Protein AF-A0A954YHD1-F1 (afdb_monomer)

Radius of gyration: 38.59 Å; Cα contacts (8 Å, |Δi|>4): 2206; chains: 1; bounding box: 98×85×125 Å

pLDDT: mean 73.91, std 17.44, range [24.53, 97.94]

Sequence (1019 aa):
MNWLSFKSHDKHRRTLHRRLPQRAIRGGESLEARNLLVGETVAFHFEATDLADNEITQVQVGETFRLNVLVEDLRAPSTVDKRGVTQAHLDVTYNQALAMVDAQSLAHGDDFGAFASDTQVVRNDLSTPGVLNEMGSVKQHLLEPAHQLGLGQFLLFSIEFTATNAGQLIFRSNPLDLSGNSVLLESTNSIPQNPEDIIFPSLSLIVTGGGAADAQLNMRVVTTETTLNAQGEAGSLPGNAEWIDEWTSHWAEIWVSTDGLSDSAVNGATVSLDYNTNYFTATEVQAGPAFTVNNSIDDATGLVSLSATVRNGFTPGDDAQALVARVRFTSTANDPGLPVGLDDPSIISPAPDQWLAISPQEEISVVLAGSGSTSNILVGDDPETELWPVMYDLNDSGQIGRDDLSIFTDVFLRTVSTELPRTFANDFDLSGRINFADFSLFGANFGFQRDSAQPRVYLPNFPEPFRPAPLELGAALDGDLVAVDDTITMRKDRGFTVLFVLDNDQSLPDATLTITSIDNQNTIGFASLINGLITYSPMGAFDHLQAGQSATDTLTYTVEDDQGNVSTATVTIVIEGANDRAQYDLTVRREPTAVDANGQIAALPVSEDWLSEWEGFWAELWVTTTQETTAPIASASATIHYDTEYFTATEVTPGPAFRFGDGTDDELSPPSVEDSLGRVAVDAAATTGNLGANHQPVLLARVRLDIDPNDLGIRVDSFGGGPIRPVEAGWIEPTSGSIEVAGEDPTDLIGLQAPPDTMLWPVVFDLNDDQHIGFDDLAIFTGEFLKPVGESSMSYVADFNASGRVGFDDLSIFTANFLLGSHDVATLQYPDGFPENLLAVPLLGEAGESQNLAATELTQQQLDVIVGEATSRIIAALGASVADELANVVVLANDLPAGRLGQATGAIVQIDRNAAGQGWFIDSSPQSNEEFVFDAQMGQWRAISGSAADGRIDLLSTVMHEFGHVLGLEHTERAGDWMHEELSAGVRRDPANEMSIAADESLEYDSSIDEVFRSLGNS

Structur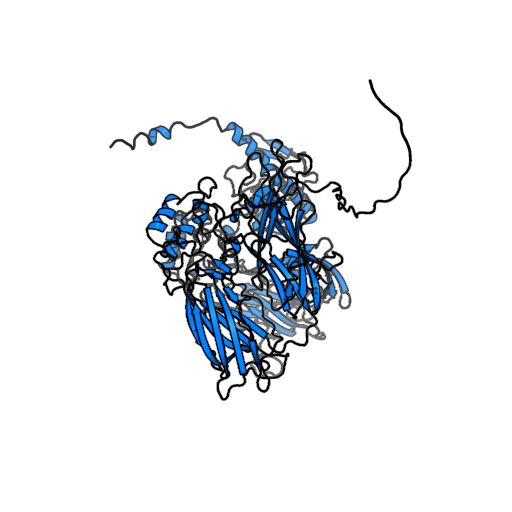e (mmCIF, N/CA/C/O backbone):
data_AF-A0A954YHD1-F1
#
_entry.id   AF-A0A954YHD1-F1
#
loop_
_atom_site.group_PDB
_atom_site.id
_atom_site.type_symbol
_atom_site.label_atom_id
_atom_site.label_alt_id
_atom_site.label_comp_id
_atom_site.label_asym_id
_atom_site.label_entity_id
_atom_site.label_seq_id
_atom_site.pdbx_PDB_ins_code
_atom_site.Cartn_x
_atom_site.Cartn_y
_atom_site.Cartn_z
_atom_site.occupancy
_atom_site.B_iso_or_equiv
_atom_site.auth_seq_id
_atom_site.auth_comp_id
_atom_site.auth_asym_id
_atom_site.auth_atom_id
_atom_site.pdbx_PDB_model_num
ATOM 1 N N . MET A 1 1 ? 30.116 -33.615 72.425 1.00 30.17 1 MET A N 1
ATOM 2 C CA . MET A 1 1 ? 30.206 -34.060 71.021 1.00 30.17 1 MET A CA 1
ATOM 3 C C . MET A 1 1 ? 29.054 -34.996 70.726 1.00 30.17 1 MET A C 1
ATOM 5 O O . MET A 1 1 ? 28.936 -36.027 71.364 1.00 30.17 1 MET A O 1
ATOM 9 N N . ASN A 1 2 ? 28.209 -34.526 69.818 1.00 27.81 2 ASN A N 1
ATOM 10 C CA . ASN A 1 2 ? 27.423 -35.208 68.799 1.00 27.81 2 ASN A CA 1
ATOM 11 C C . ASN A 1 2 ? 26.772 -36.597 68.997 1.00 27.81 2 ASN A C 1
ATOM 13 O O . ASN A 1 2 ? 27.443 -37.619 69.011 1.00 27.81 2 ASN A O 1
ATOM 17 N N . TRP A 1 3 ? 25.436 -36.528 68.881 1.00 27.97 3 TRP A N 1
ATOM 18 C CA . TRP A 1 3 ? 24.543 -37.215 67.927 1.00 27.97 3 TRP A CA 1
ATOM 19 C C . TRP A 1 3 ? 23.998 -38.633 68.195 1.00 27.97 3 TRP A C 1
ATOM 21 O O . TRP A 1 3 ? 24.711 -39.566 68.540 1.00 27.97 3 TRP A O 1
ATOM 31 N N . LEU A 1 4 ? 22.705 -38.723 67.826 1.00 31.25 4 LEU A N 1
ATOM 32 C CA . LEU A 1 4 ? 21.860 -39.855 67.413 1.00 31.25 4 LEU A CA 1
ATOM 33 C C . LEU A 1 4 ? 21.061 -40.644 68.462 1.00 31.25 4 LEU A C 1
ATOM 35 O O . LEU A 1 4 ? 21.579 -41.486 69.185 1.00 31.25 4 LEU A O 1
ATOM 39 N N . SER A 1 5 ? 19.732 -40.499 68.369 1.00 26.67 5 SER A N 1
ATOM 40 C CA . SER A 1 5 ? 18.809 -41.638 68.379 1.00 26.67 5 SER A CA 1
ATOM 41 C C . SER A 1 5 ? 17.554 -41.324 67.559 1.00 26.67 5 SER A C 1
ATOM 43 O O . SER A 1 5 ? 17.034 -40.212 67.590 1.00 26.67 5 SER A O 1
ATOM 45 N N . PHE A 1 6 ? 17.097 -42.333 66.822 1.00 31.22 6 PHE A N 1
ATOM 46 C CA . PHE A 1 6 ? 16.062 -42.314 65.792 1.00 31.22 6 PHE A CA 1
ATOM 47 C C . PHE A 1 6 ? 14.840 -43.149 66.229 1.00 31.22 6 PHE A C 1
ATOM 49 O O . PHE A 1 6 ? 15.007 -44.156 66.916 1.00 31.22 6 PHE A O 1
ATOM 56 N N . LYS A 1 7 ? 13.676 -42.798 65.651 1.00 31.33 7 LYS A N 1
ATOM 57 C CA . LYS A 1 7 ? 12.404 -43.554 65.475 1.00 31.33 7 LYS A CA 1
ATOM 58 C C . LYS A 1 7 ? 11.476 -43.643 66.712 1.00 31.33 7 LYS A C 1
ATOM 60 O O . LYS A 1 7 ? 11.938 -43.897 67.809 1.00 31.33 7 LYS A O 1
ATOM 65 N N . SER A 1 8 ? 10.144 -43.496 66.601 1.00 26.55 8 SER A N 1
ATOM 66 C CA . SER A 1 8 ? 9.266 -43.858 65.473 1.00 26.55 8 SER A CA 1
ATOM 67 C C . SER A 1 8 ? 7.823 -43.281 65.551 1.00 26.55 8 SER A C 1
ATOM 69 O O . SER A 1 8 ? 7.318 -43.120 66.656 1.00 26.55 8 SER A O 1
ATOM 71 N N . HIS A 1 9 ? 7.179 -43.163 64.375 1.00 27.00 9 HIS A N 1
ATOM 72 C CA . HIS A 1 9 ? 5.737 -43.288 64.024 1.00 27.00 9 HIS A CA 1
ATOM 73 C C . HIS A 1 9 ? 4.679 -42.236 64.449 1.00 27.00 9 HIS A C 1
ATOM 75 O O . HIS A 1 9 ? 4.031 -42.356 65.481 1.00 27.00 9 HIS A O 1
ATOM 81 N N . ASP A 1 10 ? 4.480 -41.251 63.564 1.00 33.38 10 ASP A N 1
ATOM 82 C CA . ASP A 1 10 ? 3.322 -41.017 62.663 1.00 33.38 10 ASP A CA 1
ATOM 83 C C . ASP A 1 10 ? 1.853 -41.138 63.158 1.00 33.38 10 ASP A C 1
ATOM 85 O O . ASP A 1 10 ? 1.395 -42.231 63.501 1.00 33.38 10 ASP A O 1
ATOM 89 N N . LYS A 1 11 ? 1.085 -40.029 63.043 1.00 26.23 11 LYS A N 1
ATOM 90 C CA . LYS A 1 11 ? -0.190 -39.965 62.285 1.00 26.23 11 LYS A CA 1
ATOM 91 C C . LYS A 1 11 ? -0.787 -38.542 62.138 1.00 26.23 11 LYS A C 1
ATOM 93 O O . LYS A 1 11 ? -1.137 -37.900 63.122 1.00 26.23 11 LYS A O 1
ATOM 98 N N . HIS A 1 12 ? -1.027 -38.184 60.869 1.00 25.84 12 HIS A N 1
ATOM 99 C CA . HIS A 1 12 ? -2.080 -37.315 60.297 1.00 25.84 12 HIS A CA 1
ATOM 100 C C . HIS A 1 12 ? -1.948 -35.772 60.323 1.00 25.84 12 HIS A C 1
ATOM 102 O O . HIS A 1 12 ? -2.565 -35.082 61.127 1.00 25.84 12 HIS A O 1
ATOM 108 N N . ARG A 1 13 ? -1.285 -35.243 59.280 1.00 28.22 13 ARG A N 1
ATOM 109 C CA . ARG A 1 13 ? -1.594 -33.965 58.602 1.00 28.22 13 ARG A CA 1
ATOM 110 C C . ARG A 1 13 ? -1.924 -34.262 57.132 1.00 28.22 13 ARG A C 1
ATOM 112 O O . ARG A 1 13 ? -1.203 -35.030 56.499 1.00 28.22 13 ARG A O 1
ATOM 119 N N . ARG A 1 14 ? -2.961 -33.630 56.584 1.00 26.58 14 ARG A N 1
ATOM 120 C CA . ARG A 1 14 ? -3.066 -33.314 55.149 1.00 26.58 14 ARG A CA 1
ATOM 121 C C . ARG A 1 14 ? -3.636 -31.904 55.032 1.00 26.58 14 ARG A C 1
ATOM 123 O O . ARG A 1 14 ? -4.837 -31.724 54.904 1.00 26.58 14 ARG A O 1
ATOM 130 N N . THR A 1 15 ? -2.745 -30.931 55.162 1.00 28.72 15 THR A N 1
ATOM 131 C CA . THR A 1 15 ? -2.897 -29.595 54.583 1.00 28.72 15 THR A CA 1
ATOM 132 C C . THR A 1 15 ? -2.280 -29.701 53.190 1.00 28.72 15 THR A C 1
ATOM 134 O O . THR A 1 15 ? -1.191 -30.270 53.062 1.00 28.72 15 THR A O 1
ATOM 137 N N . LEU A 1 16 ? -3.001 -29.283 52.151 1.00 24.53 16 LEU A N 1
ATOM 138 C CA . LEU A 1 16 ? -2.500 -29.262 50.778 1.00 24.53 16 LEU A CA 1
ATOM 139 C C . LEU A 1 16 ? -1.290 -28.322 50.719 1.00 24.53 16 LEU A C 1
ATOM 141 O O . LEU A 1 16 ? -1.426 -27.116 50.835 1.00 24.53 16 LEU A O 1
ATOM 145 N N . HIS A 1 17 ? -0.097 -28.897 50.590 1.00 26.14 17 HIS A N 1
ATOM 146 C CA . HIS A 1 17 ? 1.064 -28.195 50.064 1.00 26.14 17 HIS A CA 1
ATOM 147 C C . HIS A 1 17 ? 1.030 -28.382 48.552 1.00 26.14 17 HIS A C 1
ATOM 149 O O . HIS A 1 17 ? 1.164 -29.518 48.087 1.00 26.14 17 HIS A O 1
ATOM 155 N N . ARG A 1 18 ? 0.905 -27.302 47.785 1.00 25.25 18 ARG A N 1
ATOM 156 C CA . ARG A 1 18 ? 1.265 -27.321 46.368 1.00 25.25 18 ARG A CA 1
ATOM 157 C C . ARG A 1 18 ? 2.210 -26.157 46.092 1.00 25.25 18 ARG A C 1
ATOM 159 O O . ARG A 1 18 ? 1.796 -25.080 45.711 1.00 25.25 18 ARG A O 1
ATOM 166 N N . ARG A 1 19 ? 3.510 -26.416 46.269 1.00 28.59 19 ARG A N 1
ATOM 167 C CA . ARG A 1 19 ? 4.513 -25.787 45.405 1.00 28.59 19 ARG A CA 1
ATOM 168 C C . ARG A 1 19 ? 4.302 -26.386 44.019 1.00 28.59 19 ARG A C 1
ATOM 170 O O . ARG A 1 19 ? 4.387 -27.611 43.885 1.00 28.59 19 ARG A O 1
ATOM 177 N N . LEU A 1 20 ? 4.000 -25.563 43.021 1.00 26.92 20 LEU A N 1
ATOM 178 C CA . LEU A 1 20 ? 4.092 -25.986 41.627 1.00 26.92 20 LEU A CA 1
ATOM 179 C C . LEU A 1 20 ? 5.551 -26.407 41.340 1.00 26.92 20 LEU A C 1
ATOM 181 O O . LEU A 1 20 ? 6.486 -25.808 41.882 1.00 26.92 20 LEU A O 1
ATOM 185 N N . PRO A 1 21 ? 5.785 -27.500 40.594 1.00 24.69 21 PRO A N 1
ATOM 186 C CA . PRO A 1 21 ? 7.133 -27.963 40.301 1.00 24.69 21 PRO A CA 1
ATOM 187 C C . PRO A 1 21 ? 7.823 -27.005 39.324 1.00 24.69 21 PRO A C 1
ATOM 189 O O . PRO A 1 21 ? 7.291 -26.720 38.256 1.00 24.69 21 PRO A O 1
ATOM 192 N N . GLN A 1 22 ? 9.043 -26.580 39.664 1.00 30.70 22 GLN A N 1
ATOM 193 C CA . GLN A 1 22 ? 9.983 -25.982 38.715 1.00 30.70 22 GLN A CA 1
ATOM 194 C C . GLN A 1 22 ? 10.131 -26.912 37.501 1.00 30.70 22 GLN A C 1
ATOM 196 O O . GLN A 1 22 ? 10.687 -28.011 37.618 1.00 30.70 22 GLN A O 1
ATOM 201 N N . ARG A 1 23 ? 9.637 -26.487 36.334 1.00 25.25 23 ARG A N 1
ATOM 202 C CA . ARG A 1 23 ? 10.002 -27.094 35.054 1.00 25.25 23 ARG A CA 1
ATOM 203 C C . ARG A 1 23 ? 11.476 -26.768 34.817 1.00 25.25 23 ARG A C 1
ATOM 205 O O . ARG A 1 23 ? 11.853 -25.621 34.619 1.00 25.25 23 ARG A O 1
ATOM 212 N N . ALA A 1 24 ? 12.322 -27.789 34.906 1.00 25.09 24 ALA A N 1
ATOM 213 C CA . ALA A 1 24 ? 13.709 -27.697 34.484 1.00 25.09 24 ALA A CA 1
ATOM 214 C C . ALA A 1 24 ? 13.743 -27.490 32.963 1.00 25.09 24 ALA A C 1
ATOM 216 O O . ALA A 1 24 ? 13.379 -28.395 32.211 1.00 25.09 24 ALA A O 1
ATOM 217 N N . ILE A 1 25 ? 14.183 -26.306 32.540 1.00 27.47 25 ILE A N 1
ATOM 218 C CA . ILE A 1 25 ? 14.540 -25.988 31.157 1.00 27.47 25 ILE A CA 1
ATOM 219 C C . ILE A 1 25 ? 15.650 -26.956 30.734 1.00 27.47 25 ILE A C 1
ATOM 221 O O . ILE A 1 25 ? 16.704 -27.045 31.374 1.00 27.47 25 ILE A O 1
ATOM 225 N N . ARG A 1 26 ? 15.400 -27.737 29.682 1.00 26.16 26 ARG A N 1
ATOM 226 C CA . ARG A 1 26 ? 16.396 -28.614 29.069 1.00 26.16 26 ARG A CA 1
ATOM 227 C C . ARG A 1 26 ? 17.020 -27.842 27.906 1.00 26.16 26 ARG A C 1
ATOM 229 O O . ARG A 1 26 ? 16.436 -27.797 26.841 1.00 26.16 26 ARG A O 1
ATOM 236 N N . GLY A 1 27 ? 18.168 -27.235 28.209 1.00 27.16 27 GLY A N 1
ATOM 237 C CA . GLY A 1 27 ? 19.186 -26.612 27.352 1.00 27.16 27 GLY A CA 1
ATOM 238 C C . GLY A 1 27 ? 18.869 -26.319 25.885 1.00 27.16 27 GLY A C 1
ATOM 239 O O . GLY A 1 27 ? 18.688 -27.251 25.108 1.00 27.16 27 GLY A O 1
ATOM 240 N N . GLY A 1 28 ? 18.996 -25.044 25.507 1.00 28.09 28 GLY A N 1
ATOM 241 C CA . GLY A 1 28 ? 19.199 -24.676 24.109 1.00 28.09 28 GLY A CA 1
ATOM 242 C C . GLY A 1 28 ? 18.900 -23.235 23.716 1.00 28.09 28 GLY A C 1
ATOM 243 O O . GLY A 1 28 ? 19.404 -22.836 22.681 1.00 28.09 28 GLY A O 1
ATOM 244 N N . GLU A 1 29 ? 18.162 -22.457 24.506 1.00 27.16 29 GLU A N 1
ATOM 245 C CA . GLU A 1 29 ? 17.857 -21.065 24.144 1.00 27.16 29 GLU A CA 1
ATOM 246 C C . GLU A 1 29 ? 18.830 -20.110 24.839 1.00 27.16 29 GLU A C 1
ATOM 248 O O . GLU A 1 29 ? 19.023 -20.145 26.061 1.00 27.16 29 GLU A O 1
ATOM 253 N N . SER A 1 30 ? 19.532 -19.337 24.015 1.00 28.23 30 SER A N 1
ATOM 254 C CA . SER A 1 30 ? 20.395 -18.233 24.407 1.00 28.23 30 SER A CA 1
ATOM 255 C C . SER A 1 30 ? 19.604 -17.201 25.210 1.00 28.23 30 SER A C 1
ATOM 257 O O . SER A 1 30 ? 18.410 -17.011 25.034 1.00 28.23 30 SER A O 1
ATOM 259 N N . LEU A 1 31 ? 20.304 -16.521 26.114 1.00 31.44 31 LEU A N 1
ATOM 260 C CA . LEU A 1 31 ? 19.830 -15.388 26.914 1.00 31.44 31 LEU A CA 1
ATOM 261 C C . LEU A 1 31 ? 19.597 -14.114 26.066 1.00 31.44 31 LEU A C 1
ATOM 263 O O . LEU A 1 31 ? 19.862 -13.015 26.542 1.00 31.44 31 LEU A O 1
ATOM 267 N N . GLU A 1 32 ? 19.140 -14.251 24.824 1.00 32.28 32 GLU A N 1
ATOM 268 C CA . GLU A 1 32 ? 18.819 -13.139 23.928 1.00 32.28 32 GLU A CA 1
ATOM 269 C C . GLU A 1 32 ? 17.312 -13.147 23.647 1.00 32.28 32 GLU A C 1
ATOM 271 O O . GLU 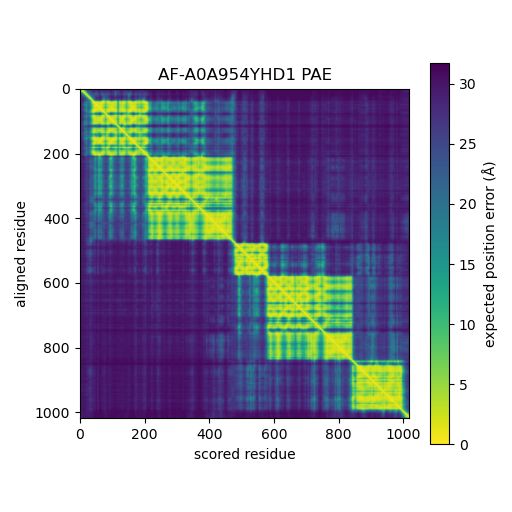A 1 32 ? 16.729 -14.207 23.450 1.00 32.28 32 GLU A O 1
ATOM 276 N N . ALA A 1 33 ? 16.710 -11.955 23.698 1.00 27.56 33 ALA A N 1
ATOM 277 C CA . ALA A 1 33 ? 15.274 -11.648 23.666 1.00 27.56 33 ALA A CA 1
ATOM 278 C C . ALA A 1 33 ? 14.486 -11.889 24.975 1.00 27.56 33 ALA A C 1
ATOM 280 O O . ALA A 1 33 ? 13.529 -12.653 25.055 1.00 27.56 33 ALA A O 1
ATOM 281 N N . ARG A 1 34 ? 14.840 -11.134 26.022 1.00 31.22 34 ARG A N 1
ATOM 282 C CA . ARG A 1 34 ? 13.829 -10.555 26.925 1.00 31.22 34 ARG A CA 1
ATOM 283 C C . ARG A 1 34 ? 13.871 -9.043 26.708 1.00 31.22 34 ARG A C 1
ATOM 285 O O . ARG A 1 34 ? 14.692 -8.379 27.338 1.00 31.22 34 ARG A O 1
ATOM 292 N N . ASN A 1 35 ? 13.067 -8.530 25.777 1.00 31.91 35 ASN A N 1
ATOM 293 C CA . ASN A 1 35 ? 12.920 -7.090 25.548 1.00 31.91 35 ASN A CA 1
ATOM 294 C C . ASN A 1 35 ? 12.146 -6.476 26.723 1.00 31.91 35 ASN A C 1
ATOM 296 O O . ASN A 1 35 ? 10.926 -6.410 26.709 1.00 31.91 35 ASN A O 1
ATOM 300 N N . LEU A 1 36 ? 12.878 -6.099 27.769 1.00 30.02 36 LEU A N 1
ATOM 301 C CA . LEU A 1 36 ? 12.432 -5.142 28.779 1.00 30.02 36 LEU A CA 1
ATOM 302 C C . LEU A 1 36 ? 12.739 -3.738 28.253 1.00 30.02 36 LEU A C 1
ATOM 304 O O . LEU A 1 36 ? 13.871 -3.500 27.817 1.00 30.02 36 LEU A O 1
ATOM 308 N N . LEU A 1 37 ? 11.779 -2.814 28.334 1.00 35.28 37 LEU A N 1
ATOM 309 C CA . LEU A 1 37 ? 12.062 -1.387 28.176 1.00 35.28 37 LEU A CA 1
ATOM 310 C C . LEU A 1 37 ? 13.093 -0.979 29.244 1.00 35.28 37 LEU A C 1
ATOM 312 O O . LEU A 1 37 ? 13.095 -1.484 30.372 1.00 35.28 37 LEU A O 1
ATOM 316 N N . VAL A 1 38 ? 14.038 -0.107 28.891 1.00 34.94 38 VAL A N 1
ATOM 317 C CA . VAL A 1 38 ? 15.093 0.338 29.814 1.00 34.94 38 VAL A CA 1
ATOM 318 C C . VAL A 1 38 ? 14.462 1.196 30.916 1.00 34.94 38 VAL A C 1
ATOM 320 O O . VAL A 1 38 ? 14.345 2.401 30.763 1.00 34.94 38 VAL A O 1
ATOM 323 N N . GLY A 1 39 ? 14.072 0.582 32.035 1.00 45.78 39 GLY A N 1
ATOM 324 C CA . GLY A 1 39 ? 13.487 1.292 33.181 1.00 45.78 39 GLY A CA 1
ATOM 325 C C . GLY A 1 39 ? 12.534 0.446 34.025 1.00 45.78 39 GLY A C 1
ATOM 326 O O . GLY A 1 39 ? 12.548 0.562 35.247 1.00 45.78 39 GLY A O 1
ATOM 327 N N . GLU A 1 40 ? 11.797 -0.480 33.407 1.00 56.22 40 GLU A N 1
ATOM 328 C CA . GLU A 1 40 ? 10.766 -1.271 34.088 1.00 56.22 40 GLU A CA 1
ATOM 329 C C . GLU A 1 40 ? 11.341 -2.191 35.171 1.00 56.22 40 GLU A C 1
ATOM 331 O O . GLU A 1 40 ? 12.342 -2.899 34.993 1.00 56.22 40 GLU A O 1
ATOM 336 N N . THR A 1 41 ? 10.681 -2.209 36.327 1.00 67.06 41 THR A N 1
ATOM 337 C CA . THR A 1 41 ? 11.171 -2.940 37.500 1.00 67.06 41 THR A CA 1
ATOM 338 C C . THR A 1 41 ? 10.191 -3.974 38.038 1.00 67.06 41 THR A C 1
ATOM 340 O O . THR A 1 41 ? 10.631 -4.893 38.738 1.00 67.06 41 THR A O 1
ATOM 343 N N . VAL A 1 42 ? 8.894 -3.862 37.725 1.00 72.94 42 VAL A N 1
ATOM 344 C CA . VAL A 1 42 ? 7.818 -4.724 38.248 1.00 72.94 42 VAL A CA 1
ATOM 345 C C . VAL A 1 42 ? 6.728 -4.940 37.200 1.00 72.94 42 VAL A C 1
ATOM 347 O O . VAL A 1 42 ? 6.398 -4.011 36.479 1.00 72.94 42 VAL A O 1
ATOM 350 N N . ALA A 1 43 ? 6.117 -6.128 37.171 1.00 76.69 43 ALA A N 1
ATOM 351 C CA . ALA A 1 43 ? 4.897 -6.395 36.405 1.00 76.69 43 ALA A CA 1
ATOM 352 C C . ALA A 1 43 ? 3.775 -6.972 37.270 1.00 76.69 43 ALA A C 1
ATOM 354 O O . ALA A 1 43 ? 4.017 -7.854 38.101 1.00 76.69 43 ALA A O 1
ATOM 355 N N . PHE A 1 44 ? 2.546 -6.517 37.033 1.00 81.44 44 PHE A N 1
ATOM 356 C CA . PHE A 1 44 ? 1.333 -7.227 37.425 1.00 81.44 44 PHE A CA 1
ATOM 357 C C . PHE A 1 44 ? 0.895 -8.190 36.316 1.00 81.44 44 PHE A C 1
ATOM 359 O O . PHE A 1 44 ? 1.125 -7.942 35.138 1.00 81.44 44 PHE A O 1
ATOM 366 N N . HIS A 1 45 ? 0.230 -9.280 36.700 1.00 81.88 45 HIS A N 1
ATOM 367 C CA . HIS A 1 45 ? -0.341 -10.263 35.774 1.00 81.88 45 HIS A CA 1
ATOM 368 C C . HIS A 1 45 ? -1.762 -10.611 36.208 1.00 81.88 45 HIS A C 1
ATOM 370 O O . HIS A 1 45 ? -2.000 -10.816 37.402 1.00 81.88 45 HIS A O 1
ATOM 376 N N . PHE A 1 46 ? -2.699 -10.664 35.264 1.00 88.31 46 PHE A N 1
ATOM 377 C CA . PHE A 1 46 ? -4.102 -10.997 35.511 1.00 88.31 46 PHE A CA 1
ATOM 378 C C . PHE A 1 46 ? -4.436 -12.358 34.909 1.00 88.31 46 PHE A C 1
ATOM 380 O O . PHE A 1 46 ? -4.091 -12.630 33.767 1.00 88.31 46 PHE A O 1
ATOM 387 N N . GLU A 1 47 ? -5.156 -13.188 35.659 1.00 89.88 47 GLU A N 1
ATOM 388 C CA . GLU A 1 47 ? -5.636 -14.488 35.188 1.00 89.88 47 GLU A CA 1
ATOM 389 C C . GLU A 1 47 ? -7.090 -14.696 35.628 1.00 89.88 47 GLU A C 1
ATOM 391 O O . GLU A 1 47 ? -7.428 -14.527 36.805 1.00 89.88 47 GLU A O 1
ATOM 396 N N . ALA A 1 48 ? -7.956 -15.110 34.703 1.00 91.00 48 ALA A N 1
ATOM 397 C CA . ALA A 1 48 ? -9.326 -15.510 35.006 1.00 91.00 48 ALA A CA 1
ATOM 398 C C . ALA A 1 48 ? -9.378 -17.032 35.101 1.00 91.00 48 ALA A C 1
ATOM 400 O O . ALA A 1 48 ? -8.906 -17.732 34.210 1.00 91.00 48 ALA A O 1
ATOM 401 N N . THR A 1 49 ? -9.956 -17.563 36.177 1.00 92.88 49 THR A N 1
ATOM 402 C CA . THR A 1 49 ? -10.041 -19.014 36.395 1.00 92.88 49 THR A CA 1
ATOM 403 C C . THR A 1 49 ? -11.437 -19.459 36.801 1.00 92.88 49 THR A C 1
ATOM 405 O O . THR A 1 49 ? -12.188 -18.719 37.439 1.00 92.88 49 THR A O 1
ATOM 408 N N . ASP A 1 50 ? -11.792 -20.698 36.470 1.00 91.44 50 ASP A N 1
ATOM 409 C CA . ASP A 1 50 ? -12.934 -21.364 37.088 1.00 91.44 50 ASP A CA 1
ATOM 410 C C . ASP A 1 50 ? -12.665 -21.655 38.584 1.00 91.44 50 ASP A C 1
ATOM 412 O O . ASP A 1 50 ? -11.554 -21.518 39.098 1.00 91.44 50 ASP A O 1
ATOM 416 N N . LEU A 1 51 ? -13.682 -22.107 39.326 1.00 91.19 51 LEU A N 1
ATOM 417 C CA . LEU A 1 51 ? -13.513 -22.447 40.751 1.00 91.19 51 LEU A CA 1
ATOM 418 C C . LEU A 1 51 ? -12.599 -23.665 41.010 1.00 91.19 51 LEU A C 1
ATOM 420 O O . LEU A 1 51 ? -12.320 -23.983 42.172 1.00 91.19 51 LEU A O 1
ATOM 424 N N . ALA A 1 52 ? -12.181 -24.377 39.959 1.00 88.56 52 ALA A N 1
ATOM 425 C CA . ALA A 1 52 ? -11.221 -25.475 40.006 1.00 88.56 52 ALA A CA 1
ATOM 426 C C . ALA A 1 52 ? -9.786 -25.027 39.652 1.00 88.56 52 ALA A C 1
ATOM 428 O O . ALA A 1 52 ? -8.903 -25.888 39.566 1.00 88.56 52 ALA A O 1
ATOM 429 N N . ASP A 1 53 ? -9.559 -23.714 39.531 1.00 84.38 53 ASP A N 1
ATOM 430 C CA . ASP A 1 53 ? -8.293 -23.061 39.192 1.00 84.38 53 ASP A CA 1
ATOM 431 C C . ASP A 1 53 ? -7.783 -23.406 37.776 1.00 84.38 53 ASP A C 1
ATOM 433 O O . ASP A 1 53 ? -6.574 -23.428 37.538 1.00 84.38 53 ASP A O 1
ATOM 437 N N . ASN A 1 54 ? -8.684 -23.714 36.834 1.00 85.62 54 ASN A N 1
ATOM 438 C CA . ASN A 1 54 ? -8.343 -23.769 35.410 1.00 85.62 54 ASN A CA 1
ATOM 439 C C . ASN A 1 54 ? -8.547 -22.388 34.795 1.00 85.62 54 ASN A C 1
ATOM 441 O O . ASN A 1 54 ? -9.576 -21.766 35.046 1.00 85.62 54 ASN A O 1
ATOM 445 N N . GLU A 1 55 ? -7.598 -21.936 33.982 1.00 89.25 55 GLU A N 1
ATOM 446 C CA . GLU A 1 55 ? -7.715 -20.677 33.250 1.00 89.25 55 GLU A CA 1
ATOM 447 C C . GLU A 1 55 ? -8.882 -20.721 32.259 1.00 89.25 55 GLU A C 1
ATOM 449 O O . GLU A 1 55 ? -9.132 -21.747 31.616 1.00 89.25 55 GLU A O 1
ATOM 454 N N . ILE A 1 56 ? -9.620 -19.617 32.179 1.00 80.06 56 ILE A N 1
ATOM 455 C CA . ILE A 1 56 ? -10.795 -19.476 31.329 1.00 80.06 56 ILE A CA 1
ATOM 456 C C . ILE A 1 56 ? -10.728 -18.172 30.540 1.00 80.06 56 ILE A C 1
ATOM 458 O O . ILE A 1 56 ? -10.387 -17.121 31.070 1.00 80.06 56 ILE A O 1
ATOM 462 N N . THR A 1 57 ? -11.139 -18.246 29.280 1.00 79.75 57 THR A N 1
ATOM 463 C CA . THR A 1 57 ? -11.366 -17.090 28.396 1.00 79.75 57 THR A CA 1
ATOM 464 C C . THR A 1 57 ? -12.860 -16.828 28.174 1.00 79.75 57 THR A C 1
ATOM 466 O O . THR A 1 57 ? -13.247 -15.817 27.591 1.00 79.75 57 THR A O 1
ATOM 469 N N . GLN A 1 58 ? -13.723 -17.710 28.693 1.00 78.31 58 GLN A N 1
ATOM 470 C CA . GLN A 1 58 ? -15.174 -17.619 28.586 1.00 78.31 58 GLN A CA 1
ATOM 471 C C . GLN A 1 58 ? -15.869 -18.152 29.851 1.00 78.31 58 GLN A C 1
ATOM 473 O O . GLN A 1 58 ? -15.414 -19.119 30.461 1.00 78.31 58 GLN A O 1
ATOM 478 N N . VAL A 1 59 ? -17.008 -17.561 30.219 1.00 87.81 59 VAL A N 1
ATOM 479 C CA . VAL A 1 59 ? -17.867 -17.978 31.342 1.00 87.81 59 VAL A CA 1
ATOM 480 C C . VAL A 1 59 ? -19.349 -17.882 30.961 1.00 87.81 59 VAL A C 1
ATOM 482 O O . VAL A 1 59 ? -19.718 -17.072 30.110 1.00 87.81 59 VAL A O 1
ATOM 485 N N . GLN A 1 60 ? -20.227 -18.709 31.538 1.00 84.75 60 GLN A N 1
ATOM 486 C CA . GLN A 1 60 ? -21.673 -18.580 31.306 1.00 84.75 60 GLN A CA 1
ATOM 487 C C . GLN A 1 60 ? -22.331 -17.620 32.314 1.00 84.75 60 GLN A C 1
ATOM 489 O O . GLN A 1 60 ? -21.932 -17.537 33.474 1.00 84.75 60 GLN A O 1
ATOM 494 N N . VAL A 1 61 ? -23.399 -16.932 31.908 1.00 83.06 61 VAL A N 1
ATOM 495 C CA . VAL A 1 61 ? -24.234 -16.111 32.790 1.00 83.06 61 VAL A CA 1
ATOM 496 C C . VAL A 1 61 ? -24.768 -16.970 33.938 1.00 83.06 61 VAL A C 1
ATOM 498 O O . VAL A 1 61 ? -25.353 -18.035 33.737 1.00 83.06 61 VAL A O 1
ATOM 501 N N . GLY A 1 62 ? -24.583 -16.479 35.161 1.00 82.06 62 GLY A N 1
ATOM 502 C CA . GLY A 1 62 ? -24.929 -17.158 36.404 1.00 82.06 62 GLY A CA 1
ATOM 503 C C . GLY A 1 62 ? -23.826 -18.055 36.972 1.00 82.06 62 GLY A C 1
ATOM 504 O O . GLY A 1 62 ? -23.977 -18.517 38.104 1.00 82.06 62 GLY A O 1
ATOM 505 N N . GLU A 1 63 ? -22.733 -18.299 36.242 1.00 91.75 63 GLU A N 1
ATOM 506 C CA . GLU A 1 63 ? -21.563 -19.004 36.772 1.00 91.75 63 GLU A CA 1
ATOM 507 C C . GLU A 1 63 ? -20.640 -18.066 37.557 1.00 91.75 63 GLU A C 1
ATOM 509 O O . GLU A 1 63 ? -20.600 -16.850 37.348 1.00 91.75 63 GLU A O 1
ATOM 514 N N . THR A 1 64 ? -19.901 -18.655 38.497 1.00 95.75 64 THR A N 1
ATOM 515 C CA . THR A 1 64 ? -18.913 -17.960 39.322 1.00 95.75 64 THR A CA 1
ATOM 516 C C . THR A 1 64 ? -17.508 -18.303 38.837 1.00 95.75 64 THR A C 1
ATOM 518 O O . THR A 1 64 ? -17.210 -19.474 38.599 1.00 95.75 64 THR A O 1
ATOM 521 N N . PHE A 1 65 ? -16.644 -17.298 38.742 1.00 96.25 65 PHE A N 1
ATOM 522 C CA . PHE A 1 65 ? -15.233 -17.418 38.371 1.00 96.25 65 PHE A CA 1
ATOM 523 C C . PHE A 1 65 ? -14.354 -16.579 39.312 1.00 96.25 65 PHE A C 1
ATOM 525 O O . PHE A 1 65 ? -14.871 -15.843 40.153 1.00 96.25 65 PHE A O 1
ATOM 532 N N . ARG A 1 66 ? -13.029 -16.702 39.202 1.00 96.44 66 ARG A N 1
ATOM 533 C CA . ARG A 1 66 ? -12.040 -15.941 39.981 1.00 96.44 66 ARG A CA 1
ATOM 534 C C . ARG A 1 66 ? -11.187 -15.064 39.086 1.00 96.44 66 ARG A C 1
ATOM 536 O O . ARG A 1 66 ? -10.696 -15.544 38.070 1.00 96.44 66 ARG A O 1
ATOM 543 N N . LEU A 1 67 ? -10.941 -13.837 39.532 1.00 95.69 67 LEU A N 1
ATOM 544 C CA . LEU A 1 67 ? -9.826 -13.020 39.065 1.00 95.69 67 LEU A CA 1
ATOM 545 C C . LEU A 1 67 ? -8.643 -13.232 40.013 1.00 95.69 67 LEU A C 1
ATOM 547 O O . LEU A 1 67 ? -8.757 -12.966 41.213 1.00 95.69 67 LEU A O 1
ATOM 551 N N . ASN A 1 68 ? -7.520 -13.697 39.477 1.00 93.06 68 ASN A N 1
ATOM 552 C CA . ASN A 1 68 ? -6.247 -13.813 40.174 1.00 93.06 68 ASN A CA 1
ATOM 553 C C . ASN A 1 68 ? -5.317 -12.700 39.695 1.00 93.06 68 ASN A C 1
ATOM 555 O O . ASN A 1 68 ? -5.120 -12.530 38.495 1.00 93.06 68 ASN A O 1
ATOM 559 N N . VAL A 1 69 ? -4.723 -11.971 40.637 1.00 90.75 69 VAL A N 1
ATOM 560 C CA . VAL A 1 69 ? -3.726 -10.940 40.344 1.00 90.75 69 VAL A CA 1
ATOM 561 C C . VAL A 1 69 ? -2.391 -11.371 40.924 1.00 90.75 69 VAL A C 1
ATOM 563 O O . VAL A 1 69 ? -2.278 -11.599 42.132 1.00 90.75 69 VAL A O 1
ATOM 566 N N . LEU A 1 70 ? -1.380 -11.495 40.069 1.00 88.69 70 LEU A N 1
ATOM 567 C CA . LEU A 1 70 ? -0.012 -11.848 40.428 1.00 88.69 70 LEU A CA 1
ATOM 568 C C . LEU A 1 70 ? 0.921 -10.649 40.241 1.00 88.69 70 LEU A C 1
ATOM 570 O O . LEU A 1 70 ? 0.600 -9.698 39.535 1.00 88.69 70 LEU A O 1
ATOM 574 N N . VAL A 1 71 ? 2.086 -10.697 40.886 1.00 85.88 71 VAL A N 1
ATOM 575 C CA . VAL A 1 71 ? 3.123 -9.665 40.785 1.00 85.88 71 VAL A CA 1
ATOM 576 C C . VAL A 1 71 ? 4.512 -10.288 40.622 1.00 85.88 71 VAL A C 1
ATOM 578 O O . VAL A 1 71 ? 4.809 -11.328 41.221 1.00 85.88 71 VAL A O 1
ATOM 581 N N . GLU A 1 72 ? 5.368 -9.651 39.825 1.00 84.44 72 GLU A N 1
ATOM 582 C CA . GLU A 1 72 ? 6.727 -10.087 39.492 1.00 84.44 72 GLU A CA 1
ATOM 583 C C . GLU A 1 72 ? 7.735 -8.927 39.587 1.00 84.44 72 GLU A C 1
ATOM 585 O O . GLU A 1 72 ? 7.454 -7.819 39.149 1.00 84.44 72 GLU A O 1
ATOM 590 N N . ASP A 1 73 ? 8.927 -9.180 40.144 1.00 82.00 73 ASP A N 1
ATOM 591 C CA . ASP A 1 73 ? 10.074 -8.252 40.107 1.00 82.00 73 ASP A CA 1
ATOM 592 C C . ASP A 1 73 ? 10.939 -8.570 38.877 1.00 82.00 73 ASP A C 1
ATOM 594 O O . ASP A 1 73 ? 11.512 -9.661 38.782 1.00 82.00 73 ASP A O 1
ATOM 598 N N . LEU A 1 74 ? 11.041 -7.619 37.949 1.00 73.94 74 LEU A N 1
ATOM 599 C CA . LEU A 1 74 ? 11.686 -7.790 36.643 1.00 73.94 74 LEU A CA 1
ATOM 600 C C . LEU A 1 74 ? 13.199 -7.518 36.671 1.00 73.94 74 LEU A C 1
ATOM 602 O O . LEU A 1 74 ? 13.918 -7.788 35.706 1.00 73.94 74 LEU A O 1
ATOM 606 N N . ARG A 1 75 ? 13.738 -6.997 37.779 1.00 69.56 75 ARG A N 1
ATOM 607 C CA . ARG A 1 75 ? 15.116 -6.494 37.802 1.00 69.56 75 ARG A CA 1
ATOM 608 C C . ARG A 1 75 ? 16.145 -7.644 37.817 1.00 69.56 75 ARG A C 1
ATOM 610 O O . ARG A 1 75 ? 16.177 -8.457 38.742 1.00 69.56 75 ARG A O 1
ATOM 617 N N . ALA A 1 76 ? 17.148 -7.598 36.932 1.00 58.66 76 ALA A N 1
ATOM 618 C CA . ALA A 1 76 ? 18.204 -8.624 36.783 1.00 58.66 76 ALA A CA 1
ATOM 619 C C . ALA A 1 76 ? 19.008 -8.971 38.069 1.00 58.66 76 ALA A C 1
ATOM 621 O O . ALA A 1 76 ? 19.708 -8.116 38.599 1.00 58.66 76 ALA A O 1
ATOM 622 N N . PRO A 1 77 ? 19.036 -10.222 38.560 1.00 57.12 77 PRO A N 1
ATOM 623 C CA . PRO A 1 77 ? 19.515 -10.583 39.907 1.00 57.12 77 PRO A CA 1
ATOM 624 C C . PRO A 1 77 ? 20.902 -10.005 40.286 1.00 57.12 77 PRO A C 1
ATOM 626 O O . PRO A 1 77 ? 21.879 -10.217 39.573 1.00 57.12 77 PRO A O 1
ATOM 629 N N . SER A 1 78 ? 21.031 -9.329 41.445 1.00 53.75 78 SER A N 1
ATOM 630 C CA . SER A 1 78 ? 22.334 -8.863 41.971 1.00 53.75 78 SER A CA 1
ATOM 631 C C . SER A 1 78 ? 22.896 -9.769 43.066 1.00 53.75 78 SER A C 1
ATOM 633 O O . SER A 1 78 ? 22.181 -10.435 43.809 1.00 53.75 78 SER A O 1
ATOM 635 N N . THR A 1 79 ? 24.225 -9.772 43.206 1.00 47.22 79 THR A N 1
ATOM 636 C CA . THR A 1 79 ? 24.941 -10.560 44.225 1.00 47.22 79 THR A CA 1
ATOM 637 C C . THR A 1 79 ? 24.901 -9.948 45.632 1.00 47.22 79 THR A C 1
ATOM 639 O O . THR A 1 79 ? 25.405 -10.565 46.570 1.00 47.22 79 THR A O 1
ATOM 642 N N . VAL A 1 80 ? 24.365 -8.728 45.779 1.00 48.38 80 VAL A N 1
ATOM 643 C CA . VAL A 1 80 ? 24.394 -7.929 47.022 1.00 48.38 80 VAL A CA 1
ATOM 644 C C . VAL A 1 80 ? 22.994 -7.708 47.600 1.00 48.38 80 VAL A C 1
ATOM 646 O O . VAL A 1 80 ? 22.841 -7.792 48.816 1.00 48.38 80 VAL A O 1
ATOM 649 N N . ASP A 1 81 ? 21.983 -7.513 46.748 1.00 53.44 81 ASP A N 1
ATOM 650 C CA . ASP A 1 81 ? 20.584 -7.357 47.148 1.00 53.44 81 ASP A CA 1
ATOM 651 C C . ASP A 1 81 ? 19.769 -8.539 46.643 1.00 53.44 81 ASP A C 1
ATOM 653 O O . ASP A 1 81 ? 19.811 -8.914 45.471 1.00 53.44 81 ASP A O 1
ATOM 657 N N . LYS A 1 82 ? 19.016 -9.142 47.554 1.00 53.81 82 LYS A N 1
ATOM 658 C CA . LYS A 1 82 ? 18.076 -10.196 47.204 1.00 53.81 82 LYS A CA 1
ATOM 659 C C . LYS A 1 82 ? 16.748 -9.515 46.867 1.00 53.81 82 LYS A C 1
ATOM 661 O O . LYS A 1 82 ? 16.114 -8.954 47.753 1.00 53.81 82 LYS A O 1
ATOM 666 N N . ARG A 1 83 ? 16.442 -9.495 45.569 1.00 65.25 83 ARG A N 1
ATOM 667 C CA . ARG A 1 83 ? 15.338 -8.773 44.911 1.00 65.25 83 ARG A CA 1
ATOM 668 C C . ARG A 1 83 ? 14.000 -9.488 45.138 1.00 65.25 83 ARG A C 1
ATOM 670 O O . ARG A 1 83 ? 14.044 -10.684 45.418 1.00 65.25 83 ARG A O 1
ATOM 677 N N . GLY A 1 84 ? 12.885 -8.755 45.070 1.00 71.81 84 GLY A N 1
ATOM 678 C CA . GLY A 1 84 ? 11.518 -9.194 45.375 1.00 71.81 84 GLY A CA 1
ATOM 679 C C . GLY A 1 84 ? 10.549 -8.034 45.639 1.00 71.81 84 GLY A C 1
ATOM 680 O O . GLY A 1 84 ? 10.975 -6.931 45.977 1.00 71.81 84 GLY A O 1
ATOM 681 N N . VAL A 1 85 ? 9.240 -8.281 45.551 1.00 79.19 85 VAL A N 1
ATOM 682 C CA . VAL A 1 85 ? 8.188 -7.291 45.857 1.00 79.19 85 VAL A CA 1
ATOM 683 C C . VAL A 1 85 ? 7.807 -7.364 47.340 1.00 79.19 85 VAL A C 1
ATOM 685 O O . VAL A 1 85 ? 7.546 -8.434 47.879 1.00 79.19 85 VAL A O 1
ATOM 688 N N . THR A 1 86 ? 7.792 -6.234 48.047 1.00 75.44 86 THR A N 1
ATOM 689 C CA . THR A 1 86 ? 7.441 -6.174 49.487 1.00 75.44 86 THR A CA 1
ATOM 690 C C . THR A 1 86 ? 6.017 -5.693 49.740 1.00 75.44 86 THR A C 1
ATOM 692 O O . THR A 1 86 ? 5.397 -6.100 50.727 1.00 75.44 86 THR A O 1
ATOM 695 N N . GLN A 1 87 ? 5.502 -4.861 48.840 1.00 80.81 87 GLN A N 1
ATOM 696 C CA . GLN A 1 87 ? 4.146 -4.329 48.840 1.00 80.81 87 GLN A CA 1
ATOM 697 C C . GLN A 1 87 ? 3.724 -4.095 47.394 1.00 80.81 87 GLN A C 1
ATOM 699 O O . GLN A 1 87 ? 4.538 -3.601 46.620 1.00 80.81 87 GLN A O 1
ATOM 704 N N . ALA A 1 88 ? 2.475 -4.411 47.065 1.00 82.56 88 ALA A N 1
ATOM 705 C CA . ALA A 1 88 ? 1.878 -4.090 45.776 1.00 82.56 88 ALA A CA 1
ATOM 706 C C . ALA A 1 88 ? 0.377 -3.842 45.950 1.00 82.56 88 ALA A C 1
ATOM 708 O O . ALA A 1 88 ? -0.280 -4.588 46.682 1.00 82.56 88 ALA A O 1
ATOM 709 N N . HIS A 1 89 ? -0.121 -2.782 45.324 1.00 81.88 89 HIS A N 1
ATOM 710 C CA . HIS A 1 89 ? -1.522 -2.381 45.283 1.00 81.88 89 HIS A CA 1
ATOM 711 C C . HIS A 1 89 ? -1.827 -1.734 43.927 1.00 81.88 89 HIS A C 1
ATOM 713 O O . HIS A 1 89 ? -0.938 -1.120 43.331 1.00 81.88 89 HIS A O 1
ATOM 719 N N . LEU A 1 90 ? -3.066 -1.888 43.473 1.00 78.31 90 LEU A N 1
ATOM 720 C CA . LEU A 1 90 ? -3.590 -1.358 42.220 1.00 78.31 90 LEU A CA 1
ATOM 721 C C . LEU A 1 90 ? -5.105 -1.158 42.325 1.00 78.31 90 LEU A C 1
ATOM 723 O O . LEU A 1 90 ? -5.761 -1.816 43.138 1.00 78.31 90 LEU A O 1
ATOM 727 N N . ASP A 1 91 ? -5.647 -0.342 41.436 1.00 79.12 91 ASP A N 1
ATOM 728 C CA . ASP A 1 91 ? -7.077 -0.301 41.160 1.00 79.12 91 ASP A CA 1
ATOM 729 C C . ASP A 1 91 ? -7.409 -1.287 40.044 1.00 79.12 91 ASP A C 1
ATOM 731 O O . ASP A 1 91 ? -6.602 -1.509 39.143 1.00 79.12 91 ASP A O 1
ATOM 735 N N . VAL A 1 92 ? -8.596 -1.893 40.093 1.00 80.94 92 VAL A N 1
ATOM 736 C CA . VAL A 1 92 ? -9.119 -2.723 39.003 1.00 80.94 92 VAL A CA 1
ATOM 737 C C . VAL A 1 92 ? -10.524 -2.277 38.641 1.00 80.94 92 VAL A C 1
ATOM 739 O O . VAL A 1 92 ? -11.429 -2.363 39.468 1.00 80.94 92 VAL A O 1
ATOM 742 N N . THR A 1 93 ? -10.740 -1.858 37.401 1.00 77.38 93 THR A N 1
ATOM 743 C CA . THR A 1 93 ? -12.069 -1.485 36.898 1.00 77.38 93 THR A CA 1
ATOM 744 C C . THR A 1 93 ? -12.649 -2.582 36.009 1.00 77.38 93 THR A C 1
ATOM 746 O O . THR A 1 93 ? -11.913 -3.330 35.362 1.00 77.38 93 THR A O 1
ATOM 749 N N . TYR A 1 94 ? -13.975 -2.729 36.031 1.00 75.12 94 TYR A N 1
ATOM 750 C CA . TYR A 1 94 ? -14.717 -3.688 35.213 1.00 75.12 94 TYR A CA 1
ATOM 751 C C . TYR A 1 94 ? -16.182 -3.264 35.050 1.00 75.12 94 TYR A C 1
ATOM 753 O O . TYR A 1 94 ? -16.746 -2.549 35.882 1.00 75.12 94 TYR A O 1
ATOM 761 N N . ASN A 1 95 ? -16.845 -3.763 34.005 1.00 67.50 95 ASN A N 1
ATOM 762 C CA . ASN A 1 95 ? -18.270 -3.511 33.801 1.00 67.50 95 ASN A CA 1
ATOM 763 C C . ASN A 1 95 ? -19.124 -4.314 34.803 1.00 67.50 95 ASN A C 1
ATOM 765 O O . ASN A 1 95 ? -19.315 -5.528 34.663 1.00 67.50 95 ASN A O 1
ATOM 769 N N . GLN A 1 96 ? -19.687 -3.627 35.801 1.00 73.31 96 GLN A N 1
ATOM 770 C CA . GLN A 1 96 ? -20.503 -4.261 36.840 1.00 73.31 96 GLN A CA 1
ATOM 771 C C . GLN A 1 96 ? -21.816 -4.864 36.310 1.00 73.31 96 GLN A C 1
ATOM 773 O O . GLN A 1 96 ? -22.396 -5.749 36.942 1.00 73.31 96 GLN A O 1
ATOM 778 N N . ALA A 1 97 ? -22.300 -4.414 35.150 1.00 64.12 97 ALA A N 1
ATOM 779 C CA . ALA A 1 97 ? -23.480 -4.999 34.527 1.00 64.12 97 ALA A CA 1
ATOM 780 C C . ALA A 1 97 ? -23.202 -6.397 33.955 1.00 64.12 97 ALA A C 1
ATOM 782 O O . ALA A 1 97 ? -24.147 -7.152 33.752 1.00 64.12 97 ALA A O 1
ATOM 783 N N . LEU A 1 98 ? -21.939 -6.754 33.695 1.00 69.31 98 LEU A N 1
ATOM 784 C CA . LEU A 1 98 ? -21.555 -8.062 33.154 1.00 69.31 98 LEU A CA 1
ATOM 785 C C . LEU A 1 98 ? -21.117 -9.038 34.250 1.00 69.31 98 LEU A C 1
ATOM 787 O O . LEU A 1 98 ? -21.378 -10.238 34.144 1.00 69.31 98 LEU A O 1
ATOM 791 N N . ALA A 1 99 ? -20.549 -8.549 35.355 1.00 83.62 99 ALA A N 1
ATOM 792 C CA . ALA A 1 99 ? -20.182 -9.376 36.503 1.00 83.62 99 ALA A CA 1
ATOM 793 C C . ALA A 1 99 ? -20.367 -8.651 37.839 1.00 83.62 99 ALA A C 1
ATOM 795 O O . ALA A 1 99 ? -20.132 -7.458 37.959 1.00 83.62 99 ALA A O 1
ATOM 796 N N . MET A 1 100 ? -20.744 -9.397 38.877 1.00 85.56 100 MET A N 1
ATOM 797 C CA . MET A 1 100 ? -20.878 -8.890 40.242 1.00 85.56 100 MET A CA 1
ATOM 798 C C . MET A 1 100 ? -19.820 -9.528 41.144 1.00 85.56 100 MET A C 1
ATOM 800 O O . MET A 1 100 ? -19.754 -10.754 41.243 1.00 85.56 100 MET A O 1
ATOM 804 N N . VAL A 1 101 ? -19.020 -8.704 41.820 1.00 91.31 101 VAL A N 1
ATOM 805 C CA . VAL A 1 101 ? -17.989 -9.160 42.764 1.00 91.31 101 VAL A CA 1
ATOM 806 C C . VAL A 1 101 ? -18.600 -9.696 44.068 1.00 91.31 101 VAL A C 1
ATOM 808 O O . VAL A 1 101 ? -19.490 -9.072 44.652 1.00 91.31 101 VAL A O 1
ATOM 811 N N . ASP A 1 102 ? -18.102 -10.829 44.572 1.00 90.56 102 ASP A N 1
ATOM 812 C CA . ASP A 1 102 ? -18.350 -11.262 45.951 1.00 90.56 102 ASP A CA 1
ATOM 813 C C . ASP A 1 102 ? -17.258 -10.706 46.869 1.00 90.56 102 ASP A C 1
ATOM 815 O O . ASP A 1 102 ? -16.198 -11.303 47.054 1.00 90.56 102 ASP A O 1
ATOM 819 N N . ALA A 1 103 ? -17.529 -9.567 47.505 1.00 81.31 103 ALA A N 1
ATOM 820 C CA . ALA A 1 103 ? -16.572 -8.912 48.394 1.00 81.31 103 ALA A CA 1
ATOM 821 C C . ALA A 1 103 ? -16.122 -9.771 49.598 1.00 81.31 103 ALA A C 1
ATOM 823 O O . ALA A 1 103 ? -15.111 -9.457 50.224 1.00 81.31 103 ALA A O 1
ATOM 824 N N . GLN A 1 104 ? -16.852 -10.834 49.965 1.00 84.94 104 GLN A N 1
ATOM 825 C CA . GLN A 1 104 ? -16.447 -11.737 51.054 1.00 84.94 104 GLN A CA 1
ATOM 826 C C . GLN A 1 104 ? -15.448 -12.813 50.608 1.00 84.94 104 GLN A C 1
ATOM 828 O O . GLN A 1 104 ? -14.883 -13.499 51.462 1.00 84.94 104 GLN A O 1
ATOM 833 N N . SER A 1 105 ? -15.233 -12.963 49.301 1.00 89.06 105 SER A N 1
ATOM 834 C CA . SER A 1 105 ? -14.365 -13.992 48.722 1.00 89.06 105 SER A CA 1
ATOM 835 C C . SER A 1 105 ? -12.884 -13.603 48.661 1.00 89.06 105 SER A C 1
ATOM 837 O O . SER A 1 105 ? -12.051 -14.472 48.414 1.00 89.06 105 SER A O 1
ATOM 839 N N . LEU A 1 106 ? -12.547 -12.328 48.910 1.00 89.56 106 LEU A N 1
ATOM 840 C CA . LEU A 1 106 ? -11.181 -11.818 48.792 1.00 89.56 106 LEU A CA 1
ATOM 841 C C . LEU A 1 106 ? -10.188 -12.653 49.616 1.00 89.56 106 LEU A C 1
ATOM 843 O O . LEU A 1 106 ? -10.265 -12.724 50.847 1.00 89.56 106 LEU A O 1
ATOM 847 N N . ALA A 1 107 ? -9.214 -13.230 48.921 1.00 87.56 107 ALA A N 1
ATOM 848 C CA . ALA A 1 107 ? -8.120 -14.003 49.484 1.00 87.56 107 ALA A CA 1
ATOM 849 C C . ALA A 1 107 ? -6.769 -13.455 49.005 1.00 87.56 107 ALA A C 1
ATOM 851 O O . ALA A 1 107 ? -6.657 -12.923 47.907 1.00 87.56 107 ALA A O 1
ATOM 852 N N . HIS A 1 108 ? -5.724 -13.612 49.820 1.00 85.69 108 HIS A N 1
ATOM 853 C CA . HIS A 1 108 ? -4.345 -13.259 49.460 1.00 85.69 108 HIS A CA 1
ATOM 854 C C . HIS A 1 108 ? -3.505 -14.522 49.272 1.00 85.69 108 HIS A C 1
ATOM 856 O O . HIS A 1 108 ? -3.776 -15.539 49.920 1.00 85.69 108 HIS A O 1
ATOM 862 N N . GLY A 1 109 ? -2.491 -14.462 48.404 1.00 81.00 109 GLY A N 1
ATOM 863 C CA . GLY A 1 109 ? -1.547 -15.569 48.233 1.00 81.00 109 GLY A CA 1
ATOM 864 C C . GLY A 1 109 ? -0.725 -15.829 49.497 1.00 81.00 109 GLY A C 1
ATOM 865 O O . GLY A 1 109 ? -0.571 -14.947 50.330 1.00 81.00 109 GLY A O 1
ATOM 866 N N . ASP A 1 110 ? -0.165 -17.033 49.650 1.00 79.81 110 ASP A N 1
ATOM 867 C CA . ASP A 1 110 ? 0.526 -17.465 50.883 1.00 79.81 110 ASP A CA 1
ATOM 868 C C . ASP A 1 110 ? 1.668 -16.524 51.336 1.00 79.81 110 ASP A C 1
ATOM 870 O O . ASP A 1 110 ? 1.983 -16.451 52.527 1.00 79.81 110 ASP A O 1
ATOM 874 N N . ASP A 1 111 ? 2.287 -15.803 50.398 1.00 78.44 111 ASP A N 1
ATOM 875 C CA . ASP A 1 111 ? 3.394 -14.871 50.642 1.00 78.44 111 ASP A CA 1
ATOM 876 C C . ASP A 1 111 ? 2.938 -13.451 51.054 1.00 78.44 111 ASP A C 1
ATOM 878 O O . ASP A 1 111 ? 3.709 -12.690 51.657 1.00 78.44 111 ASP A O 1
ATOM 882 N N . PHE A 1 112 ? 1.672 -13.113 50.799 1.00 80.44 112 PHE A N 1
ATOM 883 C CA . PHE A 1 112 ? 1.044 -11.804 51.011 1.00 80.44 112 PHE A CA 1
ATOM 884 C C . PHE A 1 112 ? -0.102 -11.909 52.028 1.00 80.44 112 PHE A C 1
ATOM 886 O O . PHE A 1 112 ? -0.737 -12.950 52.151 1.00 80.44 112 PHE A O 1
ATOM 893 N N . GLY A 1 113 ? -0.345 -10.899 52.870 1.00 65.19 113 GLY A N 1
ATOM 894 C CA . GLY A 1 113 ? -1.208 -11.092 54.045 1.00 65.19 113 GLY A CA 1
ATOM 895 C C . GLY A 1 113 ? -2.181 -10.018 54.442 1.00 65.19 113 GLY A C 1
ATOM 896 O O . GLY A 1 113 ? -1.932 -8.825 54.326 1.00 65.19 113 GLY A O 1
ATOM 897 N N . ALA A 1 114 ? -3.256 -10.490 55.076 1.00 57.00 114 ALA A N 1
ATOM 898 C CA . ALA A 1 114 ? -4.205 -9.652 55.786 1.00 57.00 114 ALA A CA 1
ATOM 899 C C . ALA A 1 114 ? -3.515 -8.950 56.972 1.00 57.00 114 ALA A C 1
ATOM 901 O O . ALA A 1 114 ? -2.948 -9.588 57.864 1.00 57.00 114 ALA A O 1
ATOM 902 N N . PHE A 1 115 ? -3.570 -7.620 56.962 1.00 56.38 115 PHE A N 1
ATOM 903 C CA . PHE A 1 115 ? -2.842 -6.717 57.850 1.00 56.38 115 PHE A CA 1
ATOM 904 C C . PHE A 1 115 ? -2.923 -7.081 59.347 1.00 56.38 115 PHE A C 1
ATOM 906 O O . PHE A 1 115 ? -3.999 -7.117 59.951 1.00 56.38 115 PHE A O 1
ATOM 913 N N . ALA A 1 116 ? -1.762 -7.230 59.994 1.00 42.28 116 ALA A N 1
ATOM 914 C CA . ALA A 1 116 ? -1.645 -7.255 61.450 1.00 42.28 116 ALA A CA 1
ATOM 915 C C . ALA A 1 116 ? -1.443 -5.824 61.998 1.00 42.28 116 ALA A C 1
ATOM 917 O O . ALA A 1 116 ? -0.323 -5.346 62.130 1.00 42.28 116 ALA A O 1
ATOM 918 N N . SER A 1 117 ? -2.550 -5.164 62.351 1.00 40.06 117 SER A N 1
ATOM 919 C CA . SER A 1 117 ? -2.658 -3.930 63.164 1.00 40.06 117 SER A CA 1
ATOM 920 C C . SER A 1 117 ? -1.987 -2.622 62.671 1.00 40.06 117 SER A C 1
ATOM 922 O O . SER A 1 117 ? -0.803 -2.392 62.871 1.00 40.06 117 SER A O 1
ATOM 924 N N . ASP A 1 118 ? -2.840 -1.712 62.185 1.00 40.91 118 ASP A N 1
ATOM 925 C CA . ASP A 1 118 ? -3.054 -0.327 62.672 1.00 40.91 118 ASP A CA 1
ATOM 926 C C . ASP A 1 118 ? -2.017 0.805 62.484 1.00 40.91 118 ASP A C 1
ATOM 928 O O . ASP A 1 118 ? -2.114 1.782 63.222 1.00 40.91 118 ASP A O 1
ATOM 932 N N . THR A 1 119 ? -1.088 0.805 61.513 1.00 43.44 119 THR A N 1
ATOM 933 C CA . THR A 1 119 ? -0.287 2.050 61.314 1.00 43.44 119 THR A CA 1
ATOM 934 C C . THR A 1 119 ? 0.108 2.540 59.917 1.00 43.44 119 THR A C 1
ATOM 936 O O . THR A 1 119 ? 0.525 3.691 59.860 1.00 43.44 119 THR A O 1
ATOM 939 N N . GLN A 1 120 ? -0.079 1.833 58.798 1.00 48.88 120 GLN A N 1
ATOM 940 C CA . GLN A 1 120 ? 0.073 2.424 57.445 1.00 48.88 120 GLN A CA 1
ATOM 941 C C . GLN A 1 120 ? -0.713 1.597 56.419 1.00 48.88 120 GLN A C 1
ATOM 943 O O . GLN A 1 120 ? -0.177 0.629 55.895 1.00 48.88 120 GLN A O 1
ATOM 948 N N . VAL A 1 121 ? -1.999 1.891 56.198 1.00 52.03 121 VAL A N 1
ATOM 949 C CA . VAL A 1 121 ? -2.889 0.984 55.448 1.00 52.03 121 VAL A CA 1
ATOM 950 C C . VAL A 1 121 ? -3.545 1.719 54.281 1.00 52.03 121 VAL A C 1
ATOM 952 O O . VAL A 1 121 ? -4.488 2.476 54.501 1.00 52.03 121 VAL A O 1
ATOM 955 N N . VAL A 1 122 ? -3.056 1.453 53.068 1.00 56.78 122 VAL A N 1
ATOM 956 C CA . VAL A 1 122 ? -3.883 1.467 51.852 1.00 56.78 122 VAL A CA 1
ATOM 957 C C . VAL A 1 122 ? -4.914 0.353 52.062 1.00 56.78 122 VAL A C 1
ATOM 959 O O . VAL A 1 122 ? -4.538 -0.789 52.334 1.00 56.78 122 VAL A O 1
ATOM 962 N N . ARG A 1 123 ? -6.201 0.703 52.159 1.00 64.81 123 ARG A N 1
ATOM 963 C CA . ARG A 1 123 ? -7.270 -0.257 52.473 1.00 64.81 123 ARG A CA 1
ATOM 964 C C . ARG A 1 123 ? -7.971 -0.639 51.180 1.00 64.81 123 ARG A C 1
ATOM 966 O O . ARG A 1 123 ? -8.621 0.228 50.620 1.00 64.81 123 ARG A O 1
ATOM 973 N N . ASN A 1 124 ? -7.935 -1.928 50.843 1.00 72.88 124 ASN A N 1
ATOM 974 C CA . ASN A 1 124 ? -8.792 -2.527 49.821 1.00 72.88 124 ASN A CA 1
ATOM 975 C C . ASN A 1 124 ? -10.242 -2.046 50.017 1.00 72.88 124 ASN A C 1
ATOM 977 O O . ASN A 1 124 ? -10.839 -2.299 51.075 1.00 72.88 124 ASN A O 1
ATOM 981 N N . ASP A 1 125 ? -10.786 -1.349 49.026 1.00 73.25 125 ASP A N 1
ATOM 982 C CA . ASP A 1 125 ? -12.129 -0.785 49.038 1.00 73.25 125 ASP A CA 1
ATOM 983 C C . ASP A 1 125 ? -12.940 -1.343 47.864 1.00 73.25 125 ASP A C 1
ATOM 985 O O . ASP A 1 125 ? -12.625 -1.174 46.693 1.00 73.25 125 ASP A O 1
ATOM 989 N N . LEU A 1 126 ? -14.010 -2.049 48.218 1.00 78.88 126 LEU A N 1
ATOM 990 C CA . LEU A 1 126 ? -14.953 -2.679 47.296 1.00 78.88 126 LEU A CA 1
ATOM 991 C C . LEU A 1 126 ? -16.337 -2.016 47.391 1.00 78.88 126 LEU A C 1
ATOM 993 O O . LEU A 1 126 ? -17.351 -2.629 47.057 1.00 78.88 126 LEU A O 1
ATOM 997 N N . SER A 1 127 ? -16.415 -0.815 47.975 1.00 72.38 127 SER A N 1
ATOM 998 C CA . SER A 1 127 ? -17.679 -0.112 48.206 1.00 72.38 127 SER A CA 1
ATOM 999 C C . SER A 1 127 ? -18.253 0.519 46.942 1.00 72.38 127 SER A C 1
ATOM 1001 O O . SER A 1 127 ? -19.466 0.741 46.892 1.00 72.38 127 SER A O 1
ATOM 1003 N N . THR A 1 128 ? -17.412 0.741 45.931 1.00 68.75 128 THR A N 1
ATOM 1004 C CA . THR A 1 128 ? -17.797 1.293 44.634 1.00 68.75 128 THR A CA 1
ATOM 1005 C C . THR A 1 128 ? -18.078 0.163 43.634 1.00 68.75 128 THR A C 1
ATOM 1007 O O . THR A 1 128 ? -17.178 -0.596 43.280 1.00 68.75 128 THR A O 1
ATOM 1010 N N . PRO A 1 129 ? -19.328 0.018 43.168 1.00 67.06 129 PRO A N 1
ATOM 1011 C CA . PRO A 1 129 ? -19.681 -0.770 41.988 1.00 67.06 129 PRO A CA 1
ATOM 1012 C C . PRO A 1 129 ? -18.701 -0.657 40.810 1.00 67.06 129 PRO A C 1
ATOM 1014 O O . PRO A 1 129 ? -18.346 0.449 40.426 1.00 67.06 129 PRO A O 1
ATOM 1017 N N . GLY A 1 130 ? -18.289 -1.786 40.218 1.00 64.94 130 GLY A N 1
ATOM 1018 C CA . GLY A 1 130 ? -17.423 -1.792 39.024 1.00 64.94 130 GLY A CA 1
ATOM 1019 C C . GLY A 1 130 ? -15.956 -1.434 39.283 1.00 64.94 130 GLY A C 1
ATOM 1020 O O . GLY A 1 130 ? -15.153 -1.445 38.356 1.00 64.94 130 GLY A O 1
ATOM 1021 N N . VAL A 1 131 ? -15.589 -1.159 40.537 1.00 75.94 131 VAL A N 1
ATOM 1022 C CA . VAL A 1 131 ? -14.228 -0.794 40.929 1.00 75.94 131 VAL A CA 1
ATOM 1023 C C . VAL A 1 131 ? -13.780 -1.682 42.085 1.00 75.94 131 VAL A C 1
ATOM 1025 O O . VAL A 1 131 ? -14.468 -1.829 43.097 1.00 75.94 131 VAL A O 1
ATOM 1028 N N . LEU A 1 132 ? -12.614 -2.298 41.935 1.00 83.19 132 LEU A N 1
ATOM 1029 C CA . LEU A 1 132 ? -11.847 -2.840 43.040 1.00 83.19 132 LEU A CA 1
ATOM 1030 C C . LEU A 1 132 ? -10.753 -1.820 43.358 1.00 83.19 132 LEU A C 1
ATOM 1032 O O . LEU A 1 132 ? -9.722 -1.800 42.693 1.00 83.19 132 LEU A O 1
ATOM 1036 N N . ASN A 1 133 ? -11.000 -0.955 44.336 1.00 78.19 133 ASN A N 1
ATOM 1037 C CA . ASN A 1 133 ? -10.116 0.166 44.629 1.00 78.19 133 ASN A CA 1
ATOM 1038 C C . ASN A 1 133 ? -9.038 -0.252 45.628 1.00 78.19 133 ASN A C 1
ATOM 1040 O O . ASN A 1 133 ? -9.325 -0.931 46.624 1.00 78.19 133 ASN A O 1
ATOM 1044 N N . GLU A 1 134 ? -7.815 0.207 45.405 1.00 76.75 134 GLU A N 1
ATOM 1045 C CA . GLU A 1 134 ? -6.693 0.099 46.325 1.00 76.75 134 GLU A CA 1
ATOM 1046 C C . GLU A 1 134 ? -6.406 -1.349 46.734 1.00 76.75 134 GLU A C 1
ATOM 1048 O O . GLU A 1 134 ? -6.067 -1.649 47.885 1.00 76.75 134 GLU A O 1
ATOM 1053 N N . MET A 1 135 ? -6.592 -2.269 45.787 1.00 83.69 135 MET A N 1
ATOM 1054 C CA . MET A 1 135 ? -6.525 -3.702 46.005 1.00 83.69 135 MET A CA 1
ATOM 1055 C C . MET A 1 135 ? -5.089 -4.170 46.050 1.00 83.69 135 MET A C 1
ATOM 1057 O O . MET A 1 135 ? -4.332 -4.043 45.093 1.00 83.69 135 MET A O 1
ATOM 1061 N N . GLY A 1 136 ? -4.708 -4.793 47.154 1.00 81.94 136 GLY A N 1
ATOM 1062 C CA . GLY A 1 136 ? -3.371 -5.332 47.265 1.00 81.94 136 GLY A CA 1
ATOM 1063 C C . GLY A 1 136 ? -3.058 -5.861 48.640 1.00 81.94 136 GLY A C 1
ATOM 1064 O O . GLY A 1 136 ? -3.940 -6.218 49.430 1.00 81.94 136 GLY A O 1
ATOM 1065 N N . SER A 1 137 ? -1.762 -5.985 48.902 1.00 81.38 137 SER A N 1
ATOM 1066 C CA . SER A 1 137 ? -1.275 -6.489 50.173 1.00 81.38 137 SER A CA 1
ATOM 1067 C C . SER A 1 137 ? 0.207 -6.190 50.400 1.00 81.38 137 SER A C 1
ATOM 1069 O O . SER A 1 137 ? 0.934 -5.677 49.546 1.00 81.38 137 SER A O 1
ATOM 1071 N N . VAL A 1 138 ? 0.665 -6.557 51.593 1.00 77.00 138 VAL A N 1
ATOM 1072 C CA . VAL A 1 138 ? 2.061 -6.518 52.021 1.00 77.00 138 VAL A CA 1
ATOM 1073 C C . VAL A 1 138 ? 2.544 -7.929 52.345 1.00 77.00 138 VAL A C 1
ATOM 1075 O O . VAL A 1 138 ? 1.791 -8.786 52.816 1.00 77.00 138 VAL A O 1
ATOM 1078 N N . LYS A 1 139 ? 3.830 -8.176 52.118 1.00 76.69 139 LYS A N 1
ATOM 1079 C CA . LYS A 1 139 ? 4.478 -9.468 52.367 1.00 76.69 139 LYS A CA 1
ATOM 1080 C C . LYS A 1 139 ? 4.413 -9.872 53.855 1.00 76.69 139 LYS A C 1
ATOM 1082 O O . LYS A 1 139 ? 4.812 -9.102 54.729 1.00 76.69 139 LYS A O 1
ATOM 1087 N N . GLN A 1 140 ? 3.995 -11.106 54.175 1.00 67.31 140 GLN A N 1
ATOM 1088 C CA . GLN A 1 140 ? 3.774 -11.567 55.570 1.00 67.31 140 GLN A CA 1
ATOM 1089 C C . GLN A 1 140 ? 5.051 -11.810 56.394 1.00 67.31 140 GLN A C 1
ATOM 1091 O O . GLN A 1 140 ? 5.005 -11.886 57.624 1.00 67.31 140 GLN A O 1
ATOM 1096 N N . HIS A 1 141 ? 6.209 -11.914 55.739 1.00 67.44 141 HIS A N 1
ATOM 1097 C CA . HIS A 1 141 ? 7.478 -12.313 56.356 1.00 67.44 141 HIS A CA 1
ATOM 1098 C C . HIS A 1 141 ? 8.611 -11.306 56.106 1.00 67.44 141 HIS A C 1
ATOM 1100 O O . HIS A 1 141 ? 9.748 -11.695 55.845 1.00 67.44 141 HIS A O 1
ATOM 1106 N N . LEU A 1 142 ? 8.318 -10.005 56.228 1.00 56.94 142 LEU A N 1
ATOM 1107 C CA . LEU A 1 142 ? 9.248 -8.880 55.995 1.00 56.94 142 LEU A CA 1
ATOM 1108 C C . LEU A 1 142 ? 10.620 -8.993 56.698 1.00 56.94 142 LEU A C 1
ATOM 1110 O O . LEU A 1 142 ? 11.575 -8.353 56.273 1.00 56.94 142 LEU A O 1
ATOM 1114 N N . LEU A 1 143 ? 10.739 -9.790 57.769 1.00 54.69 143 LEU A N 1
ATOM 1115 C CA . LEU A 1 143 ? 11.964 -9.933 58.570 1.00 54.69 143 LEU A CA 1
ATOM 1116 C C . LEU A 1 143 ? 12.612 -11.329 58.503 1.00 54.69 143 LEU A C 1
ATOM 1118 O O . LEU A 1 143 ? 13.609 -11.553 59.192 1.00 54.69 143 LEU A O 1
ATOM 1122 N N . GLU A 1 144 ? 12.077 -12.276 57.722 1.00 59.25 144 GLU A N 1
ATOM 1123 C CA . GLU A 1 144 ? 12.642 -13.629 57.610 1.00 59.25 144 GLU A CA 1
ATOM 1124 C C . GLU A 1 144 ? 13.521 -13.777 56.352 1.00 59.25 144 GLU A C 1
ATOM 1126 O O . GLU A 1 144 ? 12.998 -13.879 55.244 1.00 59.25 144 GLU A O 1
ATOM 1131 N N . PRO A 1 145 ? 14.860 -13.909 56.481 1.00 52.78 145 PRO A N 1
ATOM 1132 C CA . PRO A 1 145 ? 15.774 -13.989 55.331 1.00 52.78 145 PRO A CA 1
ATOM 1133 C C . PRO A 1 145 ? 15.603 -15.233 54.441 1.00 52.78 145 PRO A C 1
ATOM 1135 O O . PRO A 1 145 ? 16.311 -15.373 53.445 1.00 52.78 145 PRO A O 1
ATOM 1138 N N . ALA A 1 146 ? 14.755 -16.182 54.849 1.00 50.97 146 ALA A N 1
ATOM 1139 C CA . ALA A 1 146 ? 14.465 -17.422 54.132 1.00 50.97 146 ALA A CA 1
ATOM 1140 C C . ALA A 1 146 ? 13.203 -17.333 53.252 1.00 50.97 146 ALA A C 1
ATOM 1142 O O . ALA A 1 146 ? 13.001 -18.217 52.422 1.00 50.97 146 ALA A O 1
ATOM 1143 N N . HIS A 1 147 ? 12.383 -16.290 53.417 1.00 55.75 147 HIS A N 1
ATOM 1144 C CA . HIS A 1 147 ? 11.159 -16.047 52.650 1.00 55.75 147 HIS A CA 1
ATOM 1145 C C . HIS A 1 147 ? 11.336 -14.794 51.798 1.00 55.75 147 HIS A C 1
ATOM 1147 O O . HIS A 1 147 ? 10.735 -13.753 52.042 1.00 55.75 147 HIS A O 1
ATOM 1153 N N . GLN A 1 148 ? 12.244 -14.874 50.832 1.00 59.69 148 GLN A N 1
ATOM 1154 C CA . GLN A 1 148 ? 12.490 -13.809 49.864 1.00 59.69 148 GLN A CA 1
ATOM 1155 C C . GLN A 1 148 ? 11.831 -14.204 48.554 1.00 59.69 148 GLN A C 1
ATOM 1157 O O . GLN A 1 148 ? 12.047 -15.322 48.082 1.00 59.69 148 GLN A O 1
ATOM 1162 N N . LEU A 1 149 ? 10.993 -13.310 48.032 1.00 62.75 149 LEU A N 1
ATOM 1163 C CA . LEU A 1 149 ? 10.294 -13.509 46.769 1.00 62.75 149 LEU A CA 1
ATOM 1164 C C . LEU A 1 149 ? 11.335 -13.258 45.687 1.00 62.75 149 LEU A C 1
ATOM 1166 O O . LEU A 1 149 ? 11.681 -12.118 45.445 1.00 62.75 149 LEU A O 1
ATOM 1170 N N . GLY A 1 150 ? 11.965 -14.322 45.186 1.00 59.16 150 GLY A N 1
ATOM 1171 C CA . GLY A 1 150 ? 13.005 -14.220 44.161 1.00 59.16 150 GLY A CA 1
ATOM 1172 C C . GLY A 1 150 ? 12.423 -13.902 42.781 1.00 59.16 150 GLY A C 1
ATOM 1173 O O . GLY A 1 150 ? 11.378 -13.278 42.668 1.00 59.16 150 GLY A O 1
ATOM 1174 N N . LEU A 1 151 ? 13.084 -14.383 41.726 1.00 58.44 151 LEU A N 1
ATOM 1175 C CA . LEU A 1 151 ? 12.558 -14.303 40.359 1.00 58.44 151 LEU A CA 1
ATOM 1176 C C . LEU A 1 151 ? 11.320 -15.206 40.203 1.00 58.44 151 LEU A C 1
ATOM 1178 O O . LEU A 1 151 ? 11.378 -16.380 40.593 1.00 58.44 151 LEU A O 1
ATOM 1182 N N . GLY A 1 152 ? 10.246 -14.671 39.617 1.00 68.12 152 GLY A N 1
ATOM 1183 C CA . GLY A 1 152 ? 8.992 -15.371 39.315 1.00 68.12 152 GLY A CA 1
ATOM 1184 C C . GLY A 1 152 ? 7.736 -14.587 39.716 1.00 68.12 152 GLY A C 1
ATOM 1185 O O . GLY A 1 152 ? 7.817 -13.590 40.430 1.00 68.12 152 GLY A O 1
ATOM 1186 N N . GLN A 1 153 ? 6.578 -15.074 39.271 1.00 83.50 153 GLN A N 1
ATOM 1187 C CA . GLN A 1 153 ? 5.264 -14.505 39.576 1.00 83.50 153 GLN A CA 1
ATOM 1188 C C . GLN A 1 153 ? 4.718 -15.037 40.908 1.00 83.50 153 GLN A C 1
ATOM 1190 O O . GLN A 1 153 ? 4.779 -16.240 41.189 1.00 83.50 153 GLN A O 1
ATOM 1195 N N . PHE A 1 154 ? 4.157 -14.144 41.722 1.00 83.50 154 PHE A N 1
ATOM 1196 C CA . PHE A 1 154 ? 3.560 -14.477 43.015 1.00 83.50 154 PHE A CA 1
ATOM 1197 C C . PHE A 1 154 ? 2.132 -13.946 43.105 1.00 83.50 154 PHE A C 1
ATOM 1199 O O . PHE A 1 154 ? 1.895 -12.773 42.838 1.00 83.50 154 PHE A O 1
ATOM 1206 N N . LEU A 1 155 ? 1.189 -14.791 43.532 1.00 86.94 155 LEU A N 1
ATOM 1207 C CA . LEU A 1 155 ? -0.212 -14.406 43.719 1.00 86.94 155 LEU A CA 1
ATOM 1208 C C . LEU A 1 155 ? -0.340 -13.325 44.804 1.00 86.94 155 LEU A C 1
ATOM 1210 O O . LEU A 1 155 ? -0.061 -13.585 45.976 1.00 86.94 155 LEU A O 1
ATOM 1214 N N . LEU A 1 156 ? -0.805 -12.140 44.420 1.00 87.38 156 LEU A N 1
ATOM 1215 C CA . LEU A 1 156 ? -1.053 -11.012 45.312 1.00 87.38 156 LEU A CA 1
ATOM 1216 C C . LEU A 1 156 ? -2.436 -11.126 45.969 1.00 87.38 156 LEU A C 1
ATOM 1218 O O . LEU A 1 156 ? -2.549 -11.112 47.201 1.00 87.38 156 LEU A O 1
ATOM 1222 N N . PHE A 1 157 ? -3.486 -11.286 45.160 1.00 89.06 157 PHE A N 1
ATOM 1223 C CA . PHE A 1 157 ? -4.840 -11.568 45.636 1.00 89.06 157 PHE A CA 1
ATOM 1224 C C . PHE A 1 157 ? -5.673 -12.347 44.613 1.00 89.06 157 PHE A C 1
ATOM 1226 O O . PHE A 1 157 ? -5.342 -12.413 43.433 1.00 89.06 157 PHE A O 1
ATOM 1233 N N . SER A 1 158 ? -6.759 -12.944 45.096 1.00 92.00 158 SER A N 1
ATOM 1234 C CA . SER A 1 158 ? -7.786 -13.621 44.308 1.00 92.00 158 SER A CA 1
ATOM 1235 C C . SER A 1 158 ? -9.165 -13.218 44.826 1.00 92.00 158 SER A C 1
ATOM 1237 O O . SER A 1 158 ? -9.358 -13.111 46.043 1.00 92.00 158 SER A O 1
ATOM 1239 N N . ILE A 1 159 ? -10.111 -12.962 43.926 1.00 94.19 159 ILE A N 1
ATOM 1240 C CA . ILE A 1 159 ? -11.480 -12.563 44.273 1.00 94.19 159 ILE A CA 1
ATOM 1241 C C . ILE A 1 159 ? -12.490 -13.176 43.294 1.00 94.19 159 ILE A C 1
ATOM 1243 O O . ILE A 1 159 ? -12.223 -13.296 42.099 1.00 94.19 159 ILE A O 1
ATOM 1247 N N . GLU A 1 160 ? -13.638 -13.609 43.813 1.00 96.69 160 GLU A N 1
ATOM 1248 C CA . GLU A 1 160 ? -14.695 -14.277 43.052 1.00 96.69 160 GLU A CA 1
ATOM 1249 C C . GLU A 1 160 ? -15.707 -13.277 42.477 1.00 96.69 160 GLU A C 1
ATOM 1251 O O . GLU A 1 160 ? -16.122 -12.314 43.129 1.00 96.69 160 GLU A O 1
ATOM 1256 N N . PHE A 1 161 ? -16.147 -13.561 41.255 1.00 95.75 161 PHE A N 1
ATOM 1257 C CA . PHE A 1 161 ? -17.158 -12.831 40.502 1.00 95.75 161 PHE A CA 1
ATOM 1258 C C . PHE A 1 161 ? -18.261 -13.781 40.055 1.00 95.75 161 PHE A C 1
ATOM 1260 O O . PHE A 1 161 ? -17.997 -14.929 39.713 1.00 95.75 161 PHE A O 1
ATOM 1267 N N . THR A 1 162 ? -19.501 -13.300 40.009 1.00 92.94 162 THR A N 1
ATOM 1268 C CA . THR A 1 162 ? -20.612 -14.000 39.350 1.00 92.94 162 THR A CA 1
ATOM 1269 C C . THR A 1 162 ? -20.968 -13.275 38.062 1.00 92.94 162 THR A C 1
ATOM 1271 O O . THR A 1 162 ? -21.302 -12.092 38.103 1.00 92.94 162 THR A O 1
ATOM 1274 N N . ALA A 1 163 ? -20.923 -13.978 36.934 1.00 87.69 163 ALA A N 1
ATOM 1275 C CA . ALA A 1 163 ? -21.367 -13.464 35.645 1.00 87.69 163 ALA A CA 1
ATOM 1276 C C . ALA A 1 163 ? -22.876 -13.171 35.679 1.00 87.69 163 ALA A C 1
ATOM 1278 O O . ALA A 1 163 ? -23.666 -14.016 36.106 1.00 87.69 163 ALA A O 1
ATOM 1279 N N . THR A 1 164 ? -23.293 -11.984 35.246 1.00 78.56 164 THR A N 1
ATOM 1280 C CA . THR A 1 164 ? -24.689 -11.523 35.367 1.00 78.56 164 THR A CA 1
ATOM 1281 C C . THR A 1 164 ? -25.376 -11.287 34.028 1.00 78.56 164 THR A C 1
ATOM 1283 O O . THR A 1 164 ? -26.550 -11.633 33.919 1.00 78.56 164 THR A O 1
ATOM 1286 N N . ASN A 1 165 ? -24.661 -10.803 33.009 1.00 64.00 165 ASN A N 1
ATOM 1287 C CA . ASN A 1 165 ? -25.173 -10.616 31.648 1.00 64.00 165 ASN A CA 1
ATOM 1288 C C . ASN A 1 165 ? -24.127 -11.041 30.611 1.00 64.00 165 ASN A C 1
ATOM 1290 O O . ASN A 1 165 ? -22.937 -11.068 30.912 1.00 64.00 165 ASN A O 1
ATOM 1294 N N . ALA A 1 166 ? -24.581 -11.404 29.409 1.00 64.69 166 ALA A N 1
ATOM 1295 C CA . ALA A 1 166 ? -23.689 -11.776 28.314 1.00 64.69 166 ALA A CA 1
ATOM 1296 C C . ALA A 1 166 ? -23.018 -10.532 27.712 1.00 64.69 166 ALA A C 1
ATOM 1298 O O . ALA A 1 166 ? -23.631 -9.469 27.658 1.00 64.69 166 ALA A O 1
ATOM 1299 N N . GLY A 1 167 ? -21.781 -10.680 27.255 1.00 58.62 167 GLY A N 1
ATOM 1300 C CA . GLY A 1 167 ? -20.953 -9.592 26.740 1.00 58.62 167 GLY A CA 1
ATOM 1301 C C . GLY A 1 167 ? -19.476 -9.835 27.034 1.00 58.62 167 GLY A C 1
ATOM 1302 O O . GLY A 1 167 ? -19.123 -10.802 27.711 1.00 58.62 167 GLY A O 1
ATOM 1303 N N . GLN A 1 168 ? -18.607 -8.968 26.530 1.00 62.22 168 GLN A N 1
ATOM 1304 C CA . GLN A 1 168 ? -17.179 -9.028 26.818 1.00 62.22 168 GLN A CA 1
ATOM 1305 C C . GLN A 1 168 ? -16.888 -8.285 28.123 1.00 62.22 168 GLN A C 1
ATOM 1307 O O . GLN A 1 168 ? -17.104 -7.082 28.245 1.00 62.22 168 GLN A O 1
ATOM 1312 N N . LEU A 1 169 ? -16.444 -9.020 29.137 1.00 69.75 169 LEU A N 1
ATOM 1313 C CA . LEU A 1 169 ? -16.045 -8.471 30.423 1.00 69.75 169 LEU A CA 1
ATOM 1314 C C . LEU A 1 169 ? -14.544 -8.203 30.402 1.00 69.75 169 LEU A C 1
ATOM 1316 O O . LEU A 1 169 ? -13.754 -9.132 30.263 1.00 69.75 169 LEU A O 1
ATOM 1320 N N . ILE A 1 170 ? -14.159 -6.947 30.595 1.00 66.44 170 ILE A N 1
ATOM 1321 C CA . ILE A 1 170 ? -12.756 -6.539 30.639 1.00 66.44 170 ILE A CA 1
ATOM 1322 C C . ILE A 1 170 ? -12.421 -6.070 32.056 1.00 66.44 170 ILE A C 1
ATOM 1324 O O . ILE A 1 170 ? -13.155 -5.271 32.637 1.00 66.44 170 ILE A O 1
ATOM 1328 N N . PHE A 1 171 ? -11.318 -6.579 32.602 1.00 76.62 171 PHE A N 1
ATOM 1329 C CA . PHE A 1 171 ? -10.677 -6.090 33.818 1.00 76.62 171 PHE A CA 1
ATOM 1330 C C . PHE A 1 171 ? -9.471 -5.242 33.430 1.00 76.62 171 PHE A C 1
ATOM 1332 O O . PHE A 1 171 ? -8.598 -5.720 32.707 1.00 76.62 171 PHE A O 1
ATOM 1339 N N . ARG A 1 172 ? -9.400 -4.007 33.925 1.00 64.81 172 ARG A N 1
ATOM 1340 C CA . ARG A 1 172 ? -8.293 -3.080 33.643 1.00 64.81 172 ARG A CA 1
ATOM 1341 C C . ARG A 1 172 ? -7.626 -2.659 34.942 1.00 64.81 172 ARG A C 1
ATOM 1343 O O . ARG A 1 172 ? -8.346 -2.340 35.887 1.00 64.81 172 ARG A O 1
ATOM 1350 N N . SER A 1 173 ? -6.294 -2.686 35.009 1.00 77.06 173 SER A N 1
ATOM 1351 C CA . SER A 1 173 ? -5.556 -2.228 36.190 1.00 77.06 173 SER A CA 1
ATOM 1352 C C . SER A 1 173 ? -5.068 -0.789 36.069 1.00 77.06 173 SER A C 1
ATOM 1354 O O . SER A 1 173 ? -4.444 -0.477 35.063 1.00 77.06 173 SER A O 1
ATOM 1356 N N . ASN A 1 174 ? -5.217 0.012 37.127 1.00 63.28 174 ASN A N 1
ATOM 1357 C CA . ASN A 1 174 ? -4.668 1.370 37.208 1.00 63.28 174 ASN A CA 1
ATOM 1358 C C . ASN A 1 174 ? -3.759 1.537 38.453 1.00 63.28 174 ASN A C 1
ATOM 1360 O O . ASN A 1 174 ? -3.892 0.783 39.428 1.00 63.28 174 ASN A O 1
ATOM 1364 N N . PRO A 1 175 ? -2.840 2.524 38.468 1.00 65.62 175 PRO A N 1
ATOM 1365 C CA . PRO A 1 175 ? -2.110 2.925 39.675 1.00 65.62 175 PRO A CA 1
ATOM 1366 C C . PRO A 1 175 ? -3.033 3.506 40.762 1.00 65.62 175 PRO A C 1
ATOM 1368 O O . PRO A 1 175 ? -4.072 4.062 40.430 1.00 65.62 175 PRO A O 1
ATOM 1371 N N . LEU A 1 176 ? -2.601 3.449 42.035 1.00 58.56 176 LEU A N 1
ATOM 1372 C CA . LEU A 1 176 ? -3.316 4.045 43.180 1.00 58.56 176 LEU A CA 1
ATOM 1373 C C . LEU A 1 176 ? -3.694 5.520 42.923 1.00 58.56 176 LEU A C 1
ATOM 1375 O O . LEU A 1 176 ? -2.833 6.318 42.533 1.00 58.56 176 LEU A O 1
ATOM 1379 N N . ASP A 1 177 ? -4.919 5.913 43.272 1.00 57.91 177 ASP A N 1
ATOM 1380 C CA . ASP A 1 177 ? -5.382 7.310 43.248 1.00 57.91 177 ASP A CA 1
ATOM 1381 C C . ASP A 1 177 ? -5.075 8.090 44.552 1.00 57.91 177 ASP A C 1
ATOM 1383 O O . ASP A 1 177 ? -5.027 9.329 44.564 1.00 57.91 177 ASP A O 1
ATOM 1387 N N . LEU A 1 178 ? -4.815 7.394 45.670 1.00 55.31 178 LEU A N 1
ATOM 1388 C CA . LEU A 1 178 ? -4.443 8.000 46.953 1.00 55.31 178 LEU A CA 1
ATOM 1389 C C . LEU A 1 178 ? -2.929 8.216 47.094 1.00 55.31 178 LEU A C 1
ATOM 1391 O O . LEU A 1 178 ? -2.093 7.520 46.527 1.00 55.31 178 LEU A O 1
ATOM 1395 N N . SER A 1 179 ? -2.540 9.164 47.958 1.00 44.59 179 SER A N 1
ATOM 1396 C CA . SER A 1 179 ? -1.129 9.431 48.262 1.00 44.59 179 SER A CA 1
ATOM 1397 C C . SER A 1 179 ? -0.453 8.213 48.920 1.00 44.59 179 SER A C 1
ATOM 1399 O O . SER A 1 179 ? -0.538 8.025 50.140 1.00 44.59 179 SER A O 1
ATOM 1401 N N . GLY A 1 180 ? 0.239 7.407 48.122 1.00 52.62 180 GLY A N 1
ATOM 1402 C CA . GLY A 1 180 ? 0.938 6.187 48.516 1.00 52.62 180 GLY A CA 1
ATOM 1403 C C . GLY A 1 180 ? 1.769 5.639 47.353 1.00 52.62 180 GLY A C 1
ATOM 1404 O O . GLY A 1 180 ? 1.637 6.099 46.228 1.00 52.62 180 GLY A O 1
ATOM 1405 N N . ASN A 1 181 ? 2.661 4.684 47.627 1.00 58.06 181 ASN A N 1
ATOM 1406 C CA . ASN A 1 181 ? 3.427 4.018 46.569 1.00 58.06 181 ASN A CA 1
ATOM 1407 C C . ASN A 1 181 ? 2.697 2.734 46.164 1.00 58.06 181 ASN A C 1
ATOM 1409 O O . ASN A 1 181 ? 2.490 1.877 47.031 1.00 58.06 181 ASN A O 1
ATOM 1413 N N . SER A 1 182 ? 2.365 2.590 44.876 1.00 63.06 182 SER A N 1
ATOM 1414 C CA . SER A 1 182 ? 1.672 1.412 44.325 1.00 63.06 182 SER A CA 1
ATOM 1415 C C . SER A 1 182 ? 2.470 0.139 44.577 1.00 63.06 182 SER A C 1
ATOM 1417 O O . SER A 1 182 ? 1.933 -0.851 45.075 1.00 63.06 182 SER A O 1
ATOM 1419 N N . VAL A 1 183 ? 3.787 0.188 44.351 1.00 68.56 183 VAL A N 1
ATOM 1420 C CA . VAL A 1 183 ? 4.690 -0.940 44.591 1.00 68.56 183 VAL A CA 1
ATOM 1421 C C . VAL A 1 183 ? 5.937 -0.52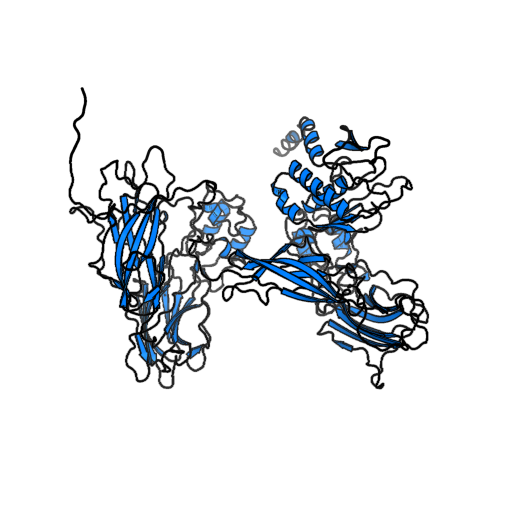2 45.377 1.00 68.56 183 VAL A C 1
ATOM 1423 O O . VAL A 1 183 ? 6.534 0.530 45.142 1.00 68.56 183 VAL A O 1
ATOM 1426 N N . LEU A 1 184 ? 6.356 -1.375 46.321 1.00 71.81 184 LEU A N 1
ATOM 1427 C CA . LEU A 1 184 ? 7.639 -1.273 47.023 1.00 71.81 184 LEU A CA 1
ATOM 1428 C C . LEU A 1 184 ? 8.505 -2.505 46.773 1.00 71.81 184 LEU A C 1
ATOM 1430 O O . LEU A 1 184 ? 8.089 -3.639 47.036 1.00 71.81 184 LEU A O 1
ATOM 1434 N N . LEU A 1 185 ? 9.761 -2.276 46.405 1.00 71.31 185 LEU A N 1
ATOM 1435 C CA . LEU A 1 185 ? 10.736 -3.334 46.158 1.00 71.31 185 LEU A CA 1
ATOM 1436 C C . LEU A 1 185 ? 11.631 -3.637 47.369 1.00 71.31 185 LEU A C 1
ATOM 1438 O O . LEU A 1 185 ? 11.997 -2.747 48.142 1.00 71.31 185 LEU A O 1
ATOM 1442 N N . GLU A 1 186 ? 12.012 -4.910 47.516 1.00 69.31 186 GLU A N 1
ATOM 1443 C CA . GLU A 1 186 ? 12.904 -5.417 48.564 1.00 69.31 186 GLU A CA 1
ATOM 1444 C C . GLU A 1 186 ? 14.324 -4.877 48.329 1.00 69.31 186 GLU A C 1
ATOM 1446 O O . GLU A 1 186 ? 14.921 -5.072 47.267 1.00 69.31 186 GLU A O 1
ATOM 1451 N N . SER A 1 187 ? 14.847 -4.156 49.325 1.00 60.53 187 SER A N 1
ATOM 1452 C CA . SER A 1 187 ? 16.225 -3.656 49.395 1.00 60.53 187 SER A CA 1
ATOM 1453 C C . SER A 1 187 ? 16.575 -3.313 50.857 1.00 60.53 187 SER A C 1
ATOM 1455 O O . SER A 1 187 ? 15.705 -3.347 51.732 1.00 60.53 187 SER A O 1
ATOM 1457 N N . THR A 1 188 ? 17.834 -2.958 51.152 1.00 53.97 188 THR A N 1
ATOM 1458 C CA . THR A 1 188 ? 18.237 -2.454 52.487 1.00 53.97 188 THR A CA 1
ATOM 1459 C C . THR A 1 188 ? 17.430 -1.240 52.975 1.00 53.97 188 THR A C 1
ATOM 1461 O O . THR A 1 188 ? 17.275 -1.081 54.185 1.00 53.97 188 THR A O 1
ATOM 1464 N N . ASN A 1 189 ? 16.873 -0.443 52.057 1.00 52.81 189 ASN A N 1
ATOM 1465 C CA . ASN A 1 189 ? 15.831 0.559 52.295 1.00 52.81 189 ASN A CA 1
ATOM 1466 C C . ASN A 1 189 ? 14.764 0.376 51.199 1.00 52.81 189 ASN A C 1
ATOM 1468 O O . ASN A 1 189 ? 15.079 0.620 50.036 1.00 52.81 189 ASN A O 1
ATOM 1472 N N . SER A 1 190 ? 13.551 -0.091 51.518 1.00 57.53 190 SER A N 1
ATOM 1473 C CA . SER A 1 190 ? 12.488 -0.333 50.521 1.00 57.53 190 SER A CA 1
ATOM 1474 C C . SER A 1 190 ? 12.383 0.809 49.503 1.00 57.53 190 SER A C 1
ATOM 1476 O O . SER A 1 190 ? 12.333 1.972 49.903 1.00 57.53 190 SER A O 1
ATOM 1478 N N . ILE A 1 191 ? 12.390 0.478 48.209 1.00 58.66 191 ILE A N 1
ATOM 1479 C CA . ILE A 1 191 ? 12.432 1.473 47.126 1.00 58.66 191 ILE A CA 1
ATOM 1480 C C . ILE A 1 191 ? 11.005 1.663 46.586 1.00 58.66 191 ILE A C 1
ATOM 1482 O O . ILE A 1 191 ? 10.437 0.684 46.091 1.00 58.66 191 ILE A O 1
ATOM 1486 N N . PRO A 1 192 ? 10.415 2.870 46.691 1.00 60.38 192 PRO A N 1
ATOM 1487 C CA . PRO A 1 192 ? 9.206 3.241 45.954 1.00 60.38 192 PRO A CA 1
ATOM 1488 C C . PRO A 1 192 ? 9.426 3.068 44.461 1.00 60.38 192 PRO A C 1
ATOM 1490 O O . PRO A 1 192 ? 10.471 3.494 43.978 1.00 60.38 192 PRO A O 1
ATOM 1493 N N . GLN A 1 193 ? 8.486 2.449 43.759 1.00 63.06 193 GLN A N 1
ATOM 1494 C CA . GLN A 1 193 ? 8.471 2.513 42.299 1.00 63.06 193 GLN A CA 1
ATOM 1495 C C . GLN A 1 193 ? 7.534 3.632 41.864 1.00 63.06 193 GLN A C 1
ATOM 1497 O O . GLN A 1 193 ? 6.471 3.807 42.476 1.00 63.06 193 GLN A O 1
ATOM 1502 N N . ASN A 1 194 ? 7.945 4.389 40.849 1.00 57.91 194 ASN A N 1
ATOM 1503 C CA . ASN A 1 194 ? 7.026 5.291 40.181 1.00 57.91 194 ASN A CA 1
ATOM 1504 C C . ASN A 1 194 ? 6.023 4.442 39.382 1.00 57.91 194 ASN A C 1
ATOM 1506 O O . ASN A 1 194 ? 6.375 3.343 38.949 1.00 57.91 194 ASN A O 1
ATOM 1510 N N . PRO A 1 195 ? 4.774 4.903 39.198 1.00 56.03 195 PRO A N 1
ATOM 1511 C CA . PRO A 1 195 ? 3.795 4.193 38.375 1.00 56.03 195 PRO A CA 1
ATOM 1512 C C . PRO A 1 195 ? 4.307 3.857 36.967 1.00 56.03 195 PRO A C 1
ATOM 1514 O O . PRO A 1 195 ? 3.987 2.793 36.459 1.00 56.03 195 PRO A O 1
ATOM 1517 N N . GLU A 1 196 ? 5.153 4.721 36.399 1.00 51.75 196 GLU A N 1
ATOM 1518 C CA . GLU A 1 196 ? 5.810 4.557 35.093 1.00 51.75 196 GLU A CA 1
ATOM 1519 C C . GLU A 1 196 ? 6.838 3.406 35.027 1.00 51.75 196 GLU A C 1
ATOM 1521 O O . GLU A 1 196 ? 7.159 2.939 33.943 1.00 51.75 196 GLU A O 1
ATOM 1526 N N . ASP A 1 197 ? 7.313 2.893 36.171 1.00 57.53 197 ASP A N 1
ATOM 1527 C CA . ASP A 1 197 ? 8.272 1.774 36.240 1.00 57.53 197 ASP A CA 1
ATOM 1528 C C . ASP A 1 197 ? 7.580 0.398 36.409 1.00 57.53 197 ASP A C 1
ATOM 1530 O O . ASP A 1 197 ? 8.252 -0.608 36.701 1.00 57.53 197 ASP A O 1
ATOM 1534 N N . ILE A 1 198 ? 6.241 0.356 36.335 1.00 61.91 198 ILE A N 1
ATOM 1535 C CA . ILE A 1 198 ? 5.397 -0.803 36.657 1.00 61.91 198 ILE A CA 1
ATOM 1536 C C . ILE A 1 198 ? 4.487 -1.149 35.473 1.00 61.91 198 ILE A C 1
ATOM 1538 O O . ILE A 1 198 ? 3.719 -0.314 35.012 1.00 61.91 198 ILE A O 1
ATOM 1542 N N . ILE A 1 199 ? 4.491 -2.415 35.053 1.00 65.88 199 ILE A N 1
ATOM 1543 C CA . ILE A 1 199 ? 3.581 -2.921 34.017 1.00 65.88 199 ILE A CA 1
ATOM 1544 C C . ILE A 1 199 ? 2.208 -3.232 34.632 1.00 65.88 199 ILE A C 1
ATOM 1546 O O . ILE A 1 199 ? 2.104 -4.055 35.551 1.00 65.88 199 ILE A O 1
ATOM 1550 N N . PHE A 1 200 ? 1.164 -2.601 34.094 1.00 69.25 200 PHE A N 1
ATOM 1551 C CA . PHE A 1 200 ? -0.244 -2.754 34.472 1.00 69.25 200 PHE A CA 1
ATOM 1552 C C . PHE A 1 200 ? -1.014 -3.492 33.354 1.00 69.25 200 PHE A C 1
ATOM 1554 O O . PHE A 1 200 ? -1.134 -2.956 32.255 1.00 69.25 200 PHE A O 1
ATOM 1561 N N . PRO A 1 201 ? -1.497 -4.732 33.572 1.00 72.06 201 PRO A N 1
ATOM 1562 C CA . PRO A 1 201 ? -2.157 -5.524 32.537 1.00 72.06 201 PRO A CA 1
ATOM 1563 C C . PRO A 1 201 ? -3.661 -5.225 32.411 1.00 72.06 201 PRO A C 1
ATOM 1565 O O . PRO A 1 201 ? -4.317 -4.696 33.309 1.00 72.06 201 PRO A O 1
ATOM 1568 N N . SER A 1 202 ? -4.251 -5.700 31.318 1.00 62.84 202 SER A N 1
ATOM 1569 C CA . SER A 1 202 ? -5.698 -5.902 31.211 1.00 62.84 202 SER A CA 1
ATOM 1570 C C . SER A 1 202 ? -6.017 -7.377 30.955 1.00 62.84 202 SER A C 1
ATOM 1572 O O . SER A 1 202 ? -5.146 -8.159 30.577 1.00 62.84 202 SER A O 1
ATOM 1574 N N . LEU A 1 203 ? -7.262 -7.779 31.213 1.00 74.31 203 LEU A N 1
ATOM 1575 C CA . LEU A 1 203 ? -7.749 -9.140 30.987 1.00 74.31 203 LEU A CA 1
ATOM 1576 C C . LEU A 1 203 ? -9.157 -9.103 30.405 1.00 74.31 203 LEU A C 1
ATOM 1578 O O . LEU A 1 203 ? -10.043 -8.479 30.985 1.00 74.31 203 LEU A O 1
ATOM 1582 N N . SER A 1 204 ? -9.378 -9.833 29.315 1.00 69.19 204 SER A N 1
ATOM 1583 C CA . SER A 1 204 ? -10.691 -9.979 28.688 1.00 69.19 204 SER A CA 1
ATOM 1584 C C . SER A 1 204 ? -11.283 -11.369 28.927 1.00 69.19 204 SER A C 1
ATOM 1586 O O . SER A 1 204 ? -10.577 -12.375 28.881 1.00 69.19 204 SER A O 1
ATOM 1588 N N . LEU A 1 205 ? -12.589 -11.428 29.180 1.00 76.00 205 LEU A N 1
ATOM 1589 C CA . LEU A 1 205 ? -13.350 -12.652 29.407 1.00 76.00 205 LEU A CA 1
ATOM 1590 C C . LEU A 1 205 ? -14.707 -12.564 28.701 1.00 76.00 205 LEU A C 1
ATOM 1592 O O . LEU A 1 205 ? -15.484 -11.642 28.939 1.00 76.00 205 LEU A O 1
ATOM 1596 N N . ILE A 1 206 ? -15.054 -13.557 27.885 1.00 71.12 206 ILE A N 1
ATOM 1597 C CA . ILE A 1 206 ? -16.352 -13.584 27.199 1.00 71.12 206 ILE A CA 1
ATOM 1598 C C . ILE A 1 206 ? -17.422 -14.168 28.131 1.00 71.12 206 ILE A C 1
ATOM 1600 O O . ILE A 1 206 ? -17.379 -15.342 28.499 1.00 71.12 206 ILE A O 1
ATOM 1604 N N . VAL A 1 207 ? -18.443 -13.389 28.479 1.00 75.19 207 VAL A N 1
ATOM 1605 C CA . VAL A 1 207 ? -19.620 -13.876 29.207 1.00 75.19 207 VAL A CA 1
ATOM 1606 C C . VAL A 1 207 ? -20.706 -14.295 28.213 1.00 75.19 207 VAL A C 1
ATOM 1608 O O . VAL A 1 207 ? -21.133 -13.517 27.366 1.00 75.19 207 VAL A O 1
ATOM 1611 N N . THR A 1 208 ? -21.196 -15.529 28.313 1.00 73.31 208 THR A N 1
ATOM 1612 C CA . THR A 1 208 ? -22.127 -16.138 27.342 1.00 73.31 208 THR A CA 1
ATOM 1613 C C . THR A 1 208 ? -23.376 -16.715 28.003 1.00 73.31 208 THR A C 1
ATOM 1615 O O . THR A 1 208 ? -23.399 -16.926 29.203 1.00 73.31 208 THR A O 1
ATOM 1618 N N . GLY A 1 209 ? -24.457 -16.964 27.258 1.00 60.38 209 GLY A N 1
ATOM 1619 C CA . GLY A 1 209 ? -25.612 -17.709 27.794 1.00 60.38 209 GLY A CA 1
ATOM 1620 C C . GLY A 1 209 ? -26.637 -16.917 28.623 1.00 60.38 209 GLY A C 1
ATOM 1621 O O . GLY A 1 209 ? -27.436 -17.523 29.338 1.00 60.38 209 GLY A O 1
ATOM 1622 N N . GLY A 1 210 ? -26.675 -15.585 28.508 1.00 55.50 210 GLY A N 1
ATOM 1623 C CA . GLY A 1 210 ? -27.841 -14.787 28.913 1.00 55.50 210 GLY A CA 1
ATOM 1624 C C . GLY A 1 210 ? -29.037 -15.036 27.981 1.00 55.50 210 GLY A C 1
ATOM 1625 O O . GLY A 1 210 ? -28.889 -15.662 26.931 1.00 55.50 210 GLY A O 1
ATOM 1626 N N . GLY A 1 211 ? -30.235 -14.542 28.317 1.00 56.59 211 GLY A N 1
ATOM 1627 C CA . GLY A 1 211 ? -31.281 -14.392 27.290 1.00 56.59 211 GLY A CA 1
ATOM 1628 C C . GLY A 1 211 ? -30.727 -13.621 26.082 1.00 56.59 211 GLY A C 1
ATOM 1629 O O . GLY A 1 211 ? -29.712 -12.937 26.222 1.00 56.59 211 GLY A O 1
ATOM 1630 N N . ALA A 1 212 ? -31.348 -13.726 24.902 1.00 56.34 212 ALA A N 1
ATOM 1631 C CA . ALA A 1 212 ? -30.956 -12.861 23.787 1.00 56.34 212 ALA A CA 1
ATOM 1632 C C . ALA A 1 212 ? -30.981 -11.404 24.277 1.00 56.34 212 ALA A C 1
ATOM 1634 O O . ALA A 1 212 ? -31.910 -11.014 24.992 1.00 56.34 212 ALA A O 1
ATOM 1635 N N . ALA A 1 213 ? -29.911 -10.653 24.014 1.00 62.31 213 ALA A N 1
ATOM 1636 C CA . ALA A 1 213 ? -29.916 -9.225 24.283 1.00 62.31 213 ALA A CA 1
ATOM 1637 C C . ALA A 1 213 ? -31.078 -8.600 23.521 1.00 62.31 213 ALA A C 1
ATOM 1639 O O . ALA A 1 213 ? -31.410 -9.064 22.436 1.00 62.31 213 ALA A O 1
ATOM 1640 N N . ASP A 1 214 ? -31.713 -7.590 24.098 1.00 76.81 214 ASP A N 1
ATOM 1641 C CA . ASP A 1 214 ? -32.862 -6.947 23.461 1.00 76.81 214 ASP A CA 1
ATOM 1642 C C . ASP A 1 214 ? -32.428 -5.720 22.636 1.00 76.81 214 ASP A C 1
ATOM 1644 O O . ASP A 1 214 ? -33.167 -5.269 21.759 1.00 76.81 214 ASP A O 1
ATOM 1648 N N . ALA A 1 215 ? -31.235 -5.183 22.920 1.00 83.94 215 ALA A N 1
ATOM 1649 C CA . ALA A 1 215 ? -30.622 -4.044 22.244 1.00 83.94 215 ALA A CA 1
ATOM 1650 C C . ALA A 1 215 ? -29.090 -4.050 22.408 1.00 83.94 215 ALA A C 1
ATOM 1652 O O . ALA A 1 215 ? -28.564 -4.631 23.363 1.00 83.94 215 ALA A O 1
ATOM 1653 N N . GLN A 1 216 ? -28.397 -3.342 21.519 1.00 85.69 216 GLN A N 1
ATOM 1654 C CA . GLN A 1 216 ? -26.963 -3.081 21.563 1.00 85.69 216 GLN A CA 1
ATOM 1655 C C . GLN A 1 216 ? -26.685 -1.571 21.541 1.00 85.69 216 GLN A C 1
ATOM 1657 O O . GLN A 1 216 ? -27.327 -0.835 20.791 1.00 85.69 216 GLN A O 1
ATOM 1662 N N . LEU A 1 217 ? -25.728 -1.114 22.349 1.00 88.38 217 LEU A N 1
ATOM 1663 C CA . LEU A 1 217 ? -25.170 0.239 22.343 1.00 88.38 217 LEU A CA 1
ATOM 1664 C C . LEU A 1 217 ? -23.715 0.195 21.881 1.00 88.38 217 LEU A C 1
ATOM 1666 O O . LEU A 1 217 ? -22.971 -0.665 22.330 1.00 88.38 217 LEU A O 1
ATOM 1670 N N . ASN A 1 218 ? -23.295 1.129 21.034 1.00 89.44 218 ASN A N 1
ATOM 1671 C CA . ASN A 1 218 ? -21.903 1.259 20.597 1.00 89.44 218 ASN A CA 1
ATOM 1672 C C . ASN A 1 218 ? -21.466 2.725 20.662 1.00 89.44 218 ASN A C 1
ATOM 1674 O O . ASN A 1 218 ? -22.283 3.621 20.437 1.00 89.44 218 ASN A O 1
ATOM 1678 N N . MET A 1 219 ? -20.180 2.968 20.911 1.00 91.44 219 MET A N 1
ATOM 1679 C CA . MET A 1 219 ? -19.566 4.288 20.774 1.00 91.44 219 MET A CA 1
ATOM 1680 C C . MET A 1 219 ? -18.554 4.280 19.631 1.00 91.44 219 MET A C 1
ATOM 1682 O O . MET A 1 219 ? -17.840 3.297 19.438 1.00 91.44 219 MET A O 1
ATOM 1686 N N . ARG A 1 220 ? -18.508 5.364 18.855 1.00 93.44 220 ARG A N 1
ATOM 1687 C CA . ARG A 1 220 ? -17.514 5.563 17.796 1.00 93.44 220 ARG A CA 1
ATOM 1688 C C . ARG A 1 220 ? -16.896 6.946 17.881 1.00 93.44 220 ARG A C 1
ATOM 1690 O O . ARG A 1 220 ? -17.624 7.923 18.045 1.00 93.44 220 ARG A O 1
ATOM 1697 N N . VAL A 1 221 ? -15.576 7.030 17.756 1.00 95.19 221 VAL A N 1
ATOM 1698 C CA . VAL A 1 221 ? -14.858 8.308 17.688 1.00 95.19 221 VAL A CA 1
ATOM 1699 C C . VAL A 1 221 ? -14.626 8.660 16.229 1.00 95.19 221 VAL A C 1
ATOM 1701 O O . VAL A 1 221 ? -13.972 7.921 15.502 1.00 95.19 221 VAL A O 1
ATOM 1704 N N . VAL A 1 222 ? -15.165 9.795 15.792 1.00 95.62 222 VAL A N 1
ATOM 1705 C CA . VAL A 1 222 ? -15.051 10.267 14.407 1.00 95.62 222 VAL A CA 1
ATOM 1706 C C . VAL A 1 222 ? -14.624 11.731 14.373 1.00 95.62 222 VAL A C 1
ATOM 1708 O O . VAL A 1 222 ? -15.093 12.562 15.152 1.00 95.62 222 VAL A O 1
ATOM 1711 N N . THR A 1 223 ? -13.745 12.094 13.444 1.00 92.81 223 THR A N 1
ATOM 1712 C CA . THR A 1 223 ? -13.337 13.498 13.240 1.00 92.81 223 THR A CA 1
ATOM 1713 C C . THR A 1 223 ? -14.344 14.258 12.375 1.00 92.81 223 THR A C 1
ATOM 1715 O O . THR A 1 223 ? -14.554 15.461 12.563 1.00 92.81 223 THR A O 1
ATOM 1718 N N . THR A 1 224 ? -15.036 13.534 11.490 1.00 91.62 224 THR A N 1
ATOM 1719 C CA . THR A 1 224 ? -16.114 14.029 10.628 1.00 91.62 224 THR A CA 1
ATOM 1720 C C . THR A 1 224 ? -17.430 13.355 10.996 1.00 91.62 224 THR A C 1
ATOM 1722 O O . THR A 1 224 ? -17.483 12.151 11.205 1.00 91.62 224 THR A O 1
ATOM 1725 N N . GLU A 1 225 ? -18.504 14.135 11.062 1.00 94.56 225 GLU A N 1
ATOM 1726 C CA . GLU A 1 225 ? -19.841 13.638 11.384 1.00 94.56 225 GLU A CA 1
ATOM 1727 C C . GLU A 1 225 ? -20.336 12.555 10.409 1.00 94.56 225 GLU A C 1
ATOM 1729 O O . GLU A 1 225 ? -20.356 12.761 9.193 1.00 94.56 225 GLU A O 1
ATOM 1734 N N . THR A 1 226 ? -20.842 11.438 10.943 1.00 95.81 226 THR A N 1
ATOM 1735 C CA . THR A 1 226 ? -21.418 10.356 10.130 1.00 95.81 226 THR A CA 1
ATOM 1736 C C . THR A 1 226 ? -22.654 10.821 9.350 1.00 95.81 226 THR A C 1
ATOM 1738 O O . THR A 1 226 ? -23.511 11.559 9.851 1.00 95.81 226 THR A O 1
ATOM 1741 N N . THR A 1 227 ? -22.794 10.375 8.103 1.00 93.06 227 THR A N 1
ATOM 1742 C CA . THR A 1 227 ? -23.975 10.691 7.286 1.00 93.06 227 THR A CA 1
ATOM 1743 C C . THR A 1 227 ? -25.140 9.766 7.645 1.00 93.06 227 THR A C 1
ATOM 1745 O O . THR A 1 227 ? -24.968 8.554 7.722 1.00 93.06 227 THR A O 1
ATOM 1748 N N . LEU A 1 228 ? -26.336 10.330 7.842 1.00 94.88 228 LEU A N 1
ATOM 1749 C CA . LEU A 1 228 ? -27.527 9.602 8.299 1.00 94.88 228 LEU A CA 1
ATOM 1750 C C . LEU A 1 228 ? -28.651 9.637 7.263 1.00 94.88 228 LEU A C 1
ATOM 1752 O O . LEU A 1 228 ? -28.800 10.607 6.513 1.00 94.88 228 LEU A O 1
ATOM 1756 N N . ASN A 1 229 ? -29.499 8.610 7.274 1.00 91.06 229 ASN A N 1
ATOM 1757 C CA . ASN A 1 229 ? -30.736 8.594 6.500 1.00 91.06 229 ASN A CA 1
ATOM 1758 C C . ASN A 1 229 ? -31.830 9.491 7.136 1.00 91.06 229 ASN A C 1
ATOM 1760 O O . ASN A 1 229 ? -31.648 10.119 8.184 1.00 91.06 229 ASN A O 1
ATOM 1764 N N . ALA A 1 230 ? -33.013 9.544 6.513 1.00 87.44 230 ALA A N 1
ATOM 1765 C CA . ALA A 1 230 ? -34.139 10.350 7.001 1.00 87.44 230 ALA A CA 1
ATOM 1766 C C . ALA A 1 230 ? -34.705 9.882 8.359 1.00 87.44 230 ALA A C 1
ATOM 1768 O O . ALA A 1 230 ? -35.437 10.637 9.001 1.00 87.44 230 ALA A O 1
ATOM 1769 N N . GLN A 1 231 ? -34.376 8.662 8.784 1.00 86.44 231 GLN A N 1
ATOM 1770 C CA . GLN A 1 231 ? -34.732 8.051 10.061 1.00 86.44 231 GLN A CA 1
ATOM 1771 C C . GLN A 1 231 ? -33.659 8.290 11.136 1.00 86.44 231 GLN A C 1
ATOM 1773 O O . GLN A 1 231 ? -33.903 7.982 12.297 1.00 86.44 231 GLN A O 1
ATOM 1778 N N . GLY A 1 232 ? -32.522 8.908 10.796 1.00 91.81 232 GLY A N 1
ATOM 1779 C CA . GLY A 1 232 ? -31.403 9.102 11.722 1.00 91.81 232 GLY A CA 1
ATOM 1780 C C . GLY A 1 232 ? -30.541 7.853 11.911 1.00 91.81 232 GLY A C 1
ATOM 1781 O O . GLY A 1 232 ? -29.905 7.716 12.953 1.00 91.81 232 GLY A O 1
ATOM 1782 N N . GLU A 1 233 ? -30.539 6.958 10.925 1.00 94.19 233 GLU A N 1
ATOM 1783 C CA . GLU A 1 233 ? -29.842 5.672 10.959 1.00 94.19 233 GLU A CA 1
ATOM 1784 C C . GLU A 1 233 ? -28.746 5.587 9.892 1.00 94.19 233 GLU A C 1
ATOM 1786 O O . GLU A 1 233 ? -28.786 6.295 8.876 1.00 94.19 233 GLU A O 1
ATOM 1791 N N . ALA A 1 234 ? -27.798 4.680 10.119 1.00 92.25 234 ALA A N 1
ATOM 1792 C CA . ALA A 1 234 ? -26.770 4.259 9.177 1.00 92.25 234 ALA A CA 1
ATOM 1793 C C . ALA A 1 234 ? -26.909 2.756 8.872 1.00 92.25 234 ALA A C 1
ATOM 1795 O O . ALA A 1 234 ? -27.410 1.988 9.693 1.00 92.25 234 ALA A O 1
ATOM 1796 N N . GLY A 1 235 ? -26.482 2.342 7.672 1.00 84.44 235 GLY A N 1
ATOM 1797 C CA . GLY A 1 235 ? -26.539 0.934 7.244 1.00 84.44 235 GLY A CA 1
ATOM 1798 C C . GLY A 1 235 ? -25.532 0.026 7.958 1.00 84.44 235 GLY A C 1
ATOM 1799 O O . GLY A 1 235 ? -25.724 -1.181 8.001 1.00 84.44 235 GLY A O 1
ATOM 1800 N N . SER A 1 236 ? -24.485 0.611 8.534 1.00 89.12 236 SER A N 1
ATOM 1801 C CA . SER A 1 236 ? -23.481 -0.035 9.378 1.00 89.12 236 SER A CA 1
ATOM 1802 C C . SER A 1 236 ? -22.934 0.999 10.364 1.00 89.12 236 SER A C 1
ATOM 1804 O O . SER A 1 236 ? -23.144 2.204 10.183 1.00 89.12 236 SER A O 1
ATOM 1806 N N . LEU A 1 237 ? -22.238 0.548 11.411 1.00 89.56 237 LEU A N 1
ATOM 1807 C CA . LEU A 1 237 ? -21.502 1.462 12.285 1.00 89.56 237 LEU A CA 1
ATOM 1808 C C . LEU A 1 237 ? -20.378 2.151 11.489 1.00 89.56 237 LEU A C 1
ATOM 1810 O O . LEU A 1 237 ? -19.761 1.498 10.643 1.00 89.56 237 LEU A O 1
ATOM 1814 N N . PRO A 1 238 ? -20.098 3.441 11.739 1.00 90.62 238 PRO A N 1
ATOM 1815 C CA . PRO A 1 238 ? -18.896 4.075 11.214 1.00 90.62 238 PRO A CA 1
ATOM 1816 C C . PRO A 1 238 ? -17.648 3.458 11.865 1.00 90.62 238 PRO A C 1
ATOM 1818 O O . PRO A 1 238 ? -17.706 2.981 13.004 1.00 90.62 238 PRO A O 1
ATOM 1821 N N . GLY A 1 239 ? -16.526 3.476 11.144 1.00 88.19 239 GLY A N 1
ATOM 1822 C CA . GLY A 1 239 ? -15.221 3.146 11.716 1.00 88.19 239 GLY A CA 1
ATOM 1823 C C . GLY A 1 239 ? -14.796 4.182 12.760 1.00 88.19 239 GLY A C 1
ATOM 1824 O O . GLY A 1 239 ? -15.214 5.342 12.692 1.00 88.19 239 GLY A O 1
ATOM 1825 N N . ASN A 1 240 ? -13.984 3.762 13.730 1.00 88.44 240 ASN A N 1
ATOM 1826 C CA . ASN A 1 240 ? -13.278 4.701 14.599 1.00 88.44 240 ASN A CA 1
ATOM 1827 C C . ASN A 1 240 ? -12.181 5.416 13.796 1.00 88.44 240 ASN A C 1
ATOM 1829 O O . ASN A 1 240 ? -11.657 4.863 12.832 1.00 88.44 240 ASN A O 1
ATOM 1833 N N . ALA A 1 241 ? -11.810 6.628 14.202 1.00 90.00 241 ALA A N 1
ATOM 1834 C CA . ALA A 1 241 ? -10.501 7.157 13.842 1.00 90.00 241 ALA A CA 1
ATOM 1835 C C . ALA A 1 241 ? -9.430 6.220 14.423 1.00 90.00 241 ALA A C 1
ATOM 1837 O O . ALA A 1 241 ? -9.536 5.848 15.588 1.00 90.00 241 ALA A O 1
ATOM 1838 N N . GLU A 1 242 ? -8.428 5.837 13.640 1.00 86.81 242 GLU A N 1
ATOM 1839 C CA . GLU A 1 242 ? -7.336 4.978 14.126 1.00 86.81 242 GLU A CA 1
ATOM 1840 C C . GLU A 1 242 ? -6.522 5.701 15.201 1.00 86.81 242 GLU A C 1
ATOM 1842 O O . GLU A 1 242 ? -6.256 5.171 16.276 1.00 86.81 242 GLU A O 1
ATOM 1847 N N . TRP A 1 243 ? -6.222 6.972 14.951 1.00 89.88 243 TRP A N 1
ATOM 1848 C CA . TRP A 1 243 ? -5.555 7.846 15.897 1.00 89.88 243 TRP A CA 1
ATOM 1849 C C . TRP A 1 243 ? -6.023 9.292 15.727 1.00 89.88 243 TRP A C 1
ATOM 1851 O O . TRP A 1 243 ? -6.522 9.703 14.674 1.00 89.88 243 TRP A O 1
ATOM 1861 N N . ILE A 1 244 ? -5.859 10.077 16.784 1.00 92.25 244 ILE A N 1
ATOM 1862 C CA . ILE A 1 244 ? -6.004 11.531 16.786 1.00 92.25 244 ILE A CA 1
ATOM 1863 C C . ILE A 1 244 ? -4.864 12.152 17.590 1.00 92.25 244 ILE A C 1
ATOM 1865 O O . ILE A 1 244 ? -4.353 11.548 18.530 1.00 92.25 244 ILE A O 1
ATOM 1869 N N . ASP A 1 245 ? -4.490 13.382 17.255 1.00 92.38 245 ASP A N 1
ATOM 1870 C CA . ASP A 1 245 ? -3.653 14.193 18.138 1.00 92.38 245 ASP A CA 1
ATOM 1871 C C . ASP A 1 245 ? -4.497 14.901 19.217 1.00 92.38 245 ASP A C 1
ATOM 1873 O O . ASP A 1 245 ? -5.695 15.143 19.043 1.00 92.38 245 ASP A O 1
ATOM 1877 N N . GLU A 1 246 ? -3.864 15.267 20.329 1.00 89.25 246 GLU A N 1
ATOM 1878 C CA . GLU A 1 246 ? -4.480 15.933 21.488 1.00 89.25 246 GLU A CA 1
ATOM 1879 C C . GLU A 1 246 ? -5.148 17.290 21.204 1.00 89.25 246 GLU A C 1
ATOM 1881 O O . GLU A 1 246 ? -5.854 17.815 22.068 1.00 89.25 246 GLU A O 1
ATOM 1886 N N . TRP A 1 247 ? -4.958 17.891 20.025 1.00 91.31 247 TRP A N 1
ATOM 1887 C CA . TRP A 1 247 ? -5.631 19.133 19.619 1.00 91.31 247 TRP A CA 1
ATOM 1888 C C . TRP A 1 247 ? -6.759 18.878 18.614 1.00 91.31 247 TRP A C 1
ATOM 1890 O O . TRP A 1 247 ? -7.622 19.740 18.399 1.00 91.31 247 TRP A O 1
ATOM 1900 N N . THR A 1 248 ? -6.813 17.685 18.021 1.00 92.00 248 THR A N 1
ATOM 1901 C CA . THR A 1 248 ? -7.825 17.314 17.040 1.00 92.00 248 THR A CA 1
ATOM 1902 C C . THR A 1 248 ? -9.195 17.157 17.701 1.00 92.00 248 THR A C 1
ATOM 1904 O O . THR A 1 248 ? -9.509 16.214 18.429 1.00 92.00 248 THR A O 1
ATOM 1907 N N . SER A 1 249 ? -10.063 18.125 17.408 1.00 92.19 249 SER A N 1
ATOM 1908 C CA . SER A 1 249 ? -11.450 18.110 17.863 1.00 92.19 249 SER A CA 1
ATOM 1909 C C . SER A 1 249 ? -12.255 17.030 17.138 1.00 92.19 249 SER A C 1
ATOM 1911 O O . SER A 1 249 ? -12.303 17.004 15.904 1.00 92.19 249 SER A O 1
ATOM 1913 N N . HIS A 1 250 ? -12.975 16.212 17.895 1.00 94.56 250 HIS A N 1
ATOM 1914 C CA . HIS A 1 250 ? -13.653 15.017 17.392 1.00 94.56 250 HIS A CA 1
ATOM 1915 C C . HIS A 1 250 ? -15.043 14.847 18.025 1.00 94.56 250 HIS A C 1
ATOM 1917 O O . HIS A 1 250 ? -15.446 15.588 18.927 1.00 94.56 250 HIS A O 1
ATOM 1923 N N . TRP A 1 251 ? -15.814 13.904 17.493 1.00 97.00 251 TRP A N 1
ATOM 1924 C CA . TRP A 1 251 ? -17.129 13.517 17.986 1.00 97.00 251 TRP A CA 1
ATOM 1925 C C . TRP A 1 251 ? -17.086 12.103 18.551 1.00 97.00 251 TRP A C 1
ATOM 1927 O O . TRP A 1 251 ? -16.628 11.190 17.871 1.00 97.00 251 TRP A O 1
ATOM 1937 N N . ALA A 1 252 ? -17.646 11.918 19.742 1.00 96.25 252 ALA A N 1
ATOM 1938 C CA . ALA A 1 252 ? -18.068 10.611 20.222 1.00 96.25 252 ALA A CA 1
ATOM 1939 C C . ALA A 1 252 ? -19.529 10.392 19.822 1.00 96.25 252 ALA A C 1
ATOM 1941 O O . ALA A 1 252 ? -20.433 11.068 20.322 1.00 96.25 252 ALA A O 1
ATOM 1942 N N . GLU A 1 253 ? -19.766 9.491 18.880 1.00 96.94 253 GLU A N 1
ATOM 1943 C CA . GLU A 1 253 ? -21.094 9.130 18.403 1.00 96.94 253 GLU A CA 1
ATOM 1944 C C . GLU A 1 253 ? -21.613 7.906 19.146 1.00 96.94 253 GLU A C 1
ATOM 1946 O O . GLU A 1 253 ? -20.963 6.862 19.164 1.00 96.94 253 GLU A O 1
ATOM 1951 N N . ILE A 1 254 ? -22.805 8.028 19.728 1.00 96.00 254 ILE A N 1
ATOM 1952 C CA . ILE A 1 254 ? -23.449 6.945 20.468 1.00 96.00 254 ILE A CA 1
ATOM 1953 C C . ILE A 1 254 ? -24.571 6.354 19.633 1.00 96.00 254 ILE A C 1
ATOM 1955 O O . ILE A 1 254 ? -25.512 7.052 19.245 1.00 96.00 254 ILE A O 1
ATOM 1959 N N . TRP A 1 255 ? -24.476 5.056 19.388 1.00 95.00 255 TRP A N 1
ATOM 1960 C CA . TRP A 1 255 ? -25.341 4.297 18.501 1.00 95.00 255 TRP A CA 1
ATOM 1961 C C . TRP A 1 255 ? -26.132 3.261 19.277 1.00 95.00 255 TRP A C 1
ATOM 1963 O O . TRP A 1 255 ? -25.613 2.661 20.213 1.00 95.00 255 TRP A O 1
ATOM 1973 N N . VAL A 1 256 ? -27.378 3.038 18.869 1.00 93.31 256 VAL A N 1
ATOM 1974 C CA . VAL A 1 256 ? -28.244 1.991 19.411 1.00 93.31 256 VAL A CA 1
ATOM 1975 C C . VAL A 1 256 ? -28.853 1.170 18.279 1.00 93.31 256 VAL A C 1
ATOM 1977 O O . VAL A 1 256 ? -29.281 1.728 17.269 1.00 93.31 256 VAL A O 1
ATOM 1980 N N . SER A 1 257 ? -28.921 -0.146 18.448 1.00 90.50 257 SER A N 1
ATOM 1981 C CA . SER A 1 257 ? -29.580 -1.055 17.506 1.00 90.50 257 SER A CA 1
ATOM 1982 C C . SER A 1 257 ? -30.270 -2.211 18.221 1.00 90.50 257 SER A C 1
ATOM 1984 O O . SER A 1 257 ? -29.974 -2.535 19.370 1.00 90.50 257 SER A O 1
ATOM 1986 N N . THR A 1 258 ? -31.225 -2.824 17.534 1.00 87.12 258 THR A N 1
ATOM 1987 C CA . THR A 1 258 ? -31.911 -4.062 17.935 1.00 87.12 258 THR A CA 1
ATOM 1988 C C . THR A 1 258 ? -31.808 -5.138 16.853 1.00 87.12 258 THR A C 1
ATOM 1990 O O . THR A 1 258 ? -32.556 -6.116 16.881 1.00 87.12 258 THR A O 1
ATOM 1993 N N . ASP A 1 259 ? -30.871 -4.951 15.920 1.00 74.88 259 ASP A N 1
ATOM 1994 C CA . ASP A 1 259 ? -30.663 -5.785 14.737 1.00 74.88 259 ASP A CA 1
ATOM 1995 C C . ASP A 1 259 ? -30.427 -7.248 15.110 1.00 74.88 259 ASP A C 1
ATOM 1997 O O . ASP A 1 259 ? -29.506 -7.580 15.857 1.00 74.88 259 ASP A O 1
ATOM 2001 N N . GLY A 1 260 ? -31.328 -8.118 14.650 1.00 66.69 260 GLY A N 1
ATOM 2002 C CA . GLY A 1 260 ? -31.298 -9.547 14.965 1.00 66.69 260 GLY A CA 1
ATOM 2003 C C . GLY A 1 260 ? -31.567 -9.897 16.438 1.00 66.69 260 GLY A C 1
ATOM 2004 O O . GLY A 1 260 ? -31.425 -11.062 16.817 1.00 66.69 260 GLY A O 1
ATOM 2005 N N . LEU A 1 261 ? -31.966 -8.920 17.263 1.00 69.44 261 LEU A N 1
ATOM 2006 C CA . LEU A 1 261 ? -32.151 -9.053 18.709 1.00 69.44 261 LEU A CA 1
ATOM 2007 C C . LEU A 1 261 ? -33.633 -9.101 19.114 1.00 69.44 261 LEU A C 1
ATOM 2009 O O . LEU A 1 261 ? -34.079 -10.104 19.678 1.00 69.44 261 LEU A O 1
ATOM 2013 N N . SER A 1 262 ? -34.414 -8.048 18.826 1.00 69.44 262 SER A N 1
ATOM 2014 C CA . SER A 1 262 ? -35.797 -7.924 19.333 1.00 69.44 262 SER A CA 1
ATOM 2015 C C . SER A 1 262 ? -36.873 -7.497 18.319 1.00 69.44 262 SER A C 1
ATOM 2017 O O . SER A 1 262 ? -38.047 -7.457 18.708 1.00 69.44 262 SER A O 1
ATOM 2019 N N . ASP A 1 263 ? -36.524 -7.250 17.042 1.00 67.75 263 ASP A N 1
ATOM 2020 C CA . ASP A 1 263 ? -37.453 -6.847 15.946 1.00 67.75 263 ASP A CA 1
ATOM 2021 C C . ASP A 1 263 ? -38.418 -5.726 16.406 1.00 67.75 263 ASP A C 1
ATOM 2023 O O . ASP A 1 263 ? -39.631 -5.737 16.168 1.00 67.75 263 ASP A O 1
ATOM 2027 N N . SER A 1 264 ? -37.900 -4.838 17.265 1.00 83.19 264 SER A N 1
ATOM 2028 C CA . SER A 1 264 ? -38.650 -3.833 18.012 1.00 83.19 264 SER A CA 1
ATOM 2029 C C . SER A 1 264 ? -37.880 -2.523 18.012 1.00 83.19 264 SER A C 1
ATOM 2031 O O . SER A 1 264 ? -36.822 -2.413 18.621 1.00 83.19 264 SER A O 1
ATOM 2033 N N . ALA A 1 265 ? -38.474 -1.478 17.438 1.00 87.75 265 ALA A N 1
ATOM 2034 C CA . ALA A 1 265 ? -37.873 -0.148 17.438 1.00 87.75 265 ALA A CA 1
ATOM 2035 C C . ALA A 1 265 ? -37.547 0.377 18.850 1.00 87.75 265 ALA A C 1
ATOM 2037 O O . ALA A 1 265 ? -38.284 0.157 19.819 1.00 87.75 265 ALA A O 1
ATOM 2038 N N . VAL A 1 266 ? -36.488 1.176 18.949 1.00 91.56 266 VAL A N 1
ATOM 2039 C CA . VAL A 1 266 ? -36.100 1.892 20.165 1.00 91.56 266 VAL A CA 1
ATOM 2040 C C . VAL A 1 266 ? -37.068 3.056 20.413 1.00 91.56 266 VAL A C 1
ATOM 2042 O O . VAL A 1 266 ? -37.553 3.708 19.493 1.00 91.56 266 VAL A O 1
ATOM 2045 N N . ASN A 1 267 ? -37.366 3.329 21.682 1.00 91.75 267 ASN A N 1
ATOM 2046 C CA . ASN A 1 267 ? -38.211 4.426 22.164 1.00 91.75 267 ASN A CA 1
ATOM 2047 C C . ASN A 1 267 ? -37.445 5.404 23.084 1.00 91.75 267 ASN A C 1
ATOM 2049 O O . ASN A 1 267 ? -37.847 6.560 23.242 1.00 91.75 267 ASN A O 1
ATOM 2053 N N . GLY A 1 268 ? -36.319 4.981 23.661 1.00 91.50 268 GLY A N 1
ATOM 2054 C CA . GLY A 1 268 ? -35.404 5.842 24.412 1.00 91.50 268 GLY A CA 1
ATOM 2055 C C . GLY A 1 268 ? -34.125 5.116 24.821 1.00 91.50 268 GLY A C 1
ATOM 2056 O O . GLY A 1 268 ? -34.080 3.890 24.788 1.00 91.50 268 GLY A O 1
ATOM 2057 N N . ALA A 1 269 ? -33.104 5.875 25.208 1.00 92.44 269 ALA A N 1
ATOM 2058 C CA . ALA A 1 269 ? -31.826 5.347 25.682 1.00 92.44 269 ALA A CA 1
ATOM 2059 C C . ALA A 1 269 ? -31.217 6.290 26.731 1.00 92.44 269 ALA A C 1
ATOM 2061 O O . ALA A 1 269 ? -31.291 7.508 26.573 1.00 92.44 269 ALA A O 1
ATOM 2062 N N . THR A 1 270 ? -30.637 5.744 27.796 1.00 91.81 270 THR A N 1
ATOM 2063 C CA . THR A 1 270 ? -29.854 6.478 28.800 1.00 91.81 270 THR A CA 1
ATOM 2064 C C . THR A 1 270 ? -28.458 5.879 28.850 1.00 91.81 270 THR A C 1
ATOM 2066 O O . THR A 1 270 ? -28.322 4.659 28.923 1.00 91.81 270 THR A O 1
ATOM 2069 N N . VAL A 1 271 ? -27.449 6.737 28.753 1.00 90.62 271 VAL A N 1
ATOM 2070 C CA . VAL A 1 271 ? -26.034 6.371 28.663 1.00 90.62 271 VAL A CA 1
ATOM 2071 C C . VAL A 1 271 ? -25.198 7.537 29.178 1.00 90.62 271 VAL A C 1
ATOM 2073 O O . VAL A 1 271 ? -25.540 8.693 28.927 1.00 90.62 271 VAL A O 1
ATOM 2076 N N . SER A 1 272 ? -24.113 7.244 29.884 1.00 90.25 272 SER A N 1
ATOM 2077 C CA . SER A 1 272 ? -23.133 8.251 30.288 1.00 90.25 272 SER A CA 1
ATOM 2078 C C . SER A 1 272 ? -21.757 7.888 29.744 1.00 90.25 272 SER A C 1
ATOM 2080 O O . SER A 1 272 ? -21.497 6.713 29.500 1.00 90.25 272 SER A O 1
ATOM 2082 N N . LEU A 1 273 ? -20.901 8.885 29.537 1.00 91.50 273 LEU A N 1
ATOM 2083 C CA . LEU A 1 273 ? -19.537 8.733 29.032 1.00 91.50 273 LEU A CA 1
ATOM 2084 C C . LEU A 1 273 ? -18.550 9.280 30.057 1.00 91.50 273 LEU A C 1
ATOM 2086 O O . LEU A 1 273 ? -18.770 10.389 30.550 1.00 91.50 273 LEU A O 1
ATOM 2090 N N . ASP A 1 274 ? -17.481 8.532 30.311 1.00 87.25 274 ASP A N 1
ATOM 2091 C CA . ASP A 1 274 ? -16.324 8.984 31.082 1.00 87.25 274 ASP A CA 1
ATOM 2092 C C . ASP A 1 274 ? -15.226 9.435 30.110 1.00 87.25 274 ASP A C 1
ATOM 2094 O O . ASP A 1 274 ? -14.963 8.760 29.114 1.00 87.25 274 ASP A O 1
ATOM 2098 N N . TYR A 1 275 ? -14.590 10.576 30.371 1.00 89.25 275 TYR A N 1
ATOM 2099 C CA . TYR A 1 275 ? -13.470 11.089 29.583 1.00 89.25 275 TYR A CA 1
ATOM 2100 C C . TYR A 1 275 ? -12.401 11.732 30.464 1.00 89.25 275 TYR A C 1
ATOM 2102 O O . TYR A 1 275 ? -12.680 12.270 31.536 1.00 89.25 275 TYR A O 1
ATOM 2110 N N . ASN A 1 276 ? -11.157 11.709 29.992 1.00 86.38 276 ASN A N 1
ATOM 2111 C CA . ASN A 1 276 ? -10.044 12.302 30.716 1.00 86.38 276 ASN A CA 1
ATOM 2112 C C . ASN A 1 276 ? -9.961 13.814 30.454 1.00 86.38 276 ASN A C 1
ATOM 2114 O O . ASN A 1 276 ? -9.589 14.269 29.369 1.00 86.38 276 ASN A O 1
ATOM 2118 N N . THR A 1 277 ? -10.263 14.594 31.491 1.00 88.00 277 THR A N 1
ATOM 2119 C CA . THR A 1 277 ? -10.287 16.064 31.458 1.00 88.00 277 THR A CA 1
ATOM 2120 C C . THR A 1 277 ? -8.904 16.685 31.276 1.00 88.00 277 THR A C 1
ATOM 2122 O O . THR A 1 277 ? -8.796 17.888 31.073 1.00 88.00 277 THR A O 1
ATOM 2125 N N . ASN A 1 278 ? -7.823 15.904 31.376 1.00 85.56 278 ASN A N 1
ATOM 2126 C CA . ASN A 1 278 ? -6.491 16.424 31.089 1.00 85.56 278 ASN A CA 1
ATOM 2127 C C . ASN A 1 278 ? -6.260 16.629 29.586 1.00 85.56 278 ASN A C 1
ATOM 2129 O O . ASN A 1 278 ? -5.381 17.404 29.213 1.00 85.56 278 ASN A O 1
ATOM 2133 N N . TYR A 1 279 ? -7.023 15.943 28.731 1.00 87.38 279 TYR A N 1
ATOM 2134 C CA . TYR A 1 279 ? -6.793 15.937 27.286 1.00 87.38 279 TYR A CA 1
ATOM 2135 C C . TYR A 1 279 ? -7.867 16.703 26.518 1.00 87.38 279 TYR A C 1
ATOM 2137 O O . TYR A 1 279 ? -7.551 17.441 25.585 1.00 87.38 279 TYR A O 1
ATOM 2145 N N . PHE A 1 280 ? -9.132 16.562 26.923 1.00 90.38 280 PHE A N 1
ATOM 2146 C CA . PHE A 1 280 ? -10.254 17.196 26.242 1.00 90.38 280 PHE A CA 1
ATOM 2147 C C . PHE A 1 280 ? -11.318 17.689 27.212 1.00 90.38 280 PHE A C 1
ATOM 2149 O O . PHE A 1 280 ? -11.546 17.096 28.260 1.00 90.38 280 PHE A O 1
ATOM 2156 N N . THR A 1 281 ? -12.055 18.704 26.769 1.00 92.69 281 THR A N 1
ATOM 2157 C CA . THR A 1 281 ? -13.311 19.167 27.360 1.00 92.69 281 THR A CA 1
ATOM 2158 C C . THR A 1 281 ? -14.484 18.785 26.449 1.00 92.69 281 THR A C 1
ATOM 2160 O O . THR A 1 281 ? -14.459 19.062 25.241 1.00 92.69 281 THR A O 1
ATOM 2163 N N . ALA A 1 282 ? -15.561 18.223 27.005 1.00 95.50 282 ALA A N 1
ATOM 2164 C CA . ALA A 1 282 ? -16.823 18.063 26.279 1.00 95.50 282 ALA A CA 1
ATOM 2165 C C . ALA A 1 282 ? -17.525 19.426 26.126 1.00 95.50 282 ALA A C 1
ATOM 2167 O O . ALA A 1 282 ? -17.865 20.080 27.113 1.00 95.50 282 ALA A O 1
ATOM 2168 N N . THR A 1 283 ? -17.772 19.878 24.896 1.00 93.81 283 THR A N 1
ATOM 2169 C CA . THR A 1 283 ? -18.275 21.244 24.639 1.00 93.81 283 THR A CA 1
ATOM 2170 C C . THR A 1 283 ? -19.663 21.310 24.027 1.00 93.81 283 THR A C 1
ATOM 2172 O O . THR A 1 283 ? -20.367 22.309 24.203 1.00 93.81 283 THR A O 1
ATOM 2175 N N . GLU A 1 284 ? -20.098 20.256 23.343 1.00 94.88 284 GLU A N 1
ATOM 2176 C CA . GLU A 1 284 ? -21.388 20.234 22.662 1.00 94.88 284 GLU A CA 1
ATOM 2177 C C . GLU A 1 284 ? -22.007 18.838 22.701 1.00 94.88 284 GLU A C 1
ATOM 2179 O O . GLU A 1 284 ? -21.312 17.838 22.567 1.00 94.88 284 GLU A O 1
ATOM 2184 N N . VAL A 1 285 ? -23.332 18.769 22.843 1.00 97.00 285 VAL A N 1
ATOM 2185 C CA . VAL A 1 285 ? -24.099 17.542 22.610 1.00 97.00 285 VAL A CA 1
ATOM 2186 C C . VAL A 1 285 ? -25.120 17.811 21.518 1.00 97.00 285 VAL A C 1
ATOM 2188 O O . VAL A 1 285 ? -25.968 18.696 21.651 1.00 97.00 285 VAL A O 1
ATOM 2191 N N . GLN A 1 286 ? -25.070 17.013 20.458 1.00 97.00 286 GLN A N 1
ATOM 2192 C CA . GLN A 1 286 ? -26.044 17.033 19.379 1.00 97.00 286 GLN A CA 1
ATOM 2193 C C . GLN A 1 286 ? -26.911 15.781 19.433 1.00 97.00 286 GLN A C 1
ATOM 2195 O O . GLN A 1 286 ? -26.422 14.656 19.412 1.00 97.00 286 GLN A O 1
ATOM 2200 N N . ALA A 1 287 ? -28.227 15.971 19.497 1.00 96.44 287 ALA A N 1
ATOM 2201 C CA . ALA A 1 287 ? -29.170 14.863 19.449 1.00 96.44 287 ALA A CA 1
ATOM 2202 C C . ALA A 1 287 ? -29.238 14.264 18.039 1.00 96.44 287 ALA A C 1
ATOM 2204 O O . ALA A 1 287 ? -29.354 15.009 17.061 1.00 96.44 287 ALA A O 1
ATOM 2205 N N . GLY A 1 288 ? -29.281 12.934 17.944 1.00 95.19 288 GLY A N 1
ATOM 2206 C CA . GLY A 1 288 ? -29.573 12.262 16.684 1.00 95.19 288 GLY A CA 1
ATOM 2207 C C . GLY A 1 288 ? -30.955 12.656 16.133 1.00 95.19 288 GLY A C 1
ATOM 2208 O O . GLY A 1 288 ? -31.847 13.035 16.905 1.00 95.19 288 GLY A O 1
ATOM 2209 N N . PRO A 1 289 ? -31.187 12.583 14.808 1.00 94.62 289 PRO A N 1
ATOM 2210 C CA . PRO A 1 289 ? -32.409 13.106 14.187 1.00 94.62 289 PRO A CA 1
ATOM 2211 C C . PRO A 1 289 ? -33.713 12.536 14.765 1.00 94.62 289 PRO A C 1
ATOM 2213 O O . PRO A 1 289 ? -34.698 13.273 14.904 1.00 94.62 289 PRO A O 1
ATOM 2216 N N . ALA A 1 290 ? -33.699 11.254 15.146 1.00 95.50 290 ALA A N 1
ATOM 2217 C CA . ALA A 1 290 ? -34.839 10.551 15.726 1.00 95.50 290 ALA A CA 1
ATOM 2218 C C . ALA A 1 290 ? -35.081 10.859 17.211 1.00 95.50 290 ALA A C 1
ATOM 2220 O O . ALA A 1 290 ? -36.154 10.536 17.721 1.00 95.50 290 ALA A O 1
ATOM 2221 N N . PHE A 1 291 ? -34.140 11.500 17.909 1.00 96.19 291 PHE A N 1
ATOM 2222 C CA . PHE A 1 291 ? -34.162 11.628 19.365 1.00 96.19 291 PHE A CA 1
ATOM 2223 C C . PHE A 1 291 ? -34.255 13.083 19.842 1.00 96.19 291 PHE A C 1
ATOM 2225 O O . PHE A 1 291 ? -33.806 14.047 19.216 1.00 96.19 291 PHE A O 1
ATOM 2232 N N . THR A 1 292 ? -34.875 13.270 20.997 1.00 96.50 292 THR A N 1
ATOM 2233 C CA . THR A 1 292 ? -34.695 14.441 21.853 1.00 96.50 292 THR A CA 1
ATOM 2234 C C . THR A 1 292 ? -33.825 14.008 23.020 1.00 96.50 292 THR A C 1
ATOM 2236 O O . THR A 1 292 ? -34.181 13.062 23.715 1.00 96.50 292 THR A O 1
ATOM 2239 N N . VAL A 1 293 ? -32.703 14.693 23.227 1.00 97.19 293 VAL A N 1
ATOM 2240 C CA . VAL A 1 293 ? -31.715 14.344 24.252 1.00 97.19 293 VAL A CA 1
ATOM 2241 C C . VAL A 1 293 ? -31.720 15.418 25.331 1.00 97.19 293 VAL A C 1
ATOM 2243 O O . VAL A 1 293 ? -31.618 16.605 25.028 1.00 97.19 293 VAL A O 1
ATOM 2246 N N . ASN A 1 294 ? -31.861 14.994 26.584 1.00 96.38 294 ASN A N 1
ATOM 2247 C CA . ASN A 1 294 ? -31.483 15.784 27.747 1.00 96.38 294 ASN A CA 1
ATOM 2248 C C . ASN A 1 294 ? -30.069 15.365 28.142 1.00 96.38 294 ASN A C 1
ATOM 2250 O O . ASN A 1 294 ? -29.811 14.170 28.268 1.00 96.38 294 ASN A O 1
ATOM 2254 N N . ASN A 1 295 ? -29.175 16.327 28.348 1.00 95.69 295 ASN A N 1
ATOM 2255 C CA . ASN A 1 295 ? -27.787 16.051 28.691 1.00 95.69 295 ASN A CA 1
ATOM 2256 C C . ASN A 1 295 ? -27.279 16.926 29.843 1.00 95.69 295 ASN A C 1
ATOM 2258 O O . ASN A 1 295 ? -27.792 18.024 30.077 1.00 95.69 295 ASN A O 1
ATOM 2262 N N . SER A 1 296 ? -26.234 16.452 30.517 1.00 95.62 296 SER A N 1
ATOM 2263 C CA . SER A 1 296 ? -25.387 17.233 31.422 1.00 95.62 296 SER A CA 1
ATOM 2264 C C . SER A 1 296 ? -23.921 16.914 31.160 1.00 95.62 296 SER A C 1
ATOM 2266 O O . SER A 1 296 ? -23.583 15.759 30.935 1.00 95.62 296 SER A O 1
ATOM 2268 N N . ILE A 1 297 ? -23.074 17.941 31.191 1.00 95.19 297 ILE A N 1
ATOM 2269 C CA . ILE A 1 297 ? -21.617 17.816 31.097 1.00 95.19 297 ILE A CA 1
ATOM 2270 C C . ILE A 1 297 ? -21.046 18.263 32.444 1.00 95.19 297 ILE A C 1
ATOM 2272 O O . ILE A 1 297 ? -21.293 19.402 32.857 1.00 95.19 297 ILE A O 1
ATOM 2276 N N . ASP A 1 298 ? -20.329 17.373 33.124 1.00 91.19 298 ASP A N 1
ATOM 2277 C CA . ASP A 1 298 ? -19.557 17.650 34.333 1.00 91.19 298 ASP A CA 1
ATOM 2278 C C . ASP A 1 298 ? -18.063 17.495 34.032 1.00 91.19 298 ASP A C 1
ATOM 2280 O O . ASP A 1 298 ? -17.445 16.454 34.243 1.00 91.19 298 ASP A O 1
ATOM 2284 N N . ASP A 1 299 ? -17.484 18.586 33.546 1.00 87.88 299 ASP A N 1
ATOM 2285 C CA . ASP A 1 299 ? -16.077 18.665 33.161 1.00 87.88 299 ASP A CA 1
ATOM 2286 C C . ASP A 1 299 ? -15.108 18.638 34.354 1.00 87.88 299 ASP A C 1
ATOM 2288 O O . ASP A 1 299 ? -13.908 18.502 34.174 1.00 87.88 299 ASP A O 1
ATOM 2292 N N . ALA A 1 300 ? -15.599 18.747 35.594 1.00 84.62 300 ALA A N 1
ATOM 2293 C CA . ALA A 1 300 ? -14.743 18.589 36.770 1.00 84.62 300 ALA A CA 1
ATOM 2294 C C . ALA A 1 300 ? -14.499 17.114 37.114 1.00 84.62 300 ALA A C 1
ATOM 2296 O O . ALA A 1 300 ? -13.536 16.799 37.812 1.00 84.62 300 ALA A O 1
ATOM 2297 N N . THR A 1 301 ? -15.402 16.237 36.677 1.00 82.12 301 THR A N 1
ATOM 2298 C CA . THR A 1 301 ? -15.348 14.791 36.927 1.00 82.12 301 THR A CA 1
ATOM 2299 C C . THR A 1 301 ? -15.127 13.978 35.657 1.00 82.12 301 THR A C 1
ATOM 2301 O O . THR A 1 301 ? -14.878 12.785 35.762 1.00 82.12 301 THR A O 1
ATOM 2304 N N . GLY A 1 302 ? -15.184 14.614 34.481 1.00 88.19 302 GLY A N 1
ATOM 2305 C CA . GLY A 1 302 ? -15.032 13.935 33.198 1.00 88.19 302 GLY A CA 1
ATOM 2306 C C . GLY A 1 302 ? -16.270 13.144 32.790 1.00 88.19 302 GLY A C 1
ATOM 2307 O O . GLY A 1 302 ? -16.138 12.131 32.119 1.00 88.19 302 GLY A O 1
ATOM 2308 N N . LEU A 1 303 ? -17.472 13.572 33.194 1.00 90.31 303 LEU A N 1
ATOM 2309 C CA . LEU A 1 303 ? -18.707 12.815 32.973 1.00 90.31 303 LEU A CA 1
ATOM 2310 C C . LEU A 1 303 ? -19.671 13.549 32.032 1.00 90.31 303 LEU A C 1
ATOM 2312 O O . LEU A 1 303 ? -20.056 14.698 32.272 1.00 90.31 303 LEU A O 1
ATOM 2316 N N . VAL A 1 304 ? -20.152 12.862 30.994 1.00 95.12 304 VAL A N 1
ATOM 2317 C CA . VAL A 1 304 ? -21.265 13.325 30.149 1.00 95.12 304 VAL A CA 1
ATOM 2318 C C . VAL A 1 304 ? -22.449 12.388 30.307 1.00 95.12 304 VAL A C 1
ATOM 2320 O O . VAL A 1 304 ? -22.389 11.249 29.868 1.00 95.12 304 VAL A O 1
ATOM 2323 N N . SER A 1 305 ? -23.558 12.862 30.871 1.00 94.25 305 SER A N 1
ATOM 2324 C CA . SER A 1 305 ? -24.781 12.059 31.021 1.00 94.25 305 SER A CA 1
ATOM 2325 C C . SER A 1 305 ? -25.788 12.394 29.929 1.00 94.25 305 SER A C 1
ATOM 2327 O O . SER A 1 305 ? -26.104 13.569 29.715 1.00 94.25 305 SER A O 1
ATOM 2329 N N . LEU A 1 306 ? -26.336 11.375 29.266 1.00 96.12 306 LEU A N 1
ATOM 2330 C CA . LEU A 1 306 ? -27.280 11.500 28.156 1.00 96.12 306 LEU A CA 1
ATOM 2331 C C . LEU A 1 306 ? -28.561 10.709 28.444 1.00 96.12 306 LEU A C 1
ATOM 2333 O O . LEU A 1 306 ? -28.527 9.527 28.771 1.00 96.12 306 LEU A O 1
ATOM 2337 N N . SER A 1 307 ? -29.717 11.346 28.260 1.00 95.25 307 SER A N 1
ATOM 2338 C CA . SER A 1 307 ? -31.026 10.690 28.306 1.00 95.25 307 SER A CA 1
ATOM 2339 C C . SER A 1 307 ? -31.856 11.085 27.088 1.00 95.25 307 SER A C 1
ATOM 2341 O O . SER A 1 307 ? -32.306 12.226 26.949 1.00 95.25 307 SER A O 1
ATOM 2343 N N . ALA A 1 308 ? -32.036 10.132 26.181 1.00 96.31 308 ALA A N 1
ATOM 2344 C CA . ALA A 1 308 ? -32.669 10.287 24.884 1.00 96.31 308 ALA A CA 1
ATOM 2345 C C . ALA A 1 308 ? -34.084 9.693 24.863 1.00 96.31 308 ALA A C 1
ATOM 2347 O O . ALA A 1 308 ? -34.344 8.609 25.383 1.00 96.31 308 ALA A O 1
ATOM 2348 N N . THR A 1 309 ? -35.019 10.384 24.213 1.00 95.12 309 THR A N 1
ATOM 2349 C CA . THR A 1 309 ? -36.388 9.910 23.953 1.00 95.12 309 THR A CA 1
ATOM 2350 C C . THR A 1 309 ? -36.733 10.101 22.483 1.00 95.12 309 THR A C 1
ATOM 2352 O O . THR A 1 309 ? -36.429 11.148 21.910 1.00 95.12 309 THR A O 1
ATOM 2355 N N . VAL A 1 310 ? -37.382 9.118 21.863 1.00 95.00 310 VAL A N 1
ATOM 2356 C CA . VAL A 1 310 ? -37.714 9.160 20.434 1.00 95.00 310 VAL A CA 1
ATOM 2357 C C . VAL A 1 310 ? -38.788 10.203 20.117 1.00 95.00 310 VAL A C 1
ATOM 2359 O O . VAL A 1 310 ? -39.750 10.414 20.859 1.00 95.00 310 VAL A O 1
ATOM 2362 N N . ARG A 1 311 ? -38.617 10.885 18.982 1.00 93.81 311 ARG A N 1
ATOM 2363 C CA . ARG A 1 311 ? -39.558 11.868 18.438 1.00 93.81 311 ARG A CA 1
ATOM 2364 C C . ARG A 1 311 ? -40.704 11.173 17.704 1.00 93.81 311 ARG A C 1
ATOM 2366 O O . ARG A 1 311 ? -40.544 10.130 17.081 1.00 93.81 311 ARG A O 1
ATOM 2373 N N . ASN A 1 312 ? -41.874 11.810 17.696 1.00 89.94 312 ASN A N 1
ATOM 2374 C CA . ASN A 1 312 ? -43.036 11.293 16.969 1.00 89.94 312 ASN A CA 1
ATOM 2375 C C . ASN A 1 312 ? -42.743 11.104 15.471 1.00 89.94 312 ASN A C 1
ATOM 2377 O O . ASN A 1 312 ? -42.340 12.053 14.799 1.00 89.94 312 ASN A O 1
ATOM 2381 N N . GLY A 1 313 ? -43.064 9.917 14.948 1.00 84.12 313 GLY A N 1
ATOM 2382 C CA . GLY A 1 313 ? -42.942 9.585 13.524 1.00 84.12 313 GLY A CA 1
ATOM 2383 C C . GLY A 1 313 ? -41.648 8.867 13.134 1.00 84.12 313 GLY A C 1
ATOM 2384 O O . GLY A 1 313 ? -41.478 8.588 11.952 1.00 84.12 313 GLY A O 1
ATOM 2385 N N . PHE A 1 314 ? -40.783 8.557 14.102 1.00 90.75 314 PHE A N 1
ATOM 2386 C CA . PHE A 1 314 ? -39.575 7.755 13.915 1.00 90.75 314 PHE A CA 1
ATOM 2387 C C . PHE A 1 314 ? -39.747 6.362 14.531 1.00 90.75 314 PHE A C 1
ATOM 2389 O O . PHE A 1 314 ? -40.496 6.194 15.495 1.00 90.75 314 PHE A O 1
ATOM 2396 N N . THR A 1 315 ? -39.038 5.385 13.973 1.00 88.75 315 THR A N 1
ATOM 2397 C CA . THR A 1 315 ? -38.936 4.003 14.468 1.00 88.75 315 THR A CA 1
ATOM 2398 C C . THR A 1 315 ? -37.467 3.573 14.432 1.00 88.75 315 THR A C 1
ATOM 2400 O O . THR A 1 315 ? -37.120 2.723 13.622 1.00 88.75 315 THR A O 1
ATOM 2403 N N . PRO A 1 316 ? -36.592 4.238 15.209 1.00 90.12 316 PRO A N 1
ATOM 2404 C CA . PRO A 1 316 ? -35.154 4.069 15.073 1.00 90.12 316 PRO A CA 1
ATOM 2405 C C . PRO A 1 316 ? -34.674 2.745 15.672 1.00 90.12 316 PRO A C 1
ATOM 2407 O O . PRO A 1 316 ? -35.183 2.314 16.710 1.00 90.12 316 PRO A O 1
ATOM 2410 N N . GLY A 1 317 ? -33.635 2.168 15.080 1.00 83.25 317 GLY A N 1
ATOM 2411 C CA . GLY A 1 317 ? -32.865 1.076 15.675 1.00 83.25 317 GLY A CA 1
ATOM 2412 C C . GLY A 1 317 ? -33.475 -0.308 15.463 1.00 83.25 317 GLY A C 1
ATOM 2413 O O . GLY A 1 317 ? -32.994 -1.265 16.059 1.00 83.25 317 GLY A O 1
ATOM 2414 N N . ASP A 1 318 ? -34.530 -0.407 14.655 1.00 86.06 318 ASP A N 1
ATOM 2415 C CA . ASP A 1 318 ? -35.150 -1.661 14.217 1.00 86.06 318 ASP A CA 1
ATOM 2416 C C . ASP A 1 318 ? -34.372 -2.193 13.006 1.00 86.06 318 ASP A C 1
ATOM 2418 O O . ASP A 1 318 ? -34.387 -1.553 11.954 1.00 86.06 318 ASP A O 1
ATOM 2422 N N . ASP A 1 319 ? -33.617 -3.284 13.180 1.00 81.38 319 ASP A N 1
ATOM 2423 C CA . ASP A 1 319 ? -32.715 -3.852 12.158 1.00 81.38 319 ASP A CA 1
ATOM 2424 C C . ASP A 1 319 ? -31.758 -2.831 11.494 1.00 81.38 319 ASP A C 1
ATOM 2426 O O . ASP A 1 319 ? -31.367 -2.958 10.332 1.00 81.38 319 ASP A O 1
ATOM 2430 N N . ALA A 1 320 ? -31.383 -1.779 12.232 1.00 87.38 320 ALA A N 1
ATOM 2431 C CA . ALA A 1 320 ? -30.494 -0.715 11.769 1.00 87.38 320 ALA A CA 1
ATOM 2432 C C . ALA A 1 320 ? -29.738 -0.045 12.930 1.00 87.38 320 ALA A C 1
ATOM 2434 O O . ALA A 1 320 ? -30.159 -0.102 14.087 1.00 87.38 320 ALA A O 1
ATOM 2435 N N . GLN A 1 321 ? -28.632 0.642 12.618 1.00 92.62 321 GLN A N 1
ATOM 2436 C CA . GLN A 1 321 ? -27.863 1.425 13.591 1.00 92.62 321 GLN A CA 1
ATOM 2437 C C . GLN A 1 321 ? -28.444 2.837 13.691 1.00 92.62 321 GLN A C 1
ATOM 2439 O O . GLN A 1 321 ? -28.323 3.624 12.753 1.00 92.62 321 GLN A O 1
ATOM 2444 N N . ALA A 1 322 ? -29.063 3.184 14.818 1.00 95.12 322 ALA A N 1
ATOM 2445 C CA . ALA A 1 322 ? -29.629 4.510 15.047 1.00 95.12 322 ALA A CA 1
ATOM 2446 C C . ALA A 1 322 ? -28.711 5.387 15.897 1.00 95.12 322 ALA A C 1
ATOM 2448 O O . ALA A 1 322 ? -28.288 4.993 16.984 1.00 95.12 322 ALA A O 1
ATOM 2449 N N . LEU A 1 323 ? -28.458 6.614 15.442 1.00 97.44 323 LEU A N 1
ATOM 2450 C CA . LEU A 1 323 ? -27.660 7.567 16.204 1.00 97.44 323 LEU A CA 1
ATOM 2451 C C . LEU A 1 323 ? -28.496 8.154 17.346 1.00 97.44 323 LEU A C 1
ATOM 2453 O O . LEU A 1 323 ? -29.487 8.847 17.103 1.00 97.44 323 LEU A O 1
ATOM 2457 N N . VAL A 1 324 ? -28.071 7.933 18.589 1.00 96.75 324 VAL A N 1
ATOM 2458 C CA . VAL A 1 324 ? -28.684 8.505 19.796 1.00 96.75 324 VAL A CA 1
ATOM 2459 C C . VAL A 1 324 ? -28.276 9.969 19.944 1.00 96.75 324 VAL A C 1
ATOM 2461 O O . VAL A 1 324 ? -29.126 10.864 20.016 1.00 96.75 324 VAL A O 1
ATOM 2464 N N . ALA A 1 325 ? -26.968 10.218 19.982 1.00 97.75 325 ALA A N 1
ATOM 2465 C CA . ALA A 1 325 ? -26.376 11.538 20.151 1.00 97.75 325 ALA A CA 1
ATOM 2466 C C . ALA A 1 325 ? -24.913 11.548 19.691 1.00 97.75 325 ALA A C 1
ATOM 2468 O O . ALA A 1 325 ? -24.288 10.498 19.560 1.00 97.75 325 ALA A O 1
ATOM 2469 N N . ARG A 1 326 ? -24.366 12.749 19.514 1.00 97.19 326 ARG A N 1
ATOM 2470 C CA . ARG A 1 326 ? -22.933 13.005 19.362 1.00 97.19 326 ARG A CA 1
ATOM 2471 C C . ARG A 1 326 ? -22.473 13.957 20.448 1.00 97.19 326 ARG A C 1
ATOM 2473 O O . ARG A 1 326 ? -23.168 14.937 20.719 1.00 97.19 326 ARG A O 1
ATOM 2480 N N . VAL A 1 327 ? -21.309 13.705 21.026 1.00 97.94 327 VAL A N 1
ATOM 2481 C CA . VAL A 1 327 ? -20.661 14.596 21.993 1.00 97.94 327 VAL A CA 1
ATOM 2482 C C . VAL A 1 327 ? -19.384 15.147 21.369 1.00 97.94 327 VAL A C 1
ATOM 2484 O O . VAL A 1 327 ? -18.545 14.369 20.920 1.00 97.94 327 VAL A O 1
ATOM 2487 N N . ARG A 1 328 ? -19.254 16.474 21.275 1.00 96.56 328 ARG A N 1
ATOM 2488 C CA . ARG A 1 328 ? -18.051 17.130 20.755 1.00 96.56 328 ARG A CA 1
ATOM 2489 C C . ARG A 1 328 ? -17.037 17.244 21.875 1.00 96.56 328 ARG A C 1
ATOM 2491 O O . ARG A 1 328 ? -17.331 17.853 22.905 1.00 96.56 328 ARG A O 1
ATOM 2498 N N . PHE A 1 329 ? -15.842 16.749 21.611 1.00 95.00 329 PHE A N 1
ATOM 2499 C CA . PHE A 1 329 ? -14.676 16.935 22.453 1.00 95.00 329 PHE A CA 1
ATOM 2500 C C . PHE A 1 329 ? -13.712 17.891 21.763 1.00 95.00 329 PHE A C 1
ATOM 2502 O O . PHE A 1 329 ? -13.450 17.793 20.559 1.00 95.00 329 PHE A O 1
ATOM 2509 N N . THR A 1 330 ? -13.234 18.868 22.524 1.00 91.75 330 THR A N 1
ATOM 2510 C CA . THR A 1 330 ? -12.306 19.891 22.043 1.00 91.75 330 THR A CA 1
ATOM 2511 C C . THR A 1 330 ? -11.244 20.131 23.093 1.00 91.75 330 THR A C 1
ATOM 2513 O O . THR A 1 330 ? -11.576 20.255 24.269 1.00 91.75 330 THR A O 1
ATOM 2516 N N . SER A 1 331 ? -10.000 20.261 22.654 1.00 89.62 331 SER A N 1
ATOM 2517 C CA . SER A 1 331 ? -8.887 20.623 23.521 1.00 89.62 331 SER A CA 1
ATOM 2518 C C . SER A 1 331 ? -8.952 22.116 23.843 1.00 89.62 331 SER A C 1
ATOM 2520 O O . SER A 1 331 ? -8.981 22.962 22.943 1.00 89.62 331 SER A O 1
ATOM 2522 N N . THR A 1 332 ? -9.033 22.463 25.121 1.00 86.25 332 THR A N 1
ATOM 2523 C CA . THR A 1 332 ? -9.149 23.835 25.620 1.00 86.25 332 THR A CA 1
ATOM 2524 C C . THR A 1 332 ? -7.870 24.283 26.316 1.00 86.25 332 THR A C 1
ATOM 2526 O O . THR A 1 332 ? -6.970 23.503 26.593 1.00 86.25 332 THR A O 1
ATOM 2529 N N . ALA A 1 333 ? -7.779 25.575 26.639 1.00 80.88 333 ALA A N 1
ATOM 2530 C CA . ALA A 1 333 ? -6.630 26.119 27.365 1.00 80.88 333 ALA A CA 1
ATOM 2531 C C . ALA A 1 333 ? -6.510 25.621 28.822 1.00 80.88 333 ALA A C 1
ATOM 2533 O O . ALA A 1 333 ? -5.515 25.930 29.475 1.00 80.88 333 ALA A O 1
ATOM 2534 N N . ASN A 1 334 ? -7.529 24.939 29.353 1.00 82.38 334 ASN A N 1
ATOM 2535 C CA . ASN A 1 334 ? -7.474 24.345 30.689 1.00 82.38 334 ASN A CA 1
ATOM 2536 C C . ASN A 1 334 ? -7.000 22.889 30.662 1.00 82.38 334 ASN A C 1
ATOM 2538 O O . ASN A 1 334 ? -6.701 22.365 31.732 1.00 82.38 334 ASN A O 1
ATOM 2542 N N . ASP A 1 335 ? -6.923 22.284 29.476 1.00 86.56 335 ASP A N 1
ATOM 2543 C CA . ASP A 1 335 ? -6.550 20.889 29.287 1.00 86.56 335 ASP A CA 1
ATOM 2544 C C . ASP A 1 335 ? -5.019 20.841 29.153 1.00 86.56 335 ASP A C 1
ATOM 2546 O O . ASP A 1 335 ? -4.477 21.394 28.189 1.00 86.56 335 ASP A O 1
ATOM 2550 N N . PRO A 1 336 ? -4.283 20.264 30.121 1.00 79.19 336 PRO A N 1
ATOM 2551 C CA . PRO A 1 336 ? -2.823 20.262 30.097 1.00 79.19 336 PRO A CA 1
ATOM 2552 C C . PRO A 1 336 ? -2.216 19.551 28.884 1.00 79.19 336 PRO A C 1
ATOM 2554 O O . PRO A 1 336 ? -1.130 19.937 28.473 1.00 79.19 336 PRO A O 1
ATOM 2557 N N . GLY A 1 337 ? -2.922 18.592 28.277 1.00 82.25 337 GLY A N 1
ATOM 2558 C CA . GLY A 1 337 ? -2.437 17.848 27.118 1.00 82.25 337 GLY A CA 1
ATOM 2559 C C . GLY A 1 337 ? -1.576 16.631 27.461 1.00 82.25 337 GLY A C 1
ATOM 2560 O O . GLY A 1 337 ? -1.420 16.265 28.631 1.00 82.25 337 GLY A O 1
ATOM 2561 N N . LEU A 1 338 ? -1.057 15.981 26.420 1.00 84.19 338 LEU A N 1
ATOM 2562 C CA . LEU A 1 338 ? -0.086 14.894 26.524 1.00 84.19 338 LEU A CA 1
ATOM 2563 C C . LEU A 1 338 ? 1.338 15.452 26.412 1.00 84.19 338 LEU A C 1
ATOM 2565 O O . LEU A 1 338 ? 1.616 16.184 25.469 1.00 84.19 338 LEU A O 1
ATOM 2569 N N . PRO A 1 339 ? 2.254 15.088 27.322 1.00 79.00 339 PRO A N 1
ATOM 2570 C CA . PRO A 1 339 ? 3.617 15.592 27.264 1.00 79.00 339 PRO A CA 1
ATOM 2571 C C . PRO A 1 339 ? 4.435 14.935 26.145 1.00 79.00 339 PRO A C 1
ATOM 2573 O O . PRO A 1 339 ? 4.395 13.718 25.979 1.00 79.00 339 PRO A O 1
ATOM 2576 N N . VAL A 1 340 ? 5.269 15.717 25.449 1.00 74.19 340 VAL A N 1
ATOM 2577 C CA . VAL A 1 340 ? 6.199 15.205 24.409 1.00 74.19 340 VAL A CA 1
ATOM 2578 C C . VAL A 1 340 ? 7.475 14.567 25.001 1.00 74.19 340 VAL A C 1
ATOM 2580 O O . VAL A 1 340 ? 8.183 13.817 24.332 1.00 74.19 340 VAL A O 1
ATOM 2583 N N . GLY A 1 341 ? 7.781 14.822 26.281 1.00 67.44 341 GLY A N 1
ATOM 2584 C CA . GLY A 1 341 ? 8.804 14.061 27.011 1.00 67.44 341 GLY A CA 1
ATOM 2585 C C . GLY A 1 341 ? 10.264 14.436 26.757 1.00 67.44 341 GLY A C 1
ATOM 2586 O O . GLY A 1 341 ? 11.119 13.571 26.606 1.00 67.44 341 GLY A O 1
ATOM 2587 N N . LEU A 1 342 ? 10.601 15.728 26.777 1.00 70.06 342 LEU A N 1
ATOM 2588 C CA . LEU A 1 342 ? 11.959 16.223 26.486 1.00 70.06 342 LEU A CA 1
ATOM 2589 C C . LEU A 1 342 ? 13.097 15.681 27.372 1.00 70.06 342 LEU A C 1
ATOM 2591 O O . LEU A 1 342 ? 14.268 15.905 27.059 1.00 70.06 342 LEU A O 1
ATOM 2595 N N . ASP A 1 343 ? 12.794 15.069 28.511 1.00 68.50 343 ASP A N 1
ATOM 2596 C CA . ASP A 1 343 ? 13.791 14.558 29.457 1.00 68.50 343 ASP A CA 1
ATOM 2597 C C . ASP A 1 343 ? 13.940 13.031 29.410 1.00 68.50 343 ASP A C 1
ATOM 2599 O O . ASP A 1 343 ? 14.778 12.489 30.132 1.00 68.50 343 ASP A O 1
ATOM 2603 N N . ASP A 1 344 ? 13.210 12.355 28.521 1.00 62.38 344 ASP A N 1
ATOM 2604 C CA . ASP A 1 344 ? 13.174 10.900 28.432 1.00 62.38 344 ASP A CA 1
ATOM 2605 C C . ASP A 1 344 ? 13.296 10.433 26.972 1.00 62.38 344 ASP A C 1
ATOM 2607 O O . ASP A 1 344 ? 12.572 10.917 26.103 1.00 62.38 344 ASP A O 1
ATOM 2611 N N . PRO A 1 345 ? 14.217 9.505 26.670 1.00 51.19 345 PRO A N 1
ATOM 2612 C CA . PRO A 1 345 ? 14.433 9.023 25.312 1.00 51.19 345 PRO A CA 1
ATOM 2613 C C . PRO A 1 345 ? 13.279 8.173 24.736 1.00 51.19 345 PRO A C 1
ATOM 2615 O O . PRO A 1 345 ? 13.402 7.735 23.597 1.00 51.19 345 PRO A O 1
ATOM 2618 N N . SER A 1 346 ? 12.198 7.917 25.488 1.00 52.59 346 SER A N 1
ATOM 2619 C CA . SER A 1 346 ? 11.119 6.982 25.116 1.00 52.59 346 SER A CA 1
ATOM 2620 C C . SER A 1 346 ? 9.685 7.543 25.140 1.00 52.59 346 SER A C 1
ATOM 2622 O O . SER A 1 346 ? 8.752 6.809 24.836 1.00 52.59 346 SER A O 1
ATOM 2624 N N . ILE A 1 347 ? 9.475 8.824 25.475 1.00 54.69 347 ILE A N 1
ATOM 2625 C CA . ILE A 1 347 ? 8.143 9.325 25.887 1.00 54.69 347 ILE A CA 1
ATOM 2626 C C . ILE A 1 347 ? 7.194 9.751 24.749 1.00 54.69 347 ILE A C 1
ATOM 2628 O O . ILE A 1 347 ? 6.014 9.961 25.022 1.00 54.69 347 ILE A O 1
ATOM 2632 N N . ILE A 1 348 ? 7.609 9.828 23.475 1.00 66.06 348 ILE A N 1
ATOM 2633 C CA . ILE A 1 348 ? 6.610 10.027 22.403 1.00 66.06 348 ILE A CA 1
ATOM 2634 C C . ILE A 1 348 ? 5.817 8.726 22.254 1.00 66.06 348 ILE A C 1
ATOM 2636 O O . ILE A 1 348 ? 6.244 7.786 21.596 1.00 66.06 348 ILE A O 1
ATOM 2640 N N . SER A 1 349 ? 4.681 8.668 22.933 1.00 69.31 349 SER A N 1
ATOM 2641 C CA . SER A 1 349 ? 3.797 7.514 23.042 1.00 69.31 349 SER A CA 1
ATOM 2642 C C . SER A 1 349 ? 2.352 8.006 23.105 1.00 69.31 349 SER A C 1
ATOM 2644 O O . SER A 1 349 ? 2.112 9.148 23.519 1.00 69.31 349 SER A O 1
ATOM 2646 N N . PRO A 1 350 ? 1.375 7.175 22.710 1.00 75.94 350 PRO A N 1
ATOM 2647 C CA . PRO A 1 350 ? -0.020 7.537 22.867 1.00 75.94 350 PRO A CA 1
ATOM 2648 C C . PRO A 1 350 ? -0.389 7.596 24.356 1.00 75.94 350 PRO A C 1
ATOM 2650 O O . PRO A 1 350 ? 0.340 7.105 25.223 1.00 75.94 350 PRO A O 1
ATOM 2653 N N . ALA A 1 351 ? -1.540 8.191 24.666 1.00 73.69 351 ALA A N 1
ATOM 2654 C CA . ALA A 1 351 ? -2.102 8.178 26.008 1.00 73.69 351 ALA A CA 1
ATOM 2655 C C . ALA A 1 351 ? -2.131 6.732 26.546 1.00 73.69 351 ALA A C 1
ATOM 2657 O O . ALA A 1 351 ? -2.651 5.852 25.858 1.00 73.69 351 ALA A O 1
ATOM 2658 N N . PRO A 1 352 ? -1.611 6.483 27.763 1.00 54.12 352 PRO A N 1
ATOM 2659 C CA . PRO A 1 352 ? -1.387 5.130 28.269 1.00 54.12 352 PRO A CA 1
ATOM 2660 C C . PRO A 1 352 ? -2.668 4.319 28.540 1.00 54.12 352 PRO A C 1
ATOM 2662 O O . PRO A 1 352 ? -2.549 3.141 28.842 1.00 54.12 352 PRO A O 1
ATOM 2665 N N . ASP A 1 353 ? -3.869 4.910 28.419 1.00 55.50 353 ASP A N 1
ATOM 2666 C CA . ASP A 1 353 ? -5.167 4.259 28.652 1.00 55.50 353 ASP A CA 1
ATOM 2667 C C . ASP A 1 353 ? -6.342 4.997 27.973 1.00 55.50 353 ASP A C 1
ATOM 2669 O O . ASP A 1 353 ? -6.203 6.119 27.476 1.00 55.50 353 ASP A O 1
ATOM 2673 N N . GLN A 1 354 ? -7.527 4.362 28.006 1.00 63.34 354 GLN A N 1
ATOM 2674 C CA . GLN A 1 354 ? -8.825 4.877 27.543 1.00 63.34 354 GLN A CA 1
ATOM 2675 C C . GLN A 1 354 ? -9.128 6.283 28.061 1.00 63.34 354 GLN A C 1
ATOM 2677 O O . GLN A 1 354 ? -9.657 6.504 29.150 1.00 63.34 354 GLN A O 1
ATOM 2682 N N . TRP A 1 355 ? -8.833 7.252 27.209 1.00 78.56 355 TRP A N 1
ATOM 2683 C CA . TRP A 1 355 ? -9.120 8.662 27.412 1.00 78.56 355 TRP A CA 1
ATOM 2684 C C . TRP A 1 355 ? -10.615 8.995 27.226 1.00 78.56 355 TRP A C 1
ATOM 2686 O O . TRP A 1 355 ? -11.028 10.109 27.557 1.00 78.56 355 TRP A O 1
ATOM 2696 N N . LEU A 1 356 ? -11.419 8.038 26.734 1.00 86.25 356 LEU A N 1
ATOM 2697 C CA . LEU A 1 356 ? -12.867 8.125 26.534 1.00 86.25 356 LEU A CA 1
ATOM 2698 C C . LEU A 1 356 ? -13.519 6.725 26.552 1.00 86.25 356 LEU A C 1
ATOM 2700 O O . LEU A 1 356 ? -13.089 5.838 25.816 1.00 86.25 356 LEU A O 1
ATOM 2704 N N . ALA A 1 357 ? -14.587 6.542 27.333 1.00 83.25 357 ALA A N 1
ATOM 2705 C CA . ALA A 1 357 ? -15.316 5.273 27.461 1.00 83.25 357 ALA A CA 1
ATOM 2706 C C . ALA A 1 357 ? -16.817 5.484 27.738 1.00 83.25 357 ALA A C 1
ATOM 2708 O O . ALA A 1 357 ? -17.242 6.551 28.192 1.00 83.25 357 ALA A O 1
ATOM 2709 N N . ILE A 1 358 ? -17.641 4.453 27.505 1.00 82.56 358 ILE A N 1
ATOM 2710 C CA . ILE A 1 358 ? -19.004 4.431 28.065 1.00 82.56 358 ILE A CA 1
ATOM 2711 C C . ILE A 1 358 ? -18.882 4.159 29.567 1.00 82.56 358 ILE A C 1
ATOM 2713 O O . ILE A 1 358 ? -18.312 3.150 29.971 1.00 82.56 358 ILE A O 1
ATOM 2717 N N . SER A 1 359 ? -19.441 5.044 30.395 1.00 80.50 359 SER A N 1
ATOM 2718 C CA . SER A 1 359 ? -19.254 4.992 31.844 1.00 80.50 359 SER A CA 1
ATOM 2719 C C . SER A 1 359 ? -19.833 3.704 32.440 1.00 80.50 359 SER A C 1
ATOM 2721 O O . SER A 1 359 ? -21.052 3.499 32.382 1.00 80.50 359 SER A O 1
ATOM 2723 N N . PRO A 1 360 ? -19.005 2.845 33.070 1.00 62.47 360 PRO A N 1
ATOM 2724 C CA . PRO A 1 360 ? -19.479 1.636 33.735 1.00 62.47 360 PRO A CA 1
ATOM 2725 C C . PRO A 1 360 ? -20.100 1.931 35.111 1.00 62.47 360 PRO A C 1
ATOM 2727 O O . PRO A 1 360 ? -20.658 1.026 35.735 1.00 62.47 360 PRO A O 1
ATOM 2730 N N . GLN A 1 361 ? -19.977 3.170 35.606 1.00 57.53 361 GLN A N 1
ATOM 2731 C CA . GLN A 1 361 ? -20.434 3.590 36.935 1.00 57.53 361 GLN A CA 1
ATOM 2732 C C . GLN A 1 361 ? -21.872 4.133 36.935 1.00 57.53 361 GLN A C 1
ATOM 2734 O O . GLN A 1 361 ? -22.502 4.214 37.992 1.00 57.53 361 GLN A O 1
ATOM 2739 N N . GLU A 1 362 ? -22.404 4.482 35.764 1.00 73.94 362 GLU A N 1
ATOM 2740 C CA . GLU A 1 362 ? -23.720 5.098 35.596 1.00 73.94 362 GLU A CA 1
ATOM 2741 C C . GLU A 1 362 ? -24.771 4.122 35.042 1.00 73.94 362 GLU A C 1
ATOM 2743 O O . GLU A 1 362 ? -24.469 3.084 34.453 1.00 73.94 362 GLU A O 1
ATOM 2748 N N . GLU A 1 363 ? -26.053 4.446 35.236 1.00 73.12 363 GLU A N 1
ATOM 2749 C CA . GLU A 1 363 ? -27.150 3.595 34.763 1.00 73.12 363 GLU A CA 1
ATOM 2750 C C . GLU A 1 363 ? -27.268 3.632 33.229 1.00 73.12 363 GLU A C 1
ATOM 2752 O O . GLU A 1 363 ? -27.648 4.647 32.640 1.00 73.12 363 GLU A O 1
ATOM 2757 N N . ILE A 1 364 ? -27.027 2.487 32.585 1.00 81.44 364 ILE A N 1
ATOM 2758 C CA . ILE A 1 364 ? -27.268 2.282 31.152 1.00 81.44 364 ILE A CA 1
ATOM 2759 C C . ILE A 1 364 ? -28.640 1.627 30.963 1.00 81.44 364 ILE A C 1
ATOM 2761 O O . ILE A 1 364 ? -28.930 0.579 31.542 1.00 81.44 364 ILE A O 1
ATOM 2765 N N . SER A 1 365 ? -29.502 2.222 30.135 1.00 84.81 365 SER A N 1
ATOM 2766 C CA . SER A 1 365 ? -30.807 1.630 29.812 1.00 84.81 365 SER A CA 1
ATOM 2767 C C . SER A 1 365 ? -31.263 1.920 28.385 1.00 84.81 365 SER A C 1
ATOM 2769 O O . SER A 1 365 ? -31.041 3.003 27.853 1.00 84.81 365 SER A O 1
ATOM 2771 N N . VAL A 1 366 ? -31.973 0.967 27.779 1.00 87.50 366 VAL A N 1
ATOM 2772 C CA . VAL A 1 366 ? -32.674 1.127 26.498 1.00 87.50 366 VAL A CA 1
ATOM 2773 C C . VAL A 1 366 ? -34.152 0.815 26.722 1.00 87.50 366 VAL A C 1
ATOM 2775 O O . VAL A 1 366 ? -34.515 -0.099 27.461 1.00 87.50 366 VAL A O 1
ATOM 2778 N N . VAL A 1 367 ? -35.034 1.614 26.130 1.00 88.69 367 VAL A N 1
ATOM 2779 C CA . VAL A 1 367 ? -36.490 1.452 26.206 1.00 88.69 367 VAL A CA 1
ATOM 2780 C C . VAL A 1 367 ? -36.984 1.099 24.816 1.00 88.69 367 VAL A C 1
ATOM 2782 O O . VAL A 1 367 ? -36.806 1.903 23.908 1.00 88.69 367 VAL A O 1
ATOM 2785 N N . LEU A 1 368 ? -37.632 -0.052 24.644 1.00 88.50 368 LEU A N 1
ATOM 2786 C CA . LEU A 1 368 ? -38.185 -0.475 23.350 1.00 88.50 368 LEU A CA 1
ATOM 2787 C C . LEU A 1 368 ? -39.642 -0.024 23.171 1.00 88.50 368 LEU A C 1
ATOM 2789 O O . LEU A 1 368 ? -40.378 0.200 24.136 1.00 88.50 368 LEU A O 1
ATOM 2793 N N . ALA A 1 369 ? -40.089 0.111 21.927 1.00 83.44 369 ALA A N 1
ATOM 2794 C CA . ALA A 1 369 ? -41.445 0.518 21.589 1.00 83.44 369 ALA A CA 1
ATOM 2795 C C . ALA A 1 369 ? -42.473 -0.546 22.016 1.00 83.44 369 ALA A C 1
ATOM 2797 O O . ALA A 1 369 ? -42.482 -1.671 21.532 1.00 83.44 369 ALA A O 1
ATOM 2798 N N . GLY A 1 370 ? -43.386 -0.184 22.923 1.00 74.19 370 GLY A N 1
ATOM 2799 C CA . GLY A 1 370 ? -44.409 -1.106 23.444 1.00 74.19 370 GLY A CA 1
ATOM 2800 C C . GLY A 1 370 ? -43.940 -2.000 24.601 1.00 74.19 370 GLY A C 1
ATOM 2801 O O . GLY A 1 370 ? -44.782 -2.634 25.244 1.00 74.19 370 GLY A O 1
ATOM 2802 N N . SER A 1 371 ? -42.644 -1.968 24.916 1.00 64.38 371 SER A N 1
ATOM 2803 C CA . SER A 1 371 ? -41.989 -2.618 26.058 1.00 64.38 371 SER A CA 1
ATOM 2804 C C . SER A 1 371 ? -41.612 -1.573 27.122 1.00 64.38 371 SER A C 1
ATOM 2806 O O . SER A 1 371 ? -41.631 -0.370 26.869 1.00 64.38 371 SER A O 1
ATOM 2808 N N . GLY A 1 372 ? -41.297 -2.003 28.347 1.00 70.56 372 GLY A N 1
ATOM 2809 C CA . GLY A 1 372 ? -40.607 -1.139 29.321 1.00 70.56 372 GLY A CA 1
ATOM 2810 C C . GLY A 1 372 ? -39.111 -1.003 28.999 1.00 70.56 372 GLY A C 1
ATOM 2811 O O . GLY A 1 372 ? -38.685 -1.365 27.904 1.00 70.56 372 GLY A O 1
ATOM 2812 N N . SER A 1 373 ? -38.305 -0.523 29.955 1.00 75.88 373 SER A N 1
ATOM 2813 C CA . SER A 1 373 ? -36.838 -0.634 29.855 1.00 75.88 373 SER A CA 1
ATOM 2814 C C . SER A 1 373 ? -36.399 -2.095 29.783 1.00 75.88 373 SER A C 1
ATOM 2816 O O . SER A 1 373 ? -36.974 -2.950 30.465 1.00 75.88 373 SER A O 1
ATOM 2818 N N . THR A 1 374 ? -35.358 -2.360 29.001 1.00 67.50 374 THR A N 1
ATOM 2819 C CA . THR A 1 374 ? -34.687 -3.658 28.906 1.00 67.50 374 THR A CA 1
ATOM 2820 C C . THR A 1 374 ? -33.595 -3.758 29.967 1.00 67.50 374 THR A C 1
ATOM 2822 O O . THR A 1 374 ? -32.919 -2.777 30.265 1.00 67.50 374 THR A O 1
ATOM 2825 N N . SER A 1 375 ? -33.410 -4.948 30.541 1.00 59.88 375 SER A N 1
ATOM 2826 C CA . SER A 1 375 ? -32.316 -5.230 31.485 1.00 59.88 375 SER A CA 1
ATOM 2827 C C . SER A 1 375 ? -31.131 -5.960 30.845 1.00 59.88 375 SER A C 1
ATOM 2829 O O . SER A 1 375 ? -30.145 -6.198 31.529 1.00 59.88 375 SER A O 1
ATOM 2831 N N . ASN A 1 376 ? -31.242 -6.353 29.570 1.00 66.94 376 ASN A N 1
ATOM 2832 C CA . ASN A 1 376 ? -30.263 -7.171 28.856 1.00 66.94 376 ASN A CA 1
ATOM 2833 C C . ASN A 1 376 ? -29.787 -6.417 27.603 1.00 66.94 376 ASN A C 1
ATOM 2835 O O . ASN A 1 376 ? -30.403 -6.512 26.540 1.00 66.94 376 ASN A O 1
ATOM 2839 N N . ILE A 1 377 ? -28.757 -5.586 27.776 1.00 73.19 377 ILE A N 1
ATOM 2840 C CA . ILE A 1 377 ? -28.203 -4.687 26.755 1.00 73.19 377 ILE A CA 1
ATOM 2841 C C . ILE A 1 377 ? -26.761 -5.113 26.500 1.00 73.19 377 ILE A C 1
ATOM 2843 O O . ILE A 1 377 ? -25.996 -5.259 27.451 1.00 73.19 377 ILE A O 1
ATOM 2847 N N . LEU A 1 378 ? -26.394 -5.281 25.234 1.00 74.75 378 LEU A N 1
ATOM 2848 C CA . LEU A 1 378 ? -24.994 -5.430 24.845 1.00 74.75 378 LEU A CA 1
ATOM 2849 C C . LEU A 1 378 ? -24.375 -4.039 24.737 1.00 74.75 378 LEU A C 1
ATOM 2851 O O . LEU A 1 378 ? -24.874 -3.201 23.994 1.00 74.75 378 LEU A O 1
ATOM 2855 N N . VAL A 1 379 ? -23.307 -3.781 25.479 1.00 76.00 379 VAL A N 1
ATOM 2856 C CA . VAL A 1 379 ? -22.485 -2.580 25.293 1.00 76.00 379 VAL A CA 1
ATOM 2857 C C . VAL A 1 379 ? -21.275 -3.025 24.488 1.00 76.00 379 VAL A C 1
ATOM 2859 O O . VAL A 1 379 ? -20.592 -3.959 24.900 1.00 76.00 379 VAL A O 1
ATOM 2862 N N . GLY A 1 380 ? -21.100 -2.445 23.306 1.00 68.12 380 GLY A N 1
ATOM 2863 C CA . GLY A 1 380 ? -19.960 -2.708 22.442 1.00 68.12 380 GLY A CA 1
ATOM 2864 C C . GLY A 1 380 ? -18.681 -2.113 23.004 1.00 68.12 380 GLY A C 1
ATOM 2865 O O . GLY A 1 380 ? -18.720 -1.327 23.954 1.00 68.12 380 GLY A O 1
ATOM 2866 N N . ASP A 1 381 ? -17.569 -2.489 22.386 1.00 66.31 381 ASP A N 1
ATOM 2867 C CA . ASP A 1 381 ? -16.253 -2.057 22.821 1.00 66.31 381 ASP A CA 1
ATOM 2868 C C . ASP A 1 381 ? -16.116 -0.537 22.762 1.00 66.31 381 ASP A C 1
ATOM 2870 O O . ASP A 1 381 ? -16.722 0.164 21.937 1.00 66.31 381 ASP A O 1
ATOM 2874 N N . ASP A 1 382 ? -15.304 -0.043 23.682 1.00 67.81 382 ASP A N 1
ATOM 2875 C CA . ASP A 1 382 ? -14.814 1.322 23.679 1.00 67.81 382 ASP A CA 1
ATOM 2876 C C . ASP A 1 382 ? -14.039 1.619 22.375 1.00 67.81 382 ASP A C 1
ATOM 2878 O O . ASP A 1 382 ? -13.657 0.705 21.642 1.00 67.81 382 ASP A O 1
ATOM 2882 N N . PRO A 1 383 ? -13.802 2.895 22.040 1.00 71.00 383 PRO A N 1
ATOM 2883 C CA . PRO A 1 383 ? -13.209 3.245 20.767 1.00 71.00 383 PRO A CA 1
ATOM 2884 C C . PRO A 1 383 ? -11.721 2.881 20.775 1.00 71.00 383 PRO A C 1
ATOM 2886 O O . PRO A 1 383 ? -10.986 3.286 21.672 1.00 71.00 383 PRO A O 1
ATOM 2889 N N . GLU A 1 384 ? -11.269 2.177 19.739 1.00 73.69 384 GLU A N 1
ATOM 2890 C CA . GLU A 1 384 ? -9.859 1.806 19.519 1.00 73.69 384 GLU A CA 1
ATOM 2891 C C . GLU A 1 384 ? -8.989 2.991 19.052 1.00 73.69 384 GLU A C 1
ATOM 2893 O O . GLU A 1 384 ? -7.914 2.807 18.497 1.00 73.69 384 GLU A O 1
ATOM 2898 N N . THR A 1 385 ? -9.454 4.228 19.246 1.00 85.62 385 THR A N 1
ATOM 2899 C CA . THR A 1 385 ? -8.754 5.429 18.785 1.00 85.62 385 THR A CA 1
ATOM 2900 C C . THR A 1 385 ? -7.594 5.772 19.709 1.00 85.62 385 THR A C 1
ATOM 2902 O O . THR A 1 385 ? -7.800 6.154 20.866 1.00 85.62 385 THR A O 1
ATOM 2905 N N . GLU A 1 386 ? -6.378 5.736 19.174 1.00 85.38 386 GLU A N 1
ATOM 2906 C CA . GLU A 1 386 ? -5.191 6.206 19.882 1.00 85.38 386 GLU A CA 1
ATOM 2907 C C . GLU A 1 386 ? -5.176 7.734 19.998 1.00 85.38 386 GLU A C 1
ATOM 2909 O O . GLU A 1 386 ? -5.579 8.458 19.086 1.00 85.38 386 GLU A O 1
ATOM 2914 N N . LEU A 1 387 ? -4.675 8.238 21.123 1.00 88.00 387 LEU A N 1
ATOM 2915 C CA . LEU A 1 387 ? -4.529 9.667 21.375 1.00 88.00 387 LEU A CA 1
ATOM 2916 C C . LEU A 1 387 ? -3.049 10.010 21.503 1.00 88.00 387 LEU A C 1
ATOM 2918 O O . LEU A 1 387 ? -2.416 9.582 22.459 1.00 88.00 387 LEU A O 1
ATOM 2922 N N . TRP A 1 388 ? -2.514 10.792 20.574 1.00 89.00 388 TRP A N 1
ATOM 2923 C CA . TRP A 1 388 ? -1.092 11.134 20.510 1.00 89.00 388 TRP A CA 1
ATOM 2924 C C . TRP A 1 388 ? -0.816 12.589 20.918 1.00 89.00 388 TRP A C 1
ATOM 2926 O O . TRP A 1 388 ? -1.651 13.465 20.668 1.00 89.00 388 TRP A O 1
ATOM 2936 N N . PRO A 1 389 ? 0.353 12.887 21.520 1.00 87.75 389 PRO A N 1
ATOM 2937 C CA . PRO A 1 389 ? 0.783 14.264 21.739 1.00 87.75 389 PRO A CA 1
ATOM 2938 C C . PRO A 1 389 ? 1.038 14.984 20.409 1.00 87.75 389 PRO A C 1
ATOM 2940 O O . PRO A 1 389 ? 1.395 14.370 19.396 1.00 87.75 389 PRO A O 1
ATOM 2943 N N . VAL A 1 390 ? 0.930 16.313 20.400 1.00 90.75 390 VAL A N 1
ATOM 2944 C CA . VAL A 1 390 ? 1.420 17.111 19.271 1.00 90.75 390 VAL A CA 1
ATOM 2945 C C . VAL A 1 390 ? 2.939 17.218 19.393 1.00 90.75 390 VAL A C 1
ATOM 2947 O O . VAL A 1 390 ? 3.461 18.143 20.001 1.00 90.75 390 VAL A O 1
ATOM 2950 N N . MET A 1 391 ? 3.662 16.281 18.769 1.00 88.31 391 MET A N 1
ATOM 2951 C CA . MET A 1 391 ? 5.130 16.130 18.869 1.00 88.31 391 MET A CA 1
ATOM 2952 C C . MET A 1 391 ? 5.951 17.399 18.569 1.00 88.31 391 MET A C 1
ATOM 2954 O O . MET A 1 391 ? 7.103 17.512 18.975 1.00 88.31 391 MET A O 1
ATOM 2958 N N . TYR A 1 392 ? 5.366 18.366 17.864 1.00 90.69 392 TYR A N 1
ATOM 2959 C CA . TYR A 1 392 ? 6.008 19.629 17.509 1.00 90.69 392 TYR A CA 1
ATOM 2960 C C . TYR A 1 392 ? 5.853 20.729 18.583 1.00 90.69 392 TYR A C 1
ATOM 2962 O O . TYR A 1 392 ? 6.598 21.710 18.543 1.00 90.69 392 TYR A O 1
ATOM 2970 N N . ASP A 1 393 ? 4.908 20.597 19.525 1.00 90.38 393 ASP A N 1
ATOM 2971 C CA . ASP A 1 393 ? 4.751 21.482 20.696 1.00 90.38 393 ASP A CA 1
ATOM 2972 C C . ASP A 1 393 ? 5.664 20.994 21.824 1.00 90.38 393 ASP A C 1
ATOM 2974 O O . ASP A 1 393 ? 5.232 20.493 22.854 1.00 90.38 393 ASP A O 1
ATOM 2978 N N . LEU A 1 394 ? 6.970 21.097 21.587 1.00 88.12 394 LEU A N 1
ATOM 2979 C CA . LEU A 1 394 ? 8.018 20.497 22.413 1.00 88.12 394 LEU A CA 1
ATOM 2980 C C . LEU A 1 394 ? 7.958 20.912 23.891 1.00 88.12 394 LEU A C 1
ATOM 2982 O O . LEU A 1 394 ? 8.491 20.204 24.743 1.00 88.12 394 LEU A O 1
ATOM 2986 N N . ASN A 1 395 ? 7.384 22.072 24.205 1.00 85.69 395 ASN A N 1
ATOM 2987 C CA . ASN A 1 395 ? 7.258 22.582 25.572 1.00 85.69 395 ASN A CA 1
ATOM 2988 C C . ASN A 1 395 ? 5.834 22.505 26.155 1.00 85.69 395 ASN A C 1
ATOM 2990 O O . ASN A 1 395 ? 5.601 23.124 27.201 1.00 85.69 395 ASN A O 1
ATOM 2994 N N . ASP A 1 396 ? 4.916 21.796 25.492 1.00 84.88 396 ASP A N 1
ATOM 2995 C CA . ASP A 1 396 ? 3.506 21.629 25.863 1.00 84.88 396 ASP A CA 1
ATOM 2996 C C . ASP A 1 396 ? 2.782 22.972 26.137 1.00 84.88 396 ASP A C 1
ATOM 2998 O O . ASP A 1 396 ? 1.926 23.094 27.022 1.00 84.88 396 ASP A O 1
ATOM 3002 N N . SER A 1 397 ? 3.150 24.048 25.427 1.00 86.19 397 SER A N 1
ATOM 3003 C CA . SER A 1 397 ? 2.578 25.387 25.643 1.00 86.19 397 SER A CA 1
ATOM 3004 C C . SER A 1 397 ? 1.211 25.592 24.988 1.00 86.19 397 SER A C 1
ATOM 3006 O O . SER A 1 397 ? 0.551 26.615 25.224 1.00 86.19 397 SER A O 1
ATOM 3008 N N . GLY A 1 398 ? 0.774 24.648 24.153 1.00 86.25 398 GLY A N 1
ATOM 3009 C CA . GLY A 1 398 ? -0.399 24.767 23.297 1.00 86.25 398 GLY A CA 1
ATOM 3010 C C . GLY A 1 398 ? -0.145 25.551 22.005 1.00 86.25 398 GLY A C 1
ATOM 3011 O O . GLY A 1 398 ? -1.118 25.967 21.360 1.00 86.25 398 GLY A O 1
ATOM 3012 N N . GLN A 1 399 ? 1.119 25.829 21.651 1.00 89.94 399 GLN A N 1
ATOM 3013 C CA . GLN A 1 399 ? 1.504 26.576 20.448 1.00 89.94 399 GLN A CA 1
ATOM 3014 C C . GLN A 1 399 ? 2.854 26.110 19.907 1.00 89.94 399 GLN A C 1
ATOM 3016 O O . GLN A 1 399 ? 3.858 26.250 20.585 1.00 89.94 399 GLN A O 1
ATOM 3021 N N . ILE A 1 400 ? 2.908 25.743 18.626 1.00 91.94 400 ILE A N 1
ATOM 3022 C CA . ILE A 1 400 ? 4.168 25.426 17.943 1.00 91.94 400 ILE A CA 1
ATOM 3023 C C . ILE A 1 400 ? 4.828 26.744 17.538 1.00 91.94 400 ILE A C 1
ATOM 3025 O O . ILE A 1 400 ? 4.493 27.357 16.517 1.00 91.94 400 ILE A O 1
ATOM 3029 N N . GLY A 1 401 ? 5.719 27.240 18.390 1.00 84.38 401 GLY A N 1
ATOM 3030 C CA . GLY A 1 401 ? 6.182 28.615 18.359 1.00 84.38 401 GLY A CA 1
ATOM 3031 C C . GLY A 1 401 ? 7.694 28.785 18.412 1.00 84.38 401 GLY A C 1
ATOM 3032 O O . GLY A 1 401 ? 8.504 27.897 18.160 1.00 84.38 401 GLY A O 1
ATOM 3033 N N . ARG A 1 402 ? 8.104 30.022 18.710 1.00 80.50 402 ARG A N 1
ATOM 3034 C CA . ARG A 1 402 ? 9.527 30.393 18.775 1.00 80.50 402 ARG A CA 1
ATOM 3035 C C . ARG A 1 402 ? 10.273 29.696 19.907 1.00 80.50 402 ARG A C 1
ATOM 3037 O O . ARG A 1 402 ? 11.486 29.543 19.798 1.00 80.50 402 ARG A O 1
ATOM 3044 N N . ASP A 1 403 ? 9.565 29.346 20.971 1.00 85.56 403 ASP A N 1
ATOM 3045 C CA . ASP A 1 403 ? 10.151 28.674 22.122 1.00 85.56 403 ASP A CA 1
ATOM 3046 C C . ASP A 1 403 ? 10.447 27.204 21.769 1.00 85.56 403 ASP A C 1
ATOM 3048 O O . ASP A 1 403 ? 11.542 26.729 22.058 1.00 85.56 403 ASP A O 1
ATOM 3052 N N . ASP A 1 404 ? 9.574 26.548 21.001 1.00 90.25 404 ASP A N 1
ATOM 3053 C CA . ASP A 1 404 ? 9.796 25.206 20.435 1.00 90.25 404 ASP A CA 1
ATOM 3054 C C . ASP A 1 404 ? 10.912 25.216 19.398 1.00 90.25 404 ASP A C 1
ATOM 3056 O O . ASP A 1 404 ? 11.812 24.382 19.437 1.00 90.25 404 ASP A O 1
ATOM 3060 N N . LEU A 1 405 ? 10.949 26.240 18.537 1.00 87.06 405 LEU A N 1
ATOM 3061 C CA . LEU A 1 405 ? 12.054 26.418 17.595 1.00 87.06 405 LEU A CA 1
ATOM 3062 C C . LEU A 1 405 ? 13.389 26.577 18.328 1.00 87.06 405 LEU A C 1
ATOM 3064 O O . LEU A 1 405 ? 14.409 26.080 17.859 1.00 87.06 405 LEU A O 1
ATOM 3068 N N . SER A 1 406 ? 13.402 27.257 19.478 1.00 82.00 406 SER A N 1
ATOM 3069 C CA . SER A 1 406 ? 14.609 27.359 20.297 1.00 82.00 406 SER A CA 1
ATOM 3070 C C . SER A 1 406 ? 15.057 25.980 20.784 1.00 82.00 406 SER A C 1
ATOM 3072 O O . SER A 1 406 ? 16.240 25.672 20.665 1.00 82.00 406 SER A O 1
ATOM 3074 N N . ILE A 1 407 ? 14.127 25.150 21.269 1.00 81.31 407 ILE A N 1
ATOM 3075 C CA . ILE A 1 407 ? 14.403 23.780 21.733 1.00 81.31 407 ILE A CA 1
ATOM 3076 C C . ILE A 1 407 ? 14.936 22.918 20.580 1.00 81.31 407 ILE A C 1
ATOM 3078 O O . ILE A 1 407 ? 15.964 22.261 20.739 1.00 81.31 407 ILE A O 1
ATOM 3082 N N . PHE A 1 408 ? 14.314 23.001 19.403 1.00 85.50 408 PHE A N 1
ATOM 3083 C CA . PHE A 1 408 ? 14.750 22.295 18.199 1.00 85.50 408 PHE A CA 1
ATOM 3084 C C . PHE A 1 408 ? 16.152 22.727 17.746 1.00 85.50 408 PHE A C 1
ATOM 3086 O O . PHE A 1 408 ? 17.043 21.905 17.529 1.00 85.50 408 PHE A O 1
ATOM 3093 N N . THR A 1 409 ? 16.405 24.038 17.656 1.00 77.81 409 THR A N 1
ATOM 3094 C CA . THR A 1 409 ? 17.708 24.556 17.201 1.00 77.81 409 THR A CA 1
ATOM 3095 C C . THR A 1 409 ? 18.869 24.225 18.141 1.00 77.81 409 THR A C 1
ATOM 3097 O O . THR A 1 409 ? 20.007 24.144 17.679 1.00 77.81 409 THR A O 1
ATOM 3100 N N . ASP A 1 410 ? 18.611 23.978 19.429 1.00 84.25 410 ASP A N 1
ATOM 3101 C CA . ASP A 1 410 ? 19.642 23.571 20.394 1.00 84.25 410 ASP A CA 1
ATOM 3102 C C . ASP A 1 410 ? 20.219 22.170 20.092 1.00 84.25 410 ASP A C 1
ATOM 3104 O O . ASP A 1 410 ? 21.382 21.875 20.430 1.00 84.25 410 ASP A O 1
ATOM 3108 N N . VAL A 1 411 ? 19.427 21.317 19.431 1.00 82.50 411 VAL A N 1
ATOM 3109 C CA . VAL A 1 411 ? 19.776 19.939 19.049 1.00 82.50 411 VAL A CA 1
ATOM 3110 C C . VAL A 1 411 ? 19.888 19.718 17.536 1.00 82.50 411 VAL A C 1
ATOM 3112 O O . VAL A 1 411 ? 20.259 18.627 17.117 1.00 82.50 411 VAL A O 1
ATOM 3115 N N . PHE A 1 412 ? 19.673 20.751 16.721 1.00 73.69 412 PHE A N 1
ATOM 3116 C CA . PHE A 1 412 ? 19.819 20.690 15.267 1.00 73.69 412 PHE A CA 1
ATOM 3117 C C . PHE A 1 412 ? 21.237 20.268 14.834 1.00 73.69 412 PHE A C 1
ATOM 3119 O O . PHE A 1 412 ? 22.240 20.724 15.394 1.00 73.69 412 PHE A O 1
ATOM 3126 N N . LEU A 1 413 ? 21.315 19.400 13.821 1.00 71.88 413 LEU A N 1
ATOM 3127 C CA . LEU A 1 413 ? 22.514 18.707 13.325 1.00 71.88 413 LEU A CA 1
ATOM 3128 C C . LEU A 1 413 ? 23.175 17.746 14.328 1.00 71.88 413 LEU A C 1
ATOM 3130 O O . LEU A 1 413 ? 24.341 17.375 14.151 1.00 71.88 413 LEU A O 1
ATOM 3134 N N . ARG A 1 414 ? 22.466 17.328 15.384 1.00 69.25 414 ARG A N 1
ATOM 3135 C CA . ARG A 1 414 ? 22.944 16.285 16.303 1.00 69.25 414 ARG A CA 1
ATOM 3136 C C . ARG A 1 414 ? 22.386 14.917 15.930 1.00 69.25 414 ARG A C 1
ATOM 3138 O O . ARG A 1 414 ? 21.330 14.795 15.328 1.00 69.25 414 ARG A O 1
ATOM 3145 N N . THR A 1 415 ? 23.114 13.880 16.324 1.00 75.00 415 THR A N 1
ATOM 3146 C CA . THR A 1 415 ? 22.630 12.495 16.322 1.00 75.00 415 THR A CA 1
ATOM 3147 C C . THR A 1 415 ? 21.834 12.238 17.596 1.00 75.00 415 THR A C 1
ATOM 3149 O O . THR A 1 415 ? 22.182 12.771 18.658 1.00 75.00 415 THR A O 1
ATOM 3152 N N . VAL A 1 416 ? 20.806 11.404 17.487 1.00 76.19 416 VAL A N 1
ATOM 3153 C CA . VAL A 1 416 ? 20.021 10.921 18.622 1.00 76.19 416 VAL A CA 1
ATOM 3154 C C . VAL A 1 416 ? 20.924 10.235 19.650 1.00 76.19 416 VAL A C 1
ATOM 3156 O O . VAL A 1 416 ? 21.840 9.481 19.312 1.00 76.19 416 VAL A O 1
ATOM 3159 N N . SER A 1 417 ? 20.731 10.562 20.930 1.00 73.75 417 SER A N 1
ATOM 3160 C CA . SER A 1 417 ? 21.609 10.112 22.008 1.00 73.75 417 SER A CA 1
ATOM 3161 C C . SER A 1 417 ? 20.906 10.074 23.358 1.00 73.75 417 SER A C 1
ATOM 3163 O O . SER A 1 417 ? 20.301 11.052 23.791 1.00 73.75 417 SER A O 1
ATOM 3165 N N . THR A 1 418 ? 21.092 8.976 24.094 1.00 68.88 418 THR A N 1
ATOM 3166 C CA . THR A 1 418 ? 20.566 8.796 25.460 1.00 68.88 418 THR A CA 1
ATOM 3167 C C . THR A 1 418 ? 21.160 9.778 26.475 1.00 68.88 418 THR A C 1
ATOM 3169 O O . THR A 1 418 ? 20.571 10.011 27.523 1.00 68.88 418 THR A O 1
ATOM 3172 N N . GLU A 1 419 ? 22.317 10.378 26.179 1.00 75.25 419 GLU A N 1
ATOM 3173 C CA . GLU A 1 419 ? 22.959 11.403 27.021 1.00 75.25 419 GLU A CA 1
ATOM 3174 C C . GLU A 1 419 ? 22.287 12.783 26.888 1.00 75.25 419 GLU A C 1
ATOM 3176 O O . GLU A 1 419 ? 22.459 13.660 27.738 1.00 75.25 419 GLU A O 1
ATOM 3181 N N . LEU A 1 420 ? 21.521 12.989 25.813 1.00 75.00 420 LEU A N 1
ATOM 3182 C CA . LEU A 1 420 ? 20.711 14.178 25.559 1.00 75.00 420 LEU A CA 1
ATOM 3183 C C . LEU A 1 420 ? 19.299 13.731 25.140 1.00 75.00 420 LEU A C 1
ATOM 3185 O O . LEU A 1 420 ? 18.973 13.837 23.959 1.00 75.00 420 LEU A O 1
ATOM 3189 N N . PRO A 1 421 ? 18.455 13.264 26.080 1.00 68.81 421 PRO A N 1
ATOM 3190 C CA . PRO A 1 421 ? 17.153 12.645 25.790 1.00 68.81 421 PRO A CA 1
ATOM 3191 C C . PRO A 1 421 ? 16.247 13.435 24.837 1.00 68.81 421 PRO A C 1
ATOM 3193 O O . PRO A 1 421 ? 15.658 12.870 23.928 1.00 68.81 421 PRO A O 1
ATOM 3196 N N . ARG A 1 422 ? 16.249 14.768 24.937 1.00 77.12 422 ARG A N 1
ATOM 3197 C CA . ARG A 1 422 ? 15.519 15.675 24.029 1.00 77.12 422 ARG A CA 1
ATOM 3198 C C . ARG A 1 422 ? 15.884 15.534 22.546 1.00 77.12 422 ARG A C 1
ATOM 3200 O O . ARG A 1 422 ? 15.139 16.020 21.709 1.00 77.12 422 ARG A O 1
ATOM 3207 N N . THR A 1 423 ? 17.002 14.891 22.204 1.00 82.00 423 THR A N 1
ATOM 3208 C CA . THR A 1 423 ? 17.329 14.549 20.809 1.00 82.00 423 THR A CA 1
ATOM 3209 C C . THR A 1 423 ? 16.334 13.554 20.209 1.00 82.00 423 THR A C 1
ATOM 3211 O O . THR A 1 423 ? 15.987 13.728 19.052 1.00 82.00 423 THR A O 1
ATOM 3214 N N . PHE A 1 424 ? 15.807 12.602 20.988 1.00 74.44 424 PHE A N 1
ATOM 3215 C CA . PHE A 1 424 ? 14.762 11.673 20.532 1.00 74.44 424 PHE A CA 1
ATOM 3216 C C . PHE A 1 424 ? 13.465 12.413 20.200 1.00 74.44 424 PHE A C 1
ATOM 3218 O O . PHE A 1 424 ? 12.893 12.219 19.138 1.00 74.44 424 PHE A O 1
ATOM 3225 N N . ALA A 1 425 ? 13.057 13.349 21.060 1.00 76.69 425 ALA A N 1
ATOM 3226 C CA . ALA A 1 425 ? 11.845 14.139 20.854 1.00 76.69 425 ALA A CA 1
ATOM 3227 C C . ALA A 1 425 ? 11.908 15.107 19.652 1.00 76.69 425 ALA A C 1
ATOM 3229 O O . ALA A 1 425 ? 10.899 15.704 19.301 1.00 76.69 425 ALA A O 1
ATOM 3230 N N . ASN A 1 426 ? 13.090 15.312 19.060 1.00 83.38 426 ASN A N 1
ATOM 3231 C CA . ASN A 1 426 ? 13.309 16.222 17.928 1.00 83.38 426 ASN A CA 1
ATOM 3232 C C . ASN A 1 426 ? 13.701 15.488 16.633 1.00 83.38 426 ASN A C 1
ATOM 3234 O O . ASN A 1 426 ? 13.959 16.150 15.630 1.00 83.38 426 ASN A O 1
ATOM 3238 N N . ASP A 1 427 ? 13.775 14.156 16.672 1.00 79.94 427 ASP A N 1
ATOM 3239 C CA . ASP A 1 427 ? 13.994 13.273 15.522 1.00 79.94 427 ASP A CA 1
ATOM 3240 C C . ASP A 1 427 ? 12.621 12.836 14.998 1.00 79.94 427 ASP A C 1
ATOM 3242 O O . ASP A 1 427 ? 12.136 11.738 15.265 1.00 79.94 427 ASP A O 1
ATOM 3246 N N . PHE A 1 428 ? 11.927 13.770 14.352 1.00 84.00 428 PHE A N 1
ATOM 3247 C CA . PHE A 1 428 ? 10.537 13.607 13.937 1.00 84.00 428 PHE A CA 1
ATOM 3248 C C . PHE A 1 428 ? 10.373 12.569 12.828 1.00 84.00 428 PHE A C 1
ATOM 3250 O O . PHE A 1 428 ? 9.270 12.050 12.675 1.00 84.00 428 PHE A O 1
ATOM 3257 N N . ASP A 1 429 ? 11.435 12.293 12.065 1.00 77.38 429 ASP A N 1
ATOM 3258 C CA . ASP A 1 429 ? 11.475 11.273 11.014 1.00 77.38 429 ASP A CA 1
ATOM 3259 C C . ASP A 1 429 ? 12.109 9.936 11.443 1.00 77.38 429 ASP A C 1
ATOM 3261 O O . ASP A 1 429 ? 12.172 9.005 10.639 1.00 77.38 429 ASP A O 1
ATOM 3265 N N . LEU A 1 430 ? 12.545 9.828 12.705 1.00 77.38 430 LEU A N 1
ATOM 3266 C CA . LEU A 1 430 ? 13.237 8.665 13.273 1.00 77.38 430 LEU A CA 1
ATOM 3267 C C . LEU A 1 430 ? 14.494 8.228 12.495 1.00 77.38 430 LEU A C 1
ATOM 3269 O O . LEU A 1 430 ? 14.904 7.065 12.555 1.00 77.38 430 LEU A O 1
ATOM 3273 N N . SER A 1 431 ? 15.145 9.146 11.775 1.00 70.56 431 SER A N 1
ATOM 3274 C CA . SER A 1 431 ? 16.385 8.866 11.037 1.00 70.56 431 SER A CA 1
ATOM 3275 C C . SER A 1 431 ? 17.611 8.685 11.944 1.00 70.56 431 SER A C 1
ATOM 3277 O O . SER A 1 431 ? 18.705 8.336 11.482 1.00 70.56 431 SER A O 1
ATOM 3279 N N . GLY A 1 432 ? 17.469 8.945 13.246 1.00 74.00 432 GLY A N 1
ATOM 3280 C CA . GLY A 1 432 ? 18.558 8.977 14.213 1.00 74.00 432 GLY A CA 1
ATOM 3281 C C . GLY A 1 432 ? 19.381 10.267 14.142 1.00 74.00 432 GLY A C 1
ATOM 3282 O O . GLY A 1 432 ? 20.443 10.356 14.781 1.00 74.00 432 GLY A O 1
ATOM 3283 N N . ARG A 1 433 ? 18.947 11.280 13.377 1.00 70.94 433 ARG A N 1
ATOM 3284 C CA . ARG A 1 433 ? 19.661 12.550 13.183 1.00 70.94 433 ARG A CA 1
ATOM 3285 C C . ARG A 1 433 ? 18.693 13.711 13.002 1.00 70.94 433 ARG A C 1
ATOM 3287 O O . ARG A 1 433 ? 18.092 13.842 11.951 1.00 70.94 433 ARG A O 1
ATOM 3294 N N . ILE A 1 434 ? 18.787 14.695 13.892 1.00 79.12 434 ILE A N 1
ATOM 3295 C CA . ILE A 1 434 ? 18.023 15.938 13.800 1.00 79.12 434 ILE A CA 1
ATOM 3296 C C . ILE A 1 434 ? 18.609 16.803 12.683 1.00 79.12 434 ILE A C 1
ATOM 3298 O O . ILE A 1 434 ? 19.674 17.410 12.848 1.00 79.12 434 ILE A O 1
ATOM 3302 N N . ASN A 1 435 ? 17.942 16.863 11.537 1.00 65.94 435 ASN A N 1
ATOM 3303 C CA . ASN A 1 435 ? 18.454 17.483 10.322 1.00 65.94 435 ASN A CA 1
ATOM 3304 C C . ASN A 1 435 ? 17.380 18.311 9.582 1.00 65.94 435 ASN A C 1
ATOM 3306 O O . ASN A 1 435 ? 16.378 18.739 10.157 1.00 65.94 435 ASN A O 1
ATOM 3310 N N . PHE A 1 436 ? 17.638 18.668 8.321 1.00 63.75 436 PHE A N 1
ATOM 3311 C CA . PHE A 1 436 ? 16.725 19.498 7.532 1.00 63.75 436 PHE A CA 1
ATOM 3312 C C . PHE A 1 436 ? 15.375 18.821 7.235 1.00 63.75 436 PHE A C 1
ATOM 3314 O O . PHE A 1 436 ? 14.398 19.542 7.031 1.00 63.75 436 PHE A O 1
ATOM 3321 N N . ALA A 1 437 ? 15.298 17.488 7.246 1.00 66.56 437 ALA A N 1
ATOM 3322 C CA . ALA A 1 437 ? 14.049 16.736 7.158 1.00 66.56 437 ALA A CA 1
ATOM 3323 C C . ALA A 1 437 ? 13.153 17.024 8.375 1.00 66.56 437 ALA A C 1
ATOM 3325 O O . ALA A 1 437 ? 12.036 17.521 8.209 1.00 66.56 437 ALA A O 1
ATOM 3326 N N . ASP A 1 438 ? 13.690 16.897 9.592 1.00 78.44 438 ASP A N 1
ATOM 3327 C CA . ASP A 1 438 ? 12.980 17.263 10.825 1.00 78.44 438 ASP A CA 1
ATOM 3328 C C . ASP A 1 438 ? 12.611 18.745 10.855 1.00 78.44 438 ASP A C 1
ATOM 3330 O O . ASP A 1 438 ? 11.508 19.122 11.250 1.00 78.44 438 ASP A O 1
ATOM 3334 N N . PHE A 1 439 ? 13.510 19.614 10.383 1.00 79.00 439 PHE A N 1
ATOM 3335 C CA . PHE A 1 439 ? 13.230 21.047 10.315 1.00 79.00 439 PHE A CA 1
ATOM 3336 C C . PHE A 1 439 ? 12.107 21.372 9.325 1.00 79.00 439 PHE A C 1
ATOM 3338 O O . PHE A 1 439 ? 11.361 22.328 9.538 1.00 79.00 439 PHE A O 1
ATOM 3345 N N . SER A 1 440 ? 11.971 20.589 8.255 1.00 79.69 440 SER A N 1
ATOM 3346 C CA . SER A 1 440 ? 10.892 20.744 7.280 1.00 79.69 440 SER A CA 1
ATOM 3347 C C . SER A 1 440 ? 9.550 20.323 7.880 1.00 79.69 440 SER A C 1
ATOM 3349 O O . SER A 1 440 ? 8.582 21.074 7.753 1.00 79.69 440 SER A O 1
ATOM 3351 N N . LEU A 1 441 ? 9.504 19.201 8.609 1.00 77.81 441 LEU A N 1
ATOM 3352 C CA . LEU A 1 441 ? 8.321 18.757 9.362 1.00 77.81 441 LEU A CA 1
ATOM 3353 C C . LEU A 1 441 ? 7.924 19.771 10.446 1.00 77.81 441 LEU A C 1
ATOM 3355 O O . LEU A 1 441 ? 6.765 20.180 10.535 1.00 77.81 441 LEU A O 1
ATOM 3359 N N . PHE A 1 442 ? 8.896 20.264 11.214 1.00 85.06 442 PHE A N 1
ATOM 3360 C CA . PHE A 1 442 ? 8.680 21.323 12.198 1.00 85.06 442 PHE A CA 1
ATOM 3361 C C . PHE A 1 442 ? 8.175 22.615 11.541 1.00 85.06 442 PHE A C 1
ATOM 3363 O O . PHE A 1 442 ? 7.212 23.232 11.995 1.00 85.06 442 PHE A O 1
ATOM 3370 N N . GLY A 1 443 ? 8.808 23.025 10.439 1.00 77.12 443 GLY A N 1
ATOM 3371 C CA . GLY A 1 443 ? 8.476 24.234 9.691 1.00 77.12 443 GLY A CA 1
ATOM 3372 C C . GLY A 1 443 ? 7.080 24.196 9.072 1.00 77.12 443 GLY A C 1
ATOM 3373 O O . GLY A 1 443 ? 6.387 25.213 9.098 1.00 77.12 443 GLY A O 1
ATOM 3374 N N . ALA A 1 444 ? 6.644 23.034 8.576 1.00 85.19 444 ALA A N 1
ATOM 3375 C CA . ALA A 1 444 ? 5.295 22.820 8.055 1.00 85.19 444 ALA A CA 1
ATOM 3376 C C . ALA A 1 444 ? 4.213 23.026 9.127 1.00 85.19 444 ALA A C 1
ATOM 3378 O O . ALA A 1 444 ? 3.105 23.457 8.807 1.00 85.19 444 ALA A O 1
ATOM 3379 N N . ASN A 1 445 ? 4.551 22.774 10.396 1.00 88.75 445 ASN A N 1
ATOM 3380 C CA . ASN A 1 445 ? 3.644 22.924 11.529 1.00 88.75 445 ASN A CA 1
ATOM 3381 C C . ASN A 1 445 ? 3.837 24.224 12.330 1.00 88.75 445 ASN A C 1
ATOM 3383 O O . ASN A 1 445 ? 3.083 24.512 13.264 1.00 88.75 445 ASN A O 1
ATOM 3387 N N . PHE A 1 446 ? 4.825 25.043 11.968 1.00 88.56 446 PHE A N 1
ATOM 3388 C CA . PHE A 1 446 ? 5.162 26.248 12.711 1.00 88.56 446 PHE A CA 1
ATOM 3389 C C . PHE A 1 446 ? 4.031 27.284 12.682 1.00 88.56 446 PHE A C 1
ATOM 3391 O O . PHE A 1 446 ? 3.571 27.722 11.626 1.00 88.56 446 PHE A O 1
ATOM 3398 N N . GLY A 1 447 ? 3.637 27.760 13.862 1.00 86.50 447 GLY A N 1
ATOM 3399 C CA . GLY A 1 447 ? 2.566 28.735 14.042 1.00 86.50 447 GLY A CA 1
ATOM 3400 C C . GLY A 1 447 ? 1.183 28.124 14.257 1.00 86.50 447 GLY A C 1
ATOM 3401 O O . GLY A 1 447 ? 0.243 28.887 14.494 1.00 86.50 447 GLY A O 1
ATOM 3402 N N . PHE A 1 448 ? 1.043 26.794 14.218 1.00 89.56 448 PHE A N 1
ATOM 3403 C CA . PHE A 1 448 ? -0.172 26.147 14.703 1.00 89.56 448 PHE A CA 1
ATOM 3404 C C . PHE A 1 448 ? -0.330 26.330 16.214 1.00 89.56 448 PHE A C 1
ATOM 3406 O O . PHE A 1 448 ? 0.628 26.414 16.982 1.00 89.56 448 PHE A O 1
ATOM 3413 N N . GLN A 1 449 ? -1.587 26.407 16.623 1.00 88.75 449 GLN A N 1
ATOM 3414 C CA . GLN A 1 449 ? -2.038 26.531 18.005 1.00 88.75 449 GLN A CA 1
ATOM 3415 C C . GLN A 1 449 ? -3.161 25.523 18.244 1.00 88.75 449 GLN A C 1
ATOM 3417 O O . GLN A 1 449 ? -3.794 25.077 17.284 1.00 88.75 449 GLN A O 1
ATOM 3422 N N . ARG A 1 450 ? -3.451 25.225 19.509 1.00 84.00 450 ARG A N 1
ATOM 3423 C CA . ARG A 1 450 ? -4.480 24.260 19.933 1.00 84.00 450 ARG A CA 1
ATOM 3424 C C . ARG A 1 450 ? -5.852 24.408 19.255 1.00 84.00 450 ARG A C 1
ATOM 3426 O O . ARG A 1 450 ? -6.530 23.418 19.027 1.00 84.00 450 ARG A O 1
ATOM 3433 N N . ASP A 1 451 ? -6.263 25.621 18.887 1.00 77.25 451 ASP A N 1
ATOM 3434 C CA . ASP A 1 451 ? -7.546 25.911 18.223 1.00 77.25 451 ASP A CA 1
ATOM 3435 C C . ASP A 1 451 ? -7.461 25.992 16.683 1.00 77.25 451 ASP A C 1
ATOM 3437 O O . ASP A 1 451 ? -8.403 26.427 16.010 1.00 77.25 451 ASP A O 1
ATOM 3441 N N . SER A 1 452 ? -6.337 25.577 16.096 1.00 81.00 452 SER A N 1
ATOM 3442 C CA . SER A 1 452 ? -6.121 25.632 14.651 1.00 81.00 452 SER A CA 1
ATOM 3443 C C . SER A 1 452 ? -6.988 24.617 13.911 1.00 81.00 452 SER A C 1
ATOM 3445 O O . SER A 1 452 ? -6.859 23.410 14.080 1.00 81.00 452 SER A O 1
ATOM 3447 N N . ALA A 1 453 ? -7.839 25.118 13.013 1.00 71.56 453 ALA A N 1
ATOM 3448 C CA . ALA A 1 453 ? -8.782 24.293 12.256 1.00 71.56 453 ALA A CA 1
ATOM 3449 C C . ALA A 1 453 ? -8.142 23.430 11.151 1.00 71.56 453 ALA A C 1
ATOM 3451 O O . ALA A 1 453 ? -8.796 22.527 10.638 1.00 71.56 453 ALA A O 1
ATOM 3452 N N . GLN A 1 454 ? -6.910 23.734 10.733 1.00 77.81 454 GLN A N 1
ATOM 3453 C CA . GLN A 1 454 ? -6.196 22.934 9.732 1.00 77.81 454 GLN A CA 1
ATOM 3454 C C . GLN A 1 454 ? -5.566 21.701 10.392 1.00 77.81 454 GLN A C 1
ATOM 3456 O O . GLN A 1 454 ? -5.146 21.816 11.546 1.00 77.81 454 GLN A O 1
ATOM 3461 N N . PRO A 1 455 ? -5.488 20.554 9.696 1.00 81.50 455 PRO A N 1
ATOM 3462 C CA . PRO A 1 455 ? -4.756 19.392 10.184 1.00 81.50 455 PRO A CA 1
ATOM 3463 C C . PRO A 1 455 ? -3.257 19.695 10.260 1.00 81.50 455 PRO A C 1
ATOM 3465 O O . PRO A 1 455 ? -2.729 20.469 9.457 1.00 81.50 455 PRO A O 1
ATOM 3468 N N . ARG A 1 456 ? -2.587 19.088 11.239 1.00 90.69 456 ARG A N 1
ATOM 3469 C CA . ARG A 1 456 ? -1.127 19.098 11.338 1.00 90.69 456 ARG A CA 1
ATOM 3470 C C . ARG A 1 456 ? -0.538 18.146 10.296 1.00 90.69 456 ARG A C 1
ATOM 3472 O O . ARG A 1 456 ? -1.204 17.211 9.854 1.00 90.69 456 ARG A O 1
ATOM 3479 N N . VAL A 1 457 ? 0.691 18.420 9.882 1.00 88.00 457 VAL A N 1
ATOM 3480 C CA . VAL A 1 457 ? 1.429 17.620 8.901 1.00 88.00 457 VAL A CA 1
ATOM 3481 C C . VAL A 1 457 ? 2.332 16.657 9.659 1.00 88.00 457 VAL A C 1
ATOM 3483 O O . VAL A 1 457 ? 3.287 17.102 10.286 1.00 88.00 457 VAL A O 1
ATOM 3486 N N . TYR A 1 458 ? 2.031 15.365 9.600 1.00 86.81 458 TYR A N 1
ATOM 3487 C CA . TYR A 1 458 ? 2.853 14.293 10.169 1.00 86.81 458 TYR A CA 1
ATOM 3488 C C . TYR A 1 458 ? 3.563 13.508 9.056 1.00 86.81 458 TYR A C 1
ATOM 3490 O O . TYR A 1 458 ? 3.336 13.764 7.870 1.00 86.81 458 TYR A O 1
ATOM 3498 N N . LEU A 1 459 ? 4.420 12.550 9.425 1.00 80.25 459 LEU A N 1
ATOM 3499 C CA . LEU A 1 459 ? 4.947 11.577 8.465 1.00 80.25 459 LEU A CA 1
ATOM 3500 C C . LEU A 1 459 ? 3.802 10.778 7.815 1.00 80.25 459 LEU A C 1
ATOM 3502 O O . LEU A 1 459 ? 2.802 10.510 8.484 1.00 80.25 459 LEU A O 1
ATOM 3506 N N . PRO A 1 460 ? 3.961 10.316 6.561 1.00 73.69 460 PRO A N 1
ATOM 3507 C CA . PRO A 1 460 ? 2.949 9.502 5.885 1.00 73.69 460 PRO A CA 1
ATOM 3508 C C . PRO A 1 460 ? 2.549 8.216 6.626 1.00 73.69 460 PRO A C 1
ATOM 3510 O O . PRO A 1 460 ? 1.423 7.764 6.473 1.00 73.69 460 PRO A O 1
ATOM 3513 N N . ASN A 1 461 ? 3.453 7.639 7.422 1.00 72.19 461 ASN A N 1
ATOM 3514 C CA . ASN A 1 461 ? 3.240 6.414 8.197 1.00 72.19 461 ASN A CA 1
ATOM 3515 C C . ASN A 1 461 ? 3.019 6.668 9.698 1.00 72.19 461 ASN A C 1
ATOM 3517 O O . ASN A 1 461 ? 3.033 5.726 10.480 1.00 72.19 461 ASN A O 1
ATOM 3521 N N . PHE A 1 462 ? 2.840 7.916 10.132 1.00 77.88 462 PHE A N 1
ATOM 3522 C CA . PHE A 1 462 ? 2.559 8.205 11.537 1.00 77.88 462 PHE A CA 1
ATOM 3523 C C . PHE A 1 462 ? 1.190 7.623 11.958 1.00 77.88 462 PHE A C 1
ATOM 3525 O O . PHE A 1 462 ? 0.223 7.800 11.211 1.00 77.88 462 PHE A O 1
ATOM 3532 N N . PRO A 1 463 ? 1.064 7.001 13.149 1.00 74.12 463 PRO A N 1
ATOM 3533 C CA . PRO A 1 463 ? 2.060 6.876 14.217 1.00 74.12 463 PRO A CA 1
ATOM 3534 C C . PRO A 1 463 ? 2.848 5.553 14.235 1.00 74.12 463 PRO A C 1
ATOM 3536 O O . PRO A 1 463 ? 3.577 5.315 15.195 1.00 74.12 463 PRO A O 1
ATOM 3539 N N . GLU A 1 464 ? 2.746 4.698 13.211 1.00 73.81 464 GLU A N 1
ATOM 3540 C CA . GLU A 1 464 ? 3.302 3.330 13.226 1.00 73.81 464 GLU A CA 1
ATOM 3541 C C . GLU A 1 464 ? 4.770 3.238 13.683 1.00 73.81 464 GLU A C 1
ATOM 3543 O O . GLU A 1 464 ? 5.061 2.429 14.562 1.00 73.81 464 GLU A O 1
ATOM 3548 N N . PRO A 1 465 ? 5.708 4.082 13.205 1.00 64.69 465 PRO A N 1
ATOM 3549 C CA . PRO A 1 465 ? 7.106 4.013 13.635 1.00 64.69 465 PRO A CA 1
ATOM 3550 C C . PRO A 1 465 ? 7.335 4.338 15.115 1.00 64.69 465 PRO A C 1
ATOM 3552 O O . PRO A 1 465 ? 8.373 3.986 15.670 1.00 64.69 465 PRO A O 1
ATOM 3555 N N . PHE A 1 466 ? 6.388 5.040 15.740 1.00 67.75 466 PHE A N 1
ATOM 3556 C CA . PHE A 1 466 ? 6.432 5.421 17.149 1.00 67.75 466 PHE A CA 1
ATOM 3557 C C . PHE A 1 466 ? 5.725 4.402 18.045 1.00 67.75 466 PHE A C 1
ATOM 3559 O O . PHE A 1 466 ? 5.835 4.492 19.269 1.00 67.75 466 PHE A O 1
ATOM 3566 N N . ARG A 1 467 ? 5.003 3.426 17.475 1.00 60.41 467 ARG A N 1
ATOM 3567 C CA . ARG A 1 467 ? 4.389 2.365 18.267 1.00 60.41 467 ARG A CA 1
ATOM 3568 C C . ARG A 1 467 ? 5.481 1.475 18.865 1.00 60.41 467 ARG A C 1
ATOM 3570 O O . ARG A 1 467 ? 6.346 0.986 18.133 1.00 60.41 467 ARG A O 1
ATOM 3577 N N . PRO A 1 468 ? 5.456 1.205 20.181 1.00 43.16 468 PRO A N 1
ATOM 3578 C CA . PRO A 1 468 ? 6.236 0.101 20.711 1.00 43.16 468 PRO A CA 1
ATOM 3579 C C . PRO A 1 468 ? 5.749 -1.184 20.031 1.00 43.16 468 PRO A C 1
ATOM 3581 O O . PRO A 1 468 ? 4.544 -1.423 19.950 1.00 43.16 468 PRO A O 1
ATOM 3584 N N . ALA A 1 469 ? 6.677 -1.998 19.522 1.00 35.41 469 ALA A N 1
ATOM 3585 C CA . ALA A 1 469 ? 6.339 -3.289 18.927 1.00 35.41 469 ALA A CA 1
ATOM 3586 C C . ALA A 1 469 ? 5.426 -4.079 19.892 1.00 35.41 469 ALA A C 1
ATOM 3588 O O . ALA A 1 469 ? 5.765 -4.156 21.082 1.00 35.41 469 ALA A O 1
ATOM 3589 N N . PRO A 1 470 ? 4.291 -4.643 19.432 1.00 30.48 470 PRO A N 1
ATOM 3590 C CA . PRO A 1 470 ? 3.371 -5.356 20.304 1.00 30.48 470 PRO A CA 1
ATOM 3591 C C . PRO A 1 470 ? 4.099 -6.430 21.114 1.00 30.48 470 PRO A C 1
ATOM 3593 O O . PRO A 1 470 ? 4.814 -7.279 20.576 1.00 30.48 470 PRO A O 1
ATOM 3596 N N . LEU A 1 471 ? 3.918 -6.397 22.435 1.00 27.55 471 LEU A N 1
ATOM 3597 C CA . LEU A 1 471 ? 4.278 -7.509 23.303 1.00 27.55 471 LEU A CA 1
ATOM 3598 C C . LEU A 1 471 ? 3.284 -8.645 23.030 1.00 27.55 471 LEU A C 1
ATOM 3600 O O . LEU A 1 471 ? 2.245 -8.735 23.677 1.00 27.55 471 LEU A O 1
ATOM 3604 N N . GLU A 1 472 ? 3.605 -9.511 22.074 1.00 27.91 472 GLU A N 1
ATOM 3605 C CA . GLU A 1 472 ? 2.915 -10.784 21.842 1.00 27.91 472 GLU A CA 1
ATOM 3606 C C . GLU A 1 472 ? 3.077 -11.690 23.082 1.00 27.91 472 GLU A C 1
ATOM 3608 O O . GLU A 1 472 ? 4.010 -12.491 23.221 1.00 27.91 472 GLU A O 1
ATOM 3613 N N . LEU A 1 473 ? 2.174 -11.518 24.052 1.00 26.56 473 LEU A N 1
ATOM 3614 C CA . LEU A 1 473 ? 1.991 -12.418 25.180 1.00 26.56 473 LEU A CA 1
ATOM 3615 C C . LEU A 1 473 ? 1.288 -13.669 24.647 1.00 26.56 473 LEU A C 1
ATOM 3617 O O . LEU A 1 473 ? 0.087 -13.653 24.408 1.00 26.56 473 LEU A O 1
ATOM 3621 N N . GLY A 1 474 ? 2.053 -14.744 24.455 1.00 30.42 474 GLY A N 1
ATOM 3622 C CA . GLY A 1 474 ? 1.569 -15.999 23.886 1.00 30.42 474 GLY A CA 1
ATOM 3623 C C . GLY A 1 474 ? 0.250 -16.498 24.488 1.00 30.42 474 GLY A C 1
ATOM 3624 O O . GLY A 1 474 ? 0.237 -17.151 25.533 1.00 30.42 474 GLY A O 1
ATOM 3625 N N . ALA A 1 475 ? -0.839 -16.266 23.761 1.00 27.16 475 ALA A N 1
ATOM 3626 C CA . ALA A 1 475 ? -2.105 -16.964 23.877 1.00 27.16 475 ALA A CA 1
ATOM 3627 C C . ALA A 1 475 ? -2.390 -17.580 22.505 1.00 27.16 475 ALA A C 1
ATOM 3629 O O . ALA A 1 475 ? -2.521 -16.879 21.511 1.00 27.16 475 ALA A O 1
ATOM 3630 N N . ALA A 1 476 ? -2.430 -18.910 22.446 1.00 35.78 476 ALA A N 1
ATOM 3631 C CA . ALA A 1 476 ? -2.750 -19.641 21.229 1.00 35.78 476 ALA A CA 1
ATOM 3632 C C . ALA A 1 476 ? -4.145 -19.233 20.719 1.00 35.78 476 ALA A C 1
ATOM 3634 O O . ALA A 1 476 ? -5.146 -19.555 21.367 1.00 35.78 476 ALA A O 1
ATOM 3635 N N . LEU A 1 477 ? -4.204 -18.548 19.575 1.00 33.62 477 LEU A N 1
ATOM 3636 C CA . LEU A 1 477 ? -5.432 -18.329 18.821 1.00 33.62 477 LEU A CA 1
ATOM 3637 C C . LEU A 1 477 ? -5.551 -19.428 17.765 1.00 33.62 477 LEU A C 1
ATOM 3639 O O . LEU A 1 477 ? -4.709 -19.596 16.894 1.00 33.62 477 LEU A O 1
ATOM 3643 N N . ASP A 1 478 ? -6.606 -20.218 17.908 1.00 38.19 478 ASP A N 1
ATOM 3644 C CA . ASP A 1 478 ? -7.063 -21.221 16.952 1.00 38.19 478 ASP A CA 1
ATOM 3645 C C . ASP A 1 478 ? -7.545 -20.496 15.681 1.00 38.19 478 ASP A C 1
ATOM 3647 O O . ASP A 1 478 ? -8.710 -20.104 15.588 1.00 38.19 478 ASP A O 1
ATOM 3651 N N . GLY A 1 479 ? -6.616 -20.243 14.753 1.00 45.38 479 GLY A N 1
ATOM 3652 C CA . GLY A 1 479 ? -6.858 -19.566 13.475 1.00 45.38 479 GLY A CA 1
ATOM 3653 C C . GLY A 1 479 ? -5.620 -19.432 12.578 1.00 45.38 479 GLY A C 1
ATOM 3654 O O . GLY A 1 479 ? -5.558 -18.481 11.809 1.00 45.38 479 GLY A O 1
ATOM 3655 N N . ASP A 1 480 ? -4.645 -20.342 12.698 1.00 55.97 480 ASP A N 1
ATOM 3656 C CA . ASP A 1 480 ? -3.377 -20.290 11.952 1.00 55.97 480 ASP A CA 1
ATOM 3657 C C . ASP A 1 480 ? -3.591 -20.191 10.430 1.00 55.97 480 ASP A C 1
ATOM 3659 O O . ASP A 1 480 ? -4.478 -20.842 9.869 1.00 55.97 480 ASP A O 1
ATOM 3663 N N . LEU A 1 481 ? -2.707 -19.447 9.762 1.00 73.62 481 LEU A N 1
ATOM 3664 C CA . LEU A 1 481 ? -2.551 -19.424 8.310 1.00 73.62 481 LEU A CA 1
ATOM 3665 C C . LEU A 1 481 ? -2.332 -20.845 7.752 1.00 73.62 481 LEU A C 1
ATOM 3667 O O . LEU A 1 481 ? -1.346 -21.522 8.068 1.00 73.62 481 LEU A O 1
ATOM 3671 N N . VAL A 1 482 ? -3.236 -21.307 6.885 1.00 79.00 482 VAL A N 1
ATOM 3672 C CA . VAL A 1 482 ? -3.137 -22.610 6.210 1.00 79.00 482 VAL A CA 1
ATOM 3673 C C . VAL A 1 482 ? -3.048 -22.410 4.703 1.00 79.00 482 VAL A C 1
ATOM 3675 O O . VAL A 1 482 ? -4.054 -22.118 4.057 1.00 79.00 482 VAL A O 1
ATOM 3678 N N . ALA A 1 483 ? -1.860 -22.659 4.154 1.00 78.62 483 ALA A N 1
ATOM 3679 C CA . ALA A 1 483 ? -1.655 -22.771 2.716 1.00 78.62 483 ALA A CA 1
ATOM 3680 C C . ALA A 1 483 ? -2.174 -24.124 2.186 1.00 78.62 483 ALA A C 1
ATOM 3682 O O . ALA A 1 483 ? -1.990 -25.165 2.832 1.00 78.62 483 ALA A O 1
ATOM 3683 N N . VAL A 1 484 ? -2.814 -24.138 1.019 1.00 79.25 484 VAL A N 1
ATOM 3684 C CA . VAL A 1 484 ? -3.459 -25.302 0.401 1.00 79.25 484 VAL A CA 1
ATOM 3685 C C . VAL A 1 484 ? -2.877 -25.553 -0.990 1.00 79.25 484 VAL A C 1
ATOM 3687 O O . VAL A 1 484 ? -2.804 -24.661 -1.813 1.00 79.25 484 VAL A O 1
ATOM 3690 N N . ASP A 1 485 ? -2.512 -26.806 -1.291 1.00 82.62 485 ASP A N 1
ATOM 3691 C CA . ASP A 1 485 ? -1.912 -27.162 -2.588 1.00 82.62 485 ASP A CA 1
ATOM 3692 C C . ASP A 1 485 ? -2.780 -26.771 -3.804 1.00 82.62 485 ASP A C 1
ATOM 3694 O O . ASP A 1 485 ? -3.991 -27.031 -3.850 1.00 82.62 485 ASP A O 1
ATOM 3698 N N . ASP A 1 486 ? -2.117 -26.282 -4.852 1.00 88.88 486 ASP A N 1
ATOM 3699 C CA . ASP A 1 486 ? -2.730 -25.796 -6.086 1.00 88.88 486 ASP A CA 1
ATOM 3700 C C . ASP A 1 486 ? -2.527 -26.721 -7.279 1.00 88.88 486 ASP A C 1
ATOM 3702 O O . ASP A 1 486 ? -1.607 -27.544 -7.363 1.00 88.88 486 ASP A O 1
ATOM 3706 N N . THR A 1 487 ? -3.377 -26.547 -8.291 1.00 86.94 487 THR A N 1
ATOM 3707 C CA . THR A 1 487 ? -3.166 -27.161 -9.603 1.00 86.94 487 THR A CA 1
ATOM 3708 C C . THR A 1 487 ? -3.537 -26.209 -10.729 1.00 86.94 487 THR A C 1
ATOM 3710 O O . THR A 1 487 ? -4.685 -25.785 -10.848 1.00 86.94 487 THR A O 1
ATOM 3713 N N . ILE A 1 488 ? -2.574 -25.949 -11.611 1.00 76.62 488 ILE A N 1
ATOM 3714 C CA . ILE A 1 488 ? -2.713 -25.064 -12.772 1.00 76.62 488 ILE A CA 1
ATOM 3715 C C . ILE A 1 488 ? -2.416 -25.868 -14.039 1.00 76.62 488 ILE A C 1
ATOM 3717 O O . ILE A 1 488 ? -1.579 -26.764 -14.032 1.00 76.62 488 ILE A O 1
ATOM 3721 N N . THR A 1 489 ? -3.118 -25.592 -15.141 1.00 81.12 489 THR A N 1
ATOM 3722 C CA . THR A 1 489 ? -2.869 -26.235 -16.445 1.00 81.12 489 THR A CA 1
ATOM 3723 C C . THR A 1 489 ? -2.511 -25.188 -17.492 1.00 81.12 489 THR A C 1
ATOM 3725 O O . THR A 1 489 ? -3.196 -24.176 -17.616 1.00 81.12 489 THR A O 1
ATOM 3728 N N . MET A 1 490 ? -1.458 -25.443 -18.266 1.00 78.69 490 MET A N 1
ATOM 3729 C CA . MET A 1 490 ? -0.984 -24.576 -19.346 1.00 78.69 490 MET A CA 1
ATOM 3730 C C . MET A 1 490 ? -0.414 -25.391 -20.513 1.00 78.69 490 MET A C 1
ATOM 3732 O O . MET A 1 490 ? -0.274 -26.606 -20.427 1.00 78.69 490 MET A O 1
ATOM 3736 N N . ARG A 1 491 ? -0.093 -24.734 -21.632 1.00 73.88 491 ARG A N 1
ATOM 3737 C CA . ARG A 1 491 ? 0.537 -25.386 -22.792 1.00 73.88 491 ARG A CA 1
ATOM 3738 C C . ARG A 1 491 ? 2.054 -25.203 -22.782 1.00 73.88 491 ARG A C 1
ATOM 3740 O O . ARG A 1 491 ? 2.552 -24.242 -22.203 1.00 73.88 491 ARG A O 1
ATOM 3747 N N . LYS A 1 492 ? 2.770 -26.093 -23.477 1.00 61.31 492 LYS A N 1
ATOM 3748 C CA . LYS A 1 492 ? 4.242 -26.089 -23.594 1.00 61.31 492 LYS A CA 1
ATOM 3749 C C . LYS A 1 492 ? 4.832 -24.792 -24.165 1.00 61.31 492 LYS A C 1
ATOM 3751 O O . LYS A 1 492 ? 5.998 -24.512 -23.934 1.00 61.31 492 LYS A O 1
ATOM 3756 N N . ASP A 1 493 ? 4.036 -24.059 -24.938 1.00 62.25 493 ASP A N 1
ATOM 3757 C CA . ASP A 1 493 ? 4.394 -22.872 -25.718 1.00 62.25 493 ASP A CA 1
ATOM 3758 C C . ASP A 1 493 ? 3.912 -21.565 -25.067 1.00 62.25 493 ASP A C 1
ATOM 3760 O O . ASP A 1 493 ? 4.009 -20.500 -25.672 1.00 62.25 493 ASP A O 1
ATOM 3764 N N . ARG A 1 494 ? 3.369 -21.627 -23.843 1.00 55.91 494 ARG A N 1
ATOM 3765 C CA . ARG A 1 494 ? 2.992 -20.425 -23.093 1.00 55.91 494 ARG A CA 1
ATOM 3766 C C . ARG A 1 494 ? 4.237 -19.680 -22.613 1.00 55.91 494 ARG A C 1
ATOM 3768 O O . ARG A 1 494 ? 5.201 -20.302 -22.183 1.00 55.91 494 ARG A O 1
ATOM 3775 N N . GLY A 1 495 ? 4.190 -1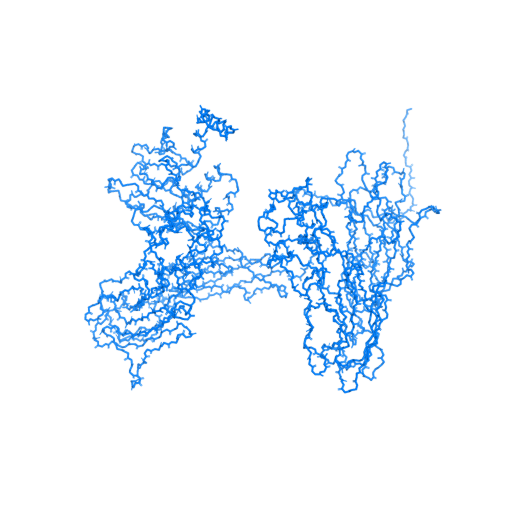8.350 -22.684 1.00 50.09 495 GLY A N 1
ATOM 3776 C CA . GLY A 1 495 ? 5.165 -17.475 -22.035 1.00 50.09 495 GLY A CA 1
ATOM 3777 C C . GLY A 1 495 ? 4.958 -17.407 -20.519 1.00 50.09 495 GLY A C 1
ATOM 3778 O O . GLY A 1 495 ? 4.235 -18.220 -19.935 1.00 50.09 495 GLY A O 1
ATOM 3779 N N . PHE A 1 496 ? 5.576 -16.412 -19.885 1.00 53.56 496 PHE A N 1
ATOM 3780 C CA . PHE A 1 496 ? 5.415 -16.164 -18.455 1.00 53.56 496 PHE A CA 1
ATOM 3781 C C . PHE A 1 496 ? 3.941 -15.995 -18.078 1.00 53.56 496 PHE A C 1
ATOM 3783 O O . PHE A 1 496 ? 3.192 -15.268 -18.722 1.00 53.56 496 PHE A O 1
ATOM 3790 N N . THR A 1 497 ? 3.525 -16.714 -17.042 1.00 56.41 497 THR A N 1
ATOM 3791 C CA . THR A 1 497 ? 2.157 -16.725 -16.527 1.00 56.41 497 THR A CA 1
ATOM 3792 C C . THR A 1 497 ? 2.199 -16.497 -15.023 1.00 56.41 497 THR A C 1
ATOM 3794 O O . THR A 1 497 ? 2.969 -17.159 -14.327 1.00 56.41 497 THR A O 1
ATOM 3797 N N . VAL A 1 498 ? 1.366 -15.585 -14.521 1.00 62.50 498 VAL A N 1
ATOM 3798 C CA . VAL A 1 498 ? 1.158 -15.397 -13.079 1.00 62.50 498 VAL A CA 1
ATOM 3799 C C . VAL A 1 498 ? 0.321 -16.556 -12.536 1.00 62.50 498 VAL A C 1
ATOM 3801 O O . VAL A 1 498 ? -0.715 -16.903 -13.107 1.00 62.50 498 VAL A O 1
ATOM 3804 N N . LEU A 1 499 ? 0.776 -17.166 -11.445 1.00 72.31 499 LEU A N 1
ATOM 3805 C CA . LEU A 1 499 ? 0.080 -18.234 -10.739 1.00 72.31 499 LEU A CA 1
ATOM 3806 C C . LEU A 1 499 ? -0.660 -17.629 -9.539 1.00 72.31 499 LEU A C 1
ATOM 3808 O O . LEU A 1 499 ? -0.035 -17.194 -8.575 1.00 72.31 499 LEU A O 1
ATOM 3812 N N . PHE A 1 500 ? -1.990 -17.606 -9.600 1.00 77.25 500 PHE A N 1
ATOM 3813 C CA . PHE A 1 500 ? -2.834 -17.216 -8.469 1.00 77.25 500 PHE A CA 1
ATOM 3814 C C . PHE A 1 500 ? -3.005 -18.424 -7.542 1.00 77.25 500 PHE A C 1
ATOM 3816 O O . PHE A 1 500 ? -3.773 -19.330 -7.857 1.00 77.25 500 PHE A O 1
ATOM 3823 N N . VAL A 1 501 ? -2.232 -18.452 -6.454 1.00 79.62 501 VAL A N 1
ATOM 3824 C CA . VAL A 1 501 ? -2.148 -19.578 -5.497 1.00 79.62 501 VAL A CA 1
ATOM 3825 C C . VAL A 1 501 ? -2.780 -19.272 -4.135 1.00 79.62 501 VAL A C 1
ATOM 3827 O O . VAL A 1 501 ? -2.863 -20.136 -3.286 1.00 79.62 501 VAL A O 1
ATOM 3830 N N . LEU A 1 502 ? -3.239 -18.036 -3.911 1.00 80.00 502 LEU A N 1
ATOM 3831 C CA . LEU A 1 502 ? -3.817 -17.625 -2.623 1.00 80.00 502 LEU A CA 1
ATOM 3832 C C . LEU A 1 502 ? -5.337 -17.853 -2.541 1.00 80.00 502 LEU A C 1
ATOM 3834 O O . LEU A 1 502 ? -5.927 -17.739 -1.471 1.00 80.00 502 LEU A O 1
ATOM 3838 N N . ASP A 1 503 ? -5.997 -18.161 -3.663 1.00 78.31 503 ASP A N 1
ATOM 3839 C CA . ASP A 1 503 ? -7.466 -18.223 -3.766 1.00 78.31 503 ASP A CA 1
ATOM 3840 C C . ASP A 1 503 ? -8.100 -19.334 -2.903 1.00 78.31 503 ASP A C 1
ATOM 3842 O O . ASP A 1 503 ? -9.292 -19.286 -2.581 1.00 78.31 503 ASP A O 1
ATOM 3846 N N . ASN A 1 504 ? -7.332 -20.375 -2.582 1.00 68.56 504 ASN A N 1
ATOM 3847 C CA . ASN A 1 504 ? -7.734 -21.548 -1.802 1.00 68.56 504 ASN A CA 1
ATOM 3848 C C . ASN A 1 504 ? -7.104 -21.588 -0.392 1.00 68.56 504 ASN A C 1
ATOM 3850 O O . ASN A 1 504 ? -7.427 -22.515 0.364 1.00 68.56 504 ASN A O 1
ATOM 3854 N N . ASP A 1 505 ? -6.268 -20.606 -0.045 1.00 75.31 505 ASP A N 1
ATOM 3855 C CA . ASP A 1 505 ? -5.592 -20.485 1.248 1.00 75.31 505 ASP A CA 1
ATOM 3856 C C . ASP A 1 505 ? -6.544 -19.932 2.324 1.00 75.31 505 ASP A C 1
ATOM 3858 O O . ASP A 1 505 ? -7.510 -19.220 2.037 1.00 75.31 505 ASP A O 1
ATOM 3862 N N . GLN A 1 506 ? -6.322 -20.317 3.585 1.00 72.94 506 GLN A N 1
ATOM 3863 C CA . GLN A 1 506 ? -7.175 -19.934 4.717 1.00 72.94 506 GLN A CA 1
ATOM 3864 C C . GLN A 1 506 ? -6.408 -19.078 5.718 1.00 72.94 506 GLN A C 1
ATOM 3866 O O . GLN A 1 506 ? -5.317 -19.446 6.148 1.00 72.94 506 GLN A O 1
ATOM 3871 N N . SER A 1 507 ? -7.033 -17.983 6.137 1.00 70.88 507 SER A N 1
ATOM 3872 C CA . SER A 1 507 ? -6.513 -17.038 7.121 1.00 70.88 507 SER A CA 1
ATOM 3873 C C . SER A 1 507 ? -7.626 -16.513 8.028 1.00 70.88 507 SER A C 1
ATOM 3875 O O . SER A 1 507 ? -8.801 -16.881 7.885 1.00 70.88 507 SER A O 1
ATOM 3877 N N . LEU A 1 508 ? -7.256 -15.657 8.980 1.00 56.62 508 LEU A N 1
ATOM 3878 C CA . LEU A 1 508 ? -8.217 -14.888 9.759 1.00 56.62 508 LEU A CA 1
ATOM 3879 C C . LEU A 1 508 ? -9.044 -13.955 8.847 1.00 56.62 508 LEU A C 1
ATOM 3881 O O . LEU A 1 508 ? -8.564 -13.526 7.796 1.00 56.62 508 LEU A O 1
ATOM 3885 N N . PRO A 1 509 ? -10.293 -13.622 9.224 1.00 44.75 509 PRO A N 1
ATOM 3886 C CA . PRO A 1 509 ? -11.082 -12.628 8.503 1.00 44.75 509 PRO A CA 1
ATOM 3887 C C . PRO A 1 509 ? -10.317 -11.303 8.414 1.00 44.75 509 PRO A C 1
ATOM 3889 O O . PRO A 1 509 ? -9.824 -10.824 9.429 1.00 44.75 509 PRO A O 1
ATOM 3892 N N . ASP A 1 510 ? -10.235 -10.741 7.207 1.00 50.75 510 ASP A N 1
ATOM 3893 C CA . ASP A 1 510 ? -9.546 -9.484 6.873 1.00 50.75 510 ASP A CA 1
ATOM 3894 C C . ASP A 1 510 ? -8.001 -9.519 6.905 1.00 50.75 510 ASP A C 1
ATOM 3896 O O . ASP A 1 510 ? -7.376 -8.511 6.578 1.00 50.75 510 ASP A O 1
ATOM 3900 N N . ALA A 1 511 ? -7.380 -10.675 7.184 1.00 55.56 511 ALA A N 1
ATOM 3901 C CA . ALA A 1 511 ? -5.927 -10.837 7.086 1.00 55.56 511 ALA A CA 1
ATOM 3902 C C . ALA A 1 511 ? -5.449 -10.768 5.628 1.00 55.56 511 ALA A C 1
ATOM 3904 O O . ALA A 1 511 ? -6.009 -11.419 4.735 1.00 55.56 511 ALA A O 1
ATOM 3905 N N . THR A 1 512 ? -4.386 -9.999 5.389 1.00 73.00 512 THR A N 1
ATOM 3906 C CA . THR A 1 512 ? -3.793 -9.852 4.053 1.00 73.00 512 THR A CA 1
ATOM 3907 C C . THR A 1 512 ? -2.717 -10.906 3.853 1.00 73.00 512 THR A C 1
ATOM 3909 O O . THR A 1 512 ? -1.734 -10.935 4.584 1.00 73.00 512 THR A O 1
ATOM 3912 N N . LEU A 1 513 ? -2.884 -11.756 2.840 1.00 75.69 513 LEU A N 1
ATOM 3913 C CA . LEU A 1 513 ? -1.918 -12.803 2.515 1.00 75.69 513 LEU A CA 1
ATOM 3914 C C . LEU A 1 513 ? -0.931 -12.341 1.456 1.00 75.69 513 LEU A C 1
ATOM 3916 O O . LEU A 1 513 ? -1.316 -11.815 0.411 1.00 75.69 513 LEU A O 1
ATOM 3920 N N . THR A 1 514 ? 0.347 -12.589 1.713 1.00 77.81 514 THR A N 1
ATOM 3921 C CA . THR A 1 514 ? 1.444 -12.264 0.804 1.00 77.81 514 THR A CA 1
ATOM 3922 C C . THR A 1 514 ? 2.349 -13.470 0.614 1.00 77.81 514 THR A C 1
ATOM 3924 O O . THR A 1 514 ? 2.562 -14.254 1.531 1.00 77.81 514 THR A O 1
ATOM 3927 N N . ILE A 1 515 ? 2.885 -13.656 -0.591 1.00 73.75 515 ILE A N 1
ATOM 3928 C CA . ILE A 1 515 ? 3.857 -14.722 -0.853 1.00 73.75 515 ILE A CA 1
ATOM 3929 C C . ILE A 1 515 ? 5.247 -14.145 -0.617 1.00 73.75 515 ILE A C 1
ATOM 3931 O O . ILE A 1 515 ? 5.640 -13.194 -1.292 1.00 73.75 515 ILE A O 1
ATOM 3935 N N . THR A 1 516 ? 5.996 -14.729 0.314 1.00 77.06 516 THR A N 1
ATOM 3936 C CA . THR A 1 516 ? 7.297 -14.191 0.745 1.00 77.06 516 THR A CA 1
ATOM 3937 C C . THR A 1 516 ? 8.480 -14.972 0.196 1.00 77.06 516 THR A C 1
ATOM 3939 O O . THR A 1 516 ? 9.572 -14.427 0.054 1.00 77.06 516 THR A O 1
ATOM 3942 N N . SER A 1 517 ? 8.285 -16.239 -0.177 1.00 77.94 517 SER A N 1
ATOM 3943 C CA . SER A 1 517 ? 9.326 -17.032 -0.838 1.00 77.94 517 SER A CA 1
ATOM 3944 C C . SER A 1 517 ? 8.764 -18.169 -1.689 1.00 77.94 517 SER A C 1
ATOM 3946 O O . SER A 1 517 ? 7.636 -18.624 -1.494 1.00 77.94 517 SER A O 1
ATOM 3948 N N . ILE A 1 518 ? 9.585 -18.649 -2.627 1.00 84.31 518 ILE A N 1
ATOM 3949 C CA . ILE A 1 518 ? 9.347 -19.877 -3.393 1.00 84.31 518 ILE A CA 1
ATOM 3950 C C . ILE A 1 518 ? 10.563 -20.806 -3.302 1.00 84.31 518 ILE A C 1
ATOM 3952 O O . ILE A 1 518 ? 11.704 -20.350 -3.312 1.00 84.31 518 ILE A O 1
ATOM 3956 N N . ASP A 1 519 ? 10.320 -22.115 -3.262 1.00 85.69 519 ASP A N 1
ATOM 3957 C CA . ASP A 1 519 ? 11.322 -23.157 -3.491 1.00 85.69 519 ASP A CA 1
ATOM 3958 C C . ASP A 1 519 ? 11.068 -23.794 -4.862 1.00 85.69 519 ASP A C 1
ATOM 3960 O O . ASP A 1 519 ? 10.100 -24.536 -5.072 1.00 85.69 519 ASP A O 1
ATOM 3964 N N . ASN A 1 520 ? 11.959 -23.480 -5.801 1.00 81.56 520 ASN A N 1
ATOM 3965 C CA . ASN A 1 520 ? 11.927 -23.932 -7.186 1.00 81.56 520 ASN A CA 1
ATOM 3966 C C . ASN A 1 520 ? 13.058 -24.927 -7.519 1.00 81.56 520 ASN A C 1
ATOM 3968 O O . ASN A 1 520 ? 13.313 -25.191 -8.692 1.00 81.56 520 ASN A O 1
ATOM 3972 N N . GLN A 1 521 ? 13.722 -25.527 -6.520 1.00 76.69 521 GLN A N 1
ATOM 3973 C CA . GLN A 1 521 ? 14.869 -26.426 -6.747 1.00 76.69 521 GLN A CA 1
ATOM 3974 C C . GLN A 1 521 ? 14.538 -27.666 -7.591 1.00 76.69 521 GLN A C 1
ATOM 3976 O O . GLN A 1 521 ? 15.430 -28.265 -8.195 1.00 76.69 521 GLN A O 1
ATOM 3981 N N . ASN A 1 522 ? 13.268 -28.079 -7.609 1.00 75.12 522 ASN A N 1
ATOM 3982 C CA . ASN A 1 522 ? 12.785 -29.229 -8.377 1.00 75.12 522 ASN A CA 1
ATOM 3983 C C . ASN A 1 522 ? 11.952 -28.831 -9.604 1.00 75.12 522 ASN A C 1
ATOM 3985 O O . ASN A 1 522 ? 11.417 -29.718 -10.274 1.00 75.12 522 ASN A O 1
ATOM 3989 N N . THR A 1 523 ? 11.854 -27.534 -9.892 1.00 82.81 523 THR A N 1
ATOM 3990 C CA . THR A 1 523 ? 11.102 -27.008 -11.029 1.00 82.81 523 THR A CA 1
ATOM 3991 C C . THR A 1 523 ? 11.891 -27.222 -12.323 1.00 82.81 523 THR A C 1
ATOM 3993 O O . THR A 1 523 ? 13.098 -26.989 -12.378 1.00 82.81 523 THR A O 1
ATOM 3996 N N . ILE A 1 524 ? 11.225 -27.710 -13.369 1.00 82.38 524 ILE A N 1
ATOM 3997 C CA . ILE A 1 524 ? 11.817 -27.992 -14.686 1.00 82.38 524 ILE A CA 1
ATOM 3998 C C . ILE A 1 524 ? 11.765 -26.751 -15.592 1.00 82.38 524 ILE A C 1
ATOM 4000 O O . ILE A 1 524 ? 12.712 -26.493 -16.335 1.00 82.38 524 ILE A O 1
ATOM 4004 N N . GLY A 1 525 ? 10.651 -26.016 -15.563 1.00 68.50 525 GLY A N 1
ATOM 4005 C CA . GLY A 1 525 ? 10.519 -24.678 -16.137 1.00 68.50 525 GLY A CA 1
ATOM 4006 C C . GLY A 1 525 ? 11.134 -23.614 -15.225 1.00 68.50 525 GLY A C 1
ATOM 4007 O O . GLY A 1 525 ? 11.752 -23.916 -14.207 1.00 68.50 525 GLY A O 1
ATOM 4008 N N . PHE A 1 526 ? 10.961 -22.348 -15.578 1.00 70.81 526 PHE A N 1
ATOM 4009 C CA . PHE A 1 526 ? 11.460 -21.231 -14.783 1.00 70.81 526 PHE A CA 1
ATOM 4010 C C . PHE A 1 526 ? 10.338 -20.624 -13.949 1.00 70.81 526 PHE A C 1
ATOM 4012 O O . PHE A 1 526 ? 9.277 -20.310 -14.487 1.00 70.81 526 PHE A O 1
ATOM 4019 N N . ALA A 1 527 ? 10.587 -20.437 -12.653 1.00 65.00 527 ALA A N 1
ATOM 4020 C CA . ALA A 1 527 ? 9.667 -19.786 -11.729 1.00 65.00 527 ALA A CA 1
ATOM 4021 C C . ALA A 1 527 ? 10.369 -18.680 -10.939 1.00 65.00 527 ALA A C 1
ATOM 4023 O O . ALA A 1 527 ? 11.477 -18.908 -10.448 1.00 65.00 527 ALA A O 1
ATOM 4024 N N . SER A 1 528 ? 9.709 -17.534 -10.772 1.00 61.72 528 SER A N 1
ATOM 4025 C CA . SER A 1 528 ? 10.207 -16.391 -9.999 1.00 61.72 528 SER A CA 1
ATOM 4026 C C . SER A 1 528 ? 9.096 -15.760 -9.166 1.00 61.72 528 SER A C 1
ATOM 4028 O O . SER A 1 528 ? 7.940 -15.754 -9.583 1.00 61.72 528 SER A O 1
ATOM 4030 N N . LEU A 1 529 ? 9.449 -15.197 -8.013 1.00 61.97 529 LEU A N 1
ATOM 4031 C CA . LEU A 1 529 ? 8.560 -14.388 -7.182 1.00 61.97 529 LEU A CA 1
ATOM 4032 C C . LEU A 1 529 ? 8.846 -12.906 -7.463 1.00 61.97 529 LEU A C 1
ATOM 4034 O O . LEU A 1 529 ? 9.980 -12.468 -7.299 1.00 61.97 529 LEU A O 1
ATOM 4038 N N . ILE A 1 530 ? 7.846 -12.154 -7.923 1.00 57.81 530 ILE A N 1
ATOM 4039 C CA . ILE A 1 530 ? 7.960 -10.722 -8.243 1.00 57.81 530 ILE A CA 1
ATOM 4040 C C . ILE A 1 530 ? 6.773 -10.011 -7.593 1.00 57.81 530 ILE A C 1
ATOM 4042 O O . ILE A 1 530 ? 5.632 -10.375 -7.861 1.00 57.81 530 ILE A O 1
ATOM 4046 N N . ASN A 1 531 ? 7.029 -9.024 -6.729 1.00 51.12 531 ASN A N 1
ATOM 4047 C CA . ASN A 1 531 ? 5.994 -8.227 -6.051 1.00 51.12 531 ASN A CA 1
ATOM 4048 C C . ASN A 1 531 ? 4.899 -9.076 -5.365 1.00 51.12 531 ASN A C 1
ATOM 4050 O O . ASN A 1 531 ? 3.713 -8.779 -5.468 1.00 51.12 531 ASN A O 1
ATOM 4054 N N . GLY A 1 532 ? 5.291 -10.174 -4.705 1.00 50.22 532 GLY A N 1
ATOM 4055 C CA . GLY A 1 532 ? 4.356 -11.082 -4.025 1.00 50.22 532 GLY A CA 1
ATOM 4056 C C . GLY A 1 532 ? 3.560 -12.012 -4.952 1.00 50.22 532 GLY A C 1
ATOM 4057 O O . GLY A 1 532 ? 2.687 -12.734 -4.477 1.00 50.22 532 GLY A O 1
ATOM 4058 N N . LEU A 1 533 ? 3.858 -12.032 -6.257 1.00 58.75 533 LEU A N 1
ATOM 4059 C CA . LEU A 1 533 ? 3.230 -12.905 -7.250 1.00 58.75 533 LEU A CA 1
ATOM 4060 C C . LEU A 1 533 ? 4.222 -13.931 -7.802 1.00 58.75 533 LEU A C 1
ATOM 4062 O O . LEU A 1 533 ? 5.342 -13.599 -8.195 1.00 58.75 533 LEU A O 1
ATOM 4066 N N . ILE A 1 534 ? 3.792 -15.190 -7.891 1.00 70.94 534 ILE A N 1
ATOM 4067 C CA . ILE A 1 534 ? 4.581 -16.246 -8.528 1.00 70.94 534 ILE A CA 1
ATOM 4068 C C . ILE A 1 534 ? 4.372 -16.165 -10.038 1.00 70.94 534 ILE A C 1
ATOM 4070 O O . ILE A 1 534 ? 3.250 -16.248 -10.530 1.00 70.94 534 ILE A O 1
ATOM 4074 N N . THR A 1 535 ? 5.460 -16.055 -10.787 1.00 65.00 535 THR A N 1
ATOM 4075 C CA . THR A 1 535 ? 5.487 -16.133 -12.250 1.00 65.00 535 THR A CA 1
ATOM 4076 C C . THR A 1 535 ? 6.147 -17.436 -12.677 1.00 65.00 535 THR A C 1
ATOM 4078 O O . THR A 1 535 ? 7.143 -17.851 -12.087 1.00 65.00 535 THR A O 1
ATOM 4081 N N . TYR A 1 536 ? 5.601 -18.099 -13.695 1.00 78.31 536 TYR A N 1
ATOM 4082 C CA . TYR A 1 536 ? 6.134 -19.352 -14.229 1.00 78.31 536 TYR A CA 1
ATOM 4083 C C . TYR A 1 536 ? 6.144 -19.362 -15.761 1.00 78.31 536 TYR A C 1
ATOM 4085 O O . TYR A 1 536 ? 5.186 -18.917 -16.392 1.00 78.31 536 TYR A O 1
ATOM 4093 N N . SER A 1 537 ? 7.201 -19.916 -16.361 1.00 73.50 537 SER A N 1
ATOM 4094 C CA . SER A 1 537 ? 7.335 -20.140 -17.802 1.00 73.50 537 SER A CA 1
ATOM 4095 C C . SER A 1 537 ? 7.949 -21.519 -18.100 1.00 73.50 537 SER A C 1
ATOM 4097 O O . SER A 1 537 ? 9.007 -21.849 -17.561 1.00 73.50 537 SER A O 1
ATOM 4099 N N . PRO A 1 538 ? 7.367 -22.314 -19.017 1.00 64.50 538 PRO A N 1
ATOM 4100 C CA . PRO A 1 538 ? 7.964 -23.553 -19.515 1.00 64.50 538 PRO A CA 1
ATOM 4101 C C . PRO A 1 538 ? 9.348 -23.387 -20.168 1.00 64.50 538 PRO A C 1
ATOM 4103 O O . PRO A 1 538 ? 10.073 -24.374 -20.273 1.00 64.50 538 PRO A O 1
ATOM 4106 N N . MET A 1 539 ? 9.699 -22.185 -20.654 1.00 63.25 539 MET A N 1
ATOM 4107 C CA . MET A 1 539 ? 10.983 -21.843 -21.304 1.00 63.25 539 MET A CA 1
ATOM 4108 C C . MET A 1 539 ? 11.516 -22.893 -22.307 1.00 63.25 539 MET A C 1
ATOM 4110 O O . MET A 1 539 ? 12.715 -23.155 -22.381 1.00 63.25 539 MET A O 1
ATOM 4114 N N . GLY A 1 540 ? 10.628 -23.544 -23.064 1.00 58.25 540 GLY A N 1
ATOM 4115 C CA . GLY A 1 540 ? 10.999 -24.585 -24.034 1.00 58.25 540 GLY A CA 1
ATOM 4116 C C . GLY A 1 540 ? 11.469 -25.920 -23.429 1.00 58.25 540 GLY A C 1
ATOM 4117 O O . GLY A 1 540 ? 11.716 -26.882 -24.159 1.00 58.25 540 GLY A O 1
ATOM 4118 N N . ALA A 1 541 ? 11.524 -26.065 -22.097 1.00 66.38 541 ALA A N 1
ATOM 4119 C CA . ALA A 1 541 ? 11.927 -27.310 -21.428 1.00 66.38 541 ALA A CA 1
ATOM 4120 C C . ALA A 1 541 ? 11.022 -28.511 -21.793 1.00 66.38 541 ALA A C 1
ATOM 4122 O O . ALA A 1 541 ? 11.416 -29.680 -21.695 1.00 66.38 541 ALA A O 1
ATOM 4123 N N . PHE A 1 542 ? 9.817 -28.224 -22.291 1.00 75.25 542 PHE A N 1
ATOM 4124 C CA . PHE A 1 542 ? 8.787 -29.191 -22.661 1.00 75.25 542 PHE A CA 1
ATOM 4125 C C . PHE A 1 542 ? 8.535 -29.285 -24.176 1.00 75.25 542 PHE A C 1
ATOM 4127 O O . PHE A 1 542 ? 7.542 -29.879 -24.597 1.00 75.25 542 PHE A O 1
ATOM 4134 N N . ASP A 1 543 ? 9.452 -28.789 -25.014 1.00 69.25 543 ASP A N 1
ATOM 4135 C CA . ASP A 1 543 ? 9.323 -28.781 -26.486 1.00 69.25 543 ASP A CA 1
ATOM 4136 C C . ASP A 1 543 ? 9.187 -30.169 -27.122 1.00 69.25 543 ASP A C 1
ATOM 4138 O O . ASP A 1 543 ? 8.723 -30.324 -28.252 1.00 69.25 543 ASP A O 1
ATOM 4142 N N . HIS A 1 544 ? 9.558 -31.209 -26.383 1.00 71.31 544 HIS A N 1
ATOM 4143 C CA . HIS A 1 544 ? 9.408 -32.593 -26.803 1.00 71.31 544 HIS A CA 1
ATOM 4144 C C . HIS A 1 544 ? 7.953 -33.105 -26.751 1.00 71.31 544 HIS A C 1
ATOM 4146 O O . HIS A 1 544 ? 7.684 -34.182 -27.292 1.00 71.31 544 HIS A O 1
ATOM 4152 N N . LEU A 1 545 ? 7.025 -32.386 -26.101 1.00 72.31 545 LEU A N 1
ATOM 4153 C CA . LEU A 1 545 ? 5.624 -32.791 -25.961 1.00 72.31 545 LEU A CA 1
ATOM 4154 C C . LEU A 1 545 ? 4.829 -32.528 -27.245 1.00 72.31 545 LEU A C 1
ATOM 4156 O O . LEU A 1 545 ? 4.638 -31.391 -27.670 1.00 72.31 545 LEU A O 1
ATOM 4160 N N . GLN A 1 546 ? 4.295 -33.593 -27.838 1.00 73.44 546 GLN A N 1
ATOM 4161 C CA . GLN A 1 546 ? 3.416 -33.505 -29.009 1.00 73.44 546 GLN A CA 1
ATOM 4162 C C . GLN A 1 546 ? 1.950 -33.299 -28.608 1.00 73.44 546 GLN A C 1
ATOM 4164 O O . GLN A 1 546 ? 1.560 -33.591 -27.477 1.00 73.44 546 GLN A O 1
ATOM 4169 N N . ALA A 1 547 ? 1.110 -32.868 -29.557 1.00 67.69 547 ALA A N 1
ATOM 4170 C CA . ALA A 1 547 ? -0.332 -32.724 -29.343 1.00 67.69 547 ALA A CA 1
ATOM 4171 C C . ALA A 1 547 ? -0.963 -33.981 -28.702 1.00 67.69 547 ALA A C 1
ATOM 4173 O O . ALA A 1 547 ? -0.850 -35.093 -29.230 1.00 67.69 547 ALA A O 1
ATOM 4174 N N . GLY A 1 548 ? -1.634 -33.795 -27.560 1.00 66.38 548 GLY A N 1
ATOM 4175 C CA . GLY A 1 548 ? -2.253 -34.868 -26.770 1.00 66.38 548 GLY A CA 1
ATOM 4176 C C . GLY A 1 548 ? -1.329 -35.565 -25.759 1.00 66.38 548 GLY A C 1
ATOM 4177 O O . GLY A 1 548 ? -1.751 -36.543 -25.139 1.00 66.38 548 GLY A O 1
ATOM 4178 N N . GLN A 1 549 ? -0.089 -35.098 -25.591 1.00 72.06 549 GLN A N 1
ATOM 4179 C CA . GLN A 1 549 ? 0.809 -35.483 -24.495 1.00 72.06 549 GLN A CA 1
ATOM 4180 C C . GLN A 1 549 ? 0.797 -34.416 -23.395 1.00 72.06 549 GLN A C 1
ATOM 4182 O O . GLN A 1 549 ? 0.545 -33.247 -23.678 1.00 72.06 549 GLN A O 1
ATOM 4187 N N . SER A 1 550 ? 1.104 -34.811 -22.158 1.00 84.88 550 SER A N 1
ATOM 4188 C CA . SER A 1 550 ? 1.269 -33.881 -21.041 1.00 84.88 550 SER A CA 1
ATOM 4189 C C . SER A 1 550 ? 2.444 -34.256 -20.135 1.00 84.88 550 SER A C 1
ATOM 4191 O O . SER A 1 550 ? 2.827 -35.428 -20.054 1.00 84.88 550 SER A O 1
ATOM 4193 N N . ALA A 1 551 ? 2.997 -33.258 -19.449 1.00 86.12 551 ALA A N 1
ATOM 4194 C CA . ALA A 1 551 ? 3.973 -33.398 -18.369 1.00 86.12 551 ALA A CA 1
ATOM 4195 C C . ALA A 1 551 ? 3.518 -32.599 -17.137 1.00 86.12 551 ALA A C 1
ATOM 4197 O O . ALA A 1 551 ? 2.561 -31.832 -17.214 1.00 86.12 551 ALA A O 1
ATOM 4198 N N . THR A 1 552 ? 4.182 -32.799 -16.001 1.00 89.88 552 THR A N 1
ATOM 4199 C CA . THR A 1 552 ? 3.913 -32.061 -14.760 1.00 89.88 552 THR A CA 1
ATOM 4200 C C . THR A 1 552 ? 5.191 -31.445 -14.223 1.00 89.88 552 THR A C 1
ATOM 4202 O O . THR A 1 552 ? 6.229 -32.108 -14.241 1.00 89.88 552 THR A O 1
ATOM 4205 N N . ASP A 1 553 ? 5.071 -30.235 -13.699 1.00 90.06 553 ASP A N 1
ATOM 4206 C CA . ASP A 1 553 ? 6.109 -29.505 -12.983 1.00 90.06 553 ASP A CA 1
ATOM 4207 C C . ASP A 1 553 ? 5.590 -29.057 -11.607 1.00 90.06 553 ASP A C 1
ATOM 4209 O O . ASP A 1 553 ? 4.374 -28.987 -11.408 1.00 90.06 553 ASP A O 1
ATOM 4213 N N . THR A 1 554 ? 6.475 -28.804 -10.644 1.00 90.38 554 THR A N 1
ATOM 4214 C CA . THR A 1 554 ? 6.076 -28.493 -9.258 1.00 90.38 554 THR A CA 1
ATOM 4215 C C . THR A 1 554 ? 7.026 -27.511 -8.589 1.00 90.38 554 THR A C 1
ATOM 4217 O O . THR A 1 554 ? 8.236 -27.706 -8.674 1.00 90.38 554 THR A O 1
ATOM 4220 N N . LEU A 1 555 ? 6.481 -26.554 -7.835 1.00 89.88 555 LEU A N 1
ATOM 4221 C CA . LEU A 1 555 ? 7.231 -25.689 -6.913 1.00 89.88 555 LEU A CA 1
ATOM 4222 C C . LEU A 1 555 ? 6.480 -25.541 -5.585 1.00 89.88 555 LEU A C 1
ATOM 4224 O O . LEU A 1 555 ? 5.264 -25.738 -5.538 1.00 89.88 555 LEU A O 1
ATOM 4228 N N . THR A 1 556 ? 7.202 -25.194 -4.520 1.00 91.19 556 THR A N 1
ATOM 4229 C CA . THR A 1 556 ? 6.616 -24.897 -3.198 1.00 91.19 556 THR A CA 1
ATOM 4230 C C . THR A 1 556 ? 6.643 -23.390 -2.966 1.00 91.19 556 THR A C 1
ATOM 4232 O O . THR A 1 556 ? 7.603 -22.739 -3.372 1.00 91.19 556 THR A O 1
ATOM 4235 N N . TYR A 1 557 ? 5.625 -22.827 -2.323 1.00 84.38 557 TYR A N 1
ATOM 4236 C CA . TYR A 1 557 ? 5.590 -21.418 -1.933 1.00 84.38 557 TYR A CA 1
ATOM 4237 C C . TYR A 1 557 ? 5.340 -21.261 -0.435 1.00 84.38 557 TYR A C 1
ATOM 4239 O O . TYR A 1 557 ? 4.766 -22.151 0.197 1.00 84.38 557 TYR A O 1
ATOM 4247 N N . THR A 1 558 ? 5.791 -20.133 0.113 1.00 85.31 558 THR A N 1
ATOM 4248 C CA . THR A 1 558 ? 5.541 -19.708 1.493 1.00 85.31 558 THR A CA 1
ATOM 4249 C C . THR A 1 558 ? 4.653 -18.472 1.472 1.00 85.31 558 THR A C 1
ATOM 4251 O O . THR A 1 558 ? 5.001 -17.480 0.830 1.00 85.31 558 THR A O 1
ATOM 4254 N N . VAL A 1 559 ? 3.524 -18.542 2.168 1.00 78.19 559 VAL A N 1
ATOM 4255 C CA . VAL A 1 559 ? 2.602 -17.427 2.400 1.00 78.19 559 VAL A CA 1
ATOM 4256 C C . VAL A 1 559 ? 2.796 -16.898 3.817 1.00 78.19 559 VAL A C 1
ATOM 4258 O O . VAL A 1 559 ? 3.035 -17.685 4.734 1.00 78.19 559 VAL A O 1
ATOM 4261 N N . GLU A 1 560 ? 2.704 -15.584 3.972 1.00 82.88 560 GLU A N 1
ATOM 4262 C CA . GLU A 1 560 ? 2.764 -14.852 5.232 1.00 82.88 560 GLU A CA 1
ATOM 4263 C C . GLU A 1 560 ? 1.537 -13.940 5.354 1.00 82.88 560 GLU A C 1
ATOM 4265 O O . GLU A 1 560 ? 1.146 -13.303 4.368 1.00 82.88 560 GLU A O 1
ATOM 4270 N N . ASP A 1 561 ? 0.907 -13.913 6.528 1.00 75.69 561 ASP A N 1
ATOM 4271 C CA . ASP A 1 561 ? -0.151 -12.948 6.839 1.00 75.69 561 ASP A CA 1
ATOM 4272 C C . ASP A 1 561 ? 0.423 -11.635 7.393 1.00 75.69 561 ASP A C 1
ATOM 4274 O O . ASP A 1 561 ? 1.609 -11.517 7.700 1.00 75.69 561 ASP A O 1
ATOM 4278 N N . ASP A 1 562 ? -0.423 -10.620 7.531 1.00 72.56 562 ASP A N 1
ATOM 4279 C CA . ASP A 1 562 ? -0.063 -9.311 8.081 1.00 72.56 562 ASP A CA 1
ATOM 4280 C C . ASP A 1 562 ? 0.266 -9.340 9.587 1.00 72.56 562 ASP A C 1
ATOM 4282 O O . ASP A 1 562 ? 0.653 -8.319 10.156 1.00 72.56 562 ASP A O 1
ATOM 4286 N N . GLN A 1 563 ? 0.175 -10.511 10.228 1.00 59.28 563 GLN A N 1
ATOM 4287 C CA . GLN A 1 563 ? 0.632 -10.774 11.593 1.00 59.28 563 GLN A CA 1
ATOM 4288 C C . GLN A 1 563 ? 1.974 -11.538 11.636 1.00 59.28 563 GLN A C 1
ATOM 4290 O O . GLN A 1 563 ? 2.477 -11.832 12.722 1.00 59.28 563 GLN A O 1
ATOM 4295 N N . GLY A 1 564 ? 2.583 -11.837 10.481 1.00 63.91 564 GLY A N 1
ATOM 4296 C CA . GLY A 1 564 ? 3.872 -12.526 10.370 1.00 63.91 564 GLY A CA 1
ATOM 4297 C C . GLY A 1 564 ? 3.803 -14.048 10.549 1.00 63.91 564 GLY A C 1
ATOM 4298 O O . GLY A 1 564 ? 4.843 -14.703 10.696 1.00 63.91 564 GLY A O 1
ATOM 4299 N N . ASN A 1 565 ? 2.607 -14.649 10.559 1.00 66.50 565 ASN A N 1
ATOM 4300 C CA . ASN A 1 565 ? 2.472 -16.105 10.549 1.00 66.50 565 ASN A CA 1
ATOM 4301 C C . ASN A 1 565 ? 2.793 -16.632 9.155 1.00 66.50 565 ASN A C 1
ATOM 4303 O O . ASN A 1 565 ? 2.333 -16.071 8.170 1.00 66.50 565 ASN A O 1
ATOM 4307 N N . VAL A 1 566 ? 3.517 -17.753 9.066 1.00 76.75 566 VAL A N 1
ATOM 4308 C CA . VAL A 1 566 ? 3.933 -18.349 7.785 1.00 76.75 566 VAL A CA 1
ATOM 4309 C C . VAL A 1 566 ? 3.373 -19.756 7.577 1.00 76.75 566 VAL A C 1
ATOM 4311 O O . VAL A 1 566 ? 3.313 -20.564 8.506 1.00 76.75 566 VAL A O 1
ATOM 4314 N N . SER A 1 567 ? 3.021 -20.086 6.335 1.00 78.62 567 SER A N 1
ATOM 4315 C CA . SER A 1 567 ? 2.537 -21.410 5.918 1.00 78.62 567 SER A CA 1
ATOM 4316 C C . SER A 1 567 ? 3.071 -21.774 4.532 1.00 78.62 567 SER A C 1
ATOM 4318 O O . SER A 1 567 ? 3.434 -20.892 3.762 1.00 78.62 567 SER A O 1
ATOM 4320 N N . THR A 1 568 ? 3.159 -23.065 4.196 1.00 84.88 568 THR A N 1
ATOM 4321 C CA . THR A 1 568 ? 3.744 -23.522 2.917 1.00 84.88 568 THR A CA 1
ATOM 4322 C C . THR A 1 568 ? 2.842 -24.501 2.178 1.00 84.88 568 THR A C 1
ATOM 4324 O O . THR A 1 568 ? 2.359 -25.448 2.803 1.00 84.88 568 THR A O 1
ATOM 4327 N N . ALA A 1 569 ? 2.714 -24.359 0.857 1.00 79.44 569 ALA A N 1
ATOM 4328 C CA . ALA A 1 569 ? 1.980 -25.287 -0.007 1.00 79.44 569 ALA A CA 1
ATOM 4329 C C . ALA A 1 569 ? 2.666 -25.495 -1.366 1.00 79.44 569 ALA A C 1
ATOM 4331 O O . ALA A 1 569 ? 3.623 -24.805 -1.721 1.00 79.44 569 ALA A O 1
ATOM 4332 N N . THR A 1 570 ? 2.223 -26.512 -2.108 1.00 90.06 570 THR A N 1
ATOM 4333 C CA . THR A 1 570 ? 2.795 -26.896 -3.407 1.00 90.06 570 THR A CA 1
ATOM 4334 C C . THR A 1 570 ? 1.844 -26.554 -4.546 1.00 90.06 570 THR A C 1
ATOM 4336 O O . THR A 1 570 ? 0.697 -26.992 -4.542 1.00 90.06 570 THR A O 1
ATOM 4339 N N . VAL A 1 571 ? 2.344 -25.905 -5.600 1.00 89.94 571 VAL A N 1
ATOM 4340 C CA . VAL A 1 571 ? 1.606 -25.769 -6.864 1.00 89.94 571 VAL A CA 1
ATOM 4341 C C . VAL A 1 571 ? 2.063 -26.823 -7.871 1.00 89.94 571 VAL A C 1
ATOM 4343 O O . VAL A 1 571 ? 3.252 -26.983 -8.155 1.00 89.94 571 VAL A O 1
ATOM 4346 N N . THR A 1 572 ? 1.096 -27.560 -8.425 1.00 92.12 572 THR A N 1
ATOM 4347 C CA . THR A 1 572 ? 1.311 -28.529 -9.510 1.00 92.12 572 THR A CA 1
ATOM 4348 C C . THR A 1 572 ? 0.921 -27.919 -10.855 1.00 92.12 572 THR A C 1
ATOM 4350 O O . THR A 1 572 ? -0.248 -27.621 -11.093 1.00 92.12 572 THR A O 1
ATOM 4353 N N . ILE A 1 573 ? 1.878 -27.786 -11.772 1.00 92.81 573 ILE A N 1
ATOM 4354 C CA . ILE A 1 573 ? 1.669 -27.224 -13.111 1.00 92.81 573 ILE A CA 1
ATOM 4355 C C . ILE A 1 573 ? 1.587 -28.362 -14.134 1.00 92.81 573 ILE A C 1
ATOM 4357 O O . ILE A 1 573 ? 2.548 -29.097 -14.353 1.00 92.81 573 ILE A O 1
ATOM 4361 N N . VAL A 1 574 ? 0.433 -28.528 -14.778 1.00 88.38 574 VAL A N 1
ATOM 4362 C CA . VAL A 1 574 ? 0.198 -29.510 -15.846 1.00 88.38 574 VAL A CA 1
ATOM 4363 C C . VAL A 1 574 ? 0.455 -28.853 -17.201 1.00 88.38 574 VAL A C 1
ATOM 4365 O O . VAL A 1 574 ? -0.213 -27.886 -17.553 1.00 88.38 574 VAL A O 1
ATOM 4368 N N . ILE A 1 575 ? 1.401 -29.386 -17.977 1.00 89.44 575 ILE A N 1
ATOM 4369 C CA . ILE A 1 575 ? 1.848 -28.815 -19.256 1.00 89.44 575 ILE A CA 1
ATOM 4370 C C . ILE A 1 575 ? 1.382 -29.693 -20.412 1.00 89.44 575 ILE A C 1
ATOM 4372 O O . ILE A 1 575 ? 1.749 -30.866 -20.486 1.00 89.44 575 ILE A O 1
ATOM 4376 N N . GLU A 1 576 ? 0.602 -29.129 -21.330 1.00 80.88 576 GLU A N 1
ATOM 4377 C CA . GLU A 1 576 ? 0.039 -29.812 -22.498 1.00 80.88 576 GLU A CA 1
ATOM 4378 C C . GLU A 1 576 ? 0.849 -29.538 -23.781 1.00 80.88 576 GLU A C 1
ATOM 4380 O O . GLU A 1 576 ? 1.213 -28.400 -24.081 1.00 80.88 576 GLU A O 1
ATOM 4385 N N . GLY A 1 577 ? 1.134 -30.585 -24.562 1.00 69.31 577 GLY A N 1
ATOM 4386 C CA . GLY A 1 577 ? 1.861 -30.487 -25.833 1.00 69.31 577 GLY A CA 1
ATOM 4387 C C . GLY A 1 577 ? 1.015 -29.972 -27.005 1.00 69.31 577 GLY A C 1
ATOM 4388 O O . GLY A 1 577 ? -0.199 -30.183 -27.049 1.00 69.31 577 GLY A O 1
ATOM 4389 N N . ALA A 1 578 ? 1.672 -29.357 -27.997 1.00 65.19 578 ALA A N 1
ATOM 4390 C CA . ALA A 1 578 ? 1.058 -28.761 -29.196 1.00 65.19 578 ALA A CA 1
ATOM 4391 C C . ALA A 1 578 ? 1.937 -28.920 -30.462 1.00 65.19 578 ALA A C 1
ATOM 4393 O O . ALA A 1 578 ? 3.112 -29.261 -30.350 1.00 65.19 578 ALA A O 1
ATOM 4394 N N . ASN A 1 579 ? 1.372 -28.701 -31.662 1.00 59.62 579 ASN A N 1
ATOM 4395 C CA . ASN A 1 579 ? 2.091 -28.739 -32.949 1.00 59.62 579 ASN A CA 1
ATOM 4396 C C . ASN A 1 579 ? 2.072 -27.347 -33.612 1.00 59.62 579 ASN A C 1
ATOM 4398 O O . ASN A 1 579 ? 1.040 -26.951 -34.157 1.00 59.62 579 ASN A O 1
ATOM 4402 N N . ASP A 1 580 ? 3.210 -26.651 -33.640 1.00 62.47 580 ASP A N 1
ATOM 4403 C CA . ASP A 1 580 ? 3.275 -25.237 -34.035 1.00 62.47 580 ASP A CA 1
ATOM 4404 C C . ASP A 1 580 ? 3.677 -25.076 -35.518 1.00 62.47 580 ASP A C 1
ATOM 4406 O O . ASP A 1 580 ? 4.842 -25.227 -35.882 1.00 62.47 580 ASP A O 1
ATOM 4410 N N . ARG A 1 581 ? 2.706 -24.824 -36.414 1.00 69.62 581 ARG A N 1
ATOM 4411 C CA . ARG A 1 581 ? 2.909 -24.750 -37.885 1.00 69.62 581 ARG A CA 1
ATOM 4412 C C . ARG A 1 581 ? 3.233 -23.352 -38.437 1.00 69.62 581 ARG A C 1
ATOM 4414 O O . ARG A 1 581 ? 3.799 -23.252 -39.524 1.00 69.62 581 ARG A O 1
ATOM 4421 N N . ALA A 1 582 ? 2.884 -22.282 -37.727 1.00 74.88 582 ALA A N 1
ATOM 4422 C CA . ALA A 1 582 ? 3.209 -20.896 -38.079 1.00 74.88 582 ALA A CA 1
ATOM 4423 C C . ALA A 1 582 ? 3.178 -20.009 -36.826 1.00 74.88 582 ALA A C 1
ATOM 4425 O O . ALA A 1 582 ? 2.419 -20.318 -35.930 1.00 74.88 582 ALA A O 1
ATOM 4426 N N . GLN A 1 583 ? 3.947 -18.928 -36.749 1.00 81.25 583 GLN A N 1
ATOM 4427 C CA . GLN A 1 583 ? 4.061 -18.076 -35.556 1.00 81.25 583 GLN A CA 1
ATOM 4428 C C . GLN A 1 583 ? 3.883 -16.589 -35.880 1.00 81.25 583 GLN A C 1
ATOM 4430 O O . GLN A 1 583 ? 4.011 -16.197 -37.047 1.00 81.25 583 GLN A O 1
ATOM 4435 N N . TYR A 1 584 ? 3.628 -15.795 -34.837 1.00 84.06 584 TYR A N 1
ATOM 4436 C CA . TYR A 1 584 ? 3.642 -14.335 -34.869 1.00 84.06 584 TYR A CA 1
ATOM 4437 C C . TYR A 1 584 ? 4.913 -13.778 -34.247 1.00 84.06 584 TYR A C 1
ATOM 4439 O O . TYR A 1 584 ? 5.329 -14.229 -33.181 1.00 84.06 584 TYR A O 1
ATOM 4447 N N . ASP A 1 585 ? 5.433 -12.717 -34.853 1.00 86.19 585 ASP A N 1
ATOM 4448 C CA . ASP A 1 585 ? 6.513 -11.917 -34.287 1.00 86.19 585 ASP A CA 1
ATOM 4449 C C . ASP A 1 585 ? 6.095 -10.436 -34.296 1.00 86.19 585 ASP A C 1
ATOM 4451 O O . ASP A 1 585 ? 5.494 -9.960 -35.265 1.00 86.19 585 ASP A O 1
ATOM 4455 N N . LEU A 1 586 ? 6.396 -9.702 -33.224 1.00 88.31 586 LEU A N 1
ATOM 4456 C CA . LEU A 1 586 ? 6.133 -8.266 -33.107 1.00 88.31 586 LEU A CA 1
ATOM 4457 C C . LEU A 1 586 ? 7.460 -7.520 -32.994 1.00 88.31 586 LEU A C 1
ATOM 4459 O O . LEU A 1 586 ? 8.273 -7.834 -32.130 1.00 88.31 586 LEU A O 1
ATOM 4463 N N . THR A 1 587 ? 7.671 -6.519 -33.847 1.00 90.56 587 THR A N 1
ATOM 4464 C CA . THR A 1 587 ? 8.873 -5.677 -33.790 1.00 90.56 587 THR A CA 1
ATOM 4465 C C . THR A 1 587 ? 8.525 -4.201 -33.705 1.00 90.56 587 THR A C 1
ATOM 4467 O O . THR A 1 587 ? 7.624 -3.745 -34.409 1.00 90.56 587 THR A O 1
ATOM 4470 N N . VAL A 1 588 ? 9.280 -3.452 -32.907 1.00 91.88 588 VAL A N 1
ATOM 4471 C CA . VAL A 1 588 ? 9.125 -2.003 -32.719 1.00 91.88 588 VAL A CA 1
ATOM 4472 C C . VAL A 1 588 ? 10.230 -1.282 -33.473 1.00 91.88 588 VAL A C 1
ATOM 4474 O O . VAL A 1 588 ? 11.398 -1.596 -33.269 1.00 91.88 588 VAL A O 1
ATOM 4477 N N . ARG A 1 589 ? 9.877 -0.345 -34.361 1.00 93.81 589 ARG A N 1
ATOM 4478 C CA . ARG A 1 589 ? 10.820 0.378 -35.231 1.00 93.81 589 ARG A CA 1
ATOM 4479 C C . ARG A 1 589 ? 10.504 1.867 -35.287 1.00 93.81 589 ARG A C 1
ATOM 4481 O O . ARG A 1 589 ? 9.347 2.233 -35.477 1.00 93.81 589 ARG A O 1
ATOM 4488 N N . ARG A 1 590 ? 11.520 2.737 -35.246 1.00 91.38 590 ARG A N 1
ATOM 4489 C CA . ARG A 1 590 ? 11.320 4.186 -35.489 1.00 91.38 590 ARG A CA 1
ATOM 4490 C C . ARG A 1 590 ? 10.827 4.455 -36.914 1.00 91.38 590 ARG A C 1
ATOM 4492 O O . ARG A 1 590 ? 9.951 5.285 -37.147 1.00 91.38 590 ARG A O 1
ATOM 4499 N N . GLU A 1 591 ? 11.358 3.694 -37.869 1.00 91.88 591 GLU A N 1
ATOM 4500 C CA . GLU A 1 591 ? 11.037 3.798 -39.292 1.00 91.88 591 GLU A CA 1
ATOM 4501 C C . GLU A 1 591 ? 10.536 2.459 -39.858 1.00 91.88 591 GLU A C 1
ATOM 4503 O O . GLU A 1 591 ? 11.079 1.409 -39.504 1.00 91.88 591 GLU A O 1
ATOM 4508 N N . PRO A 1 592 ? 9.554 2.459 -40.782 1.00 93.81 592 PRO A N 1
ATOM 4509 C CA . PRO A 1 592 ? 9.014 1.227 -41.352 1.00 93.81 592 PRO A CA 1
ATOM 4510 C C . PRO A 1 592 ? 10.085 0.361 -42.032 1.00 93.81 592 PRO A C 1
ATOM 4512 O O . PRO A 1 592 ? 10.845 0.842 -42.880 1.00 93.81 592 PRO A O 1
ATOM 4515 N N . THR A 1 593 ? 10.095 -0.946 -41.758 1.00 94.94 593 THR A N 1
ATOM 4516 C CA . THR A 1 593 ? 11.060 -1.880 -42.356 1.00 94.94 593 THR A CA 1
ATOM 4517 C C . THR A 1 593 ? 10.883 -1.975 -43.875 1.00 94.94 593 THR A C 1
ATOM 4519 O O . THR A 1 593 ? 9.783 -2.135 -44.408 1.00 94.94 593 THR A O 1
ATOM 4522 N N . ALA A 1 594 ? 11.976 -1.915 -44.632 1.00 94.31 594 ALA A N 1
ATOM 4523 C CA . ALA A 1 594 ? 11.904 -2.138 -46.072 1.00 94.31 594 ALA A CA 1
ATOM 4524 C C . ALA A 1 594 ? 11.622 -3.622 -46.372 1.00 94.31 594 ALA A C 1
ATOM 4526 O O . ALA A 1 594 ? 12.404 -4.494 -46.002 1.00 94.31 594 ALA A O 1
ATOM 4527 N N . VAL A 1 595 ? 10.529 -3.896 -47.085 1.00 93.75 595 VAL A N 1
ATOM 4528 C CA . VAL A 1 595 ? 10.104 -5.248 -47.480 1.00 93.75 595 VAL A CA 1
ATOM 4529 C C . VAL A 1 595 ? 10.058 -5.397 -48.999 1.00 93.75 595 VAL A C 1
ATOM 4531 O O . VAL A 1 595 ? 10.020 -4.404 -49.732 1.00 93.75 595 VAL A O 1
ATOM 4534 N N . ASP A 1 596 ? 10.067 -6.637 -49.493 1.00 91.31 596 ASP A N 1
ATOM 4535 C CA . ASP A 1 596 ? 9.906 -6.896 -50.924 1.00 91.31 596 ASP A CA 1
ATOM 4536 C C . ASP A 1 596 ? 8.451 -6.706 -51.412 1.00 91.31 596 ASP A C 1
ATOM 4538 O O . ASP A 1 596 ? 7.550 -6.318 -50.666 1.00 91.31 596 ASP A O 1
ATOM 4542 N N . ALA A 1 597 ? 8.200 -6.973 -52.700 1.00 87.56 597 ALA A N 1
ATOM 4543 C CA . ALA A 1 597 ? 6.874 -6.806 -53.307 1.00 87.56 597 ALA A CA 1
ATOM 4544 C C . ALA A 1 597 ? 5.784 -7.724 -52.713 1.00 87.56 597 ALA A C 1
ATOM 4546 O O . ALA A 1 597 ? 4.603 -7.457 -52.923 1.00 87.56 597 ALA A O 1
ATOM 4547 N N . ASN A 1 598 ? 6.171 -8.785 -52.001 1.00 88.31 598 ASN A N 1
ATOM 4548 C CA . ASN A 1 598 ? 5.283 -9.706 -51.298 1.00 88.31 598 ASN A CA 1
ATOM 4549 C C . ASN A 1 598 ? 5.313 -9.487 -49.774 1.00 88.31 598 ASN A C 1
ATOM 4551 O O . ASN A 1 598 ? 4.760 -10.299 -49.037 1.00 88.31 598 ASN A O 1
ATOM 4555 N N . GLY A 1 599 ? 5.967 -8.430 -49.284 1.00 89.88 599 GLY A N 1
ATOM 4556 C CA . GLY A 1 599 ? 6.107 -8.189 -47.852 1.00 89.88 599 GLY A CA 1
ATOM 4557 C C . GLY A 1 599 ? 7.069 -9.148 -47.142 1.00 89.88 599 GLY A C 1
ATOM 4558 O O . GLY A 1 599 ? 7.022 -9.215 -45.920 1.00 89.88 599 GLY A O 1
ATOM 4559 N N . GLN A 1 600 ? 7.906 -9.898 -47.869 1.00 91.88 600 GLN A N 1
ATOM 4560 C CA . GLN A 1 600 ? 8.834 -10.871 -47.287 1.00 91.88 600 GLN A CA 1
ATOM 4561 C C . GLN A 1 600 ? 10.219 -10.265 -47.034 1.00 91.88 600 GLN A C 1
ATOM 4563 O O . GLN A 1 600 ? 10.675 -9.378 -47.767 1.00 91.88 600 GLN A O 1
ATOM 4568 N N . ILE A 1 601 ? 10.905 -10.794 -46.023 1.00 92.62 601 ILE A N 1
ATOM 4569 C CA . ILE A 1 601 ? 12.290 -10.456 -45.660 1.00 92.62 601 ILE A CA 1
ATOM 4570 C C . ILE A 1 601 ? 13.089 -11.723 -45.351 1.00 92.62 601 ILE A C 1
ATOM 4572 O O . ILE A 1 601 ? 12.494 -12.767 -45.133 1.00 92.62 601 ILE A O 1
ATOM 4576 N N . ALA A 1 602 ? 14.427 -11.630 -45.360 1.00 87.56 602 ALA A N 1
ATOM 4577 C CA . ALA A 1 602 ? 15.337 -12.772 -45.177 1.00 87.56 602 ALA A CA 1
ATOM 4578 C C . ALA A 1 602 ? 15.439 -13.285 -43.721 1.00 87.56 602 ALA A C 1
ATOM 4580 O O . ALA A 1 602 ? 15.816 -14.433 -43.481 1.00 87.56 602 ALA A O 1
ATOM 4581 N N . ALA A 1 603 ? 15.202 -12.389 -42.767 1.00 87.12 603 ALA A N 1
ATOM 4582 C CA . ALA A 1 603 ? 15.246 -12.590 -41.323 1.00 87.12 603 ALA A CA 1
ATOM 4583 C C . ALA A 1 603 ? 14.448 -11.451 -40.679 1.00 87.12 603 ALA A C 1
ATOM 4585 O O . ALA A 1 603 ? 14.388 -10.376 -41.280 1.00 87.12 603 ALA A O 1
ATOM 4586 N N . LEU A 1 604 ? 13.857 -11.683 -39.503 1.00 86.44 604 LEU A N 1
ATOM 4587 C CA . LEU A 1 604 ? 13.115 -10.659 -38.761 1.00 86.44 604 LEU A CA 1
ATOM 4588 C C . LEU A 1 604 ? 13.986 -9.417 -38.515 1.00 86.44 604 LEU A C 1
ATOM 4590 O O . LEU A 1 604 ? 15.198 -9.557 -38.309 1.00 86.44 604 LEU A O 1
ATOM 4594 N N . PRO A 1 605 ? 13.407 -8.204 -38.565 1.00 88.06 605 PRO A N 1
ATOM 4595 C CA . PRO A 1 605 ? 14.131 -7.022 -38.138 1.00 88.06 605 PRO A CA 1
ATOM 4596 C C . PRO A 1 605 ? 14.433 -7.112 -36.640 1.00 88.06 605 PRO A C 1
ATOM 4598 O O . PRO A 1 605 ? 13.668 -7.697 -35.882 1.00 88.06 605 PRO A O 1
ATOM 4601 N N . VAL A 1 606 ? 15.537 -6.505 -36.216 1.00 85.69 606 VAL A N 1
ATOM 4602 C CA . VAL A 1 606 ? 15.790 -6.270 -34.791 1.00 85.69 606 VAL A CA 1
ATOM 4603 C C . VAL A 1 606 ? 14.930 -5.076 -34.375 1.00 85.69 606 VAL A C 1
ATOM 4605 O O . VAL A 1 606 ? 14.872 -4.089 -35.120 1.00 85.69 606 VAL A O 1
ATOM 4608 N N . SER A 1 607 ? 14.218 -5.192 -33.253 1.00 87.81 607 SER A N 1
ATOM 4609 C CA . SER A 1 607 ? 13.503 -4.059 -32.657 1.00 87.81 607 SER A CA 1
ATOM 4610 C C . SER A 1 607 ? 14.491 -2.974 -32.217 1.00 87.81 607 SER A C 1
ATOM 4612 O O . SER A 1 607 ? 15.688 -3.227 -32.118 1.00 87.81 607 SER A O 1
ATOM 4614 N N . GLU A 1 608 ? 14.015 -1.754 -31.985 1.00 88.00 608 GLU A N 1
ATOM 4615 C CA . GLU A 1 608 ? 14.858 -0.729 -31.361 1.00 88.00 608 GLU A CA 1
ATOM 4616 C C . GLU A 1 608 ? 15.282 -1.190 -29.958 1.00 88.00 608 GLU A C 1
ATOM 4618 O O . GLU A 1 608 ? 14.463 -1.749 -29.231 1.00 88.00 608 GLU A O 1
ATOM 4623 N N . ASP A 1 609 ? 16.531 -0.938 -29.567 1.00 81.12 609 ASP A N 1
ATOM 4624 C CA . ASP A 1 609 ? 17.007 -1.276 -28.216 1.00 81.12 609 ASP A CA 1
ATOM 4625 C C . ASP A 1 609 ? 16.258 -0.447 -27.158 1.00 81.12 609 ASP A C 1
ATOM 4627 O O . ASP A 1 609 ? 15.879 -0.940 -26.096 1.00 81.12 609 ASP A O 1
ATOM 4631 N N . TRP A 1 610 ? 15.979 0.818 -27.484 1.00 83.56 610 TRP A N 1
ATOM 4632 C CA . TRP A 1 610 ? 15.194 1.717 -26.651 1.00 83.56 610 TRP A CA 1
ATOM 4633 C C . TRP A 1 610 ? 14.469 2.798 -27.465 1.00 83.56 610 TRP A C 1
ATOM 4635 O O . TRP A 1 610 ? 14.892 3.158 -28.573 1.00 83.56 610 TRP A O 1
ATOM 4645 N N . LEU A 1 611 ? 13.403 3.340 -26.879 1.00 87.44 611 LEU A N 1
ATOM 4646 C CA . LEU A 1 611 ? 12.650 4.516 -27.317 1.00 87.44 611 LEU A CA 1
ATOM 4647 C C . LEU A 1 611 ? 12.506 5.492 -26.149 1.00 87.44 611 LEU A C 1
ATOM 4649 O O . LEU A 1 611 ? 12.405 5.058 -25.003 1.00 87.44 611 LEU A O 1
ATOM 4653 N N . SER A 1 612 ? 12.463 6.794 -26.429 1.00 86.06 612 SER A N 1
ATOM 4654 C CA . SER A 1 612 ? 11.956 7.748 -25.434 1.00 86.06 612 SER A CA 1
ATOM 4655 C C . SER A 1 612 ? 10.435 7.850 -25.517 1.00 86.06 612 SER A C 1
ATOM 4657 O O . SER A 1 612 ? 9.878 7.716 -26.605 1.00 86.06 612 SER A O 1
ATOM 4659 N N . GLU A 1 613 ? 9.775 8.200 -24.422 1.00 84.75 613 GLU A N 1
ATOM 4660 C CA . GLU A 1 613 ? 8.335 8.504 -24.380 1.00 84.75 613 GLU A CA 1
ATOM 4661 C C . GLU A 1 613 ? 7.862 9.566 -25.387 1.00 84.75 613 GLU A C 1
ATOM 4663 O O . GLU A 1 613 ? 6.715 9.542 -25.822 1.00 84.75 613 GLU A O 1
ATOM 4668 N N . TRP A 1 614 ? 8.738 10.475 -25.825 1.00 86.88 614 TRP A N 1
ATOM 4669 C CA . TRP A 1 614 ? 8.391 11.490 -26.824 1.00 86.88 614 TRP A CA 1
ATOM 4670 C C . TRP A 1 614 ? 8.549 10.994 -28.273 1.00 86.88 614 TRP A C 1
ATOM 4672 O O . TRP A 1 614 ? 8.372 11.759 -29.223 1.00 86.88 614 TRP A O 1
ATOM 4682 N N . GLU A 1 615 ? 8.914 9.728 -28.497 1.00 88.25 615 GLU A N 1
ATOM 4683 C CA . GLU A 1 615 ? 9.079 9.159 -29.837 1.00 88.25 615 GLU A CA 1
ATOM 4684 C C . GLU A 1 615 ? 7.855 8.343 -30.266 1.00 88.25 615 GLU A C 1
ATOM 4686 O O . GLU A 1 615 ? 7.524 7.315 -29.683 1.00 88.25 615 GLU A O 1
ATOM 4691 N N . GLY A 1 616 ? 7.230 8.739 -31.379 1.00 89.56 616 GLY A N 1
ATOM 4692 C CA . GLY A 1 616 ? 6.291 7.868 -32.090 1.00 89.56 616 GLY A CA 1
ATOM 4693 C C . GLY A 1 616 ? 7.020 6.788 -32.897 1.00 89.56 616 GLY A C 1
ATOM 4694 O O . GLY A 1 616 ? 8.058 7.052 -33.512 1.00 89.56 616 GLY A O 1
ATOM 4695 N N . PHE A 1 617 ? 6.450 5.587 -32.971 1.00 93.69 617 PHE A N 1
ATOM 4696 C CA . PHE A 1 617 ? 7.078 4.419 -33.594 1.00 93.69 617 PHE A CA 1
ATOM 4697 C C . PHE A 1 617 ? 6.082 3.569 -34.398 1.00 93.69 617 PHE A C 1
ATOM 4699 O O . PHE A 1 617 ? 4.868 3.781 -34.402 1.00 93.69 617 PHE A O 1
ATOM 4706 N N . TRP A 1 618 ? 6.618 2.597 -35.133 1.00 95.31 618 TRP A N 1
ATOM 4707 C CA . TRP A 1 618 ? 5.865 1.593 -35.872 1.00 95.31 618 TRP A CA 1
ATOM 4708 C C . TRP A 1 618 ? 5.971 0.234 -35.188 1.00 95.31 618 TRP A C 1
ATOM 4710 O O . TRP A 1 618 ? 7.060 -0.328 -35.071 1.00 95.31 618 TRP A O 1
ATOM 4720 N N . ALA A 1 619 ? 4.826 -0.317 -34.801 1.00 94.19 619 ALA A N 1
ATOM 4721 C CA . ALA A 1 619 ? 4.677 -1.715 -34.432 1.00 94.19 619 ALA A CA 1
ATOM 4722 C C . ALA A 1 619 ? 4.413 -2.539 -35.702 1.00 94.19 619 ALA A C 1
ATOM 4724 O O . ALA A 1 619 ? 3.414 -2.336 -36.400 1.00 94.19 619 ALA A O 1
ATOM 4725 N N . GLU A 1 620 ? 5.322 -3.451 -36.035 1.00 94.62 620 GLU A N 1
ATOM 4726 C CA . GLU A 1 620 ? 5.231 -4.307 -37.218 1.00 94.62 620 GLU A CA 1
ATOM 4727 C C . GLU A 1 620 ? 4.921 -5.748 -36.811 1.00 94.62 620 GLU A C 1
ATOM 4729 O O . GLU A 1 620 ? 5.678 -6.374 -36.070 1.00 94.62 620 GLU A O 1
ATOM 4734 N N . LEU A 1 621 ? 3.803 -6.268 -37.320 1.00 92.38 621 LEU A N 1
ATOM 4735 C CA . LEU A 1 621 ? 3.343 -7.633 -37.088 1.00 92.38 621 LEU A CA 1
ATOM 4736 C C . LEU A 1 621 ? 3.811 -8.537 -38.223 1.00 92.38 621 LEU A C 1
ATOM 4738 O O . LEU A 1 621 ? 3.468 -8.309 -39.387 1.00 92.38 621 LEU A O 1
ATOM 4742 N N . TRP A 1 622 ? 4.543 -9.589 -37.883 1.00 91.62 622 TRP A N 1
ATOM 4743 C CA . TRP A 1 622 ? 5.085 -10.569 -38.815 1.00 91.62 622 TRP A CA 1
ATOM 4744 C C . TRP A 1 622 ? 4.444 -11.932 -38.603 1.00 91.62 622 TRP A C 1
ATOM 4746 O O . TRP A 1 622 ? 4.061 -12.293 -37.493 1.00 91.62 622 TRP A O 1
ATOM 4756 N N . VAL A 1 623 ? 4.341 -12.692 -39.691 1.00 89.62 623 VAL A N 1
ATOM 4757 C CA . VAL A 1 623 ? 3.913 -14.090 -39.672 1.00 89.62 623 VAL A CA 1
ATOM 4758 C C . VAL A 1 623 ? 4.940 -14.966 -40.380 1.00 89.62 623 VAL A C 1
ATOM 4760 O O . VAL A 1 623 ? 5.368 -14.664 -41.500 1.00 89.62 623 VAL A O 1
ATOM 4763 N N . THR A 1 624 ? 5.310 -16.077 -39.746 1.00 86.88 624 THR A N 1
ATOM 4764 C CA . THR A 1 624 ? 6.353 -16.990 -40.239 1.00 86.88 624 THR A CA 1
ATOM 4765 C C . THR A 1 624 ? 5.860 -18.435 -40.177 1.00 86.88 624 THR A C 1
ATOM 4767 O O . THR A 1 624 ? 5.364 -18.870 -39.147 1.00 86.88 624 THR A O 1
ATOM 4770 N N . THR A 1 625 ? 5.979 -19.217 -41.258 1.00 83.81 625 THR A N 1
ATOM 4771 C CA . THR A 1 625 ? 5.664 -20.662 -41.206 1.00 83.81 625 THR A CA 1
ATOM 4772 C C . THR A 1 625 ? 6.849 -21.454 -40.653 1.00 83.81 625 THR A C 1
ATOM 4774 O O . THR A 1 625 ? 8.005 -21.147 -40.954 1.00 83.81 625 THR A O 1
ATOM 4777 N N . THR A 1 626 ? 6.587 -22.510 -39.886 1.00 76.88 626 THR A N 1
ATOM 4778 C CA . THR A 1 626 ? 7.640 -23.386 -39.352 1.00 76.88 626 THR A CA 1
ATOM 4779 C C . THR A 1 626 ? 7.997 -24.490 -40.349 1.00 76.88 626 THR A C 1
ATOM 4781 O O . THR A 1 626 ? 7.291 -24.724 -41.331 1.00 76.88 626 THR A O 1
ATOM 4784 N N . GLN A 1 627 ? 9.091 -25.217 -40.094 1.00 72.56 627 GLN A N 1
ATOM 4785 C CA . GLN A 1 627 ? 9.539 -26.345 -40.932 1.00 72.56 627 GLN A CA 1
ATOM 4786 C C . GLN A 1 627 ? 8.512 -27.498 -41.018 1.00 72.56 627 GLN A C 1
ATOM 4788 O O . GLN A 1 627 ? 8.665 -28.399 -41.842 1.00 72.56 627 GLN A O 1
ATOM 4793 N N . GLU A 1 628 ? 7.463 -27.469 -40.191 1.00 68.50 628 GLU A N 1
ATOM 4794 C CA . GLU A 1 628 ? 6.397 -28.474 -40.131 1.00 68.50 628 GLU A CA 1
ATOM 4795 C C . GLU A 1 628 ? 5.378 -28.357 -41.281 1.00 68.50 628 GLU A C 1
ATOM 4797 O O . GLU A 1 628 ? 4.624 -29.301 -41.532 1.00 68.50 628 GLU A O 1
ATOM 4802 N N . THR A 1 629 ? 5.352 -27.238 -42.019 1.00 68.88 629 THR A N 1
ATOM 4803 C CA . THR A 1 629 ? 4.486 -27.070 -43.197 1.00 68.88 629 THR A CA 1
ATOM 4804 C C . THR A 1 629 ? 5.184 -26.338 -44.340 1.00 68.88 629 THR A C 1
ATOM 4806 O O . THR A 1 629 ? 5.991 -25.444 -44.144 1.00 68.88 629 THR A O 1
ATOM 4809 N N . THR A 1 630 ? 4.857 -26.711 -45.577 1.00 74.81 630 THR A N 1
ATOM 4810 C CA . THR A 1 630 ? 5.291 -25.982 -46.790 1.00 74.81 630 THR A CA 1
ATOM 4811 C C . THR A 1 630 ? 4.120 -25.286 -47.481 1.00 74.81 630 THR A C 1
ATOM 4813 O O . THR A 1 630 ? 4.273 -24.724 -48.569 1.00 74.81 630 THR A O 1
ATOM 4816 N N . ALA A 1 631 ? 2.931 -25.361 -46.880 1.00 81.12 631 ALA A N 1
ATOM 4817 C CA . ALA A 1 631 ? 1.744 -24.712 -47.394 1.00 81.12 631 ALA A CA 1
ATOM 4818 C C . ALA A 1 631 ? 1.799 -23.199 -47.106 1.00 81.12 631 ALA A C 1
ATOM 4820 O O . ALA A 1 631 ? 2.381 -22.773 -46.107 1.00 81.12 631 ALA A O 1
ATOM 4821 N N . PRO A 1 632 ? 1.248 -22.367 -48.004 1.00 85.69 632 PRO A N 1
ATOM 4822 C CA . PRO A 1 632 ? 1.294 -20.926 -47.831 1.00 85.69 632 PRO A CA 1
ATOM 4823 C C . PRO A 1 632 ? 0.241 -20.406 -46.859 1.00 85.69 632 PRO A C 1
ATOM 4825 O O . PRO A 1 632 ? -0.812 -21.019 -46.679 1.00 85.69 632 PRO A O 1
ATOM 4828 N N . ILE A 1 633 ? 0.504 -19.220 -46.319 1.00 88.06 633 ILE A N 1
ATOM 4829 C CA . ILE A 1 633 ? -0.429 -18.462 -45.481 1.00 88.06 633 ILE A CA 1
ATOM 4830 C C . ILE A 1 633 ? -1.595 -17.967 -46.351 1.00 88.06 633 ILE A C 1
ATOM 4832 O O . ILE A 1 633 ? -1.375 -17.374 -47.412 1.00 88.06 633 ILE A O 1
ATOM 4836 N N . ALA A 1 634 ? -2.828 -18.239 -45.921 1.00 87.00 634 ALA A N 1
ATOM 4837 C CA . ALA A 1 634 ? -4.065 -17.877 -46.612 1.00 87.00 634 ALA A CA 1
ATOM 4838 C C . ALA A 1 634 ? -4.727 -16.636 -45.992 1.00 87.00 634 ALA A C 1
ATOM 4840 O O . ALA A 1 634 ? -5.096 -15.703 -46.710 1.00 87.00 634 ALA A O 1
ATOM 4841 N N . SER A 1 635 ? -4.831 -16.606 -44.667 1.00 87.50 635 SER A N 1
ATOM 4842 C CA . SER A 1 635 ? -5.356 -15.486 -43.887 1.00 87.50 635 SER A CA 1
ATOM 4843 C C . SER A 1 635 ? -4.658 -15.435 -42.526 1.00 87.50 635 SER A C 1
ATOM 4845 O O . SER A 1 635 ? -4.070 -16.428 -42.089 1.00 87.50 635 SER A O 1
ATOM 4847 N N . ALA A 1 636 ? -4.655 -14.268 -41.888 1.00 88.31 636 ALA A N 1
ATOM 4848 C CA . ALA A 1 636 ? -4.175 -14.116 -40.525 1.00 88.31 636 ALA A CA 1
ATOM 4849 C C . ALA A 1 636 ? -4.891 -12.963 -39.813 1.00 88.31 636 ALA A C 1
ATOM 4851 O O . ALA A 1 636 ? -5.086 -11.890 -40.387 1.00 88.31 636 ALA A O 1
ATOM 4852 N N . SER A 1 637 ? -5.227 -13.171 -38.544 1.00 87.69 637 SER A N 1
ATOM 4853 C CA . SER A 1 637 ? -5.750 -12.141 -37.643 1.00 87.69 637 SER A CA 1
ATOM 4854 C C . SER A 1 637 ? -4.826 -11.958 -36.448 1.00 87.69 637 SER A C 1
ATOM 4856 O O . SER A 1 637 ? -4.193 -12.916 -36.019 1.00 87.69 637 SER A O 1
ATOM 4858 N N . ALA A 1 638 ? -4.712 -10.751 -35.909 1.00 86.56 638 ALA A N 1
ATOM 4859 C CA . ALA A 1 638 ? -3.891 -10.479 -34.734 1.00 86.56 638 ALA A CA 1
ATOM 4860 C C . ALA A 1 638 ? -4.479 -9.328 -33.921 1.00 86.56 638 ALA A C 1
ATOM 4862 O O . ALA A 1 638 ? -5.066 -8.404 -34.479 1.00 86.56 638 ALA A O 1
ATOM 4863 N N . THR A 1 639 ? -4.289 -9.378 -32.610 1.00 87.88 639 THR A N 1
ATOM 4864 C CA . THR A 1 639 ? -4.625 -8.315 -31.671 1.00 87.88 639 THR A CA 1
ATOM 4865 C C . THR A 1 639 ? -3.372 -7.946 -30.898 1.00 87.88 639 THR A C 1
ATOM 4867 O O . THR A 1 639 ? -2.722 -8.830 -30.341 1.00 87.88 639 THR A O 1
ATOM 4870 N N . ILE A 1 640 ? -3.052 -6.656 -30.853 1.00 87.44 640 ILE A N 1
ATOM 4871 C CA . ILE A 1 640 ? -2.003 -6.100 -29.998 1.00 87.44 640 ILE A CA 1
ATOM 4872 C C . ILE A 1 640 ? -2.628 -5.277 -28.879 1.00 87.44 640 ILE A C 1
ATOM 4874 O O . ILE A 1 640 ? -3.660 -4.630 -29.087 1.00 87.44 640 ILE A O 1
ATOM 4878 N N . HIS A 1 641 ? -1.995 -5.334 -27.715 1.00 89.31 641 HIS A N 1
ATOM 4879 C CA . HIS A 1 641 ? -2.200 -4.417 -26.610 1.00 89.31 641 HIS A CA 1
ATOM 4880 C C . HIS A 1 641 ? -1.025 -3.433 -26.544 1.00 89.31 641 HIS A C 1
ATOM 4882 O O . HIS A 1 641 ? 0.107 -3.820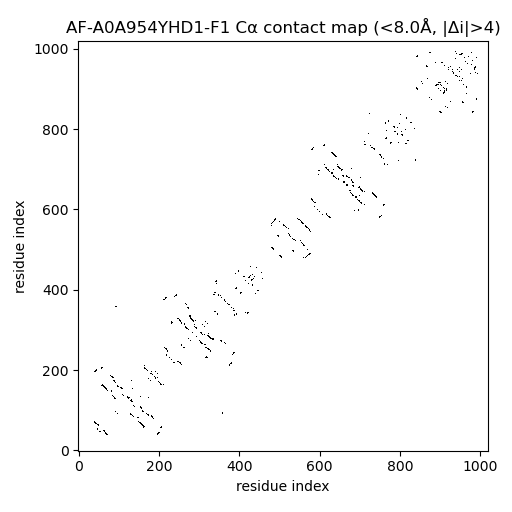 -26.833 1.00 89.31 641 HIS A O 1
ATOM 4888 N N . TYR A 1 642 ? -1.296 -2.180 -26.199 1.00 88.38 642 TYR A N 1
ATOM 4889 C CA . TYR A 1 642 ? -0.311 -1.151 -25.877 1.00 88.38 642 TYR A CA 1
ATOM 4890 C C . TYR A 1 642 ? -0.810 -0.326 -24.697 1.00 88.38 642 TYR A C 1
ATOM 4892 O O . TYR A 1 642 ? -2.019 -0.206 -24.495 1.00 88.38 642 TYR A O 1
ATOM 4900 N N . ASP A 1 643 ? 0.116 0.250 -23.942 1.00 86.31 643 ASP A N 1
ATOM 4901 C CA . ASP A 1 643 ? -0.240 1.118 -22.831 1.00 86.31 643 ASP A CA 1
ATOM 4902 C C . ASP A 1 643 ? -0.767 2.471 -23.324 1.00 86.31 643 ASP A C 1
ATOM 4904 O O . ASP A 1 643 ? -0.115 3.187 -24.092 1.00 86.31 643 ASP A O 1
ATOM 4908 N N . THR A 1 644 ? -1.979 2.797 -22.884 1.00 85.44 644 THR A N 1
ATOM 4909 C CA . THR A 1 644 ? -2.686 4.029 -23.238 1.00 85.44 644 THR A CA 1
ATOM 4910 C C . THR A 1 644 ? -2.207 5.230 -22.442 1.00 85.44 644 THR A C 1
ATOM 4912 O O . THR A 1 644 ? -2.561 6.346 -22.797 1.00 85.44 644 THR A O 1
ATOM 4915 N N . GLU A 1 645 ? -1.448 5.000 -21.368 1.00 79.50 645 GLU A N 1
ATOM 4916 C CA . GLU A 1 645 ? -0.751 6.054 -20.630 1.00 79.50 645 GLU A CA 1
ATOM 4917 C C . GLU A 1 645 ? 0.291 6.740 -21.528 1.00 79.50 645 GLU A C 1
ATOM 4919 O O . GLU A 1 645 ? 0.465 7.947 -21.494 1.00 79.50 645 GLU A O 1
ATOM 4924 N N . TYR A 1 646 ? 0.942 6.002 -22.431 1.00 81.69 646 TYR A N 1
ATOM 4925 C CA . TYR A 1 646 ? 2.059 6.562 -23.202 1.00 81.69 646 TYR A CA 1
ATOM 4926 C C . TYR A 1 646 ? 1.709 6.848 -24.665 1.00 81.69 646 TYR A C 1
ATOM 4928 O O . TYR A 1 646 ? 2.197 7.816 -25.256 1.00 81.69 646 TYR A O 1
ATOM 4936 N N . PHE A 1 647 ? 0.861 6.018 -25.281 1.00 87.69 647 PHE A N 1
ATOM 4937 C CA . PHE A 1 647 ? 0.655 6.055 -26.728 1.00 87.69 647 PHE A CA 1
ATOM 4938 C C . PHE A 1 647 ? -0.813 5.969 -27.145 1.00 87.69 647 PHE A C 1
ATOM 4940 O O . PHE A 1 647 ? -1.654 5.369 -26.484 1.00 87.69 647 PHE A O 1
ATOM 4947 N N . THR A 1 648 ? -1.100 6.494 -28.335 1.00 90.44 648 THR A N 1
ATOM 4948 C CA . THR A 1 648 ? -2.356 6.307 -29.068 1.00 90.44 648 THR A CA 1
ATOM 4949 C C . THR A 1 648 ? -2.080 5.769 -30.471 1.00 90.44 648 THR A C 1
ATOM 4951 O O . THR A 1 648 ? -1.107 6.151 -31.132 1.00 90.44 648 THR A O 1
ATOM 4954 N N . ALA A 1 649 ? -2.932 4.862 -30.952 1.00 92.19 649 ALA A N 1
ATOM 4955 C CA . ALA A 1 649 ? -2.773 4.263 -32.270 1.00 92.19 649 ALA A CA 1
ATOM 4956 C C . ALA A 1 649 ? -3.429 5.142 -33.349 1.00 92.19 649 ALA A C 1
ATOM 4958 O O . ALA A 1 649 ? -4.651 5.255 -33.441 1.00 92.19 649 ALA A O 1
ATOM 4959 N N . THR A 1 650 ? -2.620 5.739 -34.224 1.00 91.19 650 THR A N 1
ATOM 4960 C CA . THR A 1 650 ? -3.086 6.763 -35.179 1.00 91.19 650 THR A CA 1
ATOM 4961 C C . THR A 1 650 ? -3.281 6.240 -36.602 1.00 91.19 650 THR A C 1
ATOM 4963 O O . THR A 1 650 ? -4.083 6.787 -37.368 1.00 91.19 650 THR A O 1
ATOM 4966 N N . GLU A 1 651 ? -2.580 5.169 -36.979 1.00 93.38 651 GLU A N 1
ATOM 4967 C CA . GLU A 1 651 ? -2.629 4.596 -38.325 1.00 93.38 651 GLU A CA 1
ATOM 4968 C C . GLU A 1 651 ? -2.453 3.071 -38.296 1.00 93.38 651 GLU A C 1
ATOM 4970 O O . GLU A 1 651 ? -1.597 2.543 -37.595 1.00 93.38 651 GLU A O 1
ATOM 4975 N N . VAL A 1 652 ? -3.233 2.348 -39.110 1.00 94.88 652 VAL A N 1
ATOM 4976 C CA . VAL A 1 652 ? -3.083 0.898 -39.317 1.00 94.88 652 VAL A CA 1
ATOM 4977 C C . VAL A 1 652 ? -3.035 0.606 -40.813 1.00 94.88 652 VAL A C 1
ATOM 4979 O O . VAL A 1 652 ? -3.973 0.931 -41.545 1.00 94.88 652 VAL A O 1
ATOM 4982 N N . THR A 1 653 ? -1.960 -0.027 -41.288 1.00 94.31 653 THR A N 1
ATOM 4983 C CA . THR A 1 653 ? -1.781 -0.372 -42.709 1.00 94.31 653 THR A CA 1
ATOM 4984 C C . THR A 1 653 ? -1.512 -1.865 -42.902 1.00 94.31 653 THR A C 1
ATOM 4986 O O . THR A 1 653 ? -0.785 -2.466 -42.112 1.00 94.31 653 THR A O 1
ATOM 4989 N N . PRO A 1 654 ? -2.086 -2.507 -43.938 1.00 94.44 654 PRO A N 1
ATOM 4990 C CA . PRO A 1 654 ? -1.798 -3.907 -44.221 1.00 94.44 654 PRO A CA 1
ATOM 4991 C C . PRO A 1 654 ? -0.411 -4.051 -44.854 1.00 94.44 654 PRO A C 1
ATOM 4993 O O . PRO A 1 654 ? 0.055 -3.169 -45.583 1.00 94.44 654 PRO A O 1
ATOM 4996 N N . GLY A 1 655 ? 0.233 -5.195 -44.631 1.00 93.38 655 GLY A N 1
ATOM 4997 C CA . GLY A 1 655 ? 1.447 -5.556 -45.352 1.00 93.38 655 GLY A CA 1
ATOM 4998 C C . GLY A 1 655 ? 1.196 -5.682 -46.865 1.00 93.38 655 GLY A C 1
ATOM 4999 O O . GLY A 1 655 ? 0.066 -5.944 -47.281 1.00 93.38 655 GLY A O 1
ATOM 5000 N N . PRO A 1 656 ? 2.224 -5.541 -47.728 1.00 92.81 656 PRO A N 1
ATOM 5001 C CA . PRO A 1 656 ? 2.040 -5.453 -49.184 1.00 92.81 656 PRO A CA 1
ATOM 5002 C C . PRO A 1 656 ? 1.298 -6.626 -49.832 1.00 92.81 656 PRO A C 1
ATOM 5004 O O . PRO A 1 656 ? 0.677 -6.453 -50.881 1.00 92.81 656 PRO A O 1
ATOM 5007 N N . ALA A 1 657 ? 1.384 -7.817 -49.235 1.00 92.50 657 ALA A N 1
ATOM 5008 C CA . ALA A 1 657 ? 0.718 -9.015 -49.727 1.00 92.50 657 ALA A CA 1
ATOM 5009 C C . ALA A 1 657 ? -0.612 -9.323 -49.028 1.00 92.50 657 ALA A C 1
ATOM 5011 O O . ALA A 1 657 ? -1.255 -10.307 -49.395 1.00 92.50 657 ALA A O 1
ATOM 5012 N N . PHE A 1 658 ? -1.064 -8.485 -48.097 1.00 93.00 658 PHE A N 1
ATOM 5013 C CA . PHE A 1 658 ? -2.321 -8.650 -47.377 1.00 93.00 658 PHE A CA 1
ATOM 5014 C C . PHE A 1 658 ? -3.319 -7.537 -47.714 1.00 93.00 658 PHE A C 1
ATOM 5016 O O . PHE A 1 658 ? -2.962 -6.451 -48.171 1.00 93.00 658 PHE A O 1
ATOM 5023 N N . ARG A 1 659 ? -4.604 -7.818 -47.498 1.00 92.00 659 ARG A N 1
ATOM 5024 C CA . ARG A 1 659 ? -5.688 -6.828 -47.544 1.00 92.00 659 ARG A CA 1
ATOM 5025 C C . ARG A 1 659 ? -6.557 -6.957 -46.299 1.00 92.00 659 ARG A C 1
ATOM 5027 O O . ARG A 1 659 ? -6.814 -8.079 -45.869 1.00 92.00 659 ARG A O 1
ATOM 5034 N N . PHE A 1 660 ? -7.058 -5.835 -45.794 1.00 92.06 660 PHE A N 1
ATOM 5035 C CA . PHE A 1 660 ? -8.123 -5.816 -44.788 1.00 92.06 660 PHE A CA 1
ATOM 5036 C C . PHE A 1 660 ? -9.512 -5.863 -45.437 1.00 92.06 660 PHE A C 1
ATOM 5038 O O . PHE A 1 660 ? -9.653 -5.616 -46.644 1.00 92.06 660 PHE A O 1
ATOM 5045 N N . GLY A 1 661 ? -10.538 -6.150 -44.635 1.00 82.75 661 GLY A N 1
ATOM 5046 C CA . GLY A 1 661 ? -11.930 -5.945 -45.029 1.00 82.75 661 GLY A CA 1
ATOM 5047 C C . GLY A 1 661 ? -12.254 -4.457 -45.204 1.00 82.75 661 GLY A C 1
ATOM 5048 O O . GLY A 1 661 ? -11.729 -3.601 -44.496 1.00 82.75 661 GLY A O 1
ATOM 5049 N N . ASP A 1 662 ? -13.139 -4.129 -46.146 1.00 76.38 662 ASP A N 1
ATOM 5050 C CA . ASP A 1 662 ? -13.627 -2.757 -46.369 1.00 76.38 662 ASP A CA 1
ATOM 5051 C C . ASP A 1 662 ? -14.974 -2.476 -45.670 1.00 76.38 662 ASP A C 1
ATOM 5053 O O . ASP A 1 662 ? -15.605 -1.442 -45.900 1.00 76.38 662 ASP A O 1
ATOM 5057 N N . GLY A 1 663 ? -15.425 -3.410 -44.822 1.00 70.12 663 GLY A N 1
ATOM 5058 C CA . GLY A 1 663 ? -16.721 -3.375 -44.142 1.00 70.12 663 GLY A CA 1
ATOM 5059 C C . GLY A 1 663 ? -17.912 -3.796 -45.014 1.00 70.12 663 GLY A C 1
ATOM 5060 O O . GLY A 1 663 ? -19.052 -3.696 -44.559 1.00 70.12 663 GLY A O 1
ATOM 5061 N N . THR A 1 664 ? -17.678 -4.245 -46.255 1.00 68.50 664 THR A N 1
ATOM 5062 C CA . THR A 1 664 ? -18.718 -4.760 -47.167 1.00 68.50 664 THR A CA 1
ATOM 5063 C C . THR A 1 664 ? -18.555 -6.239 -47.540 1.00 68.50 664 THR A C 1
ATOM 5065 O O . THR A 1 664 ? -19.452 -6.799 -48.173 1.00 68.50 664 THR A O 1
ATOM 5068 N N . ASP A 1 665 ? -17.438 -6.855 -47.146 1.00 62.53 665 ASP A N 1
ATOM 5069 C CA . ASP A 1 665 ? -17.101 -8.270 -47.348 1.00 62.53 665 ASP A CA 1
ATOM 5070 C C . ASP A 1 665 ? -17.622 -9.102 -46.154 1.00 62.53 665 ASP A C 1
ATOM 5072 O O . ASP A 1 665 ? -17.402 -8.720 -45.007 1.00 62.53 665 ASP A O 1
ATOM 5076 N N . ASP A 1 666 ? -18.315 -10.222 -46.398 1.00 60.00 666 ASP A N 1
ATOM 5077 C CA . ASP A 1 666 ? -18.900 -11.063 -45.328 1.00 60.00 666 ASP A CA 1
ATOM 5078 C C . ASP A 1 666 ? -17.841 -11.948 -44.617 1.00 60.00 666 ASP A C 1
ATOM 5080 O O . ASP A 1 666 ? -18.155 -12.599 -43.621 1.00 60.00 666 ASP A O 1
ATOM 5084 N N . GLU A 1 667 ? -16.599 -11.989 -45.124 1.00 67.69 667 GLU A N 1
ATOM 5085 C CA . GLU A 1 667 ? -15.522 -12.883 -44.653 1.00 67.69 667 GLU A CA 1
ATOM 5086 C C . GLU A 1 667 ? -14.355 -12.179 -43.924 1.00 67.69 667 GLU A C 1
ATOM 5088 O O . GLU A 1 667 ? -13.589 -12.873 -43.266 1.00 67.69 667 GLU A O 1
ATOM 5093 N N . LEU A 1 668 ? -14.200 -10.845 -44.007 1.00 79.31 668 LEU A N 1
ATOM 5094 C CA . LEU A 1 668 ? -13.078 -10.105 -43.388 1.00 79.31 668 LEU A CA 1
ATOM 5095 C C . LEU A 1 668 ? -13.535 -8.817 -42.704 1.00 79.31 668 LEU A C 1
ATOM 5097 O O . LEU A 1 668 ? -14.274 -8.019 -43.290 1.00 79.31 668 LEU A O 1
ATOM 5101 N N . SER A 1 669 ? -13.013 -8.562 -41.507 1.00 83.19 669 SER A N 1
ATOM 5102 C CA . SER A 1 669 ? -13.295 -7.331 -40.758 1.00 83.19 669 SER A CA 1
ATOM 5103 C C . SER A 1 669 ? -12.343 -6.181 -41.139 1.00 83.19 669 SER A C 1
ATOM 5105 O O . SER A 1 669 ? -11.190 -6.424 -41.505 1.00 83.19 669 SER A O 1
ATOM 5107 N N . PRO A 1 670 ? -12.785 -4.906 -41.085 1.00 86.81 670 PRO A N 1
ATOM 5108 C CA . PRO A 1 670 ? -11.860 -3.772 -41.113 1.00 86.81 670 PRO A CA 1
ATOM 5109 C C . PRO A 1 670 ? -11.005 -3.749 -39.831 1.00 86.81 670 PRO A C 1
ATOM 5111 O O . PRO A 1 670 ? -11.457 -4.266 -38.806 1.00 86.81 670 PRO A O 1
ATOM 5114 N N . PRO A 1 671 ? -9.804 -3.136 -39.847 1.00 91.31 671 PRO A N 1
ATOM 5115 C CA . PRO A 1 671 ? -9.008 -2.987 -38.633 1.00 91.31 671 PRO A CA 1
ATOM 5116 C C . PRO A 1 671 ? -9.776 -2.150 -37.602 1.00 91.31 671 PRO A C 1
ATOM 5118 O O . PRO A 1 671 ? -10.425 -1.161 -37.959 1.00 91.31 671 PRO A O 1
ATOM 5121 N N . SER A 1 672 ? -9.704 -2.541 -36.332 1.00 91.00 672 SER A N 1
ATOM 5122 C CA . SER A 1 672 ? -10.353 -1.830 -35.227 1.00 91.00 672 SER A CA 1
ATOM 5123 C C . SER A 1 672 ? -9.316 -1.318 -34.237 1.00 91.00 672 SER A C 1
ATOM 5125 O O . SER A 1 672 ? -8.503 -2.103 -33.749 1.00 91.00 672 SER A O 1
ATOM 5127 N N . VAL A 1 673 ? -9.397 -0.029 -33.917 1.00 91.69 673 VAL A N 1
ATOM 5128 C CA . VAL A 1 673 ? -8.625 0.622 -32.854 1.00 91.69 673 VAL A CA 1
ATOM 5129 C C . VAL A 1 673 ? -9.588 0.949 -31.715 1.00 91.69 673 VAL A C 1
ATOM 5131 O O . VAL A 1 673 ? -10.573 1.662 -31.916 1.00 91.69 673 VAL A O 1
ATOM 5134 N N . GLU A 1 674 ? -9.332 0.387 -30.540 1.00 88.81 674 GLU A N 1
ATOM 5135 C CA . GLU A 1 674 ? -10.031 0.673 -29.288 1.00 88.81 674 GLU A CA 1
ATOM 5136 C C . GLU A 1 674 ? -9.040 1.333 -28.322 1.00 88.81 674 GLU A C 1
ATOM 5138 O O . GLU A 1 674 ? -8.570 0.696 -27.381 1.00 88.81 674 GLU A O 1
ATOM 5143 N N . ASP A 1 675 ? -8.725 2.612 -28.571 1.00 81.44 675 ASP A N 1
ATOM 5144 C CA . ASP A 1 675 ? -7.725 3.365 -27.795 1.00 81.44 675 ASP A CA 1
ATOM 5145 C C . ASP A 1 675 ? -8.015 3.359 -26.292 1.00 81.44 675 ASP A C 1
ATOM 5147 O O . ASP A 1 675 ? -7.096 3.223 -25.512 1.00 81.44 675 ASP A O 1
ATOM 5151 N N . SER A 1 676 ? -9.276 3.413 -25.849 1.00 82.62 676 SER A N 1
ATOM 5152 C CA . SER A 1 676 ? -9.603 3.395 -24.409 1.00 82.62 676 SER A CA 1
ATOM 5153 C C . SER A 1 676 ? -9.266 2.081 -23.691 1.00 82.62 676 SER A C 1
ATOM 5155 O O . SER A 1 676 ? -9.436 1.990 -22.481 1.00 82.62 676 SER A O 1
ATOM 5157 N N . LEU A 1 677 ? -8.932 1.034 -24.445 1.00 82.88 677 LEU A N 1
ATOM 5158 C CA . LEU A 1 677 ? -8.550 -0.288 -23.949 1.00 82.88 677 LEU A CA 1
ATOM 5159 C C . LEU A 1 677 ? -7.162 -0.697 -24.468 1.00 82.88 677 LEU A C 1
ATOM 5161 O O . LEU A 1 677 ? -6.834 -1.880 -24.405 1.00 82.88 677 LEU A O 1
ATOM 5165 N N . GLY A 1 678 ? -6.412 0.234 -25.072 1.00 87.69 678 GLY A N 1
ATOM 5166 C CA . GLY A 1 678 ? -5.071 -0.026 -25.589 1.00 87.69 678 GLY A CA 1
ATOM 5167 C C . GLY A 1 678 ? -5.021 -1.103 -26.663 1.00 87.69 678 GLY A C 1
ATOM 5168 O O . GLY A 1 678 ? -4.049 -1.840 -26.735 1.00 87.69 678 GLY A O 1
ATOM 5169 N N . ARG A 1 679 ? -6.079 -1.289 -27.468 1.00 91.12 679 ARG A N 1
ATOM 5170 C CA . ARG A 1 679 ? -6.206 -2.483 -28.324 1.00 91.12 679 ARG A CA 1
ATOM 5171 C C . ARG A 1 679 ? -6.294 -2.150 -29.807 1.00 91.12 679 ARG A C 1
ATOM 5173 O O . ARG A 1 679 ? -7.221 -1.466 -30.238 1.00 91.12 679 ARG A O 1
ATOM 5180 N N . VAL A 1 680 ? -5.417 -2.747 -30.619 1.00 92.81 680 VAL A N 1
ATOM 5181 C CA . VAL A 1 680 ? -5.569 -2.780 -32.087 1.00 92.81 680 VAL A CA 1
ATOM 5182 C C . VAL A 1 680 ? -5.776 -4.212 -32.552 1.00 92.81 680 VAL A C 1
ATOM 5184 O O . VAL A 1 680 ? -4.951 -5.079 -32.281 1.00 92.81 680 VAL A O 1
ATOM 5187 N N . ALA A 1 681 ? -6.859 -4.462 -33.287 1.00 91.88 681 ALA A N 1
ATOM 5188 C CA . ALA A 1 681 ? -7.117 -5.750 -33.923 1.00 91.88 681 ALA A CA 1
ATOM 5189 C C . ALA A 1 681 ? -7.104 -5.626 -35.450 1.00 91.88 681 ALA A C 1
ATOM 5191 O O . ALA A 1 681 ? -7.698 -4.709 -36.027 1.00 91.88 681 ALA A O 1
ATOM 5192 N N . VAL A 1 682 ? -6.434 -6.573 -36.101 1.00 91.81 682 VAL A N 1
ATOM 5193 C CA . VAL A 1 682 ? -6.321 -6.692 -37.555 1.00 91.81 682 VAL A CA 1
ATOM 5194 C C . VAL A 1 682 ? -6.804 -8.062 -38.014 1.00 91.81 682 VAL A C 1
ATOM 5196 O O . VAL A 1 682 ? -6.577 -9.075 -37.357 1.00 91.81 682 VAL A O 1
ATOM 5199 N N . ASP A 1 683 ? -7.453 -8.084 -39.171 1.00 90.75 683 ASP A N 1
ATOM 5200 C CA . ASP A 1 683 ? -7.929 -9.291 -39.841 1.00 90.75 683 ASP A CA 1
ATOM 5201 C C . ASP A 1 683 ? -7.623 -9.155 -41.336 1.00 90.75 683 ASP A C 1
ATOM 5203 O O . ASP A 1 683 ? -8.115 -8.233 -41.999 1.00 90.75 683 ASP A O 1
ATOM 5207 N N . ALA A 1 684 ? -6.718 -9.991 -41.851 1.00 91.12 684 ALA A N 1
ATOM 5208 C CA . ALA A 1 684 ? -6.130 -9.801 -43.169 1.00 91.12 684 ALA A CA 1
ATOM 5209 C C . ALA A 1 684 ? -6.071 -11.094 -43.992 1.00 91.12 684 ALA A C 1
ATOM 5211 O O . ALA A 1 684 ? -5.651 -12.149 -43.521 1.00 91.12 684 ALA A O 1
ATOM 5212 N N . ALA A 1 685 ? -6.405 -10.994 -45.280 1.00 90.69 685 ALA A N 1
ATOM 5213 C CA . ALA A 1 685 ? -6.281 -12.102 -46.229 1.00 90.69 685 ALA A CA 1
ATOM 5214 C C . ALA A 1 685 ? -5.137 -11.890 -47.219 1.00 90.69 685 ALA A C 1
ATOM 5216 O O . ALA A 1 685 ? -4.910 -10.775 -47.703 1.00 90.69 685 ALA A O 1
ATOM 5217 N N . ALA A 1 686 ? -4.461 -12.983 -47.574 1.00 90.38 686 ALA A N 1
ATOM 5218 C CA . ALA A 1 686 ? -3.420 -12.988 -48.589 1.00 90.38 686 ALA A CA 1
ATOM 5219 C C . ALA A 1 686 ? -3.980 -12.597 -49.969 1.00 90.38 686 ALA A C 1
ATOM 5221 O O . ALA A 1 686 ? -5.020 -13.078 -50.423 1.00 90.38 686 ALA A O 1
ATOM 5222 N N . THR A 1 687 ? -3.258 -11.733 -50.678 1.00 86.31 687 THR A N 1
ATOM 5223 C CA . THR A 1 687 ? -3.598 -11.255 -52.033 1.00 86.31 687 THR A CA 1
ATOM 5224 C C . THR A 1 687 ? -2.805 -11.969 -53.130 1.00 86.31 687 THR A C 1
ATOM 5226 O O . THR A 1 687 ? -3.135 -11.864 -54.316 1.00 86.31 687 THR A O 1
ATOM 5229 N N . THR A 1 688 ? -1.776 -12.729 -52.750 1.00 80.12 688 THR A N 1
ATOM 5230 C CA . THR A 1 688 ? -0.914 -13.512 -53.638 1.00 80.12 688 THR A CA 1
ATOM 5231 C C . THR A 1 688 ? -0.782 -14.949 -53.126 1.00 80.12 688 THR A C 1
ATOM 5233 O O . THR A 1 688 ? -0.956 -15.232 -51.946 1.00 80.12 688 THR A O 1
ATOM 5236 N N . GLY A 1 689 ? -0.513 -15.896 -54.030 1.00 69.88 689 GLY A N 1
ATOM 5237 C CA . GLY A 1 689 ? -0.271 -17.295 -53.660 1.00 69.88 689 GLY A CA 1
ATOM 5238 C C . GLY A 1 689 ? 1.207 -17.557 -53.356 1.00 69.88 689 GLY A C 1
ATOM 5239 O O . GLY A 1 689 ? 2.069 -16.986 -54.022 1.00 69.88 689 GLY A O 1
ATOM 5240 N N . ASN A 1 690 ? 1.481 -18.488 -52.432 1.00 75.69 690 ASN A N 1
ATOM 5241 C CA . ASN A 1 690 ? 2.810 -18.940 -51.965 1.00 75.69 690 ASN A CA 1
ATOM 5242 C C . ASN A 1 690 ? 3.479 -18.122 -50.833 1.00 75.69 690 ASN A C 1
ATOM 5244 O O . ASN A 1 690 ? 4.676 -18.297 -50.605 1.00 75.69 690 ASN A O 1
ATOM 5248 N N . LEU A 1 691 ? 2.747 -17.267 -50.112 1.00 81.75 691 LEU A N 1
ATOM 5249 C CA . LEU A 1 691 ? 3.299 -16.500 -48.984 1.00 81.75 691 LEU A CA 1
ATOM 5250 C C . LEU A 1 691 ? 3.785 -17.414 -47.854 1.00 81.75 691 LEU A C 1
ATOM 5252 O O . LEU A 1 691 ? 3.067 -18.322 -47.442 1.00 81.75 691 LEU A O 1
ATOM 5256 N N . GLY A 1 692 ? 5.007 -17.187 -47.370 1.00 74.38 692 GLY A N 1
ATOM 5257 C CA . GLY A 1 692 ? 5.576 -17.926 -46.241 1.00 74.38 692 GLY A CA 1
ATOM 5258 C C . GLY A 1 692 ? 5.972 -19.379 -46.532 1.00 74.38 692 GLY A C 1
ATOM 5259 O O . GLY A 1 692 ? 6.532 -20.016 -45.656 1.00 74.38 692 GLY A O 1
ATOM 5260 N N . ALA A 1 693 ? 5.781 -19.921 -47.743 1.00 74.81 693 ALA A N 1
ATOM 5261 C CA . ALA A 1 693 ? 6.095 -21.328 -48.070 1.00 74.81 693 ALA A CA 1
ATOM 5262 C C . ALA A 1 693 ? 7.600 -21.691 -48.005 1.00 74.81 693 ALA A C 1
ATOM 5264 O O . ALA A 1 693 ? 7.983 -22.851 -48.138 1.00 74.81 693 ALA A O 1
ATOM 5265 N N . ASN A 1 694 ? 8.462 -20.686 -47.858 1.00 80.75 694 ASN A N 1
ATOM 5266 C CA . ASN A 1 694 ? 9.913 -20.784 -47.714 1.00 80.75 694 ASN A CA 1
ATOM 5267 C C . ASN A 1 694 ? 10.399 -20.464 -46.287 1.00 80.75 694 ASN A C 1
ATOM 5269 O O . ASN A 1 694 ? 11.599 -20.245 -46.114 1.00 80.75 694 ASN A O 1
ATOM 5273 N N . HIS A 1 695 ? 9.489 -20.409 -45.306 1.00 84.75 695 HIS A N 1
ATOM 5274 C CA . HIS A 1 695 ? 9.762 -20.078 -43.898 1.00 84.75 695 HIS A CA 1
ATOM 5275 C C . HIS A 1 695 ? 10.369 -18.684 -43.688 1.00 84.75 695 HIS A C 1
ATOM 5277 O O . HIS A 1 695 ? 11.050 -18.435 -42.701 1.00 84.75 695 HIS A O 1
ATOM 5283 N N . GLN A 1 696 ? 10.174 -17.783 -44.653 1.00 88.62 696 GLN A N 1
ATOM 5284 C CA . GLN A 1 696 ? 10.597 -16.391 -44.539 1.00 88.62 696 GLN A CA 1
ATOM 5285 C C . GLN A 1 696 ? 9.492 -15.574 -43.859 1.00 88.62 696 GLN A C 1
ATOM 5287 O O . GLN A 1 696 ? 8.330 -15.760 -44.246 1.00 88.62 696 GLN A O 1
ATOM 5292 N N . PRO A 1 697 ? 9.830 -14.661 -42.929 1.00 91.12 697 PRO A N 1
ATOM 5293 C CA . PRO A 1 697 ? 8.852 -13.775 -42.312 1.00 91.12 697 PRO A CA 1
ATOM 5294 C C . PRO A 1 697 ? 8.125 -12.932 -43.357 1.00 91.12 697 PRO A C 1
ATOM 5296 O O . PRO A 1 697 ? 8.733 -12.439 -44.316 1.00 91.12 697 PRO A O 1
ATOM 5299 N N . VAL A 1 698 ? 6.817 -12.770 -43.172 1.00 93.31 698 VAL A N 1
ATOM 5300 C CA . VAL A 1 698 ? 5.950 -11.965 -44.037 1.00 93.31 698 VAL A CA 1
ATOM 5301 C C . VAL A 1 698 ? 5.262 -10.898 -43.194 1.00 93.31 698 VAL A C 1
ATOM 5303 O O . VAL A 1 698 ? 4.653 -11.217 -42.178 1.00 93.31 698 VAL A O 1
ATOM 5306 N N . LEU A 1 699 ? 5.342 -9.637 -43.617 1.00 95.06 699 LEU A N 1
ATOM 5307 C CA . LEU A 1 699 ? 4.686 -8.525 -42.931 1.00 95.06 699 LEU A CA 1
ATOM 5308 C C . LEU A 1 699 ? 3.164 -8.653 -43.066 1.00 95.06 699 LEU A C 1
ATOM 5310 O O . LEU A 1 699 ? 2.643 -8.582 -44.182 1.00 95.06 699 LEU A O 1
ATOM 5314 N N . LEU A 1 700 ? 2.466 -8.804 -41.942 1.00 93.38 700 LEU A N 1
ATOM 5315 C CA . LEU A 1 700 ? 1.008 -8.864 -41.862 1.00 93.38 700 LEU A CA 1
ATOM 5316 C C . LEU A 1 700 ? 0.395 -7.461 -41.855 1.00 93.38 700 LEU A C 1
ATOM 5318 O O . LEU A 1 700 ? -0.464 -7.150 -42.683 1.00 93.38 700 LEU A O 1
ATOM 5322 N N . ALA A 1 701 ? 0.844 -6.611 -40.932 1.00 95.25 701 ALA A N 1
ATOM 5323 C CA . ALA A 1 701 ? 0.320 -5.265 -40.732 1.00 95.25 701 ALA A CA 1
ATOM 5324 C C . ALA A 1 701 ? 1.337 -4.362 -40.024 1.00 95.25 701 ALA A C 1
ATOM 5326 O O . ALA A 1 701 ? 2.278 -4.838 -39.388 1.00 95.25 701 ALA A O 1
ATOM 5327 N N . ARG A 1 702 ? 1.112 -3.052 -40.121 1.00 96.19 702 ARG A N 1
ATOM 5328 C CA . ARG A 1 702 ? 1.786 -2.028 -39.326 1.00 96.19 702 ARG A CA 1
ATOM 5329 C C . ARG A 1 702 ? 0.777 -1.211 -38.553 1.00 96.19 702 ARG A C 1
ATOM 5331 O O . ARG A 1 702 ? -0.251 -0.835 -39.118 1.00 96.19 702 ARG A O 1
ATOM 5338 N N . VAL A 1 703 ? 1.130 -0.874 -37.325 1.00 96.19 703 VAL A N 1
ATOM 5339 C CA . VAL A 1 703 ? 0.399 0.063 -36.479 1.00 96.19 703 VAL A CA 1
ATOM 5340 C C . VAL A 1 703 ? 1.339 1.213 -36.132 1.00 96.19 703 VAL A C 1
ATOM 5342 O O . VAL A 1 703 ? 2.461 0.980 -35.689 1.00 96.19 703 VAL A O 1
ATOM 5345 N N . ARG A 1 704 ? 0.907 2.447 -36.389 1.00 95.19 704 ARG A N 1
ATOM 5346 C CA . ARG A 1 704 ? 1.583 3.664 -35.944 1.00 95.19 704 ARG A CA 1
ATOM 5347 C C . ARG A 1 704 ? 1.084 4.004 -34.550 1.00 95.19 704 ARG A C 1
ATOM 5349 O O . ARG A 1 704 ? -0.123 4.164 -34.370 1.00 95.19 704 ARG A O 1
ATOM 5356 N N . LEU A 1 705 ? 2.014 4.131 -33.616 1.00 93.38 705 LEU A N 1
ATOM 5357 C CA . LEU A 1 705 ? 1.766 4.615 -32.266 1.00 93.38 705 LEU A CA 1
ATOM 5358 C C . LEU A 1 705 ? 2.455 5.970 -32.128 1.00 93.38 705 LEU A C 1
ATOM 5360 O O . LEU A 1 705 ? 3.648 6.094 -32.406 1.00 93.38 705 LEU A O 1
ATOM 5364 N N . ASP A 1 706 ? 1.679 6.991 -31.783 1.00 90.19 706 ASP A N 1
ATOM 5365 C CA . ASP A 1 706 ? 2.170 8.337 -31.492 1.00 90.19 706 ASP A CA 1
ATOM 5366 C C . ASP A 1 706 ? 1.840 8.685 -30.032 1.00 90.19 706 ASP A C 1
ATOM 5368 O O . ASP A 1 706 ? 0.995 8.039 -29.416 1.00 90.19 706 ASP A O 1
ATOM 5372 N N . ILE A 1 707 ? 2.511 9.696 -29.485 1.00 84.62 707 ILE A N 1
ATOM 5373 C CA . ILE A 1 707 ? 2.336 10.164 -28.100 1.00 84.62 707 ILE A CA 1
ATOM 5374 C C . ILE A 1 707 ? 0.880 10.607 -27.874 1.00 84.62 707 ILE A C 1
ATOM 5376 O O . ILE A 1 707 ? 0.310 11.273 -28.751 1.00 84.62 707 ILE A O 1
ATOM 5380 N N . ASP A 1 708 ? 0.290 10.309 -26.711 1.00 76.31 708 ASP A N 1
ATOM 5381 C CA . ASP A 1 708 ? -0.983 10.932 -26.321 1.00 76.31 708 ASP A CA 1
ATOM 5382 C C . ASP A 1 708 ? -0.751 12.409 -25.928 1.00 76.31 708 ASP A C 1
ATOM 5384 O O . ASP A 1 708 ? -0.062 12.704 -24.953 1.00 76.31 708 ASP A O 1
ATOM 5388 N N . PRO A 1 709 ? -1.332 13.385 -26.652 1.00 65.75 709 PRO A N 1
ATOM 5389 C CA . PRO A 1 709 ? -1.158 14.803 -26.345 1.00 65.75 709 PRO A CA 1
ATOM 5390 C C . PRO A 1 709 ? -1.845 15.269 -25.047 1.00 65.75 709 PRO A C 1
ATOM 5392 O O . PRO A 1 709 ? -1.752 16.454 -24.725 1.00 65.75 709 PRO A O 1
ATOM 5395 N N . ASN A 1 710 ? -2.595 14.406 -24.353 1.00 67.00 710 ASN A N 1
ATOM 5396 C CA . ASN A 1 710 ? -3.243 14.717 -23.075 1.00 67.00 710 ASN A CA 1
ATOM 5397 C C . ASN A 1 710 ? -2.559 14.072 -21.865 1.00 67.00 710 ASN A C 1
ATOM 5399 O O . ASN A 1 710 ? -3.007 14.340 -20.747 1.00 67.00 710 ASN A O 1
ATOM 5403 N N . ASP A 1 711 ? -1.541 13.240 -22.078 1.00 68.06 711 ASP A N 1
ATOM 5404 C CA . ASP A 1 711 ? -0.776 12.644 -20.985 1.00 68.06 711 ASP A CA 1
ATOM 5405 C C . ASP A 1 711 ? 0.276 13.630 -20.446 1.00 68.06 711 ASP A C 1
ATOM 5407 O O . ASP A 1 711 ? 0.539 14.648 -21.079 1.00 68.06 711 ASP A O 1
ATOM 5411 N N . LEU A 1 712 ? 0.834 13.400 -19.262 1.00 64.81 712 LEU A N 1
ATOM 5412 C CA . LEU A 1 712 ? 1.980 14.151 -18.748 1.00 64.81 712 LEU A CA 1
ATOM 5413 C C . LEU A 1 712 ? 3.315 13.479 -19.101 1.00 64.81 712 LEU A C 1
ATOM 5415 O O . LEU A 1 712 ? 4.276 14.215 -19.277 1.00 64.81 712 LEU A O 1
ATOM 5419 N N . GLY A 1 713 ? 3.330 12.166 -19.358 1.00 67.50 713 GLY A N 1
ATOM 5420 C CA . GLY A 1 713 ? 4.546 11.409 -19.645 1.00 67.50 713 GLY A CA 1
ATOM 5421 C C . GLY A 1 713 ? 4.917 10.409 -18.545 1.00 67.50 713 GLY A C 1
ATOM 5422 O O . GLY A 1 713 ? 4.177 10.167 -17.589 1.00 67.50 713 GLY A O 1
ATOM 5423 N N . ILE A 1 714 ? 6.074 9.771 -18.710 1.00 70.81 714 ILE A N 1
ATOM 5424 C CA . ILE A 1 714 ? 6.707 8.904 -17.722 1.00 70.81 714 ILE A CA 1
ATOM 5425 C C . ILE A 1 714 ? 7.386 9.800 -16.690 1.00 70.81 714 ILE A C 1
ATOM 5427 O O . ILE A 1 714 ? 8.534 10.222 -16.849 1.00 70.81 714 ILE A O 1
ATOM 5431 N N . ARG A 1 715 ? 6.705 9.989 -15.562 1.00 70.19 715 ARG A N 1
ATOM 5432 C CA . ARG A 1 715 ? 7.219 10.743 -14.416 1.00 70.19 715 ARG A CA 1
ATOM 5433 C C . ARG A 1 715 ? 8.624 10.325 -14.004 1.00 70.19 715 ARG A C 1
ATOM 5435 O O . ARG A 1 715 ? 8.828 9.254 -13.426 1.00 70.19 715 ARG A O 1
ATOM 5442 N N . VAL A 1 716 ? 9.581 11.230 -14.168 1.00 67.44 716 VAL A N 1
ATOM 5443 C CA . VAL A 1 716 ? 10.987 10.975 -13.823 1.00 67.44 716 VAL A CA 1
ATOM 5444 C C . VAL A 1 716 ? 11.208 10.797 -12.307 1.00 67.44 716 VAL A C 1
ATOM 5446 O O . VAL A 1 716 ? 12.182 10.175 -11.888 1.00 67.44 716 VAL A O 1
ATOM 5449 N N . ASP A 1 717 ? 10.285 11.276 -11.464 1.00 59.09 717 ASP A N 1
ATOM 5450 C CA . ASP A 1 717 ? 10.323 11.154 -9.998 1.00 59.09 717 ASP A CA 1
ATOM 5451 C C . ASP A 1 717 ? 9.623 9.900 -9.440 1.00 59.09 717 ASP A C 1
ATOM 5453 O O . ASP A 1 717 ? 9.784 9.571 -8.260 1.00 59.09 717 ASP A O 1
ATOM 5457 N N . SER A 1 718 ? 8.884 9.164 -10.275 1.00 51.66 718 SER A N 1
ATOM 5458 C CA . SER A 1 718 ? 8.077 8.013 -9.848 1.00 51.66 718 SER A CA 1
ATOM 5459 C C . SER A 1 718 ? 8.895 6.749 -9.525 1.00 51.66 718 SER A C 1
ATOM 5461 O O . SER A 1 718 ? 8.364 5.788 -8.972 1.00 51.66 718 SER A O 1
ATOM 5463 N N . PHE A 1 719 ? 10.215 6.782 -9.740 1.00 52.81 719 PHE A N 1
ATOM 5464 C CA . PHE A 1 719 ? 11.147 5.670 -9.493 1.00 52.81 719 PHE A CA 1
ATOM 5465 C C . PHE A 1 719 ? 11.690 5.576 -8.051 1.00 52.81 719 PHE A C 1
ATOM 5467 O O . PHE A 1 719 ? 12.703 4.919 -7.807 1.00 52.81 719 PHE A O 1
ATOM 5474 N N . GLY A 1 720 ? 11.051 6.226 -7.071 1.00 45.97 720 GLY A N 1
ATOM 5475 C CA . GLY A 1 720 ? 11.296 5.952 -5.645 1.00 45.97 720 GLY A CA 1
ATOM 5476 C C . GLY A 1 720 ? 12.686 6.328 -5.106 1.00 45.97 720 GLY A C 1
ATOM 5477 O O . GLY A 1 720 ? 13.095 5.809 -4.072 1.00 45.97 720 GLY A O 1
ATOM 5478 N N . GLY A 1 721 ? 13.411 7.237 -5.769 1.00 48.09 721 GLY A N 1
ATOM 5479 C CA . GLY A 1 721 ? 14.701 7.752 -5.290 1.00 48.09 721 GLY A CA 1
ATOM 5480 C C . GLY A 1 721 ? 15.930 6.894 -5.605 1.00 48.09 721 GLY A C 1
ATOM 5481 O O . GLY A 1 721 ? 16.915 6.976 -4.875 1.00 48.09 721 GLY A O 1
ATOM 5482 N N . GLY A 1 722 ? 15.885 6.108 -6.684 1.00 50.28 722 GLY A N 1
ATOM 5483 C CA . GLY A 1 722 ? 17.034 5.401 -7.262 1.00 50.28 722 GLY A CA 1
ATOM 5484 C C . GLY A 1 722 ? 17.395 5.882 -8.680 1.00 50.28 722 GLY A C 1
ATOM 5485 O O . GLY A 1 722 ? 16.822 6.864 -9.156 1.00 50.28 722 GLY A O 1
ATOM 5486 N N . PRO A 1 723 ? 18.338 5.207 -9.372 1.00 53.94 723 PRO A N 1
ATOM 5487 C CA . PRO A 1 723 ? 18.677 5.516 -10.763 1.00 53.94 723 PRO A CA 1
ATOM 5488 C C . PRO A 1 723 ? 17.455 5.375 -11.677 1.00 53.94 723 PRO A C 1
ATOM 5490 O O . PRO A 1 723 ? 16.613 4.502 -11.453 1.00 53.94 723 PRO A O 1
ATOM 5493 N N . ILE A 1 724 ? 17.378 6.221 -12.708 1.00 63.38 724 ILE A N 1
ATOM 5494 C CA . ILE A 1 724 ? 16.296 6.204 -13.704 1.00 63.38 724 ILE A CA 1
ATOM 5495 C C . ILE A 1 724 ? 16.247 4.826 -14.373 1.00 63.38 724 ILE A C 1
ATOM 5497 O O . ILE A 1 724 ? 17.282 4.280 -14.761 1.00 63.38 724 ILE A O 1
ATOM 5501 N N . ARG A 1 725 ? 15.043 4.266 -14.522 1.00 63.97 725 ARG A N 1
ATOM 5502 C CA . ARG A 1 725 ? 14.814 2.958 -15.149 1.00 63.97 725 ARG A CA 1
ATOM 5503 C C . ARG A 1 725 ? 13.838 3.073 -16.319 1.00 63.97 725 ARG A C 1
ATOM 5505 O O . ARG A 1 725 ? 13.025 3.996 -16.336 1.00 63.97 725 ARG A O 1
ATOM 5512 N N . PRO A 1 726 ? 13.893 2.144 -17.287 1.00 71.62 726 PRO A N 1
ATOM 5513 C CA . PRO A 1 726 ? 12.848 2.043 -18.290 1.00 71.62 726 PRO A CA 1
ATOM 5514 C C . PRO A 1 726 ? 11.555 1.490 -17.680 1.00 71.62 726 PRO A C 1
ATOM 5516 O O . PRO A 1 726 ? 11.585 0.827 -16.640 1.00 71.62 726 PRO A O 1
ATOM 5519 N N . VAL A 1 727 ? 10.434 1.714 -18.364 1.00 70.38 727 VAL A N 1
ATOM 5520 C CA . VAL A 1 727 ? 9.147 1.073 -18.051 1.00 70.38 727 VAL A CA 1
ATOM 5521 C C . VAL A 1 727 ? 9.297 -0.449 -18.137 1.00 70.38 727 VAL A C 1
ATOM 5523 O O . VAL A 1 727 ? 9.984 -0.965 -19.025 1.00 70.38 727 VAL A O 1
ATOM 5526 N N . GLU A 1 728 ? 8.665 -1.165 -17.203 1.00 59.06 728 GLU A N 1
ATOM 5527 C CA . GLU A 1 728 ? 8.685 -2.630 -17.155 1.00 59.06 728 GLU A CA 1
ATOM 5528 C C . GLU A 1 728 ? 8.093 -3.266 -18.433 1.00 59.06 728 GLU A C 1
ATOM 5530 O O . GLU A 1 728 ? 7.367 -2.642 -19.212 1.00 59.06 728 GLU A O 1
ATOM 5535 N N . ALA A 1 729 ? 8.434 -4.534 -18.684 1.00 58.09 729 ALA A N 1
ATOM 5536 C CA . ALA A 1 729 ? 7.953 -5.263 -19.858 1.00 58.09 729 ALA A CA 1
ATOM 5537 C C . ALA A 1 729 ? 6.411 -5.346 -19.892 1.00 58.09 729 ALA A C 1
ATOM 5539 O O . ALA A 1 729 ? 5.773 -5.504 -18.855 1.00 58.09 729 ALA A O 1
ATOM 5540 N N . GLY A 1 730 ? 5.818 -5.305 -21.093 1.00 65.31 730 GLY A N 1
ATOM 5541 C CA . GLY A 1 730 ? 4.361 -5.429 -21.292 1.00 65.31 730 GLY A CA 1
ATOM 5542 C C . GLY A 1 730 ? 3.654 -4.159 -21.782 1.00 65.31 730 GLY A C 1
ATOM 5543 O O . GLY A 1 730 ? 2.470 -4.212 -22.111 1.00 65.31 730 GLY A O 1
ATOM 5544 N N . TRP A 1 731 ? 4.377 -3.043 -21.926 1.00 78.50 731 TRP A N 1
ATOM 5545 C CA . TRP A 1 731 ? 3.849 -1.793 -22.495 1.00 78.50 731 TRP A CA 1
ATOM 5546 C C . TRP A 1 731 ? 3.401 -1.925 -23.967 1.00 78.50 731 TRP A C 1
ATOM 5548 O O . TRP A 1 731 ? 2.621 -1.109 -24.456 1.00 78.50 731 TRP A O 1
ATOM 5558 N N . ILE A 1 732 ? 3.861 -2.962 -24.681 1.00 82.25 732 ILE A N 1
ATOM 5559 C CA . ILE A 1 732 ? 3.319 -3.389 -25.974 1.00 82.25 732 ILE A CA 1
ATOM 5560 C C . ILE A 1 732 ? 3.472 -4.904 -26.162 1.00 82.25 732 ILE A C 1
ATOM 5562 O O . ILE A 1 732 ? 4.565 -5.453 -26.029 1.00 82.25 732 ILE A O 1
ATOM 5566 N N . GLU A 1 733 ? 2.390 -5.599 -26.518 1.00 82.38 733 GLU A N 1
ATOM 5567 C CA . GLU A 1 733 ? 2.420 -7.053 -26.704 1.00 82.38 733 GLU A CA 1
ATOM 5568 C C . GLU A 1 733 ? 1.330 -7.582 -27.651 1.00 82.38 733 GLU A C 1
ATOM 5570 O O . GLU A 1 733 ? 0.244 -7.005 -27.762 1.00 82.38 733 GLU A O 1
ATOM 5575 N N . PRO A 1 734 ? 1.566 -8.705 -28.351 1.00 77.81 734 PRO A N 1
ATOM 5576 C CA . PRO A 1 734 ? 0.517 -9.388 -29.089 1.00 77.81 734 PRO A CA 1
ATOM 5577 C C . PRO A 1 734 ? -0.303 -10.283 -28.136 1.00 77.81 734 PRO A C 1
ATOM 5579 O O . PRO A 1 734 ? 0.222 -11.188 -27.498 1.00 77.81 734 PRO A O 1
ATOM 5582 N N . THR A 1 735 ? -1.618 -10.066 -28.053 1.00 77.00 735 THR A N 1
ATOM 5583 C CA . THR A 1 735 ? -2.493 -10.740 -27.068 1.00 77.00 735 THR A CA 1
ATOM 5584 C C . THR A 1 735 ? -3.253 -11.938 -27.634 1.00 77.00 735 THR A C 1
ATOM 5586 O O . THR A 1 735 ? -3.597 -12.876 -26.913 1.00 77.00 735 THR A O 1
ATOM 5589 N N . SER A 1 736 ? -3.554 -11.931 -28.934 1.00 78.12 736 SER A N 1
ATOM 5590 C CA . SER A 1 736 ? -4.223 -13.044 -29.619 1.00 78.12 736 SER A CA 1
ATOM 5591 C C . SER A 1 736 ? -4.010 -12.972 -31.129 1.00 78.12 736 SER A C 1
ATOM 5593 O O . SER A 1 736 ? -3.796 -11.895 -31.674 1.00 78.12 736 SER A O 1
ATOM 5595 N N . GLY A 1 737 ? -4.101 -14.098 -31.837 1.00 76.00 737 GLY A N 1
ATOM 5596 C CA . GLY A 1 737 ? -4.047 -14.103 -33.299 1.00 76.00 737 GLY A CA 1
ATOM 5597 C C . GLY A 1 737 ? -4.156 -15.494 -33.912 1.00 76.00 737 GLY A C 1
ATOM 5598 O O . GLY A 1 737 ? -3.677 -16.468 -33.340 1.00 76.00 737 GLY A O 1
ATOM 5599 N N . SER A 1 738 ? -4.817 -15.613 -35.063 1.00 79.12 738 SER A N 1
ATOM 5600 C CA . SER A 1 738 ? -4.980 -16.892 -35.769 1.00 79.12 738 SER A CA 1
ATOM 5601 C C . SER A 1 738 ? -4.397 -16.840 -37.175 1.00 79.12 738 SER A C 1
ATOM 5603 O O . SER A 1 738 ? -4.708 -15.916 -37.920 1.00 79.12 738 SER A O 1
ATOM 5605 N N . ILE A 1 739 ? -3.587 -17.839 -37.542 1.00 81.19 739 ILE A N 1
ATOM 5606 C CA . ILE A 1 739 ? -2.997 -17.983 -38.880 1.00 81.19 739 ILE A CA 1
ATOM 5607 C C . ILE A 1 739 ? -3.665 -19.165 -39.580 1.00 81.19 739 ILE A C 1
ATOM 5609 O O . ILE A 1 739 ? -3.614 -20.294 -39.090 1.00 81.19 739 ILE A O 1
ATOM 5613 N N . GLU A 1 740 ? -4.248 -18.930 -40.751 1.00 83.25 740 GLU A N 1
ATOM 5614 C CA . GLU A 1 740 ? -4.773 -19.985 -41.611 1.00 83.25 740 GLU A CA 1
ATOM 5615 C C . GLU A 1 740 ? -3.733 -20.364 -42.670 1.00 83.25 740 GLU A C 1
ATOM 5617 O O . GLU A 1 740 ? -3.321 -19.544 -43.497 1.00 83.25 740 GLU A O 1
ATOM 5622 N N . VAL A 1 741 ? -3.326 -21.633 -42.676 1.00 79.69 741 VAL A N 1
ATOM 5623 C CA . VAL A 1 741 ? -2.429 -22.202 -43.687 1.00 79.69 741 VAL A CA 1
ATOM 5624 C C . VAL A 1 741 ? -3.256 -22.984 -44.714 1.00 79.69 741 VAL A C 1
ATOM 5626 O O . VAL A 1 741 ? -4.115 -23.796 -44.370 1.00 79.69 741 VAL A O 1
ATOM 5629 N N . ALA A 1 742 ? -3.019 -22.737 -46.003 1.00 77.88 742 ALA A N 1
ATOM 5630 C CA . ALA A 1 742 ? -3.885 -23.213 -47.078 1.00 77.88 742 ALA A CA 1
ATOM 5631 C C . ALA A 1 742 ? -3.981 -24.752 -47.158 1.00 77.88 742 ALA A C 1
ATOM 5633 O O . ALA A 1 742 ? -2.994 -25.440 -47.424 1.00 77.88 742 ALA A O 1
ATOM 5634 N N . GLY A 1 743 ? -5.208 -25.282 -47.070 1.00 66.81 743 GLY A N 1
ATOM 5635 C CA . GLY A 1 743 ? -5.496 -26.714 -47.234 1.00 66.81 743 GLY A CA 1
ATOM 5636 C C . GLY A 1 743 ? -5.388 -27.545 -45.952 1.00 66.81 743 GLY A C 1
ATOM 5637 O O . GLY A 1 743 ? -5.410 -28.775 -46.035 1.00 66.81 743 GLY A O 1
ATOM 5638 N N . GLU A 1 744 ? -5.295 -26.890 -44.796 1.00 66.19 744 GLU A N 1
ATOM 5639 C CA . GLU A 1 744 ? -5.251 -27.505 -43.470 1.00 66.19 744 GLU A CA 1
ATOM 5640 C C . GLU A 1 744 ? -6.487 -27.084 -42.645 1.00 66.19 744 GLU A C 1
ATOM 5642 O O . GLU A 1 744 ? -7.013 -25.992 -42.846 1.00 66.19 744 GLU A O 1
ATOM 5647 N N . ASP A 1 745 ? -6.997 -27.958 -41.762 1.00 55.03 745 ASP A N 1
ATOM 5648 C CA . ASP A 1 745 ? -8.125 -27.611 -40.876 1.00 55.03 745 ASP A CA 1
ATOM 5649 C C . ASP A 1 745 ? -7.666 -26.552 -39.847 1.00 55.03 745 ASP A C 1
ATOM 5651 O O . ASP A 1 745 ? -6.660 -26.783 -39.165 1.00 55.03 745 ASP A O 1
ATOM 5655 N N . PRO A 1 746 ? -8.378 -25.418 -39.702 1.00 52.66 746 PRO A N 1
ATOM 5656 C CA . PRO A 1 746 ? -8.029 -24.372 -38.751 1.00 52.66 746 PRO A CA 1
ATOM 5657 C C . PRO A 1 746 ? -8.458 -24.800 -37.348 1.00 52.66 746 PRO A C 1
ATOM 5659 O O . PRO A 1 746 ? -9.634 -24.717 -37.001 1.00 52.66 746 PRO A O 1
ATOM 5662 N N . THR A 1 747 ? -7.517 -25.259 -36.527 1.00 46.28 747 THR A N 1
ATOM 5663 C CA . THR A 1 747 ? -7.761 -25.412 -35.087 1.00 46.28 747 THR A CA 1
ATOM 5664 C C . THR A 1 747 ? -6.507 -25.103 -34.273 1.00 46.28 747 THR A C 1
ATOM 5666 O O . THR A 1 747 ? -5.517 -25.826 -34.355 1.00 46.28 747 THR A O 1
ATOM 5669 N N . ASP A 1 748 ? -6.676 -24.049 -33.471 1.00 42.66 748 ASP A N 1
ATOM 5670 C CA . ASP A 1 748 ? -5.928 -23.519 -32.328 1.00 42.66 748 ASP A CA 1
ATOM 5671 C C . ASP A 1 748 ? -4.643 -22.712 -32.579 1.00 42.66 748 ASP A C 1
ATOM 5673 O O . ASP A 1 748 ? -3.662 -23.188 -33.141 1.00 42.66 748 ASP A O 1
ATOM 5677 N N . LEU A 1 749 ? -4.719 -21.452 -32.117 1.00 43.62 749 LEU A N 1
ATOM 5678 C CA . LEU A 1 749 ? -3.774 -20.344 -32.262 1.00 43.62 749 LEU A CA 1
ATOM 5679 C C . LEU A 1 749 ? -2.349 -20.760 -31.875 1.00 43.62 749 LEU A C 1
ATOM 5681 O O . LEU A 1 749 ? -2.126 -21.341 -30.812 1.00 43.62 749 LEU A O 1
ATOM 5685 N N . ILE A 1 750 ? -1.406 -20.464 -32.764 1.00 48.22 750 ILE A N 1
ATOM 5686 C CA . ILE A 1 750 ? -0.024 -20.927 -32.715 1.00 48.22 750 ILE A CA 1
ATOM 5687 C C . ILE A 1 750 ? 0.894 -19.744 -32.366 1.00 48.22 750 ILE A C 1
ATOM 5689 O O . ILE A 1 750 ? 0.770 -18.683 -32.974 1.00 48.22 750 ILE A O 1
ATOM 5693 N N . GLY A 1 751 ? 1.820 -19.965 -31.423 1.00 53.22 751 GLY A N 1
ATOM 5694 C CA . GLY A 1 751 ? 3.097 -19.249 -31.297 1.00 53.22 751 GLY A CA 1
ATOM 5695 C C . GLY A 1 751 ? 3.029 -17.722 -31.258 1.00 53.22 751 GLY A C 1
ATOM 5696 O O . GLY A 1 751 ? 3.509 -17.072 -32.185 1.00 53.22 751 GLY A O 1
ATOM 5697 N N . LEU A 1 752 ? 2.472 -17.149 -30.189 1.00 54.62 752 LEU A N 1
ATOM 5698 C CA . LEU A 1 752 ? 2.750 -15.755 -29.833 1.00 54.62 752 LEU A CA 1
ATOM 5699 C C . LEU A 1 752 ? 4.139 -15.714 -29.189 1.00 54.62 752 LEU A C 1
ATOM 5701 O O . LEU A 1 752 ? 4.328 -16.287 -28.115 1.00 54.62 752 LEU A O 1
ATOM 5705 N N . GLN A 1 753 ? 5.113 -15.100 -29.863 1.00 57.75 753 GLN A N 1
ATOM 5706 C CA . GLN A 1 753 ? 6.422 -14.855 -29.262 1.00 57.75 753 GLN A CA 1
ATOM 5707 C C . GLN A 1 753 ? 6.313 -13.780 -28.162 1.00 57.75 753 GLN A C 1
ATOM 5709 O O . GLN A 1 753 ? 5.353 -13.006 -28.136 1.00 57.75 753 GLN A O 1
ATOM 5714 N N . ALA A 1 754 ? 7.289 -13.761 -27.248 1.00 57.56 754 ALA A N 1
ATOM 5715 C CA . ALA A 1 754 ? 7.426 -12.748 -26.203 1.00 57.56 754 ALA A CA 1
ATOM 5716 C C . ALA A 1 754 ? 7.356 -11.312 -26.773 1.00 57.56 754 ALA A C 1
ATOM 5718 O O . ALA A 1 754 ? 7.708 -11.109 -27.942 1.00 57.56 754 ALA A O 1
ATOM 5719 N N . PRO A 1 755 ? 6.901 -10.328 -25.972 1.00 66.56 755 PRO A N 1
ATOM 5720 C CA . PRO A 1 755 ? 6.941 -8.918 -26.350 1.00 66.56 755 PRO A CA 1
ATOM 5721 C C . PRO A 1 755 ? 8.354 -8.485 -26.782 1.00 66.56 755 PRO A C 1
ATOM 5723 O O . PRO A 1 755 ? 9.337 -9.122 -26.401 1.00 66.56 755 PRO A O 1
ATOM 5726 N N . PRO A 1 756 ? 8.474 -7.431 -27.607 1.00 70.62 756 PRO A N 1
ATOM 5727 C CA . PRO A 1 756 ? 9.770 -6.933 -28.052 1.00 70.62 756 PRO A CA 1
ATOM 5728 C C . PRO A 1 756 ? 10.616 -6.449 -26.863 1.00 70.62 756 PRO A C 1
ATOM 5730 O O . PRO A 1 756 ? 10.102 -5.761 -25.988 1.00 70.62 756 PRO A O 1
ATOM 5733 N N . ASP A 1 757 ? 11.927 -6.714 -26.892 1.00 73.00 757 ASP A N 1
ATOM 5734 C CA . ASP A 1 757 ? 12.896 -6.304 -25.853 1.00 73.00 757 ASP A CA 1
ATOM 5735 C C . ASP A 1 757 ? 13.195 -4.782 -25.839 1.00 73.00 757 ASP A C 1
ATOM 5737 O O . ASP A 1 757 ? 14.205 -4.337 -25.298 1.00 73.00 757 ASP A O 1
ATOM 5741 N N . THR A 1 758 ? 12.343 -3.966 -26.467 1.00 80.88 758 THR A N 1
ATOM 5742 C CA . THR A 1 758 ? 12.532 -2.515 -26.566 1.00 80.88 758 THR A CA 1
ATOM 5743 C C . THR A 1 758 ? 12.240 -1.847 -25.227 1.00 80.88 758 THR A C 1
ATOM 5745 O O . THR A 1 758 ? 11.123 -1.925 -24.711 1.00 80.88 758 THR A O 1
ATOM 5748 N N . MET A 1 759 ? 13.227 -1.128 -24.696 1.00 79.69 759 MET A N 1
ATOM 5749 C CA . MET A 1 759 ? 13.085 -0.360 -23.459 1.00 79.69 759 MET A CA 1
ATOM 5750 C C . MET A 1 759 ? 12.425 0.996 -23.721 1.00 79.69 759 MET A C 1
ATOM 5752 O O . MET A 1 759 ? 12.878 1.748 -24.583 1.00 79.69 759 MET A O 1
ATOM 5756 N N . LEU A 1 760 ? 11.396 1.345 -22.953 1.00 84.12 760 LEU A N 1
ATOM 5757 C CA . LEU A 1 760 ? 10.773 2.665 -23.015 1.00 84.12 760 LEU A CA 1
ATOM 5758 C C . LEU A 1 760 ? 11.314 3.549 -21.885 1.00 84.12 760 LEU A C 1
ATOM 5760 O O . LEU A 1 760 ? 11.181 3.191 -20.718 1.00 84.12 760 LEU A O 1
ATOM 5764 N N . TRP A 1 761 ? 11.940 4.675 -22.229 1.00 82.94 761 TRP A N 1
ATOM 5765 C CA . TRP A 1 761 ? 12.621 5.569 -21.288 1.00 82.94 761 TRP A CA 1
ATOM 5766 C C . TRP A 1 761 ? 11.933 6.934 -21.159 1.00 82.94 761 TRP A C 1
ATOM 5768 O O . TRP A 1 761 ? 11.471 7.471 -22.173 1.00 82.94 761 TRP A O 1
ATOM 5778 N N . PRO A 1 762 ? 11.942 7.542 -19.958 1.00 83.62 762 PRO A N 1
ATOM 5779 C CA . PRO A 1 762 ? 11.537 8.932 -19.788 1.00 83.62 762 PRO A CA 1
ATOM 5780 C C . PRO A 1 762 ? 12.507 9.896 -20.485 1.00 83.62 762 PRO A C 1
ATOM 5782 O O . PRO A 1 762 ? 13.701 9.608 -20.666 1.00 83.62 762 PRO A O 1
ATOM 5785 N N . VAL A 1 763 ? 12.027 11.086 -20.835 1.00 87.19 763 VAL A N 1
ATOM 5786 C CA . VAL A 1 763 ? 12.884 12.202 -21.237 1.00 87.19 763 VAL A CA 1
ATOM 5787 C C . VAL A 1 763 ? 13.479 12.815 -19.978 1.00 87.19 763 VAL A C 1
ATOM 5789 O O . VAL A 1 763 ? 12.941 13.736 -19.385 1.00 87.19 763 VAL A O 1
ATOM 5792 N N . VAL A 1 764 ? 14.660 12.321 -19.603 1.00 84.69 764 VAL A N 1
ATOM 5793 C CA . VAL A 1 764 ? 15.350 12.646 -18.340 1.00 84.69 764 VAL A CA 1
ATOM 5794 C C . VAL A 1 764 ? 15.570 14.144 -18.080 1.00 84.69 764 VAL A C 1
ATOM 5796 O O . VAL A 1 764 ? 15.834 14.539 -16.954 1.00 84.69 764 VAL A O 1
ATOM 5799 N N . PHE A 1 765 ? 15.476 14.986 -19.109 1.00 88.31 765 PHE A N 1
ATOM 5800 C CA . PHE A 1 765 ? 15.659 16.435 -19.008 1.00 88.31 765 PHE A CA 1
ATOM 5801 C C . PHE A 1 765 ? 14.385 17.198 -18.611 1.00 88.31 765 PHE A C 1
ATOM 5803 O O . PHE A 1 765 ? 14.500 18.348 -18.189 1.00 88.31 765 PHE A O 1
ATOM 5810 N N . ASP A 1 766 ? 13.207 16.595 -18.791 1.00 88.38 766 ASP A N 1
ATOM 5811 C CA . ASP A 1 766 ? 11.909 17.124 -18.362 1.00 88.38 766 ASP A CA 1
ATOM 5812 C C . ASP A 1 766 ? 11.654 16.655 -16.922 1.00 88.38 766 ASP A C 1
ATOM 5814 O O . ASP A 1 766 ? 11.080 15.603 -16.666 1.00 88.38 766 ASP A O 1
ATOM 5818 N N . LEU A 1 767 ? 12.218 17.387 -15.963 1.00 85.69 767 LEU A N 1
ATOM 5819 C CA . LEU A 1 767 ? 12.302 16.976 -14.561 1.00 85.69 767 LEU A CA 1
ATOM 5820 C C . LEU A 1 767 ? 10.967 17.100 -13.825 1.00 85.69 767 LEU A C 1
ATOM 5822 O O . LEU A 1 767 ? 10.801 16.488 -12.768 1.00 85.69 767 LEU A O 1
ATOM 5826 N N . ASN A 1 768 ? 10.052 17.934 -14.319 1.00 83.94 768 ASN A N 1
ATOM 5827 C CA . ASN A 1 768 ? 8.720 18.109 -13.747 1.00 83.94 768 ASN A CA 1
ATOM 5828 C C . ASN A 1 768 ? 7.605 17.424 -14.556 1.00 83.94 768 ASN A C 1
ATOM 5830 O O . ASN A 1 768 ? 6.452 17.505 -14.118 1.00 83.94 768 ASN A O 1
ATOM 5834 N N . ASP A 1 769 ? 7.957 16.750 -15.657 1.00 83.44 769 ASP A N 1
ATOM 5835 C CA . ASP A 1 769 ? 7.051 15.976 -16.510 1.00 83.44 769 ASP A CA 1
ATOM 5836 C C . ASP A 1 769 ? 5.906 16.850 -17.060 1.00 83.44 769 ASP A C 1
ATOM 5838 O O . ASP A 1 769 ? 4.720 16.515 -16.986 1.00 83.44 769 ASP A O 1
ATOM 5842 N N . ASP A 1 770 ? 6.247 18.061 -17.520 1.00 84.88 770 ASP A N 1
ATOM 5843 C CA . ASP A 1 770 ? 5.289 19.024 -18.082 1.00 84.88 770 ASP A CA 1
ATOM 5844 C C . ASP A 1 770 ? 5.302 19.086 -19.623 1.00 84.88 770 ASP A C 1
ATOM 5846 O O . ASP A 1 770 ? 4.625 19.925 -20.239 1.00 84.88 770 ASP A O 1
ATOM 5850 N N . GLN A 1 771 ? 6.017 18.143 -20.243 1.00 85.44 771 GLN A N 1
ATOM 5851 C CA . GLN A 1 771 ? 6.326 18.024 -21.665 1.00 85.44 771 GLN A CA 1
ATOM 5852 C C . GLN A 1 771 ? 7.198 19.153 -22.234 1.00 85.44 771 GLN A C 1
ATOM 5854 O O . GLN A 1 771 ? 7.259 19.345 -23.464 1.00 85.44 771 GLN A O 1
ATOM 5859 N N . HIS A 1 772 ? 7.856 19.940 -21.383 1.00 87.88 772 HIS A N 1
ATOM 5860 C CA . HIS A 1 772 ? 8.658 21.072 -21.807 1.00 87.88 772 HIS A CA 1
ATOM 5861 C C . HIS A 1 772 ? 9.891 21.296 -20.935 1.00 87.88 772 HIS A C 1
ATOM 5863 O O . HIS A 1 772 ? 9.806 21.792 -19.828 1.00 87.88 772 HIS A O 1
ATOM 5869 N N . ILE A 1 773 ? 11.080 21.142 -21.523 1.00 89.44 773 ILE A N 1
ATOM 5870 C CA . ILE A 1 773 ? 12.349 21.387 -20.825 1.00 89.44 773 ILE A CA 1
ATOM 5871 C C . ILE A 1 773 ? 12.543 22.900 -20.650 1.00 89.44 773 ILE A C 1
ATOM 5873 O O . ILE A 1 773 ? 13.066 23.599 -21.528 1.00 89.44 773 ILE A O 1
ATOM 5877 N N . GLY A 1 774 ? 12.096 23.429 -19.517 1.00 83.25 774 GLY A N 1
ATOM 5878 C CA . GLY A 1 774 ? 11.878 24.845 -19.277 1.00 83.25 774 GLY A CA 1
ATOM 5879 C C . GLY A 1 774 ? 12.535 25.384 -18.008 1.00 83.25 774 GLY A C 1
ATOM 5880 O O . GLY A 1 774 ? 13.463 24.828 -17.421 1.00 83.25 774 GLY A O 1
ATOM 5881 N N . PHE A 1 775 ? 12.094 26.577 -17.600 1.00 77.44 775 PHE A N 1
ATOM 5882 C CA . PHE A 1 775 ? 12.643 27.244 -16.413 1.00 77.44 775 PHE A CA 1
ATOM 5883 C C . PHE A 1 775 ? 12.281 26.538 -15.105 1.00 77.44 775 PHE A C 1
ATOM 5885 O O . PHE A 1 775 ? 12.998 26.729 -14.122 1.00 77.44 775 PHE A O 1
ATOM 5892 N N . ASP A 1 776 ? 11.198 25.767 -15.098 1.00 84.62 776 ASP A N 1
ATOM 5893 C CA . ASP A 1 776 ? 10.765 25.000 -13.937 1.00 84.62 776 ASP A CA 1
ATOM 5894 C C . ASP A 1 776 ? 11.685 23.781 -13.740 1.00 84.62 776 ASP A C 1
ATOM 5896 O O . ASP A 1 776 ? 12.206 23.598 -12.638 1.00 84.62 776 ASP A O 1
ATOM 5900 N N . ASP A 1 777 ? 12.078 23.091 -14.814 1.00 87.31 777 ASP A N 1
ATOM 5901 C CA . ASP A 1 777 ? 13.127 22.057 -14.781 1.00 87.31 777 ASP A CA 1
ATOM 5902 C C . ASP A 1 777 ? 14.482 22.628 -14.400 1.00 87.31 777 ASP A C 1
ATOM 5904 O O . ASP A 1 777 ? 15.202 22.066 -13.580 1.00 87.31 777 ASP A O 1
ATOM 5908 N N . LEU A 1 778 ? 14.834 23.804 -14.929 1.00 84.75 778 LEU A N 1
ATOM 5909 C CA . LEU A 1 778 ? 16.074 24.466 -14.533 1.00 84.75 778 LEU A CA 1
ATOM 5910 C C . LEU A 1 778 ? 16.071 24.793 -13.033 1.00 84.75 778 LEU A C 1
ATOM 5912 O O . LEU A 1 778 ? 17.117 24.711 -12.391 1.00 84.75 778 LEU A O 1
ATOM 5916 N N . ALA A 1 779 ? 14.923 25.170 -12.464 1.00 81.25 779 ALA A N 1
ATOM 5917 C CA . ALA A 1 779 ? 14.807 25.421 -11.034 1.00 81.25 779 ALA A CA 1
ATOM 5918 C C . ALA A 1 779 ? 15.040 24.134 -10.227 1.00 81.25 779 ALA A C 1
ATOM 5920 O O . ALA A 1 779 ? 15.818 24.172 -9.269 1.00 81.25 779 ALA A O 1
ATOM 5921 N N . ILE A 1 780 ? 14.463 23.009 -10.659 1.00 81.50 780 ILE A N 1
ATOM 5922 C CA . ILE A 1 780 ? 14.691 21.684 -10.064 1.00 81.50 780 ILE A CA 1
ATOM 5923 C C . ILE A 1 780 ? 16.172 21.296 -10.174 1.00 81.50 780 ILE A C 1
ATOM 5925 O O . ILE A 1 780 ? 16.820 21.066 -9.155 1.00 81.50 780 ILE A O 1
ATOM 5929 N N . PHE A 1 781 ? 16.753 21.357 -11.375 1.00 84.75 781 PHE A N 1
ATOM 5930 C CA . PHE A 1 781 ? 18.168 21.069 -11.623 1.00 84.75 781 PHE A CA 1
ATOM 5931 C C . PHE A 1 781 ? 19.095 21.924 -10.746 1.00 84.75 781 PHE A C 1
ATOM 5933 O O . PHE A 1 781 ? 20.050 21.426 -10.150 1.00 84.75 781 PHE A O 1
ATOM 5940 N N . THR A 1 782 ? 18.820 23.227 -10.605 1.00 79.12 782 THR A N 1
ATOM 5941 C CA . THR A 1 782 ? 19.631 24.101 -9.736 1.00 79.12 782 THR A CA 1
ATOM 5942 C C . THR A 1 782 ? 19.520 23.760 -8.254 1.00 79.12 782 THR A C 1
ATOM 5944 O O . THR A 1 782 ? 20.451 24.061 -7.506 1.00 79.12 782 THR A O 1
ATOM 5947 N N . GLY A 1 783 ? 18.417 23.134 -7.837 1.00 79.62 783 GLY A N 1
ATOM 5948 C CA . GLY A 1 783 ? 18.251 22.578 -6.499 1.00 79.62 783 GLY A CA 1
ATOM 5949 C C . GLY A 1 783 ? 19.186 21.403 -6.227 1.00 79.62 783 GLY A C 1
ATOM 5950 O O . GLY A 1 783 ? 19.585 21.222 -5.080 1.00 79.62 783 GLY A O 1
ATOM 5951 N N . GLU A 1 784 ? 19.592 20.673 -7.269 1.00 83.12 784 GLU A N 1
ATOM 5952 C CA . GLU A 1 784 ? 20.474 19.498 -7.201 1.00 83.12 784 GLU A CA 1
ATOM 5953 C C . GLU A 1 784 ? 21.930 19.793 -7.577 1.00 83.12 784 GLU A C 1
ATOM 5955 O O . GLU A 1 784 ? 22.832 19.013 -7.286 1.00 83.12 784 GLU A O 1
ATOM 5960 N N . PHE A 1 785 ? 22.191 20.951 -8.179 1.00 75.94 785 PHE A N 1
ATOM 5961 C CA . PHE A 1 785 ? 23.514 21.336 -8.649 1.00 75.94 785 PHE A CA 1
ATOM 5962 C C . PHE A 1 785 ? 24.576 21.275 -7.539 1.00 75.94 785 PHE A C 1
ATOM 5964 O O . PHE A 1 785 ? 24.432 21.890 -6.483 1.00 75.94 785 PHE A O 1
ATOM 5971 N N . LEU A 1 786 ? 25.698 20.604 -7.826 1.00 72.69 786 LEU A N 1
ATOM 5972 C CA . LEU A 1 786 ? 26.811 20.313 -6.913 1.00 72.69 786 LEU A CA 1
ATOM 5973 C C . LEU A 1 786 ? 26.538 19.252 -5.832 1.00 72.69 786 LEU A C 1
ATOM 5975 O O . LEU A 1 786 ? 27.427 19.028 -5.000 1.00 72.69 786 LEU A O 1
ATOM 5979 N N . LYS A 1 787 ? 25.395 18.572 -5.841 1.00 70.88 787 LYS A N 1
ATOM 5980 C CA . LYS A 1 787 ? 25.168 17.436 -4.944 1.00 70.88 787 LYS A CA 1
ATOM 5981 C C . LYS A 1 787 ? 25.758 16.143 -5.519 1.00 70.88 787 LYS A C 1
ATOM 5983 O O . LYS A 1 787 ? 25.644 15.933 -6.730 1.00 70.88 787 LYS A O 1
ATOM 5988 N N . PRO A 1 788 ? 26.429 15.294 -4.718 1.00 58.09 788 PRO A N 1
ATOM 5989 C CA . PRO A 1 788 ? 26.606 13.887 -5.066 1.00 58.09 788 PRO A CA 1
ATOM 5990 C C . PRO A 1 788 ? 25.259 13.205 -5.321 1.00 58.09 788 PRO A C 1
ATOM 5992 O O . PRO A 1 788 ? 24.242 13.554 -4.717 1.00 58.09 788 PRO A O 1
ATOM 5995 N N . VAL A 1 789 ? 25.284 12.210 -6.200 1.00 59.34 789 VAL A N 1
ATOM 5996 C CA . VAL A 1 789 ? 24.155 11.305 -6.412 1.00 59.34 789 VAL A CA 1
ATOM 5997 C C . VAL A 1 789 ? 23.826 10.579 -5.101 1.00 59.34 789 VAL A C 1
ATOM 5999 O O . VAL A 1 789 ? 24.725 10.195 -4.352 1.00 59.34 789 VAL A O 1
ATOM 6002 N N . GLY A 1 790 ? 22.535 10.445 -4.788 1.00 55.47 790 GLY A N 1
ATOM 6003 C CA . GLY A 1 790 ? 22.046 9.845 -3.541 1.00 55.47 790 GLY A CA 1
ATOM 6004 C C . GLY A 1 790 ? 21.780 10.829 -2.402 1.00 55.47 790 GLY A C 1
ATOM 6005 O O . GLY A 1 790 ? 21.182 10.445 -1.400 1.00 55.47 790 GLY A O 1
ATOM 6006 N N . GLU A 1 791 ? 22.150 12.106 -2.545 1.00 57.00 791 GLU A N 1
ATOM 6007 C CA . GLU A 1 791 ? 21.804 13.142 -1.557 1.00 57.00 791 GLU A CA 1
ATOM 6008 C C . GLU A 1 791 ? 20.316 13.539 -1.624 1.00 57.00 791 GLU A C 1
ATOM 6010 O O . GLU A 1 791 ? 19.744 14.029 -0.651 1.00 57.00 791 GLU A O 1
ATOM 6015 N N . SER A 1 792 ? 19.673 13.313 -2.768 1.00 62.16 792 SER A N 1
ATOM 6016 C CA . SER A 1 792 ? 18.224 13.417 -2.949 1.00 62.16 792 SER A CA 1
ATOM 6017 C C . SER A 1 792 ? 17.754 12.441 -4.034 1.00 62.16 792 SER A C 1
ATOM 6019 O O . SER A 1 792 ? 18.551 12.020 -4.875 1.00 62.16 792 SER A O 1
ATOM 6021 N N . SER A 1 793 ? 16.455 12.140 -4.087 1.00 65.94 793 SER A N 1
ATOM 6022 C CA . SER A 1 793 ? 15.873 11.379 -5.202 1.00 65.94 793 SER A CA 1
ATOM 6023 C C . SER A 1 793 ? 16.150 12.036 -6.559 1.00 65.94 793 SER A C 1
ATOM 6025 O O . SER A 1 793 ? 16.469 11.359 -7.529 1.00 65.94 793 SER A O 1
ATOM 6027 N N . MET A 1 794 ? 16.116 13.368 -6.609 1.00 72.00 794 MET A N 1
ATOM 6028 C CA . MET A 1 794 ? 16.306 14.145 -7.832 1.00 72.00 794 MET A CA 1
ATOM 6029 C C . MET A 1 794 ? 17.783 14.275 -8.244 1.00 72.00 794 MET A C 1
ATOM 6031 O O . MET A 1 794 ? 18.082 14.565 -9.399 1.00 72.00 794 MET A O 1
ATOM 6035 N N . SER A 1 795 ? 18.726 14.016 -7.331 1.00 68.19 795 SER A N 1
ATOM 6036 C CA . SER A 1 795 ? 20.161 14.007 -7.645 1.00 68.19 795 SER A CA 1
ATOM 6037 C C . SER A 1 795 ? 20.563 12.844 -8.559 1.00 68.19 795 SER A C 1
ATOM 6039 O O . SER A 1 795 ? 21.473 13.017 -9.360 1.00 68.19 795 SER A O 1
ATOM 6041 N N . TYR A 1 796 ? 19.853 11.706 -8.497 1.00 69.44 796 TYR A N 1
ATOM 6042 C CA . TYR A 1 796 ? 20.000 10.605 -9.461 1.00 69.44 796 TYR A CA 1
ATOM 6043 C C . TYR A 1 796 ? 19.543 11.012 -10.858 1.00 69.44 796 TYR A C 1
ATOM 6045 O O . TYR A 1 796 ? 20.143 10.622 -11.852 1.00 69.44 796 TYR A O 1
ATOM 6053 N N . VAL A 1 797 ? 18.472 11.801 -10.925 1.00 74.25 797 VAL A N 1
ATOM 6054 C CA . VAL A 1 797 ? 17.864 12.205 -12.189 1.00 74.25 797 VAL A CA 1
ATOM 6055 C C . VAL A 1 797 ? 18.688 13.289 -12.880 1.00 74.25 797 VAL A C 1
ATOM 6057 O O . VAL A 1 797 ? 18.885 13.254 -14.089 1.00 74.25 797 VAL A O 1
ATOM 6060 N N . ALA A 1 798 ? 19.196 14.247 -12.105 1.00 81.25 798 ALA A N 1
ATOM 6061 C CA . ALA A 1 798 ? 19.936 15.394 -12.617 1.00 81.25 798 ALA A CA 1
ATOM 6062 C C . ALA A 1 798 ? 21.404 15.090 -12.997 1.00 81.25 798 ALA A C 1
ATOM 6064 O O . ALA A 1 798 ? 22.078 15.974 -13.527 1.00 81.25 798 ALA A O 1
ATOM 6065 N N . ASP A 1 799 ? 21.910 13.879 -12.737 1.00 78.75 799 ASP A N 1
ATOM 6066 C CA . ASP A 1 799 ? 23.240 13.401 -13.155 1.00 78.75 799 ASP A CA 1
ATOM 6067 C C . ASP A 1 799 ? 23.160 12.700 -14.522 1.00 78.75 799 ASP A C 1
ATOM 6069 O O . ASP A 1 799 ? 23.277 11.482 -14.652 1.00 78.75 799 ASP A O 1
ATOM 6073 N N . PHE A 1 800 ? 22.904 13.479 -15.573 1.00 81.12 800 PHE A N 1
ATOM 6074 C CA . PHE A 1 800 ? 22.623 12.967 -16.918 1.00 81.12 800 PHE A CA 1
ATOM 6075 C C . PHE A 1 800 ? 23.772 12.163 -17.531 1.00 81.12 800 PHE A C 1
ATOM 6077 O O . PHE A 1 800 ? 23.539 11.294 -18.374 1.00 81.12 800 PHE A O 1
ATOM 6084 N N . ASN A 1 801 ? 25.016 12.467 -17.159 1.00 71.75 801 ASN A N 1
ATOM 6085 C CA . ASN A 1 801 ? 26.182 11.732 -17.645 1.00 71.75 801 ASN A CA 1
ATOM 6086 C C . ASN A 1 801 ? 26.592 10.557 -16.743 1.00 71.75 801 ASN A C 1
ATOM 6088 O O . ASN A 1 801 ? 27.566 9.888 -17.088 1.00 71.75 801 ASN A O 1
ATOM 6092 N N . ALA A 1 802 ? 25.855 10.299 -15.655 1.00 68.50 802 ALA A N 1
ATOM 6093 C CA . ALA A 1 802 ? 26.155 9.274 -14.660 1.00 68.50 802 ALA A CA 1
ATOM 6094 C C . ALA A 1 802 ? 27.571 9.401 -14.067 1.00 68.50 802 ALA A C 1
ATOM 6096 O O . ALA A 1 802 ? 28.296 8.419 -13.907 1.00 68.50 802 ALA A O 1
ATOM 6097 N N . SER A 1 803 ? 28.007 10.629 -13.779 1.00 62.22 803 SER A N 1
ATOM 6098 C CA . SER A 1 803 ? 29.323 10.893 -13.186 1.00 62.22 803 SER A CA 1
ATOM 6099 C C . SER A 1 803 ? 29.373 10.680 -11.668 1.00 62.22 803 SER A C 1
ATOM 6101 O O . SER A 1 803 ? 30.440 10.821 -11.060 1.00 62.22 803 SER A O 1
ATOM 6103 N N . GLY A 1 804 ? 28.232 10.387 -11.040 1.00 57.81 804 GLY A N 1
ATOM 6104 C CA . GLY A 1 804 ? 28.063 10.278 -9.593 1.00 57.81 804 GLY A CA 1
ATOM 6105 C C . GLY A 1 804 ? 27.855 11.632 -8.908 1.00 57.81 804 GLY A C 1
ATOM 6106 O O . GLY A 1 804 ? 27.837 11.715 -7.672 1.00 57.81 804 GLY A O 1
ATOM 6107 N N . ARG A 1 805 ? 27.717 12.727 -9.672 1.00 65.75 805 ARG A N 1
ATOM 6108 C CA . ARG A 1 805 ? 27.526 14.072 -9.120 1.00 65.75 805 ARG A CA 1
ATOM 6109 C C . ARG A 1 805 ? 26.938 15.047 -10.131 1.00 65.75 805 ARG A C 1
ATOM 6111 O O . ARG A 1 805 ? 27.560 15.329 -11.143 1.00 65.75 805 ARG A O 1
ATOM 6118 N N . VAL A 1 806 ? 25.892 15.765 -9.727 1.00 77.75 806 VAL A N 1
ATOM 6119 C CA . VAL A 1 806 ? 25.295 16.828 -10.547 1.00 77.75 806 VAL A CA 1
ATOM 6120 C C . VAL A 1 806 ? 26.278 17.993 -10.709 1.00 77.75 806 VAL A C 1
ATOM 6122 O O . VAL A 1 806 ? 26.590 18.736 -9.764 1.00 77.75 806 VAL A O 1
ATOM 6125 N N . GLY A 1 807 ? 26.804 18.153 -11.919 1.00 74.56 807 GLY A N 1
ATOM 6126 C CA . GLY A 1 807 ? 27.937 19.011 -12.225 1.00 74.56 807 GLY A CA 1
ATOM 6127 C C . GLY A 1 807 ? 27.727 19.954 -13.407 1.00 74.56 807 GLY A C 1
ATOM 6128 O O . GLY A 1 807 ? 26.637 20.165 -13.934 1.00 74.56 807 GLY A O 1
ATOM 6129 N N . PHE A 1 808 ? 28.822 20.605 -13.807 1.00 66.31 808 PHE A N 1
ATOM 6130 C CA . PHE A 1 808 ? 28.810 21.522 -14.950 1.00 66.31 808 PHE A CA 1
ATOM 6131 C C . PHE A 1 808 ? 28.630 20.796 -16.289 1.00 66.31 808 PHE A C 1
ATOM 6133 O O . PHE A 1 808 ? 28.150 21.418 -17.236 1.00 66.31 808 PHE A O 1
ATOM 6140 N N . ASP A 1 809 ? 29.001 19.519 -16.360 1.00 78.00 809 ASP A N 1
ATOM 6141 C CA . ASP A 1 809 ? 28.805 18.695 -17.550 1.00 78.00 809 ASP A CA 1
ATOM 6142 C C . ASP A 1 809 ? 27.317 18.350 -17.718 1.00 78.00 809 ASP A C 1
ATOM 6144 O O . ASP A 1 809 ? 26.777 18.551 -18.806 1.00 78.00 809 ASP A O 1
ATOM 6148 N N . ASP A 1 810 ? 26.610 18.031 -16.630 1.00 82.38 810 ASP A N 1
ATOM 6149 C CA . ASP A 1 810 ? 25.150 17.849 -16.631 1.00 82.38 810 ASP A CA 1
ATOM 6150 C C . ASP A 1 810 ? 24.417 19.134 -16.992 1.00 82.38 810 ASP A C 1
ATOM 6152 O O . ASP A 1 810 ? 23.500 19.129 -17.808 1.00 82.38 810 ASP A O 1
ATOM 6156 N N . LEU A 1 811 ? 24.882 20.279 -16.482 1.00 83.25 811 LEU A N 1
ATOM 6157 C CA . LEU A 1 811 ? 24.334 21.577 -16.876 1.00 83.25 811 LEU A CA 1
ATOM 6158 C C . LEU A 1 811 ? 24.548 21.847 -18.374 1.00 83.25 811 LEU A C 1
ATOM 6160 O O . LEU A 1 811 ? 23.702 22.461 -19.029 1.00 83.25 811 LEU A O 1
ATOM 6164 N N . SER A 1 812 ? 25.678 21.414 -18.938 1.00 80.44 812 SER A N 1
ATOM 6165 C CA . SER A 1 812 ? 25.940 21.544 -20.372 1.00 80.44 812 SER A CA 1
ATOM 6166 C C . SER A 1 812 ? 25.012 20.655 -21.202 1.00 80.44 812 SER A C 1
ATOM 6168 O O . SER A 1 812 ? 24.563 21.090 -22.261 1.00 80.44 812 SER A O 1
ATOM 6170 N N . ILE A 1 813 ? 24.715 19.443 -20.731 1.00 81.88 813 ILE A N 1
ATOM 6171 C CA . ILE A 1 813 ? 23.785 18.507 -21.379 1.00 81.88 813 ILE A CA 1
ATOM 6172 C C . ILE A 1 813 ? 22.349 19.040 -21.284 1.00 81.88 813 ILE A C 1
ATOM 6174 O O . ILE A 1 813 ? 21.654 19.140 -22.294 1.00 81.88 813 ILE A O 1
ATOM 6178 N N . PHE A 1 814 ? 21.934 19.497 -20.102 1.00 88.12 814 PHE A N 1
ATOM 6179 C CA . PHE A 1 814 ? 20.632 20.122 -19.878 1.00 88.12 814 PHE A CA 1
ATOM 6180 C C . PHE A 1 814 ? 20.424 21.337 -20.789 1.00 88.12 814 PHE A C 1
ATOM 6182 O O . PHE A 1 814 ? 19.424 21.457 -21.493 1.00 88.12 814 PHE A O 1
ATOM 6189 N N . THR A 1 815 ? 21.407 22.242 -20.839 1.00 81.56 815 THR A N 1
ATOM 6190 C CA . THR A 1 815 ? 21.301 23.463 -21.652 1.00 81.56 815 THR A CA 1
ATOM 6191 C C . THR A 1 815 ? 21.309 23.208 -23.159 1.00 81.56 815 THR A C 1
ATOM 6193 O O . THR A 1 815 ? 20.813 24.057 -23.901 1.00 81.56 815 THR A O 1
ATOM 6196 N N . ALA A 1 816 ? 21.819 22.063 -23.624 1.00 84.94 816 ALA A N 1
ATOM 6197 C CA . ALA A 1 816 ? 21.716 21.653 -25.025 1.00 84.94 816 ALA A CA 1
ATOM 6198 C C . ALA A 1 816 ? 20.276 21.287 -25.429 1.00 84.94 816 ALA A C 1
ATOM 6200 O O . ALA A 1 816 ? 19.920 21.453 -26.596 1.00 84.94 816 ALA A O 1
ATOM 6201 N N . ASN A 1 817 ? 19.456 20.866 -24.461 1.00 89.56 817 ASN A N 1
ATOM 6202 C CA . ASN A 1 817 ? 18.062 20.456 -24.641 1.00 89.56 817 ASN A CA 1
ATOM 6203 C C . ASN A 1 817 ? 17.042 21.498 -24.133 1.00 89.56 817 ASN A C 1
ATOM 6205 O O . ASN A 1 817 ? 15.835 21.303 -24.235 1.00 89.56 817 ASN A O 1
ATOM 6209 N N . PHE A 1 818 ? 17.515 22.629 -23.605 1.00 88.00 818 PHE A N 1
ATOM 6210 C CA . PHE A 1 818 ? 16.674 23.672 -23.021 1.00 88.00 818 PHE A CA 1
ATOM 6211 C C . PHE A 1 818 ? 15.759 24.346 -24.058 1.00 88.00 818 PHE A C 1
ATOM 6213 O O . PHE A 1 818 ? 16.207 24.746 -25.136 1.00 88.00 818 PHE A O 1
ATOM 6220 N N . LEU A 1 819 ? 14.498 24.566 -23.677 1.00 87.25 819 LEU A N 1
ATOM 6221 C CA . LEU A 1 819 ? 13.374 25.065 -24.483 1.00 87.25 819 LEU A CA 1
ATOM 6222 C C . LEU A 1 819 ? 12.829 24.096 -25.541 1.00 87.25 819 LEU A C 1
ATOM 6224 O O . LEU A 1 819 ? 12.020 24.528 -26.366 1.00 87.25 819 LEU A O 1
ATOM 6228 N N . LEU A 1 820 ? 13.241 22.828 -25.533 1.00 89.62 820 LEU A N 1
ATOM 6229 C CA . LEU A 1 820 ? 12.601 21.790 -26.342 1.00 89.62 820 LEU A CA 1
ATOM 6230 C C . LEU A 1 820 ? 11.322 21.295 -25.649 1.00 89.62 820 LEU A C 1
ATOM 6232 O O . LEU A 1 820 ? 11.171 21.416 -24.435 1.00 89.62 820 LEU A O 1
ATOM 6236 N N . GLY A 1 821 ? 10.377 20.765 -26.419 1.00 86.31 821 GLY A N 1
ATOM 6237 C CA . GLY A 1 821 ? 9.215 20.051 -25.876 1.00 86.31 821 GLY A CA 1
ATOM 6238 C C . GLY A 1 821 ? 8.930 18.765 -26.642 1.00 86.31 821 GLY A C 1
ATOM 6239 O O . GLY A 1 821 ? 9.641 18.448 -27.597 1.00 86.31 821 GLY A O 1
ATOM 6240 N N . SER A 1 822 ? 7.849 18.071 -26.284 1.00 82.69 822 SER A N 1
ATOM 6241 C CA . SER A 1 822 ? 7.458 16.766 -26.861 1.00 82.69 822 SER A CA 1
ATOM 6242 C C . SER A 1 822 ? 7.363 16.715 -28.394 1.00 82.69 822 SER A C 1
ATOM 6244 O O . SER A 1 822 ? 7.548 15.673 -29.017 1.00 82.69 822 SER A O 1
ATOM 6246 N N . HIS A 1 823 ? 7.175 17.859 -29.050 1.00 82.44 823 HIS A N 1
ATOM 6247 C CA . HIS A 1 823 ? 7.144 17.982 -30.511 1.00 82.44 823 HIS A CA 1
ATOM 6248 C C . HIS A 1 823 ? 8.524 18.132 -31.179 1.00 82.44 823 HIS A C 1
ATOM 6250 O O . HIS A 1 823 ? 8.620 18.048 -32.406 1.00 82.44 823 HIS A O 1
ATOM 6256 N N . ASP A 1 824 ? 9.583 18.351 -30.400 1.00 84.25 824 ASP A N 1
ATOM 6257 C CA . ASP A 1 824 ? 10.950 18.598 -30.863 1.00 84.25 824 ASP A CA 1
ATOM 6258 C C . ASP A 1 824 ? 11.878 17.387 -30.651 1.00 84.25 824 ASP A C 1
ATOM 6260 O O . ASP A 1 824 ? 13.098 17.523 -30.756 1.00 84.25 824 ASP A O 1
ATOM 6264 N N . VAL A 1 825 ? 11.327 16.192 -30.404 1.00 81.56 825 VAL A N 1
ATOM 6265 C CA . VAL A 1 825 ? 12.068 14.959 -30.064 1.00 81.56 825 VAL A CA 1
ATOM 6266 C C . VAL A 1 825 ? 13.255 14.659 -30.990 1.00 81.56 825 VAL A C 1
ATOM 6268 O O . VAL A 1 825 ? 14.332 14.288 -30.540 1.00 81.56 825 VAL A O 1
ATOM 6271 N N . ALA A 1 826 ? 13.125 14.936 -32.292 1.00 81.62 826 ALA A N 1
ATOM 6272 C CA . ALA A 1 826 ? 14.192 14.732 -33.277 1.00 81.62 826 ALA A CA 1
ATOM 6273 C C . ALA A 1 826 ? 15.420 15.651 -33.081 1.00 81.62 826 ALA A C 1
ATOM 6275 O O . ALA A 1 826 ? 16.420 15.512 -33.789 1.00 81.62 826 ALA A O 1
ATOM 6276 N N . THR A 1 827 ? 15.322 16.634 -32.186 1.00 86.75 827 THR A N 1
ATOM 6277 C CA . THR A 1 827 ? 16.390 17.573 -31.832 1.00 86.75 827 THR A CA 1
ATOM 6278 C C . THR A 1 827 ? 17.002 17.307 -30.461 1.00 86.75 827 THR A C 1
ATOM 6280 O O . THR A 1 827 ? 18.034 17.918 -30.173 1.00 86.75 827 THR A O 1
ATOM 6283 N N . LEU A 1 828 ? 16.423 16.395 -29.665 1.00 88.06 828 LEU A N 1
ATOM 6284 C CA . LEU A 1 828 ? 16.983 15.983 -28.382 1.00 88.06 828 LEU A CA 1
ATOM 6285 C C . LEU A 1 828 ? 18.392 15.414 -28.574 1.00 88.06 828 LEU A C 1
ATOM 6287 O O . LEU A 1 828 ? 18.680 14.674 -29.517 1.00 88.06 828 LEU A O 1
ATOM 6291 N N . GLN A 1 829 ? 19.279 15.788 -27.663 1.00 88.31 829 GLN A N 1
ATOM 6292 C CA . GLN A 1 829 ? 20.666 15.358 -27.614 1.00 88.31 829 GLN A CA 1
ATOM 6293 C C . GLN A 1 829 ? 20.903 14.641 -26.296 1.00 88.31 829 GLN A C 1
ATOM 6295 O O . GLN A 1 829 ? 21.099 15.270 -25.256 1.00 88.31 829 GLN A O 1
ATOM 6300 N N . TYR A 1 830 ? 20.891 13.317 -26.367 1.00 84.56 830 TYR A N 1
ATOM 6301 C CA . TYR A 1 830 ? 21.292 12.468 -25.259 1.00 84.56 830 TYR A CA 1
ATOM 6302 C C . TYR A 1 830 ? 22.824 12.398 -25.151 1.00 84.56 830 TYR A C 1
ATOM 6304 O O . TYR A 1 830 ? 23.514 12.547 -26.168 1.00 84.56 830 TYR A O 1
ATOM 6312 N N . PRO A 1 831 ? 23.369 12.202 -23.939 1.00 77.50 831 PRO A N 1
ATOM 6313 C CA . PRO A 1 831 ? 24.798 11.992 -23.749 1.00 77.50 831 PRO A CA 1
ATOM 6314 C C . PRO A 1 831 ? 25.282 10.706 -24.434 1.00 77.50 831 PRO A C 1
ATOM 6316 O O . PRO A 1 831 ? 24.510 9.779 -24.693 1.00 77.50 831 PRO A O 1
ATOM 6319 N N . ASP A 1 832 ? 26.581 10.652 -24.734 1.00 72.31 832 ASP A N 1
ATOM 6320 C CA . ASP A 1 832 ? 27.202 9.463 -25.319 1.00 72.31 832 ASP A CA 1
ATOM 6321 C C . ASP A 1 832 ? 27.029 8.262 -24.373 1.00 72.31 832 ASP A C 1
ATOM 6323 O O . ASP A 1 832 ? 27.346 8.348 -23.189 1.00 72.31 832 ASP A O 1
ATOM 6327 N N . GLY A 1 833 ? 26.541 7.139 -24.904 1.00 62.81 833 GLY A N 1
ATOM 6328 C CA . GLY A 1 833 ? 26.279 5.934 -24.113 1.00 62.81 833 GLY A CA 1
ATOM 6329 C C . GLY A 1 833 ? 24.902 5.886 -23.448 1.00 62.81 833 GLY A C 1
ATOM 6330 O O . GLY A 1 833 ? 24.619 4.906 -22.779 1.00 62.81 833 GLY A O 1
ATOM 6331 N N . PHE A 1 834 ? 24.024 6.872 -23.650 1.00 68.94 834 PHE A N 1
ATOM 6332 C CA . PHE A 1 834 ? 22.635 6.796 -23.184 1.00 68.94 834 PHE A CA 1
ATOM 6333 C C . PHE A 1 834 ? 21.817 5.711 -23.917 1.00 68.94 834 PHE A C 1
ATOM 6335 O O . PHE A 1 834 ? 21.954 5.577 -25.140 1.00 68.94 834 PHE A O 1
ATOM 6342 N N . PRO A 1 835 ? 20.922 4.978 -23.220 1.00 63.06 835 PRO A N 1
ATOM 6343 C CA . PRO A 1 835 ? 20.663 5.005 -21.773 1.00 63.06 835 PRO A CA 1
ATOM 6344 C C . PRO A 1 835 ? 21.586 4.069 -20.974 1.00 63.06 835 PRO A C 1
ATOM 6346 O O . PRO A 1 835 ? 21.437 3.923 -19.766 1.00 63.06 835 PRO A O 1
ATOM 6349 N N . GLU A 1 836 ? 22.538 3.410 -21.633 1.00 62.19 836 GLU A N 1
ATOM 6350 C CA . GLU A 1 836 ? 23.422 2.413 -21.024 1.00 62.19 836 GLU A CA 1
ATOM 6351 C C . GLU A 1 836 ? 24.334 2.974 -19.933 1.00 62.19 836 GLU A C 1
ATOM 6353 O O . GLU A 1 836 ? 24.760 2.210 -19.083 1.00 62.19 836 GLU A O 1
ATOM 6358 N N . ASN A 1 837 ? 24.629 4.274 -19.937 1.00 57.28 837 ASN A N 1
ATOM 6359 C CA . ASN A 1 837 ? 25.375 4.943 -18.872 1.00 57.28 837 ASN A CA 1
ATOM 6360 C C . ASN A 1 837 ? 24.541 5.151 -17.595 1.00 57.28 837 ASN A C 1
ATOM 6362 O O . ASN A 1 837 ? 25.115 5.291 -16.523 1.00 57.28 837 ASN A O 1
ATOM 6366 N N . LEU A 1 838 ? 23.207 5.169 -17.702 1.00 54.34 838 LEU A N 1
ATOM 6367 C CA . LEU A 1 838 ? 22.284 5.225 -16.560 1.00 54.34 838 LEU A CA 1
ATOM 6368 C C . LEU A 1 838 ? 21.993 3.832 -15.979 1.00 54.34 838 LEU A C 1
ATOM 6370 O O . LEU A 1 838 ? 21.449 3.705 -14.883 1.00 54.34 838 LEU A O 1
ATOM 6374 N N . LEU A 1 839 ? 22.367 2.784 -16.713 1.00 51.88 839 LEU A N 1
ATOM 6375 C CA . LEU A 1 839 ? 22.437 1.406 -16.245 1.00 51.88 839 LEU A CA 1
ATOM 6376 C C . LEU A 1 839 ? 23.868 1.182 -15.722 1.00 51.88 839 LEU A C 1
ATOM 6378 O O . LEU A 1 839 ? 24.813 1.679 -16.322 1.00 51.88 839 LEU A O 1
ATOM 6382 N N . ALA A 1 840 ? 24.062 0.479 -14.603 1.00 47.22 840 ALA A N 1
ATOM 6383 C CA . ALA A 1 840 ? 25.403 0.276 -14.033 1.00 47.22 840 ALA A CA 1
ATOM 6384 C C . ALA A 1 840 ? 26.425 -0.182 -15.108 1.00 47.22 840 ALA A C 1
ATOM 6386 O O . ALA A 1 840 ? 26.133 -1.082 -15.905 1.00 47.22 840 ALA A O 1
ATOM 6387 N N . VAL A 1 841 ? 27.590 0.482 -15.171 1.00 48.19 841 VAL A N 1
ATOM 6388 C CA . VAL A 1 841 ? 28.567 0.347 -16.269 1.00 48.19 841 VAL A CA 1
ATOM 6389 C C . VAL A 1 841 ? 29.136 -1.086 -16.308 1.00 48.19 841 VAL A C 1
ATOM 6391 O O . VAL A 1 841 ? 29.733 -1.516 -15.325 1.00 48.19 841 VAL A O 1
ATOM 6394 N N . PRO A 1 842 ? 28.999 -1.837 -17.420 1.00 49.44 842 PRO A N 1
ATOM 6395 C CA . PRO A 1 842 ? 29.405 -3.246 -17.499 1.00 49.44 842 PRO A CA 1
ATOM 6396 C C . PRO A 1 842 ? 30.930 -3.440 -17.566 1.00 49.44 842 PRO A C 1
ATOM 6398 O O . PRO A 1 842 ? 31.634 -2.620 -18.163 1.00 49.44 842 PRO A O 1
ATOM 6401 N N . LEU A 1 843 ? 31.444 -4.573 -17.066 1.00 46.84 843 LEU A N 1
ATOM 6402 C CA . LEU A 1 843 ? 32.861 -4.944 -17.197 1.00 46.84 843 LEU A CA 1
ATOM 6403 C C . LEU A 1 843 ? 33.227 -5.322 -18.643 1.00 46.84 843 LEU A C 1
ATOM 6405 O O . LEU A 1 843 ? 32.576 -6.170 -19.267 1.00 46.84 843 LEU A O 1
ATOM 6409 N N . LEU A 1 844 ? 34.333 -4.774 -19.161 1.00 47.12 844 LEU A N 1
ATOM 6410 C CA . LEU A 1 844 ? 34.827 -5.024 -20.522 1.00 47.12 844 LEU A CA 1
ATOM 6411 C C . LEU A 1 844 ? 36.043 -5.965 -20.570 1.00 47.12 844 LEU A C 1
ATOM 6413 O O . LEU A 1 844 ? 36.875 -6.023 -19.661 1.00 47.12 844 LEU A O 1
ATOM 6417 N N . GLY A 1 845 ? 36.181 -6.699 -21.678 1.00 40.53 845 GLY A N 1
ATOM 6418 C CA . GLY A 1 845 ? 37.371 -7.505 -21.969 1.00 40.53 845 GLY A CA 1
ATOM 6419 C C . GLY A 1 845 ? 38.440 -6.707 -22.720 1.00 40.53 845 GLY A C 1
ATOM 6420 O O . GLY A 1 845 ? 38.161 -6.146 -23.779 1.00 40.53 845 GLY A O 1
ATOM 6421 N N . GLU A 1 846 ? 39.686 -6.707 -22.234 1.00 53.50 846 GLU A N 1
ATOM 6422 C CA . GLU A 1 846 ? 40.784 -5.960 -22.873 1.00 53.50 846 GLU A CA 1
ATOM 6423 C C . GLU A 1 846 ? 41.098 -6.520 -24.284 1.00 53.50 846 GLU A C 1
ATOM 6425 O O . GLU A 1 846 ? 41.118 -7.736 -24.505 1.00 53.50 846 GLU A O 1
ATOM 6430 N N . ALA A 1 847 ? 41.346 -5.650 -25.273 1.00 43.91 847 ALA A N 1
ATOM 6431 C CA . ALA A 1 847 ? 41.534 -6.042 -26.675 1.00 43.91 847 ALA A CA 1
ATOM 6432 C C . ALA A 1 847 ? 42.873 -6.782 -26.926 1.00 43.91 847 ALA A C 1
ATOM 6434 O O . ALA A 1 847 ? 43.898 -6.170 -27.234 1.00 43.91 847 ALA A O 1
ATOM 6435 N N . GLY A 1 848 ? 42.863 -8.118 -26.846 1.00 45.84 848 GLY A N 1
ATOM 6436 C CA . GLY A 1 848 ? 44.002 -9.000 -27.152 1.00 45.84 848 GLY A CA 1
ATOM 6437 C C . GLY A 1 848 ? 43.912 -9.730 -28.505 1.00 45.84 848 GLY A C 1
ATOM 6438 O O . GLY A 1 848 ? 42.834 -9.928 -29.061 1.00 45.84 848 GLY A O 1
ATOM 6439 N N . GLU A 1 849 ? 45.057 -10.159 -29.063 1.00 39.78 849 GLU A N 1
ATOM 6440 C CA . GLU A 1 849 ? 45.110 -10.962 -30.300 1.00 39.78 849 GLU A CA 1
ATOM 6441 C C . GLU A 1 849 ? 44.296 -12.264 -30.152 1.00 39.78 849 GLU A C 1
ATOM 6443 O O . GLU A 1 849 ? 44.692 -13.168 -29.417 1.00 39.78 849 GLU A O 1
ATOM 6448 N N . SER A 1 850 ? 43.184 -12.373 -30.891 1.00 37.12 850 SER A N 1
ATOM 6449 C CA . SER A 1 850 ? 42.288 -13.539 -30.916 1.00 37.12 850 SER A CA 1
ATOM 6450 C C . SER A 1 850 ? 43.046 -14.833 -31.250 1.00 37.12 850 SER A C 1
ATOM 6452 O O . SER A 1 850 ? 43.344 -15.150 -32.408 1.00 37.12 850 SER A O 1
ATOM 6454 N N . GLN A 1 851 ? 43.381 -15.602 -30.216 1.00 43.78 851 GLN A N 1
ATOM 6455 C CA . GLN A 1 851 ? 43.821 -16.984 -30.352 1.00 43.78 851 GLN A CA 1
ATOM 6456 C C . GLN A 1 851 ? 42.549 -17.823 -30.513 1.00 43.78 851 GLN A C 1
ATOM 6458 O O . GLN A 1 851 ? 41.757 -17.916 -29.586 1.00 43.78 851 GLN A O 1
ATOM 6463 N N . ASN A 1 852 ? 42.346 -18.420 -31.694 1.00 44.06 852 ASN A N 1
ATOM 6464 C CA . ASN A 1 852 ? 41.271 -19.378 -32.001 1.00 44.06 852 ASN A CA 1
ATOM 6465 C C . ASN A 1 852 ? 41.347 -20.621 -31.081 1.00 44.06 852 ASN A C 1
ATOM 6467 O O . ASN A 1 852 ? 41.759 -21.708 -31.496 1.00 44.06 852 ASN A O 1
ATOM 6471 N N . LEU A 1 853 ? 40.981 -20.469 -29.813 1.00 49.53 853 LEU A N 1
A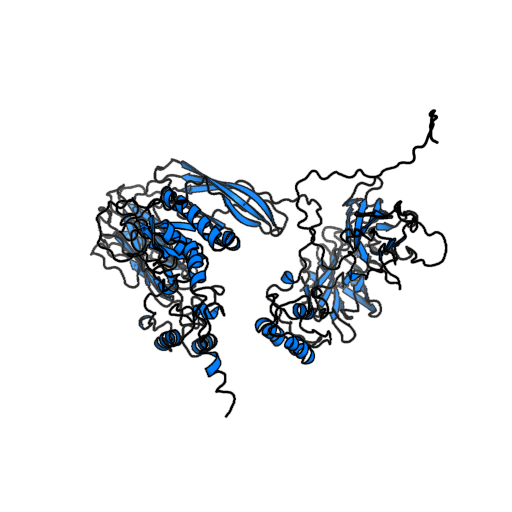TOM 6472 C CA . LEU A 1 853 ? 40.693 -21.551 -28.888 1.00 49.53 853 LEU A CA 1
ATOM 6473 C C . LEU A 1 853 ? 39.203 -21.854 -29.046 1.00 49.53 853 LEU A C 1
ATOM 6475 O O . LEU A 1 853 ? 38.387 -20.943 -29.020 1.00 49.53 853 LEU A O 1
ATOM 6479 N N . ALA A 1 854 ? 38.842 -23.117 -29.281 1.00 45.53 854 ALA A N 1
ATOM 6480 C CA . ALA A 1 854 ? 37.444 -23.517 -29.421 1.00 45.53 854 ALA A CA 1
ATOM 6481 C C . ALA A 1 854 ? 36.663 -23.098 -28.159 1.00 45.53 854 ALA A C 1
ATOM 6483 O O . ALA A 1 854 ? 36.845 -23.700 -27.097 1.00 45.53 854 ALA A O 1
ATOM 6484 N N . ALA A 1 855 ? 35.869 -22.029 -28.274 1.00 50.78 855 ALA A N 1
ATOM 6485 C CA . ALA A 1 855 ? 35.105 -21.457 -27.178 1.00 50.78 855 ALA A CA 1
ATOM 6486 C C . ALA A 1 855 ? 34.079 -22.492 -26.711 1.00 50.78 855 ALA A C 1
ATOM 6488 O O . ALA A 1 855 ? 33.279 -22.999 -27.493 1.00 50.78 855 ALA A O 1
ATOM 6489 N N . THR A 1 856 ? 34.183 -22.885 -25.448 1.00 57.53 856 THR A N 1
ATOM 6490 C CA . THR A 1 856 ? 33.150 -23.678 -24.784 1.00 57.53 856 THR A CA 1
ATOM 6491 C C . THR A 1 856 ? 32.180 -22.664 -24.198 1.00 57.53 856 THR A C 1
ATOM 6493 O O . THR A 1 856 ? 32.632 -21.797 -23.454 1.00 57.53 856 THR A O 1
ATOM 6496 N N . GLU A 1 857 ? 30.906 -22.724 -24.582 1.00 73.44 857 GLU A N 1
ATOM 6497 C CA . GLU A 1 857 ? 29.879 -21.836 -24.026 1.00 73.44 857 GLU A CA 1
ATOM 6498 C C . GLU A 1 857 ? 29.716 -22.094 -22.526 1.00 73.44 857 GLU A C 1
ATOM 6500 O O . GLU A 1 857 ? 29.718 -23.248 -22.082 1.00 73.44 857 GLU A O 1
ATOM 6505 N N . LEU A 1 858 ? 29.599 -21.014 -21.754 1.00 80.50 858 LEU A N 1
ATOM 6506 C CA . LEU A 1 858 ? 29.319 -21.076 -20.326 1.00 80.50 858 LEU A CA 1
ATOM 6507 C C . LEU A 1 858 ? 27.922 -21.662 -20.095 1.00 80.50 858 LEU A C 1
ATOM 6509 O O . LEU A 1 858 ? 26.929 -21.142 -20.599 1.00 80.50 858 LEU A O 1
ATOM 6513 N N . THR A 1 859 ? 27.841 -22.741 -19.317 1.00 77.38 859 THR A N 1
ATOM 6514 C CA . THR A 1 859 ? 26.556 -23.283 -18.853 1.00 77.38 859 THR A CA 1
ATOM 6515 C C . THR A 1 859 ? 26.183 -22.686 -17.500 1.00 77.38 859 THR A C 1
ATOM 6517 O O . THR A 1 859 ? 27.065 -22.418 -16.684 1.00 77.38 859 THR A O 1
ATOM 6520 N N . GLN A 1 860 ? 24.884 -22.552 -17.220 1.00 72.12 860 GLN A N 1
ATOM 6521 C CA . GLN A 1 860 ? 24.406 -22.029 -15.934 1.00 72.12 860 GLN A CA 1
ATOM 6522 C C . GLN A 1 860 ? 24.954 -22.837 -14.743 1.00 72.12 860 GLN A C 1
ATOM 6524 O O . GLN A 1 860 ? 25.476 -22.270 -13.796 1.00 72.12 860 GLN A O 1
ATOM 6529 N N . GLN A 1 861 ? 25.008 -24.169 -14.858 1.00 67.19 861 GLN A N 1
ATOM 6530 C CA . GLN A 1 861 ? 25.573 -25.034 -13.815 1.00 67.19 861 GLN A CA 1
ATOM 6531 C C . GLN A 1 861 ? 27.049 -24.727 -13.496 1.00 67.19 861 GLN A C 1
ATOM 6533 O O . GLN A 1 861 ? 27.496 -24.903 -12.364 1.00 67.19 861 GLN A O 1
ATOM 6538 N N . GLN A 1 862 ? 27.838 -24.323 -14.494 1.00 75.81 862 GLN A N 1
ATOM 6539 C CA . GLN A 1 862 ? 29.233 -23.929 -14.282 1.00 75.81 862 GLN A CA 1
ATOM 6540 C C . GLN A 1 862 ? 29.340 -22.545 -13.642 1.00 75.81 862 GLN A C 1
ATOM 6542 O O . GLN A 1 862 ? 30.259 -22.322 -12.859 1.00 75.81 862 GLN A O 1
ATOM 6547 N N . LEU A 1 863 ? 28.408 -21.646 -13.962 1.00 79.88 863 LEU A N 1
ATOM 6548 C CA . LEU A 1 863 ? 28.316 -20.315 -13.376 1.00 79.88 863 LEU A CA 1
ATOM 6549 C C . LEU A 1 863 ? 27.945 -20.390 -11.888 1.00 79.88 863 LEU A C 1
ATOM 6551 O O . LEU A 1 863 ? 28.649 -19.809 -11.068 1.00 79.88 863 LEU A O 1
ATOM 6555 N N . ASP A 1 864 ? 26.951 -21.198 -11.518 1.00 71.94 864 ASP A N 1
ATOM 6556 C CA . ASP A 1 864 ? 26.480 -21.329 -10.129 1.00 71.94 864 ASP A CA 1
ATOM 6557 C C . ASP A 1 864 ? 27.589 -21.796 -9.162 1.00 71.94 864 ASP A C 1
ATOM 6559 O O . ASP A 1 864 ? 27.685 -21.340 -8.021 1.00 71.94 864 ASP A O 1
ATOM 6563 N N . VAL A 1 865 ? 28.483 -22.682 -9.627 1.00 76.75 865 VAL A N 1
ATOM 6564 C CA . VAL A 1 865 ? 29.647 -23.145 -8.844 1.00 76.75 865 VAL A CA 1
ATOM 6565 C C . VAL A 1 865 ? 30.614 -21.999 -8.541 1.00 76.75 865 VAL A C 1
ATOM 6567 O O . VAL A 1 865 ? 31.198 -21.956 -7.457 1.00 76.75 865 VAL A O 1
ATOM 6570 N N . ILE A 1 866 ? 30.793 -21.079 -9.488 1.00 85.44 866 ILE A N 1
ATOM 6571 C CA . ILE A 1 866 ? 31.664 -19.914 -9.327 1.00 85.44 866 ILE A CA 1
ATOM 6572 C C . ILE A 1 866 ? 30.995 -18.848 -8.459 1.00 85.44 866 ILE A C 1
ATOM 6574 O O . ILE A 1 866 ? 31.668 -18.265 -7.611 1.00 85.44 866 ILE A O 1
ATOM 6578 N N . VAL A 1 867 ? 29.683 -18.649 -8.604 1.00 82.56 867 VAL A N 1
ATOM 6579 C CA . VAL A 1 867 ? 28.891 -17.722 -7.780 1.00 82.56 867 VAL A CA 1
ATOM 6580 C C . VAL A 1 867 ? 29.051 -18.032 -6.291 1.00 82.56 867 VAL A C 1
ATOM 6582 O O . VAL A 1 867 ? 29.391 -17.140 -5.520 1.00 82.56 867 VAL A O 1
ATOM 6585 N N . GLY A 1 868 ? 28.932 -19.302 -5.887 1.00 74.88 868 GLY A N 1
ATOM 6586 C CA . GLY A 1 868 ? 29.106 -19.685 -4.480 1.00 74.88 868 GLY A CA 1
ATOM 6587 C C . GLY A 1 868 ? 30.494 -19.357 -3.903 1.00 74.88 868 GLY A C 1
ATOM 6588 O O . GLY A 1 868 ? 30.617 -18.996 -2.727 1.00 74.88 868 GLY A O 1
ATOM 6589 N N . GLU A 1 869 ? 31.551 -19.444 -4.717 1.00 86.81 869 GLU A N 1
ATOM 6590 C CA . GLU A 1 869 ? 32.897 -19.029 -4.304 1.00 86.81 869 GLU A CA 1
ATOM 6591 C C . GLU A 1 869 ? 33.033 -17.501 -4.260 1.00 86.81 869 GLU A C 1
ATOM 6593 O O . GLU A 1 869 ? 33.596 -16.975 -3.299 1.00 86.81 869 GLU A O 1
ATOM 6598 N N . ALA A 1 870 ? 32.506 -16.786 -5.258 1.00 86.38 870 ALA A N 1
ATOM 6599 C CA . ALA A 1 870 ? 32.529 -15.324 -5.308 1.00 86.38 870 ALA A CA 1
ATOM 6600 C C . ALA A 1 870 ? 31.862 -14.714 -4.063 1.00 86.38 870 ALA A C 1
ATOM 6602 O O . ALA A 1 870 ? 32.479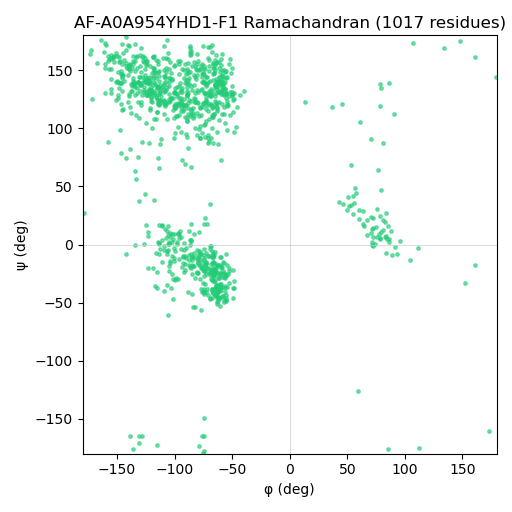 -13.896 -3.377 1.00 86.38 870 ALA A O 1
ATOM 6603 N N . THR A 1 871 ? 30.667 -15.197 -3.696 1.00 80.94 871 THR A N 1
ATOM 6604 C CA . THR A 1 871 ? 29.966 -14.814 -2.459 1.00 80.94 871 THR A CA 1
ATOM 6605 C C . THR A 1 871 ? 30.839 -15.054 -1.228 1.00 80.94 871 THR A C 1
ATOM 6607 O O . THR A 1 871 ? 30.980 -14.181 -0.372 1.00 80.94 871 THR A O 1
ATOM 6610 N N . SER A 1 872 ? 31.487 -16.221 -1.149 1.00 82.62 872 SER A N 1
ATOM 6611 C CA . SER A 1 872 ? 32.340 -16.582 -0.012 1.00 82.62 872 SER A CA 1
ATOM 6612 C C . SER A 1 872 ? 33.546 -15.646 0.135 1.00 82.62 872 SER A C 1
ATOM 6614 O O . SER A 1 872 ? 33.890 -15.254 1.253 1.00 82.62 872 SER A O 1
ATOM 6616 N N . ARG A 1 873 ? 34.187 -15.265 -0.978 1.00 84.44 873 ARG A N 1
ATOM 6617 C CA . ARG A 1 873 ? 35.355 -14.369 -0.979 1.00 84.44 873 ARG A CA 1
ATOM 6618 C C . ARG A 1 873 ? 34.986 -12.926 -0.649 1.00 84.44 873 ARG A C 1
ATOM 6620 O O . ARG A 1 873 ? 35.713 -12.286 0.109 1.00 84.44 873 ARG A O 1
ATOM 6627 N N . ILE A 1 874 ? 33.847 -12.443 -1.140 1.00 80.88 874 ILE A N 1
ATOM 6628 C CA . ILE A 1 874 ? 33.368 -11.086 -0.854 1.00 80.88 874 ILE A CA 1
ATOM 6629 C C . ILE A 1 874 ? 32.941 -10.948 0.610 1.00 80.88 874 ILE A C 1
ATOM 6631 O O . ILE A 1 874 ? 33.407 -10.031 1.281 1.00 80.88 874 ILE A O 1
ATOM 6635 N N . ILE A 1 875 ? 32.170 -11.896 1.157 1.00 81.06 875 ILE A N 1
ATOM 6636 C CA . ILE A 1 875 ? 31.804 -11.896 2.587 1.00 81.06 875 ILE A CA 1
ATOM 6637 C C . ILE A 1 875 ? 33.059 -11.952 3.472 1.00 81.06 875 ILE A C 1
ATOM 6639 O O . ILE A 1 875 ? 33.141 -11.272 4.497 1.00 81.06 875 ILE A O 1
ATOM 6643 N N . ALA A 1 876 ? 34.070 -12.735 3.082 1.00 80.06 876 ALA A N 1
ATOM 6644 C CA . ALA A 1 876 ? 35.330 -12.804 3.817 1.00 80.06 876 ALA A CA 1
ATOM 6645 C C . ALA A 1 876 ? 36.126 -11.485 3.780 1.00 80.06 876 ALA A C 1
ATOM 6647 O O . ALA A 1 876 ? 36.841 -11.189 4.740 1.00 80.06 876 ALA A O 1
ATOM 6648 N N . ALA A 1 877 ? 36.020 -10.711 2.696 1.00 79.62 877 ALA A N 1
ATOM 6649 C CA . ALA A 1 877 ? 36.725 -9.445 2.521 1.00 79.62 877 ALA A CA 1
ATOM 6650 C C . ALA A 1 877 ? 35.989 -8.249 3.155 1.00 79.62 877 ALA A C 1
ATOM 6652 O O . ALA A 1 877 ? 36.636 -7.426 3.802 1.00 79.62 877 ALA A O 1
ATOM 6653 N N . LEU A 1 878 ? 34.664 -8.164 2.998 1.00 77.75 878 LEU A N 1
ATOM 6654 C CA . LEU A 1 878 ? 33.847 -6.999 3.373 1.00 77.75 878 LEU A CA 1
ATOM 6655 C C . LEU A 1 878 ? 33.045 -7.190 4.674 1.00 77.75 878 LEU A C 1
ATOM 6657 O O . LEU A 1 878 ? 32.623 -6.209 5.281 1.00 77.75 878 LEU A O 1
ATOM 6661 N N . GLY A 1 879 ? 32.894 -8.426 5.160 1.00 73.75 879 GLY A N 1
ATOM 6662 C CA . GLY A 1 879 ? 32.204 -8.750 6.413 1.00 73.75 879 GLY A CA 1
ATOM 6663 C C . GLY A 1 879 ? 30.837 -9.411 6.218 1.00 73.75 879 GLY A C 1
ATOM 6664 O O . GLY A 1 879 ? 30.337 -9.550 5.110 1.00 73.75 879 GLY A O 1
ATOM 6665 N N . ALA A 1 880 ? 30.217 -9.854 7.316 1.00 70.50 880 ALA A N 1
ATOM 6666 C CA . ALA A 1 880 ? 28.956 -10.605 7.264 1.00 70.50 880 ALA A CA 1
ATOM 6667 C C . ALA A 1 880 ? 27.727 -9.754 6.893 1.00 70.50 880 ALA A C 1
ATOM 6669 O O . ALA A 1 880 ? 26.702 -10.319 6.539 1.00 70.50 880 ALA A O 1
ATOM 6670 N N . SER A 1 881 ? 27.820 -8.422 6.961 1.00 62.16 881 SER A N 1
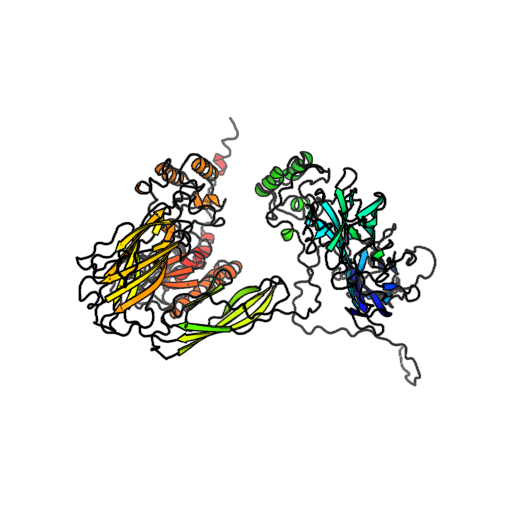ATOM 6671 C CA . SER A 1 881 ? 26.703 -7.509 6.685 1.00 62.16 881 SER A CA 1
ATOM 6672 C C . SER A 1 881 ? 26.271 -7.483 5.219 1.00 62.16 881 SER A C 1
ATOM 6674 O O . SER A 1 881 ? 25.129 -7.151 4.950 1.00 62.16 881 SER A O 1
ATOM 6676 N N . VAL A 1 882 ? 27.148 -7.863 4.283 1.00 58.78 882 VAL A N 1
ATOM 6677 C CA . VAL A 1 882 ? 26.816 -7.927 2.845 1.00 58.78 882 VAL A CA 1
ATOM 6678 C C . VAL A 1 882 ? 26.181 -9.265 2.437 1.00 58.78 882 VAL A C 1
ATOM 6680 O O . VAL A 1 882 ? 25.873 -9.480 1.269 1.00 58.78 882 VAL A O 1
ATOM 6683 N N . ALA A 1 883 ? 26.013 -10.203 3.378 1.00 59.44 883 ALA A N 1
ATOM 6684 C CA . ALA A 1 883 ? 25.487 -11.534 3.079 1.00 59.44 883 ALA A CA 1
ATOM 6685 C C . ALA A 1 883 ? 24.015 -11.498 2.643 1.00 59.44 883 ALA A C 1
ATOM 6687 O O . ALA A 1 883 ? 23.653 -12.222 1.720 1.00 59.44 883 ALA A O 1
ATOM 6688 N N . ASP A 1 884 ? 23.204 -10.639 3.264 1.00 56.38 884 ASP A N 1
ATOM 6689 C CA . ASP A 1 884 ? 21.773 -10.512 2.963 1.00 56.38 884 ASP A CA 1
ATOM 6690 C C . ASP A 1 884 ? 21.536 -9.790 1.625 1.00 56.38 884 ASP A C 1
ATOM 6692 O O . ASP A 1 884 ? 20.637 -10.153 0.869 1.00 56.38 884 ASP A O 1
ATOM 6696 N N . GLU A 1 885 ? 22.402 -8.831 1.277 1.00 55.88 885 GLU A N 1
ATOM 6697 C CA . GLU A 1 885 ? 22.388 -8.153 -0.027 1.00 55.88 885 GLU A CA 1
ATOM 6698 C C . GLU A 1 885 ? 22.753 -9.121 -1.162 1.00 55.88 885 GLU A C 1
ATOM 6700 O O . GLU A 1 885 ? 22.081 -9.143 -2.191 1.00 55.88 885 GLU A O 1
ATOM 6705 N N . LEU A 1 886 ? 23.755 -9.988 -0.957 1.00 57.69 886 LEU A N 1
ATOM 6706 C CA . LEU A 1 886 ? 24.169 -10.992 -1.945 1.00 57.69 886 LEU A CA 1
ATOM 6707 C C . LEU A 1 886 ? 23.242 -12.218 -2.020 1.00 57.69 886 LEU A C 1
ATOM 6709 O O . LEU A 1 886 ? 23.254 -12.924 -3.028 1.00 57.69 886 LEU A O 1
ATOM 6713 N N . ALA A 1 887 ? 22.446 -12.489 -0.981 1.00 55.56 887 ALA A N 1
ATOM 6714 C CA . ALA A 1 887 ? 21.523 -13.627 -0.943 1.00 55.56 887 ALA A CA 1
ATOM 6715 C C . ALA A 1 887 ? 20.384 -13.505 -1.968 1.00 55.56 887 ALA A C 1
ATOM 6717 O O . ALA A 1 887 ? 19.857 -14.520 -2.419 1.00 55.56 887 ALA A O 1
ATOM 6718 N N . ASN A 1 888 ? 20.044 -12.274 -2.355 1.00 51.00 888 ASN A N 1
ATOM 6719 C CA . ASN A 1 888 ? 18.963 -11.968 -3.289 1.00 51.00 888 ASN A CA 1
ATOM 6720 C C . ASN A 1 888 ? 19.450 -11.770 -4.736 1.00 51.00 888 ASN A C 1
ATOM 6722 O O . ASN A 1 888 ? 18.660 -11.405 -5.607 1.00 51.00 888 ASN A O 1
ATOM 6726 N N . VAL A 1 889 ? 20.741 -12.001 -5.005 1.00 49.25 889 VAL A N 1
ATOM 6727 C CA . VAL A 1 889 ? 21.355 -11.731 -6.311 1.00 49.25 889 VAL A CA 1
ATOM 6728 C C . VAL A 1 889 ? 21.167 -12.902 -7.265 1.00 49.25 889 VAL A C 1
ATOM 6730 O O . VAL A 1 889 ? 21.592 -14.027 -7.001 1.00 49.25 889 VAL A O 1
ATOM 6733 N N . VAL A 1 890 ? 20.569 -12.623 -8.419 1.00 51.38 890 VAL A N 1
ATOM 6734 C CA . VAL A 1 890 ? 20.319 -13.578 -9.499 1.00 51.38 890 VAL A CA 1
ATOM 6735 C C . VAL A 1 890 ? 21.423 -13.456 -10.540 1.00 51.38 890 VAL A C 1
ATOM 6737 O O . VAL A 1 890 ? 21.585 -12.398 -11.134 1.00 51.38 890 VAL A O 1
ATOM 6740 N N . VAL A 1 891 ? 22.161 -14.537 -10.812 1.00 63.47 891 VAL A N 1
ATOM 6741 C CA . VAL A 1 891 ? 23.276 -14.526 -11.777 1.00 63.47 891 VAL A CA 1
ATOM 6742 C C . VAL A 1 891 ? 22.959 -15.412 -12.980 1.00 63.47 891 VAL A C 1
ATOM 6744 O O . VAL A 1 891 ? 22.731 -16.609 -12.820 1.00 63.47 891 VAL A O 1
ATOM 6747 N N . LEU A 1 892 ? 22.962 -14.853 -14.190 1.00 58.69 892 LEU A N 1
ATOM 6748 C CA . LEU A 1 892 ? 22.527 -15.517 -15.423 1.00 58.69 892 LEU A CA 1
ATOM 6749 C C . LEU A 1 892 ? 23.635 -15.560 -16.478 1.00 58.69 892 LEU A C 1
ATOM 6751 O O . LEU A 1 892 ? 24.333 -14.574 -16.689 1.00 58.69 892 LEU A O 1
ATOM 6755 N N . ALA A 1 893 ? 23.754 -16.674 -17.204 1.00 67.69 893 ALA A N 1
ATOM 6756 C CA . ALA A 1 893 ? 24.603 -16.767 -18.394 1.00 67.69 893 ALA A CA 1
ATOM 6757 C C . ALA A 1 893 ? 23.828 -16.363 -19.670 1.00 67.69 893 ALA A C 1
ATOM 6759 O O . ALA A 1 893 ? 23.035 -17.155 -20.198 1.00 67.69 893 ALA A O 1
ATOM 6760 N N . ASN A 1 894 ? 24.108 -15.179 -20.222 1.00 65.69 894 ASN A N 1
ATOM 6761 C CA . ASN A 1 894 ? 23.450 -14.605 -21.408 1.00 65.69 894 ASN A CA 1
ATOM 6762 C C . ASN A 1 894 ? 24.462 -14.217 -22.495 1.00 65.69 894 ASN A C 1
ATOM 6764 O O . ASN A 1 894 ? 25.649 -14.122 -22.225 1.00 65.69 894 ASN A O 1
ATOM 6768 N N . ASP A 1 895 ? 24.020 -14.056 -23.742 1.00 70.69 895 ASP A N 1
ATOM 6769 C CA . ASP A 1 895 ? 24.880 -13.509 -24.804 1.00 70.69 895 ASP A CA 1
ATOM 6770 C C . ASP A 1 895 ? 24.820 -11.982 -24.708 1.00 70.69 895 ASP A C 1
ATOM 6772 O O . ASP A 1 895 ? 23.748 -11.399 -24.883 1.00 70.69 895 ASP A O 1
ATOM 6776 N N . LEU A 1 896 ? 25.935 -11.348 -24.344 1.00 57.94 896 LEU A N 1
ATOM 6777 C CA . LEU A 1 896 ? 26.000 -9.903 -24.129 1.00 57.94 896 LEU A CA 1
ATOM 6778 C C . LEU A 1 896 ? 26.496 -9.175 -25.390 1.00 57.94 896 LEU A C 1
ATOM 6780 O O . LEU A 1 896 ? 27.183 -9.761 -26.234 1.00 57.94 896 LEU A O 1
ATOM 6784 N N . PRO A 1 897 ? 26.195 -7.869 -25.533 1.00 59.66 897 PRO A N 1
ATOM 6785 C CA . PRO A 1 897 ? 26.752 -7.049 -26.602 1.00 59.66 897 PRO A CA 1
ATOM 6786 C C . PRO A 1 897 ? 28.282 -7.146 -26.697 1.00 59.66 897 PRO A C 1
ATOM 6788 O O . PRO A 1 897 ? 28.996 -7.307 -25.704 1.00 59.66 897 PRO A O 1
ATOM 6791 N N . ALA A 1 898 ? 28.796 -7.023 -27.923 1.00 55.59 898 ALA A N 1
ATOM 6792 C CA . ALA A 1 898 ? 30.201 -7.274 -28.228 1.00 55.59 898 ALA A CA 1
ATOM 6793 C C . ALA A 1 898 ? 31.162 -6.452 -27.343 1.00 55.59 898 ALA A C 1
ATOM 6795 O O . ALA A 1 898 ? 31.127 -5.224 -27.352 1.00 55.59 898 ALA A O 1
ATOM 6796 N N . GLY A 1 899 ? 32.069 -7.145 -26.645 1.00 59.09 899 GLY A N 1
ATOM 6797 C CA . GLY A 1 899 ? 33.101 -6.541 -25.789 1.00 59.09 899 GLY A CA 1
ATOM 6798 C C . GLY A 1 899 ? 32.834 -6.641 -24.284 1.00 59.09 899 GLY A C 1
ATOM 6799 O O . GLY A 1 899 ? 33.768 -6.432 -23.511 1.00 59.09 899 GLY A O 1
ATOM 6800 N N . ARG A 1 900 ? 31.612 -7.006 -23.869 1.00 70.12 900 ARG A N 1
ATOM 6801 C CA . ARG A 1 900 ? 31.215 -7.126 -22.456 1.00 70.12 900 ARG A CA 1
ATOM 6802 C C . ARG A 1 900 ? 31.489 -8.517 -21.888 1.00 70.12 900 ARG A C 1
ATOM 6804 O O . ARG A 1 900 ? 31.300 -9.522 -22.569 1.00 70.12 900 ARG A O 1
ATOM 6811 N N . LEU A 1 901 ? 31.929 -8.563 -20.634 1.00 75.31 901 LEU A N 1
ATOM 6812 C CA . LEU A 1 901 ? 32.153 -9.795 -19.873 1.00 75.31 901 LEU A CA 1
ATOM 6813 C C . LEU A 1 901 ? 31.029 -10.059 -18.867 1.00 75.31 901 LEU A C 1
ATOM 6815 O O . LEU A 1 901 ? 30.640 -11.213 -18.685 1.00 75.31 901 LEU A O 1
ATOM 6819 N N . GLY A 1 902 ? 30.506 -9.002 -18.247 1.00 72.38 902 GLY A N 1
ATOM 6820 C CA . GLY A 1 902 ? 29.410 -9.047 -17.289 1.00 72.38 902 GLY A CA 1
ATOM 6821 C C . GLY A 1 902 ? 28.662 -7.715 -17.237 1.00 72.38 902 GLY A C 1
ATOM 6822 O O . GLY A 1 902 ? 29.143 -6.711 -17.764 1.00 72.38 902 GLY A O 1
ATOM 6823 N N . GLN A 1 903 ? 27.456 -7.740 -16.678 1.00 66.50 903 GLN A N 1
ATOM 6824 C CA . GLN A 1 903 ? 26.641 -6.559 -16.419 1.00 66.50 903 GLN A CA 1
ATOM 6825 C C . GLN A 1 903 ? 25.733 -6.797 -15.207 1.00 66.50 903 GLN A C 1
ATOM 6827 O O . GLN A 1 903 ? 24.926 -7.728 -15.214 1.00 66.50 903 GLN A O 1
ATOM 6832 N N . ALA A 1 904 ? 25.816 -5.934 -14.200 1.00 52.75 904 ALA A N 1
ATOM 6833 C CA . ALA A 1 904 ? 24.882 -5.884 -13.081 1.00 52.75 904 ALA A CA 1
ATOM 6834 C C . ALA A 1 904 ? 23.722 -4.905 -13.348 1.00 52.75 904 ALA A C 1
ATOM 6836 O O . ALA A 1 904 ? 23.878 -3.856 -13.966 1.00 52.75 904 ALA A O 1
ATOM 6837 N N . THR A 1 905 ? 22.516 -5.242 -12.900 1.00 48.09 905 THR A N 1
ATOM 6838 C CA . THR A 1 905 ? 21.311 -4.406 -12.975 1.00 48.09 905 THR A CA 1
ATOM 6839 C C . THR A 1 905 ? 20.436 -4.699 -11.759 1.00 48.09 905 THR A C 1
ATOM 6841 O O . THR A 1 905 ? 19.706 -5.691 -11.715 1.00 48.09 905 THR A O 1
ATOM 6844 N N . GLY A 1 906 ? 20.525 -3.847 -10.733 1.00 51.00 906 GLY A N 1
ATOM 6845 C CA . GLY A 1 906 ? 19.903 -4.122 -9.435 1.00 51.00 906 GLY A CA 1
ATOM 6846 C C . GLY A 1 906 ? 20.445 -5.425 -8.841 1.00 51.00 906 GLY A C 1
ATOM 6847 O O . GLY A 1 906 ? 21.653 -5.602 -8.758 1.00 51.00 906 GLY A O 1
ATOM 6848 N N . ALA A 1 907 ? 19.559 -6.355 -8.478 1.00 51.25 907 ALA A N 1
ATOM 6849 C CA . ALA A 1 907 ? 19.943 -7.678 -7.986 1.00 51.25 907 ALA A CA 1
ATOM 6850 C C . ALA A 1 907 ? 20.195 -8.711 -9.107 1.00 51.25 907 ALA A C 1
ATOM 6852 O O . ALA A 1 907 ? 20.423 -9.878 -8.811 1.00 51.25 907 ALA A O 1
ATOM 6853 N N . ILE A 1 908 ? 20.137 -8.335 -10.390 1.00 44.66 908 ILE A N 1
ATOM 6854 C CA . ILE A 1 908 ? 20.373 -9.255 -11.513 1.00 44.66 908 ILE A CA 1
ATOM 6855 C C . ILE A 1 908 ? 21.765 -9.010 -12.088 1.00 44.66 908 ILE A C 1
ATOM 6857 O O . ILE A 1 908 ? 22.086 -7.904 -12.498 1.00 44.66 908 ILE A O 1
ATOM 6861 N N . VAL A 1 909 ? 22.574 -10.056 -12.187 1.00 63.97 909 VAL A N 1
ATOM 6862 C CA . VAL A 1 909 ? 23.887 -10.053 -12.829 1.00 63.97 909 VAL A CA 1
ATOM 6863 C C . VAL A 1 909 ? 23.833 -10.948 -14.058 1.00 63.97 909 VAL A C 1
ATOM 6865 O O . VAL A 1 909 ? 23.502 -12.126 -13.968 1.00 63.97 909 VAL A O 1
ATOM 6868 N N . GLN A 1 910 ? 24.182 -10.414 -15.220 1.00 62.56 910 GLN A N 1
ATOM 6869 C CA . GLN A 1 910 ? 24.314 -11.175 -16.456 1.00 62.56 910 GLN A CA 1
ATOM 6870 C C . GLN A 1 910 ? 25.788 -11.348 -16.803 1.00 62.56 910 GLN A C 1
ATOM 6872 O O . GLN A 1 910 ? 26.564 -10.403 -16.736 1.00 62.56 910 GLN A O 1
ATOM 6877 N N . ILE A 1 911 ? 26.174 -12.556 -17.194 1.00 82.75 911 ILE A N 1
ATOM 6878 C CA . ILE A 1 911 ? 27.538 -12.920 -17.571 1.00 82.75 911 ILE A CA 1
ATOM 6879 C C . ILE A 1 911 ? 27.532 -13.421 -19.006 1.00 82.75 911 ILE A C 1
ATOM 6881 O O . ILE A 1 911 ? 26.709 -14.268 -19.363 1.00 82.75 911 ILE A O 1
ATOM 6885 N N . ASP A 1 912 ? 28.470 -12.928 -19.813 1.00 79.38 912 ASP A N 1
ATOM 6886 C CA . ASP A 1 912 ? 28.539 -13.282 -21.226 1.00 79.38 912 ASP A CA 1
ATOM 6887 C C . ASP A 1 912 ? 28.806 -14.786 -21.436 1.00 79.38 912 ASP A C 1
ATOM 6889 O O . ASP A 1 912 ? 29.626 -15.394 -20.750 1.00 79.38 912 ASP A O 1
ATOM 6893 N N . ARG A 1 913 ? 28.173 -15.429 -22.420 1.00 81.12 913 ARG A N 1
ATOM 6894 C CA . ARG A 1 913 ? 28.342 -16.877 -22.657 1.00 81.12 913 ARG A CA 1
ATOM 6895 C C . ARG A 1 913 ? 29.692 -17.249 -23.256 1.00 81.12 913 ARG A C 1
ATOM 6897 O O . ARG A 1 913 ? 30.133 -18.391 -23.082 1.00 81.12 913 ARG A O 1
ATOM 6904 N N . ASN A 1 914 ? 30.344 -16.328 -23.966 1.00 74.06 914 ASN A N 1
ATOM 6905 C CA . ASN A 1 914 ? 31.551 -16.606 -24.749 1.00 74.06 914 ASN A CA 1
ATOM 6906 C C . ASN A 1 914 ? 32.775 -15.741 -24.367 1.00 74.06 914 ASN A C 1
ATOM 6908 O O . ASN A 1 914 ? 33.835 -15.867 -24.995 1.00 74.06 914 ASN A O 1
ATOM 6912 N N . ALA A 1 915 ? 32.661 -14.953 -23.296 1.00 77.94 915 ALA A N 1
ATOM 6913 C CA . ALA A 1 915 ? 33.656 -14.008 -22.793 1.00 77.94 915 ALA A CA 1
ATOM 6914 C C . ALA A 1 915 ? 34.072 -12.970 -23.847 1.00 77.94 915 ALA A C 1
ATOM 6916 O O . ALA A 1 915 ? 35.264 -12.806 -24.125 1.00 77.94 915 ALA A O 1
ATOM 6917 N N . ALA A 1 916 ? 33.100 -12.338 -24.507 1.00 71.69 916 ALA A N 1
ATOM 6918 C CA . ALA A 1 916 ? 33.307 -11.411 -25.620 1.00 71.69 916 ALA A CA 1
ATOM 6919 C C . ALA A 1 916 ? 34.175 -12.004 -26.753 1.00 71.69 916 ALA A C 1
ATOM 6921 O O . ALA A 1 916 ? 34.990 -11.324 -27.382 1.00 71.69 916 ALA A O 1
ATOM 6922 N N . GLY A 1 917 ? 34.047 -13.310 -26.990 1.00 71.00 917 GLY A N 1
ATOM 6923 C CA . GLY A 1 917 ? 34.802 -14.075 -27.979 1.00 71.00 917 GLY A CA 1
ATOM 6924 C C . GLY A 1 917 ? 36.228 -14.444 -27.556 1.00 71.00 917 GLY A C 1
ATOM 6925 O O . GLY A 1 917 ? 36.969 -15.005 -28.369 1.00 71.00 917 GLY A O 1
ATOM 6926 N N . GLN A 1 918 ? 36.628 -14.153 -26.313 1.00 71.94 918 GLN A N 1
ATOM 6927 C CA . GLN A 1 918 ? 37.963 -14.448 -25.775 1.00 71.94 918 GLN A CA 1
ATOM 6928 C C . GLN A 1 918 ? 38.038 -15.802 -25.044 1.00 71.94 918 GLN A C 1
ATOM 6930 O O . GLN A 1 918 ? 39.126 -16.351 -24.860 1.00 71.94 918 GLN A O 1
ATOM 6935 N N . GLY A 1 919 ? 36.887 -16.385 -24.696 1.00 80.62 919 GLY A N 1
ATOM 6936 C CA . GLY A 1 919 ? 36.761 -17.678 -24.028 1.00 80.62 919 GLY A CA 1
ATOM 6937 C C . GLY A 1 919 ? 37.017 -17.648 -22.514 1.00 80.62 919 GLY A C 1
ATOM 6938 O O . GLY A 1 919 ? 38.019 -17.118 -22.030 1.00 80.62 919 GLY A O 1
ATOM 6939 N N . TRP A 1 920 ? 36.133 -18.314 -21.765 1.00 89.19 920 TRP A N 1
ATOM 6940 C CA . TRP A 1 920 ? 36.223 -18.425 -20.308 1.00 89.19 920 TRP A CA 1
ATOM 6941 C C . TRP A 1 920 ? 37.299 -19.407 -19.835 1.00 89.19 920 TRP A C 1
ATOM 6943 O O . TRP A 1 920 ? 37.450 -20.522 -20.361 1.00 89.19 920 TRP A O 1
ATOM 6953 N N . PHE A 1 921 ? 38.002 -19.015 -18.776 1.00 90.69 921 PHE A N 1
ATOM 6954 C CA . PHE A 1 921 ? 38.587 -19.910 -17.793 1.00 90.69 921 PHE A CA 1
ATOM 6955 C C . PHE A 1 921 ? 37.551 -20.145 -16.690 1.00 90.69 921 PHE A C 1
ATOM 6957 O O . PHE A 1 921 ? 37.232 -19.253 -15.906 1.00 90.69 921 PHE A O 1
ATOM 6964 N N . ILE A 1 922 ? 37.015 -21.364 -16.671 1.00 89.69 922 ILE A N 1
ATOM 6965 C CA . ILE A 1 922 ? 36.080 -21.843 -15.654 1.00 89.69 922 ILE A CA 1
ATOM 6966 C C . ILE A 1 922 ? 36.895 -22.698 -14.690 1.00 89.69 922 ILE A C 1
ATOM 6968 O O . ILE A 1 922 ? 37.363 -23.781 -15.055 1.00 89.69 922 ILE A O 1
ATOM 6972 N N . ASP A 1 923 ? 37.105 -22.186 -13.485 1.00 82.06 923 ASP A N 1
ATOM 6973 C CA . ASP A 1 923 ? 37.947 -22.829 -12.485 1.00 82.06 923 ASP A CA 1
ATOM 6974 C C . ASP A 1 923 ? 37.227 -24.036 -11.865 1.00 82.06 923 ASP A C 1
ATOM 6976 O O . ASP A 1 923 ? 36.146 -23.914 -11.292 1.00 82.06 923 ASP A O 1
ATOM 6980 N N . SER A 1 924 ? 37.819 -25.226 -11.982 1.00 80.00 924 SER A N 1
ATOM 6981 C CA . SER A 1 924 ? 37.288 -26.444 -11.352 1.00 80.00 924 SER A CA 1
ATOM 6982 C C . SER A 1 924 ? 37.619 -26.556 -9.860 1.00 80.00 924 SER A C 1
ATOM 6984 O O . SER A 1 924 ? 37.083 -27.426 -9.173 1.00 80.00 924 SER A O 1
ATOM 6986 N N . SER A 1 925 ? 38.525 -25.709 -9.374 1.00 82.75 925 SER A N 1
ATOM 6987 C CA . SER A 1 925 ? 39.010 -25.627 -7.997 1.00 82.75 925 SER A CA 1
ATOM 6988 C C . SER A 1 925 ? 39.026 -24.168 -7.514 1.00 82.75 925 SER A C 1
ATOM 6990 O O . SER A 1 925 ? 40.074 -23.685 -7.071 1.00 82.75 925 SER A O 1
ATOM 6992 N N . PRO A 1 926 ? 37.875 -23.465 -7.557 1.00 84.44 926 PRO A N 1
ATOM 6993 C CA . PRO A 1 926 ? 37.811 -22.018 -7.370 1.00 84.44 926 PRO A CA 1
ATOM 6994 C C . PRO A 1 926 ? 38.194 -21.575 -5.950 1.00 84.44 926 PRO A C 1
ATOM 6996 O O . PRO A 1 926 ? 38.545 -20.421 -5.758 1.00 84.44 926 PRO A O 1
ATOM 6999 N N . GLN A 1 927 ? 38.251 -22.483 -4.965 1.00 80.94 927 GLN A N 1
ATOM 7000 C CA . GLN A 1 927 ? 38.790 -22.223 -3.617 1.00 80.94 927 GLN A CA 1
ATOM 7001 C C . GLN A 1 927 ? 40.321 -22.036 -3.589 1.00 80.94 927 GLN A C 1
ATOM 7003 O O . GLN A 1 927 ? 40.902 -21.716 -2.550 1.00 80.94 927 GLN A O 1
ATOM 7008 N N . SER A 1 928 ? 41.006 -22.314 -4.698 1.00 80.81 928 SER A N 1
ATOM 7009 C CA . SER A 1 928 ? 42.463 -22.292 -4.817 1.00 80.81 928 SER A CA 1
ATOM 7010 C C . SER A 1 928 ? 42.901 -21.446 -6.016 1.00 80.81 928 SER A C 1
ATOM 7012 O O . SER A 1 928 ? 42.107 -21.142 -6.896 1.00 80.81 928 SER A O 1
ATOM 7014 N N . ASN A 1 929 ? 44.168 -21.023 -6.040 1.00 85.88 929 ASN A N 1
ATOM 7015 C CA . ASN A 1 929 ? 44.739 -20.227 -7.137 1.00 85.88 929 ASN A CA 1
ATOM 7016 C C . ASN A 1 929 ? 45.887 -20.994 -7.830 1.00 85.88 929 ASN A C 1
ATOM 7018 O O . ASN A 1 929 ? 46.923 -20.407 -8.136 1.00 85.88 929 ASN A O 1
ATOM 7022 N N . GLU A 1 930 ? 45.760 -22.315 -8.007 1.00 87.75 930 GLU A N 1
ATOM 7023 C CA . GLU A 1 930 ? 46.848 -23.201 -8.471 1.00 87.75 930 GLU A CA 1
ATOM 7024 C C . GLU A 1 930 ? 47.340 -22.874 -9.895 1.00 87.75 930 GLU A C 1
ATOM 7026 O O . GLU A 1 930 ? 48.501 -23.120 -10.236 1.00 87.75 930 GLU A O 1
ATOM 7031 N N . GLU A 1 931 ? 46.481 -22.267 -10.711 1.00 88.25 931 GLU A N 1
ATOM 7032 C CA . GLU A 1 931 ? 46.735 -21.854 -12.090 1.00 88.25 931 GLU A CA 1
ATOM 7033 C C . GLU A 1 931 ? 47.443 -20.499 -12.195 1.00 88.25 931 GLU A C 1
ATOM 7035 O O . GLU A 1 931 ? 47.857 -20.121 -13.300 1.00 88.25 931 GLU A O 1
ATOM 7040 N N . PHE A 1 932 ? 47.607 -19.790 -11.072 1.00 89.62 932 PHE A N 1
ATOM 7041 C CA . PHE A 1 932 ? 48.091 -18.416 -11.018 1.00 89.62 932 PHE A CA 1
ATOM 7042 C C . PHE A 1 932 ? 49.310 -18.236 -10.099 1.00 89.62 932 PHE A C 1
ATOM 7044 O O . PHE A 1 932 ? 49.577 -18.997 -9.172 1.00 89.62 932 PHE A O 1
ATOM 7051 N N . VAL A 1 933 ? 50.058 -17.162 -10.345 1.00 87.38 933 VAL A N 1
ATOM 7052 C CA . VAL A 1 933 ? 51.119 -16.638 -9.482 1.00 87.38 933 VAL A CA 1
ATOM 7053 C C . VAL A 1 933 ? 50.779 -15.192 -9.120 1.00 87.38 933 VAL A C 1
ATOM 7055 O O . VAL A 1 933 ? 50.410 -14.405 -9.989 1.00 87.38 933 VAL A O 1
ATOM 7058 N N . PHE A 1 934 ? 50.900 -14.835 -7.840 1.00 84.19 934 PHE A N 1
ATOM 7059 C CA . PHE A 1 934 ? 50.612 -13.475 -7.382 1.00 84.19 934 PHE A CA 1
ATOM 7060 C C . PHE A 1 934 ? 51.706 -12.491 -7.816 1.00 84.19 934 PHE A C 1
ATOM 7062 O O . PHE A 1 934 ? 52.890 -12.707 -7.534 1.00 84.19 934 PHE A O 1
ATOM 7069 N N . ASP A 1 935 ? 51.309 -11.401 -8.471 1.00 78.94 935 ASP A N 1
ATOM 7070 C CA . ASP A 1 935 ? 52.176 -10.289 -8.856 1.00 78.94 935 ASP A CA 1
ATOM 7071 C C . ASP A 1 935 ? 52.005 -9.130 -7.864 1.00 78.94 935 ASP A C 1
ATOM 7073 O O . ASP A 1 935 ? 51.161 -8.248 -8.022 1.00 78.94 935 ASP A O 1
ATOM 7077 N N . ALA A 1 936 ? 52.844 -9.125 -6.827 1.00 71.62 936 ALA A N 1
ATOM 7078 C CA . ALA A 1 936 ? 52.780 -8.141 -5.747 1.00 71.62 936 ALA A CA 1
ATOM 7079 C C . ALA A 1 936 ? 53.018 -6.686 -6.198 1.00 71.62 936 ALA A C 1
ATOM 7081 O O . ALA A 1 936 ? 52.689 -5.770 -5.454 1.00 71.62 936 ALA A O 1
ATOM 7082 N N . GLN A 1 937 ? 53.591 -6.447 -7.387 1.00 67.06 937 GLN A N 1
ATOM 7083 C CA . GLN A 1 937 ? 53.767 -5.083 -7.904 1.00 67.06 937 GLN A CA 1
ATOM 7084 C C . GLN A 1 937 ? 52.485 -4.522 -8.517 1.00 67.06 937 GLN A C 1
ATOM 7086 O O . GLN A 1 937 ? 52.326 -3.307 -8.586 1.00 67.06 937 GLN A O 1
ATOM 7091 N N . MET A 1 938 ? 51.592 -5.401 -8.969 1.00 65.31 938 MET A N 1
ATOM 7092 C CA . MET A 1 938 ? 50.348 -5.026 -9.633 1.00 65.31 938 MET A CA 1
ATOM 7093 C C . MET A 1 938 ? 49.099 -5.363 -8.817 1.00 65.31 938 MET A C 1
ATOM 7095 O O . MET A 1 938 ? 48.017 -5.008 -9.249 1.00 65.31 938 MET A O 1
ATOM 7099 N N . GLY A 1 939 ? 49.223 -6.021 -7.659 1.00 74.69 939 GLY A N 1
ATOM 7100 C CA . GLY A 1 939 ? 48.079 -6.340 -6.791 1.00 74.69 939 GLY A CA 1
ATOM 7101 C C .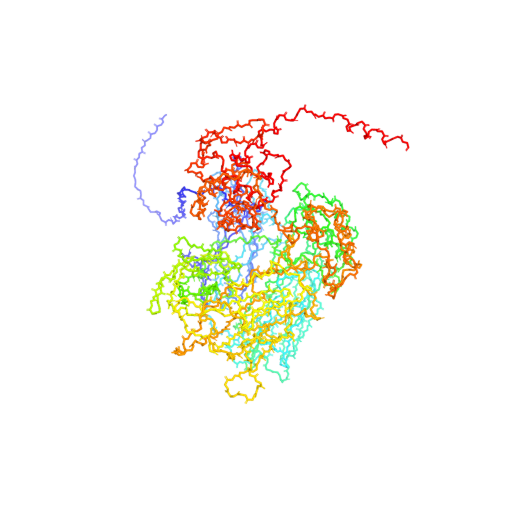 GLY A 1 939 ? 47.145 -7.428 -7.336 1.00 74.69 939 GLY A C 1
ATOM 7102 O O . GLY A 1 939 ? 46.058 -7.622 -6.807 1.00 74.69 939 GLY A O 1
ATOM 7103 N N . GLN A 1 940 ? 47.571 -8.168 -8.363 1.00 83.12 940 GLN A N 1
ATOM 7104 C CA . GLN A 1 940 ? 46.733 -9.116 -9.104 1.00 83.12 940 GLN A CA 1
ATOM 7105 C C . GLN A 1 940 ? 47.434 -10.462 -9.319 1.00 83.12 940 GLN A C 1
ATOM 7107 O O . GLN A 1 940 ? 48.660 -10.581 -9.235 1.00 83.12 940 GLN A O 1
ATOM 7112 N N . TRP A 1 941 ? 46.657 -11.497 -9.621 1.00 86.00 941 TRP A N 1
ATOM 7113 C CA . TRP A 1 941 ? 47.144 -12.838 -9.931 1.00 86.00 941 TRP A CA 1
ATOM 7114 C C . TRP A 1 941 ? 47.311 -13.000 -11.444 1.00 86.00 941 TRP A C 1
ATOM 7116 O O . TRP A 1 941 ? 46.430 -12.628 -12.213 1.00 86.00 941 TRP A O 1
ATOM 7126 N N . ARG A 1 942 ? 48.436 -13.568 -11.890 1.00 88.56 942 ARG A N 1
ATOM 7127 C CA . ARG A 1 942 ? 48.718 -13.840 -13.309 1.00 88.56 942 ARG A CA 1
ATOM 7128 C C . ARG A 1 942 ? 48.794 -15.336 -13.568 1.00 88.56 942 ARG A C 1
ATOM 7130 O O . ARG A 1 942 ? 49.466 -16.050 -12.824 1.00 88.56 942 ARG A O 1
ATOM 7137 N N . ALA A 1 943 ? 48.167 -15.803 -14.639 1.00 86.81 943 ALA A N 1
ATOM 7138 C CA . ALA A 1 943 ? 48.196 -17.198 -15.044 1.00 86.81 943 ALA A CA 1
ATOM 7139 C C . ALA A 1 943 ? 49.639 -17.678 -15.275 1.00 86.81 943 ALA A C 1
ATOM 7141 O O . ALA A 1 943 ? 50.476 -16.994 -15.875 1.00 86.81 943 ALA A O 1
ATOM 7142 N N . ILE A 1 944 ? 49.949 -18.875 -14.784 1.00 87.38 944 ILE A N 1
ATOM 7143 C CA . ILE A 1 944 ? 51.222 -19.543 -15.050 1.00 87.38 944 ILE A CA 1
ATOM 7144 C C . ILE A 1 944 ? 51.242 -19.944 -16.528 1.00 87.38 944 ILE A C 1
ATOM 7146 O O . ILE A 1 944 ? 50.329 -20.613 -16.996 1.00 87.38 944 ILE A O 1
ATOM 7150 N N . SER A 1 945 ? 52.301 -19.592 -17.262 1.00 84.06 945 SER A N 1
ATOM 7151 C CA . SER A 1 945 ? 52.382 -19.918 -18.692 1.00 84.06 945 SER A CA 1
ATOM 7152 C C . SER A 1 945 ? 52.207 -21.425 -18.955 1.00 84.06 945 SER A C 1
ATOM 7154 O O . SER A 1 945 ? 52.928 -22.254 -18.390 1.00 84.06 945 SER A O 1
ATOM 7156 N N . GLY A 1 946 ? 51.255 -21.768 -19.824 1.00 76.56 946 GLY A N 1
ATOM 7157 C CA . GLY A 1 946 ? 50.823 -23.128 -20.141 1.00 76.56 946 GLY A CA 1
ATOM 7158 C C . GLY A 1 946 ? 49.779 -23.734 -19.191 1.00 76.56 946 GLY A C 1
ATOM 7159 O O . GLY A 1 946 ? 49.469 -24.917 -19.352 1.00 76.56 946 GLY A O 1
ATOM 7160 N N . SER A 1 947 ? 49.263 -22.983 -18.209 1.00 84.56 947 SER A N 1
ATOM 7161 C CA . SER A 1 947 ? 48.143 -23.409 -17.356 1.00 84.56 947 SER A CA 1
ATOM 7162 C C . SER A 1 947 ? 46.802 -23.331 -18.097 1.00 84.56 947 SER A C 1
ATOM 7164 O O . SER A 1 947 ? 46.715 -22.807 -19.206 1.00 84.56 947 SER A O 1
ATOM 7166 N N . ALA A 1 948 ? 45.739 -23.863 -17.487 1.00 82.06 948 ALA A N 1
ATOM 7167 C CA . ALA A 1 948 ? 44.391 -23.786 -18.052 1.00 82.06 948 ALA A CA 1
ATOM 7168 C C . ALA A 1 948 ? 43.844 -22.345 -18.121 1.00 82.06 948 ALA A C 1
ATOM 7170 O O . ALA A 1 948 ? 42.980 -22.080 -18.955 1.00 82.06 948 ALA A O 1
ATOM 7171 N N . ALA A 1 949 ? 44.370 -21.435 -17.293 1.00 84.62 949 ALA A N 1
ATOM 7172 C CA . ALA A 1 949 ? 44.011 -20.017 -17.267 1.00 84.62 949 ALA A CA 1
ATOM 7173 C C . ALA A 1 949 ? 44.831 -19.158 -18.253 1.00 84.62 949 ALA A C 1
ATOM 7175 O O . ALA A 1 949 ? 44.475 -18.010 -18.511 1.00 84.62 949 ALA A O 1
ATOM 7176 N N . ASP A 1 950 ? 45.930 -19.686 -18.810 1.00 83.00 950 ASP A N 1
ATOM 7177 C CA . ASP A 1 950 ? 46.820 -18.937 -19.708 1.00 83.00 950 ASP A CA 1
ATOM 7178 C C . ASP A 1 950 ? 46.094 -18.564 -21.015 1.00 83.00 950 ASP A C 1
ATOM 7180 O O . ASP A 1 950 ? 45.748 -19.430 -21.823 1.00 83.00 950 ASP A O 1
ATOM 7184 N N . GLY A 1 951 ? 45.851 -17.263 -21.213 1.00 78.19 951 GLY A N 1
ATOM 7185 C CA . GLY A 1 951 ? 45.191 -16.712 -22.402 1.00 78.19 951 GLY A CA 1
ATOM 7186 C C . GLY A 1 951 ? 43.659 -16.799 -22.425 1.00 78.19 951 GLY A C 1
ATOM 7187 O O . GLY A 1 951 ? 43.091 -16.741 -23.511 1.00 78.19 951 GLY A O 1
ATOM 7188 N N . ARG A 1 952 ? 42.993 -16.941 -21.269 1.00 84.19 952 ARG A N 1
ATOM 7189 C CA . ARG A 1 952 ? 41.520 -16.952 -21.128 1.00 84.19 952 ARG A CA 1
ATOM 7190 C C . ARG A 1 952 ? 41.037 -15.940 -20.085 1.00 84.19 952 ARG A C 1
ATOM 7192 O O . ARG A 1 952 ? 41.811 -15.575 -19.204 1.00 84.19 952 ARG A O 1
ATOM 7199 N N . ILE A 1 953 ? 39.776 -15.514 -20.156 1.00 90.06 953 ILE A N 1
ATOM 7200 C CA . ILE A 1 953 ? 39.178 -14.587 -19.176 1.00 90.06 953 ILE A CA 1
ATOM 7201 C C . ILE A 1 953 ? 38.763 -15.347 -17.909 1.00 90.06 953 ILE A C 1
ATOM 7203 O O . ILE A 1 953 ? 38.115 -16.386 -18.007 1.00 90.06 953 ILE A O 1
ATOM 7207 N N . ASP A 1 954 ? 39.136 -14.856 -16.725 1.00 92.81 954 ASP A N 1
ATOM 7208 C CA . ASP A 1 954 ? 38.811 -15.497 -15.443 1.00 92.81 954 ASP A CA 1
ATOM 7209 C C . ASP A 1 954 ? 37.366 -15.202 -15.012 1.00 92.81 954 ASP A C 1
ATOM 7211 O O . ASP A 1 954 ? 37.045 -14.081 -14.623 1.00 92.81 954 ASP A O 1
ATOM 7215 N N . LEU A 1 955 ? 36.509 -16.229 -15.035 1.00 91.62 955 LEU A N 1
ATOM 7216 C CA . LEU A 1 955 ? 35.083 -16.099 -14.711 1.00 91.62 955 LEU A CA 1
ATOM 7217 C C . LEU A 1 955 ? 34.834 -15.675 -13.254 1.00 91.62 955 LEU A C 1
ATOM 7219 O O . LEU A 1 955 ? 33.918 -14.905 -12.983 1.00 91.62 955 LEU A O 1
ATOM 7223 N N . LEU A 1 956 ? 35.663 -16.148 -12.317 1.00 91.75 956 LEU A N 1
ATOM 7224 C CA . LEU A 1 956 ? 35.547 -15.797 -10.898 1.00 91.75 956 LEU A CA 1
ATOM 7225 C C . LEU A 1 956 ? 35.765 -14.294 -10.670 1.00 91.75 956 LEU A C 1
ATOM 7227 O O . LEU A 1 956 ? 35.011 -13.679 -9.922 1.00 91.75 956 LEU A O 1
ATOM 7231 N N . SER A 1 957 ? 36.749 -13.697 -11.347 1.00 90.75 957 SER A N 1
ATOM 7232 C CA . SER A 1 957 ? 37.000 -12.253 -11.281 1.00 90.75 957 SER A CA 1
ATOM 7233 C C . SER A 1 957 ? 35.839 -11.432 -11.837 1.00 90.75 957 SER A C 1
ATOM 7235 O O . SER A 1 957 ? 35.469 -10.440 -11.218 1.00 90.75 957 SER A O 1
ATOM 7237 N N . THR A 1 958 ? 35.240 -11.855 -12.956 1.00 90.81 958 THR A N 1
ATOM 7238 C CA . THR A 1 958 ? 34.067 -11.179 -13.530 1.00 90.81 958 THR A CA 1
ATOM 7239 C C . THR A 1 958 ? 32.874 -11.228 -12.580 1.00 90.81 958 THR A C 1
ATOM 7241 O O . THR A 1 958 ? 32.303 -10.190 -12.285 1.00 90.81 958 THR A O 1
ATOM 7244 N N . VAL A 1 959 ? 32.527 -12.399 -12.034 1.00 88.69 959 VAL A N 1
ATOM 7245 C CA . VAL A 1 959 ? 31.382 -12.517 -11.110 1.00 88.69 959 VAL A CA 1
ATOM 7246 C C . VAL A 1 959 ? 31.590 -11.678 -9.848 1.00 88.69 959 VAL A C 1
ATOM 7248 O O . VAL A 1 959 ? 30.658 -11.019 -9.398 1.00 88.69 959 VAL A O 1
ATOM 7251 N N . MET A 1 960 ? 32.806 -11.662 -9.289 1.00 90.50 960 MET A N 1
ATOM 7252 C CA . MET A 1 960 ? 33.095 -10.806 -8.138 1.00 90.50 960 MET A CA 1
ATOM 7253 C C . MET A 1 960 ? 32.940 -9.325 -8.496 1.00 90.50 960 MET A C 1
ATOM 7255 O O . MET A 1 960 ? 32.276 -8.608 -7.763 1.00 90.50 960 MET A O 1
ATOM 7259 N N . HIS A 1 961 ? 33.485 -8.880 -9.626 1.00 84.50 961 HIS A N 1
ATOM 7260 C CA . HIS A 1 961 ? 33.348 -7.497 -10.077 1.00 84.50 961 HIS A CA 1
ATOM 7261 C C . HIS A 1 961 ? 31.879 -7.053 -10.180 1.00 84.50 961 HIS A C 1
ATOM 7263 O O . HIS A 1 961 ? 31.501 -6.037 -9.605 1.00 84.50 961 HIS A O 1
ATOM 7269 N N . GLU A 1 962 ? 31.025 -7.857 -10.821 1.00 83.25 962 GLU A N 1
ATOM 7270 C CA . GLU A 1 962 ? 29.597 -7.536 -10.929 1.00 83.25 962 GLU A CA 1
ATOM 7271 C C . GLU A 1 962 ? 28.889 -7.531 -9.564 1.00 83.25 962 GLU A C 1
ATOM 7273 O O . GLU A 1 962 ? 27.981 -6.739 -9.340 1.00 83.25 962 GLU A O 1
ATOM 7278 N N . PHE A 1 963 ? 29.320 -8.362 -8.609 1.00 80.25 963 PHE A N 1
ATOM 7279 C CA . PHE A 1 963 ? 28.812 -8.299 -7.232 1.00 80.25 963 PHE A CA 1
ATOM 7280 C C . PHE A 1 963 ? 29.242 -7.021 -6.518 1.00 80.25 963 PHE A C 1
ATOM 7282 O O . PHE A 1 963 ? 28.496 -6.524 -5.682 1.00 80.25 963 PHE A O 1
ATOM 7289 N N . GLY A 1 964 ? 30.406 -6.465 -6.852 1.00 69.00 964 GLY A N 1
ATOM 7290 C CA . GLY A 1 964 ? 30.793 -5.141 -6.386 1.00 69.00 964 GLY A CA 1
ATOM 7291 C C . GLY A 1 964 ? 29.780 -4.076 -6.803 1.00 69.00 964 GLY A C 1
ATOM 7292 O O . GLY A 1 964 ? 29.339 -3.315 -5.947 1.00 69.00 964 GLY A O 1
ATOM 7293 N N . HIS A 1 965 ? 29.321 -4.098 -8.058 1.00 63.12 965 HIS A N 1
ATOM 7294 C CA . HIS A 1 965 ? 28.266 -3.194 -8.542 1.00 63.12 965 HIS A CA 1
ATOM 7295 C C . HIS A 1 965 ? 26.936 -3.391 -7.813 1.00 63.12 965 HIS A C 1
ATOM 7297 O O . HIS A 1 965 ? 26.273 -2.418 -7.464 1.00 63.12 965 HIS A O 1
ATOM 7303 N N . VAL A 1 966 ? 26.561 -4.639 -7.511 1.00 63.84 966 VAL A N 1
ATOM 7304 C CA . VAL A 1 966 ? 25.363 -4.921 -6.699 1.00 63.84 966 VAL A CA 1
ATOM 7305 C C . VAL A 1 966 ? 25.480 -4.344 -5.282 1.00 63.84 966 VAL A C 1
ATOM 7307 O O . VAL A 1 966 ? 24.494 -3.870 -4.725 1.00 63.84 966 VAL A O 1
ATOM 7310 N N . LEU A 1 967 ? 26.689 -4.338 -4.718 1.00 64.12 967 LEU A N 1
ATOM 7311 C CA . LEU A 1 967 ? 27.004 -3.763 -3.406 1.00 64.12 967 LEU A CA 1
ATOM 7312 C C . LEU A 1 967 ? 27.257 -2.243 -3.450 1.00 64.12 967 LEU A C 1
ATOM 7314 O O . LEU A 1 967 ? 27.714 -1.665 -2.462 1.00 64.12 967 LEU A O 1
ATOM 7318 N N . GLY A 1 968 ? 26.997 -1.590 -4.587 1.00 58.00 968 GLY A N 1
ATOM 7319 C CA . GLY A 1 968 ? 27.168 -0.146 -4.763 1.00 58.00 968 GLY A CA 1
ATOM 7320 C C . GLY A 1 968 ? 28.626 0.317 -4.847 1.00 58.00 968 GLY A C 1
ATOM 7321 O O . GLY A 1 968 ? 28.923 1.467 -4.527 1.00 58.00 968 GLY A O 1
ATOM 7322 N N . LEU A 1 969 ? 29.555 -0.569 -5.219 1.00 62.00 969 LEU A N 1
ATOM 7323 C CA . LEU A 1 969 ? 30.957 -0.222 -5.448 1.00 62.00 969 LEU A CA 1
ATOM 7324 C C . LEU A 1 969 ? 31.168 0.218 -6.898 1.00 62.00 969 LEU A C 1
ATOM 7326 O O . LEU A 1 969 ? 30.796 -0.489 -7.825 1.00 62.00 969 LEU A O 1
ATOM 7330 N N . GLU A 1 970 ? 31.826 1.362 -7.069 1.00 59.19 970 GLU A N 1
ATOM 7331 C CA . GLU A 1 970 ? 32.127 1.961 -8.372 1.00 59.19 970 GLU A CA 1
ATOM 7332 C C . GLU A 1 970 ? 33.417 1.414 -8.997 1.00 59.19 970 GLU A C 1
ATOM 7334 O O . GLU A 1 970 ? 34.285 0.861 -8.310 1.00 59.19 970 GLU A O 1
ATOM 7339 N N . HIS A 1 971 ? 33.588 1.648 -10.304 1.00 62.66 971 HIS A N 1
ATOM 7340 C CA . HIS A 1 971 ? 34.835 1.326 -10.988 1.00 62.66 971 HIS A CA 1
ATOM 7341 C C . HIS A 1 971 ? 36.040 2.092 -10.431 1.00 62.66 971 HIS A C 1
ATOM 7343 O O . HIS A 1 971 ? 35.965 3.273 -10.086 1.00 62.66 971 HIS A O 1
ATOM 7349 N N . THR A 1 972 ? 37.199 1.435 -10.406 1.00 68.44 972 THR A N 1
ATOM 7350 C CA . THR A 1 972 ? 38.450 2.030 -9.920 1.00 68.44 972 THR A CA 1
ATOM 7351 C C . THR A 1 972 ? 39.437 2.315 -11.051 1.00 68.44 972 THR A C 1
ATOM 7353 O O . THR A 1 972 ? 39.574 1.551 -12.003 1.00 68.44 972 THR A O 1
ATOM 7356 N N . GLU A 1 973 ? 40.204 3.406 -10.925 1.00 61.84 973 GLU A N 1
ATOM 7357 C CA . GLU A 1 973 ? 41.202 3.817 -11.932 1.00 61.84 973 GLU A CA 1
ATOM 7358 C C . GLU A 1 973 ? 42.482 2.951 -11.927 1.00 61.84 973 GLU A C 1
ATOM 7360 O O . GLU A 1 973 ? 43.341 3.060 -12.808 1.00 61.84 973 GLU A O 1
ATOM 7365 N N . ARG A 1 974 ? 42.679 2.105 -10.908 1.00 67.06 974 ARG A N 1
ATOM 7366 C CA . ARG A 1 974 ? 43.907 1.320 -10.737 1.00 67.06 974 ARG A CA 1
ATOM 7367 C C . ARG A 1 974 ? 43.758 -0.052 -11.391 1.00 67.06 974 ARG A C 1
ATOM 7369 O O . ARG A 1 974 ? 43.056 -0.913 -10.890 1.00 67.06 974 ARG A O 1
ATOM 7376 N N . ALA A 1 975 ? 44.549 -0.318 -12.431 1.00 62.09 975 ALA A N 1
ATOM 7377 C CA . ALA A 1 975 ? 44.521 -1.562 -13.223 1.00 62.09 975 ALA A CA 1
ATOM 7378 C C . ALA A 1 975 ? 44.683 -2.903 -12.458 1.00 62.09 975 ALA A C 1
ATOM 7380 O O . ALA A 1 975 ? 44.572 -3.967 -13.067 1.00 62.09 975 ALA A O 1
ATOM 7381 N N . GLY A 1 976 ? 44.999 -2.876 -11.160 1.00 66.88 976 GLY A N 1
ATOM 7382 C CA . GLY A 1 976 ? 45.127 -4.054 -10.294 1.00 66.88 976 GLY A CA 1
ATOM 7383 C C . GLY A 1 976 ? 43.936 -4.308 -9.367 1.00 66.88 976 GLY A C 1
ATOM 7384 O O . GLY A 1 976 ? 43.883 -5.371 -8.750 1.00 66.88 976 GLY A O 1
ATOM 7385 N N . ASP A 1 977 ? 43.013 -3.354 -9.275 1.00 77.50 977 ASP A N 1
ATOM 7386 C CA . ASP A 1 977 ? 41.868 -3.384 -8.370 1.00 77.50 977 ASP A CA 1
ATOM 7387 C C . ASP A 1 977 ? 40.747 -4.236 -8.964 1.00 77.50 977 ASP A C 1
ATOM 7389 O O . ASP A 1 977 ? 40.527 -4.264 -10.179 1.00 77.50 977 ASP A O 1
ATOM 7393 N N . TRP A 1 978 ? 40.044 -4.978 -8.109 1.00 83.62 978 TRP A N 1
ATOM 7394 C CA . TRP A 1 978 ? 39.005 -5.910 -8.561 1.00 83.62 978 TRP A CA 1
ATOM 7395 C C . TRP A 1 978 ? 37.817 -5.190 -9.211 1.00 83.62 978 TRP A C 1
ATOM 7397 O O . TRP A 1 978 ? 37.207 -5.760 -10.113 1.00 83.62 978 TRP A O 1
ATOM 7407 N N . MET A 1 979 ? 37.591 -3.921 -8.859 1.00 83.75 979 MET A N 1
ATOM 7408 C CA . MET A 1 979 ? 36.592 -3.044 -9.477 1.00 83.75 979 MET A CA 1
ATOM 7409 C C . MET A 1 979 ? 37.089 -2.279 -10.718 1.00 83.75 979 MET A C 1
ATOM 7411 O O . MET A 1 979 ? 36.407 -1.387 -11.196 1.00 83.75 979 MET A O 1
ATOM 7415 N N . HIS A 1 980 ? 38.247 -2.589 -11.302 1.00 76.50 980 HIS A N 1
ATOM 7416 C CA . HIS A 1 980 ? 38.690 -1.889 -12.519 1.00 76.50 980 HIS A CA 1
ATOM 7417 C C . HIS A 1 980 ? 37.889 -2.307 -13.773 1.00 76.50 980 HIS A C 1
ATOM 7419 O O . HIS A 1 980 ? 37.698 -3.502 -13.999 1.00 76.50 980 HIS A O 1
ATOM 7425 N N . GLU A 1 981 ? 37.525 -1.329 -14.615 1.00 73.75 981 GLU A N 1
ATOM 7426 C CA . GLU A 1 981 ? 36.587 -1.418 -15.763 1.00 73.75 981 GLU A CA 1
ATOM 7427 C C . GLU A 1 981 ? 36.959 -2.424 -16.875 1.00 73.75 981 GLU A C 1
ATOM 7429 O O . GLU A 1 981 ? 36.100 -2.922 -17.604 1.00 73.75 981 GLU A O 1
ATOM 7434 N N . GLU A 1 982 ? 38.246 -2.747 -17.008 1.00 77.69 982 GLU A N 1
ATOM 7435 C CA . GLU A 1 982 ? 38.754 -3.734 -17.969 1.00 77.69 982 GLU A CA 1
ATOM 7436 C C . GLU A 1 982 ? 39.430 -4.923 -17.277 1.00 77.69 982 GLU A C 1
ATOM 7438 O O . GLU A 1 982 ? 40.220 -4.738 -16.336 1.00 77.69 982 GLU A O 1
ATOM 7443 N N . LEU A 1 983 ? 39.199 -6.134 -17.801 1.00 83.94 983 LEU A N 1
ATOM 7444 C CA . LEU A 1 983 ? 39.862 -7.374 -17.384 1.00 83.94 983 LEU A CA 1
ATOM 7445 C C . LEU A 1 983 ? 40.637 -8.031 -18.541 1.00 83.94 983 LEU A C 1
ATOM 7447 O O . LEU A 1 983 ? 40.079 -8.391 -19.580 1.00 83.94 983 LEU A O 1
ATOM 7451 N N . SER A 1 984 ? 41.941 -8.233 -18.338 1.00 83.44 984 SER A N 1
ATOM 7452 C CA . SER A 1 984 ? 42.823 -8.905 -19.299 1.00 83.44 984 SER A CA 1
ATOM 7453 C C . SER A 1 984 ? 42.737 -10.433 -19.209 1.00 83.44 984 SER A C 1
ATOM 7455 O O . SER A 1 984 ? 42.591 -11.010 -18.129 1.00 83.44 984 SER A O 1
ATOM 7457 N N . ALA A 1 985 ? 42.979 -11.121 -20.327 1.00 83.19 985 ALA A N 1
ATOM 7458 C CA . ALA A 1 985 ? 43.142 -12.574 -20.329 1.00 83.19 985 ALA A CA 1
ATOM 7459 C C . ALA A 1 985 ? 44.326 -13.035 -19.451 1.00 83.19 985 ALA A C 1
ATOM 7461 O O . ALA A 1 985 ? 45.423 -12.472 -19.489 1.00 83.19 985 ALA A O 1
ATOM 7462 N N . GLY A 1 986 ? 44.115 -14.105 -18.681 1.00 82.94 986 GLY A N 1
ATOM 7463 C CA . GLY A 1 986 ? 45.097 -14.677 -17.760 1.00 82.94 986 GLY A CA 1
ATOM 7464 C C . GLY A 1 986 ? 45.304 -13.872 -16.474 1.00 82.94 986 GLY A C 1
ATOM 7465 O O . GLY A 1 986 ? 46.301 -14.099 -15.786 1.00 82.94 986 GLY A O 1
ATOM 7466 N N . VAL A 1 987 ? 44.407 -12.940 -16.144 1.00 89.25 987 VAL A N 1
ATOM 7467 C CA . VAL A 1 987 ? 44.438 -12.160 -14.900 1.00 89.25 987 VAL A CA 1
ATOM 7468 C C . VAL A 1 987 ? 43.296 -12.595 -13.985 1.00 89.25 987 VAL A C 1
ATOM 7470 O O . VAL A 1 987 ? 42.175 -12.776 -14.446 1.00 89.25 987 VAL A O 1
ATOM 7473 N N . ARG A 1 988 ? 43.589 -12.742 -12.687 1.00 91.44 988 ARG A N 1
ATOM 7474 C CA . ARG A 1 988 ? 42.586 -12.881 -11.625 1.00 91.44 988 ARG A CA 1
ATOM 7475 C C . ARG A 1 988 ? 42.732 -11.750 -10.608 1.00 91.44 988 ARG A C 1
ATOM 7477 O O . ARG A 1 988 ? 43.837 -11.502 -10.112 1.00 91.44 988 ARG A O 1
ATOM 7484 N N . ARG A 1 989 ? 41.627 -11.085 -10.278 1.00 89.25 989 ARG A N 1
ATOM 7485 C CA . ARG A 1 989 ? 41.553 -10.026 -9.260 1.00 89.25 989 ARG A CA 1
ATOM 7486 C C . ARG A 1 989 ? 40.684 -10.491 -8.094 1.00 89.25 989 ARG A C 1
ATOM 7488 O O . ARG A 1 989 ? 39.806 -11.321 -8.281 1.00 89.25 989 ARG A O 1
ATOM 7495 N N . ASP A 1 990 ? 40.993 -10.033 -6.884 1.00 85.00 990 ASP A N 1
ATOM 7496 C CA . ASP A 1 990 ? 40.350 -10.507 -5.652 1.00 85.00 990 ASP A CA 1
ATOM 7497 C C . ASP A 1 990 ? 40.232 -9.344 -4.649 1.00 85.00 990 ASP A C 1
ATOM 7499 O O . ASP A 1 990 ? 41.242 -8.657 -4.434 1.00 85.00 990 ASP A O 1
ATOM 7503 N N . PRO A 1 991 ? 39.057 -9.126 -4.027 1.00 83.19 991 PRO A N 1
ATOM 7504 C CA . PRO A 1 991 ? 38.828 -8.035 -3.073 1.00 83.19 991 PRO A CA 1
ATOM 7505 C C . PRO A 1 991 ? 39.770 -8.075 -1.859 1.00 83.19 991 PRO A C 1
ATOM 7507 O O . PRO A 1 991 ? 40.127 -7.037 -1.302 1.00 83.19 991 PRO A O 1
ATOM 7510 N N . ALA A 1 992 ? 40.263 -9.252 -1.460 1.00 73.12 992 ALA A N 1
ATOM 7511 C CA . ALA A 1 992 ? 41.189 -9.371 -0.333 1.00 73.12 992 ALA A CA 1
ATOM 7512 C C . ALA A 1 992 ? 42.578 -8.749 -0.605 1.00 73.12 992 ALA A C 1
ATOM 7514 O O . ALA A 1 992 ? 43.343 -8.504 0.335 1.00 73.12 992 ALA A O 1
ATOM 7515 N N . ASN A 1 993 ? 42.928 -8.485 -1.870 1.00 67.25 993 ASN A N 1
ATOM 7516 C CA . ASN A 1 993 ? 44.243 -7.957 -2.237 1.00 67.25 993 ASN A CA 1
ATOM 7517 C C . ASN A 1 993 ? 44.360 -6.434 -2.032 1.00 67.25 993 ASN A C 1
ATOM 7519 O O . ASN A 1 993 ? 45.472 -5.958 -1.782 1.00 67.25 993 ASN A O 1
ATOM 7523 N N . GLU A 1 994 ? 43.252 -5.683 -2.054 1.00 56.09 994 GLU A N 1
ATOM 7524 C CA . GLU A 1 994 ? 43.234 -4.221 -1.851 1.00 56.09 994 GLU A CA 1
ATOM 7525 C C . GLU A 1 994 ? 43.609 -3.828 -0.412 1.00 56.09 994 GLU A C 1
ATOM 7527 O O . GLU A 1 994 ? 44.425 -2.928 -0.187 1.00 56.09 994 GLU A O 1
ATOM 7532 N N . MET A 1 995 ? 43.133 -4.588 0.583 1.00 45.59 995 MET A N 1
ATOM 7533 C CA . MET A 1 995 ? 43.449 -4.353 2.002 1.00 45.59 995 MET A CA 1
ATOM 7534 C C . MET A 1 995 ? 44.927 -4.586 2.365 1.00 45.59 995 MET A C 1
ATOM 7536 O O . MET A 1 995 ? 45.380 -4.159 3.430 1.00 45.59 995 MET A O 1
ATOM 7540 N N . SER A 1 996 ? 45.706 -5.250 1.503 1.00 41.12 996 SER A N 1
ATOM 7541 C CA . SER A 1 996 ? 47.122 -5.543 1.763 1.00 41.12 996 SER A CA 1
ATOM 7542 C C . SER A 1 996 ? 48.077 -4.399 1.393 1.00 41.12 996 SER A C 1
ATOM 7544 O O . SER A 1 996 ? 49.197 -4.356 1.905 1.00 41.12 996 SER A O 1
ATOM 7546 N N . ILE A 1 997 ? 47.634 -3.453 0.553 1.00 42.31 997 ILE A N 1
ATOM 7547 C CA . ILE A 1 997 ? 48.452 -2.340 0.037 1.00 42.31 997 ILE A CA 1
ATOM 7548 C C . ILE A 1 997 ? 48.194 -1.042 0.820 1.00 42.31 997 ILE A C 1
ATOM 7550 O O . ILE A 1 997 ? 49.131 -0.280 1.062 1.00 42.31 997 ILE A O 1
ATOM 7554 N N . ALA A 1 998 ? 46.978 -0.840 1.344 1.00 36.62 998 ALA A N 1
ATOM 7555 C CA . ALA A 1 998 ? 46.644 0.297 2.215 1.00 36.62 998 ALA A CA 1
ATOM 7556 C C . ALA A 1 998 ? 47.498 0.365 3.505 1.00 36.62 998 ALA A C 1
ATOM 7558 O O . ALA A 1 998 ? 47.620 1.420 4.128 1.00 36.62 998 ALA A O 1
ATOM 7559 N N . ALA A 1 999 ? 48.133 -0.745 3.897 1.00 34.81 999 ALA A N 1
ATOM 7560 C CA . ALA A 1 999 ? 49.034 -0.807 5.046 1.00 34.81 999 ALA A CA 1
ATOM 7561 C C . ALA A 1 999 ? 50.468 -0.292 4.772 1.00 34.81 999 ALA A C 1
ATOM 7563 O O . ALA A 1 999 ? 51.207 -0.090 5.737 1.00 34.81 999 ALA A O 1
ATOM 7564 N N . ASP A 1 1000 ? 50.876 -0.078 3.511 1.00 36.03 1000 ASP A N 1
ATOM 7565 C CA . ASP A 1 1000 ? 52.240 0.377 3.152 1.00 36.03 1000 ASP A CA 1
ATOM 7566 C C . ASP A 1 1000 ? 52.301 1.866 2.741 1.00 36.03 1000 ASP A C 1
ATOM 7568 O O . ASP A 1 1000 ? 53.352 2.496 2.836 1.00 36.03 1000 ASP A O 1
ATOM 7572 N N . GLU A 1 1001 ? 51.170 2.484 2.374 1.00 37.12 1001 GLU A N 1
ATOM 7573 C CA . GLU A 1 1001 ? 51.109 3.909 1.987 1.00 37.12 1001 GLU A CA 1
ATOM 7574 C C . GLU A 1 1001 ? 50.841 4.877 3.157 1.00 37.12 1001 GLU A C 1
ATOM 7576 O O . GLU A 1 1001 ? 50.924 6.096 2.999 1.00 37.12 1001 GLU A O 1
ATOM 7581 N N . SER A 1 1002 ? 50.627 4.383 4.383 1.00 34.44 1002 SER A N 1
ATOM 7582 C CA . SER A 1 1002 ? 50.370 5.227 5.565 1.00 34.44 1002 SER A CA 1
ATOM 7583 C C . SER A 1 1002 ? 51.610 5.967 6.115 1.00 34.44 1002 SER A C 1
ATOM 7585 O O . SER A 1 1002 ? 51.660 6.306 7.301 1.00 34.44 1002 SER A O 1
ATOM 7587 N N . LEU A 1 1003 ? 52.644 6.197 5.299 1.00 35.62 1003 LEU A N 1
ATOM 7588 C CA . LEU A 1 1003 ? 53.893 6.855 5.696 1.00 35.62 1003 LEU A CA 1
ATOM 7589 C C . LEU A 1 1003 ? 54.337 7.978 4.747 1.00 35.62 1003 LEU A C 1
ATOM 7591 O O . LEU A 1 1003 ? 55.531 8.197 4.596 1.00 35.62 1003 LEU A O 1
ATOM 7595 N N . GLU A 1 1004 ? 53.421 8.770 4.192 1.00 37.50 1004 GLU A N 1
ATOM 7596 C CA . GLU A 1 1004 ? 53.767 10.115 3.702 1.00 37.50 1004 GLU A CA 1
ATOM 7597 C C . GLU A 1 1004 ? 52.633 11.120 3.986 1.00 37.50 1004 GLU A C 1
ATOM 7599 O O . GLU A 1 1004 ? 51.871 11.538 3.125 1.00 37.50 1004 GLU A O 1
ATOM 7604 N N . TYR A 1 1005 ? 52.517 11.512 5.260 1.00 31.44 1005 TYR A N 1
ATOM 7605 C CA . TYR A 1 1005 ? 51.713 12.660 5.691 1.00 31.44 1005 TYR A CA 1
ATOM 7606 C C . TYR A 1 1005 ? 52.364 13.952 5.169 1.00 31.44 1005 TYR A C 1
ATOM 7608 O O . TYR A 1 1005 ? 53.358 14.430 5.731 1.00 31.44 1005 TYR A O 1
ATOM 7616 N N . ASP A 1 1006 ? 51.828 14.501 4.077 1.00 38.62 1006 ASP A N 1
ATOM 7617 C CA . ASP A 1 1006 ? 52.243 15.790 3.529 1.00 38.62 1006 ASP A CA 1
ATOM 7618 C C . ASP A 1 1006 ? 51.858 16.933 4.488 1.00 38.62 1006 ASP A C 1
ATOM 7620 O O . ASP A 1 1006 ? 50.696 17.271 4.704 1.00 38.62 1006 ASP A O 1
ATOM 7624 N N . SER A 1 1007 ? 52.883 17.548 5.073 1.00 38.00 1007 SER A N 1
ATOM 7625 C CA . SER A 1 1007 ? 52.785 18.674 6.009 1.00 38.00 1007 SER A CA 1
ATOM 7626 C C . SER A 1 1007 ? 52.538 20.034 5.332 1.00 38.00 1007 SER A C 1
ATOM 7628 O O . SER A 1 1007 ? 52.626 21.069 5.995 1.00 38.00 1007 SER A O 1
ATOM 7630 N N . SER A 1 1008 ? 52.222 20.061 4.032 1.00 37.88 1008 SER A N 1
ATOM 7631 C CA . SER A 1 1008 ? 52.055 21.296 3.254 1.00 37.88 1008 SER A CA 1
ATOM 7632 C C . SER A 1 1008 ? 50.670 21.960 3.365 1.00 37.88 1008 SER A C 1
ATOM 7634 O O . SER A 1 1008 ? 50.550 23.160 3.110 1.00 37.88 1008 SER A O 1
ATOM 7636 N N . ILE A 1 1009 ? 49.632 21.243 3.816 1.00 40.16 1009 ILE A N 1
ATOM 7637 C CA . ILE A 1 1009 ? 48.258 21.782 3.918 1.00 40.16 1009 ILE A CA 1
ATOM 7638 C C . ILE A 1 1009 ? 48.077 22.694 5.149 1.00 40.16 1009 ILE A C 1
ATOM 7640 O O . ILE A 1 1009 ? 47.349 23.687 5.097 1.00 40.16 1009 ILE A O 1
ATOM 7644 N N . ASP A 1 1010 ? 48.820 22.447 6.230 1.00 41.38 1010 ASP A N 1
ATOM 7645 C CA . ASP A 1 1010 ? 48.737 23.222 7.481 1.00 41.38 1010 ASP A CA 1
ATOM 7646 C C . ASP A 1 1010 ? 49.366 24.633 7.379 1.00 41.38 1010 ASP A C 1
ATOM 7648 O O . ASP A 1 1010 ? 49.098 25.517 8.203 1.00 41.38 1010 ASP A O 1
ATOM 7652 N N . GLU A 1 1011 ? 50.204 24.880 6.364 1.00 38.03 1011 GLU A N 1
ATOM 7653 C CA . GLU A 1 1011 ? 50.863 26.177 6.151 1.00 38.03 1011 GLU A CA 1
ATOM 7654 C C . GLU A 1 1011 ? 49.978 27.162 5.359 1.00 38.03 1011 GLU A C 1
ATOM 7656 O O . GLU A 1 1011 ? 50.071 28.376 5.561 1.00 38.03 1011 GLU A O 1
ATOM 7661 N N . VAL A 1 1012 ? 49.039 26.652 4.551 1.00 36.03 1012 VAL A N 1
ATOM 7662 C CA . VAL A 1 1012 ? 48.085 27.454 3.760 1.00 36.03 1012 VAL A CA 1
ATOM 7663 C C . VAL A 1 1012 ? 46.978 28.044 4.642 1.00 36.03 1012 VAL A C 1
ATOM 7665 O O . VAL A 1 1012 ? 46.640 29.224 4.519 1.00 36.03 1012 VAL A O 1
ATOM 7668 N N . PHE A 1 1013 ? 46.466 27.284 5.615 1.00 35.56 1013 PHE A N 1
ATOM 7669 C CA . PHE A 1 1013 ? 45.403 27.765 6.509 1.00 35.56 1013 PHE A CA 1
ATOM 7670 C C . PHE A 1 1013 ? 45.884 28.773 7.564 1.00 35.56 1013 PHE A C 1
ATOM 7672 O O . PHE A 1 1013 ? 45.088 29.558 8.083 1.00 35.56 1013 PHE A O 1
ATOM 7679 N N . ARG A 1 1014 ? 47.193 28.849 7.842 1.00 40.69 1014 ARG A N 1
ATOM 7680 C CA . ARG A 1 1014 ? 47.756 29.875 8.739 1.00 40.69 1014 ARG A CA 1
ATOM 7681 C C . ARG A 1 1014 ? 47.939 31.248 8.085 1.00 40.69 1014 ARG A C 1
ATOM 7683 O O . ARG A 1 1014 ? 48.090 32.225 8.820 1.00 40.69 1014 ARG A O 1
ATOM 7690 N N . SER A 1 1015 ? 47.898 31.369 6.753 1.00 40.53 1015 SER A N 1
ATOM 7691 C CA . SER A 1 1015 ? 48.125 32.657 6.074 1.00 40.53 1015 SER A CA 1
ATOM 7692 C C . SER A 1 1015 ? 46.859 33.455 5.741 1.00 40.53 1015 SER A C 1
ATOM 7694 O O . SER A 1 1015 ? 46.985 34.584 5.277 1.00 40.53 1015 SER A O 1
ATOM 7696 N N . LEU A 1 1016 ? 45.654 32.929 5.995 1.00 34.81 1016 LEU A N 1
ATOM 7697 C CA . LEU A 1 1016 ? 44.382 33.623 5.710 1.00 34.81 1016 LEU A CA 1
ATOM 7698 C C . LEU A 1 1016 ? 43.717 34.265 6.944 1.00 34.81 1016 LEU A C 1
ATOM 7700 O O . LEU A 1 1016 ? 42.642 34.844 6.838 1.00 34.81 1016 LEU A O 1
ATOM 7704 N N . GLY A 1 1017 ? 44.374 34.227 8.109 1.00 38.97 1017 GLY A N 1
ATOM 7705 C CA . GLY A 1 1017 ? 43.878 34.813 9.362 1.00 38.97 1017 GLY A CA 1
ATOM 7706 C C . GLY A 1 1017 ? 44.461 36.179 9.755 1.00 38.97 1017 GLY A C 1
ATOM 7707 O O . GLY A 1 1017 ? 44.252 36.604 10.886 1.00 38.97 1017 GLY A O 1
ATOM 7708 N N . ASN A 1 1018 ? 45.223 36.863 8.893 1.00 40.53 1018 ASN A N 1
ATOM 7709 C CA . ASN A 1 1018 ? 45.777 38.194 9.190 1.00 40.53 1018 ASN A CA 1
ATOM 7710 C C . ASN A 1 1018 ? 45.869 39.081 7.932 1.00 40.53 1018 ASN A C 1
ATOM 7712 O O . ASN A 1 1018 ? 46.959 39.277 7.392 1.00 40.53 1018 ASN A O 1
ATOM 7716 N N . SER A 1 1019 ? 44.740 39.660 7.510 1.00 34.78 1019 SER A N 1
ATOM 7717 C CA . SER A 1 1019 ? 44.676 40.960 6.811 1.00 34.78 1019 SER A CA 1
ATOM 7718 C C . SER A 1 1019 ? 43.253 41.489 6.741 1.00 34.78 1019 SER A C 1
ATOM 7720 O O . SER A 1 1019 ? 42.415 40.750 6.178 1.00 34.78 1019 SER A O 1
#

Secondary structure (DSSP, 8-state):
------------------PPP-----S---S------TT--EEEEEEEEETTS-B-SEEETT-EEEEEEEEEE-SPPPSSS---EEEEEEEEEE-TTTEEE-TT--EE-TTEE---SSSS----B--STTEEEEEEEEETTTT-TT----SSEEEEEEEEEEE-SSEEEEEEEE--SSSS-SEEE-SSS-EEPPGGGEE--EEEEEEE-SSPPSEEEEEEEESSPPP--TTSEESSPPPPPSEEETT--EEEEEEEE-TTTTS--EEEEEEEEEE-TTT-EEEEEEE-TTEEEEEEEETTTTEEEEEEEEPTT--TTSSSEEEEEEEEEE--TT-------TT-TT-----SS-SEEE-TTS--EEEETTS-EES-EEEPPPP--EEE--TT-TT-SSB--HHHHHHHHHHTTPBP-TTSGGGGGG-TT-SSB-SHHHHHHHHHHTT-BTT--SPP---TTTTGGGSPPP-------S---B---EEEEEETT---EEE--STT-B-STTPPPEEEEEE-TT-SSEEEEETTEEEEE-TTTTTTPPTT-EEEEEEEEEEE-TT--EEEEEEEEEEE-----EEEEEEEESSPPP--TTSB-SSPPPPPSEEETT--EEEEEEEEE-TT--SPEEEEEEEEEE-TTTEEEEEEEE-TTEEE--SS-SS-PPPEEEGGGTEEEEEEEESSSSTTTTS--EEEEEEEEEE-TT---S-TTTTTTSS--PPPTTSEEEEEEEEEETTS---S---BPPPP-PEEE--TT-TT-SSB--HHHHHHHHHHTTPBTTSSHHHHHS-TT-SSB--HHHHHHHHHHTT-BGGGGGG--PPTTTTTTTSPPPEEE---------PPPPPHHHHHHHHHHHHHHHHHHH-GGGHHHHHT-EEEEE-PSTTEEEEEETTEEEEESSTTTT-EE--SSTT--TTEEEETTTTEEEEPTTSTTTTSEEHHHHHHHHHHHHTTPPP-SSTTSTT-SEE-TTEE--GGGGGGTTTTSTT---TTHHHHHTSSS--

Mean predicted aligned error: 22.96 Å

Foldseek 3Di:
DDDDDDDDDDDDDDDDDDPDDPDPDDDDDDPPDPDDDVQAFKEKDWFKAAPVRHTAQEDEAQGKIKIWIKMFTPDDDDPAFQKAWFWAWWKKFKQLLFKPWDPVFKDAFPQWDDDDDDDDDQDQDPPARRMRARDFTGGPCLPDPVSGHHGDITTTIMTMMHGHAFEKMKMWIGAHPDPDARTWMGDPDTDGDDSVNYHTDMGIHGYDHDQQFQKEKEKAKALDDDDADPQQFDQDDDAHALADELLRKIKIWMKMARAVGHLFFFFKKKWKKAAALLRWAFDDKAARPQWDWDWDGDSVRRMIIIIIGGDPPHRPRRNTIHTGMMIIIGGDPVRLGQALCQLALQRQAWDPDPRMDTDSRDDTWIQTDVGGIDSHYYYDDDHNYTYGYPLQPNVSNQANEPVSVVLLVVQEQHFDDPVRSNVNSQPQVPPRGNYVVSVVLSVQRHGDGSNDPDDRDHPPPPPVVSDDDDPPPDDDDPFAKEFEEAEAEEALQDAKDWDDRCPPIGGPVPWDKFWDDKACVQFQWDWDQDPRIIITHSPNSCVVAEAPDKDKGKMKIWMATPVGGIYMYMYIYIYGHYDFFKAKDKAKALDDDDADLQQWDPDDDAHAQADELLGKIKIWIKMFGDPVDLFAWFKKKWKKAADLLRWAWDDKFFFNQKDADPVPDPPGHHWDGDSVRRMTITIIGGNDGRHNSVRTIGTGMMIIIHTDPPHLGDQQLPPPLAQFFFDDADNMAIDFMFIDGPPDDGDDGHYGDGDRNYTYGYPLQPNGSNQWNEPVSVVLLVVQAFPFRRPTSCQNSLPQQLPRGNYPVSVVLSVQCHGDGSVNVVSRDGDPCPPVSSFAQFAFADDDDQDPDPADFDDPVLLVVLLVLLLVQCCVQPHPPCNVLLVQAAEEEDADPAGGQWGAGQSYIYGHGRRSVQHEDRDPCSVDDVQWDDDLVQLWTFGDPPGSQARHFYSSLNSNLNVCVNVVHAADPRPQASVHRYTYRRIHHGSNSVVVCVVPPPPDDDPPVVVVVVVPPDD

Solvent-accessible surface area (backbone atoms only — not comparable to full-atom values): 57043 Å² total; per-residue (Å²): 137,85,89,88,90,81,88,86,85,89,87,91,85,87,74,91,80,78,81,80,78,83,79,77,83,81,82,86,81,71,99,69,88,80,90,67,68,97,71,56,40,33,36,46,45,68,46,41,21,41,90,84,71,46,79,44,61,62,47,46,37,73,40,62,35,31,46,36,36,28,39,29,42,63,60,80,88,55,99,85,49,76,50,23,69,41,31,43,38,26,24,36,39,35,47,39,75,34,33,44,75,43,83,86,54,64,44,55,24,97,64,24,37,88,82,85,79,96,82,86,76,84,62,66,38,71,85,49,75,33,36,41,35,40,38,60,38,39,42,68,47,86,85,44,95,84,65,64,52,49,86,56,78,40,52,39,35,35,36,35,32,34,29,64,26,39,43,78,41,46,42,40,46,43,69,53,91,61,99,70,64,35,33,28,34,46,51,102,65,68,41,72,45,59,71,90,29,45,47,67,44,67,42,72,33,38,29,33,81,41,75,80,38,51,31,38,37,39,52,29,37,30,74,64,85,83,80,60,50,99,56,20,30,30,101,57,83,74,70,52,37,69,60,44,44,47,46,63,51,32,30,44,36,35,34,34,27,9,54,97,46,51,86,38,25,46,38,30,40,30,44,33,33,35,39,44,44,50,39,34,40,79,76,46,77,45,54,17,79,32,30,48,60,51,73,50,77,41,71,91,79,19,39,38,42,40,41,32,36,53,42,94,94,54,66,35,14,43,69,32,37,14,40,51,32,33,37,32,36,37,38,48,97,82,26,69,50,55,68,33,33,53,83,37,69,72,42,63,49,53,60,96,60,86,56,49,40,72,34,58,80,52,79,71,40,43,24,35,60,97,54,63,74,53,90,44,62,34,69,53,66,63,50,79,47,42,43,28,39,56,60,64,26,54,75,55,75,56,43,21,41,73,68,31,49,49,59,47,61,76,44,56,76,36,63,50,39,82,93,47,17,40,34,46,52,44,26,76,78,68,76,52,45,18,41,71,67,30,49,47,48,46,55,74,38,55,72,43,40,45,83,53,88,66,83,79,69,73,63,97,61,64,64,61,89,56,51,76,79,80,82,82,73,91,67,92,70,97,56,69,56,41,49,43,70,43,80,48,75,49,50,33,74,45,63,79,38,78,54,89,63,65,88,72,40,46,64,51,91,91,59,53,78,40,44,79,49,72,50,55,91,74,36,74,44,50,72,49,80,54,96,54,38,42,34,37,23,36,82,57,71,44,69,84,33,44,65,89,36,73,51,76,40,42,37,36,39,31,39,29,38,79,84,70,48,69,26,62,28,42,41,37,39,36,34,35,22,58,80,68,46,39,33,40,46,61,34,42,30,78,60,84,78,89,56,48,88,60,16,38,42,96,62,80,77,82,47,42,71,59,46,44,57,56,58,50,35,31,43,37,36,31,38,29,31,30,96,80,47,65,54,22,51,44,34,41,33,40,28,35,39,37,43,55,73,54,33,36,77,79,46,77,45,60,15,71,28,33,42,60,25,87,73,81,52,98,86,38,47,47,69,45,78,41,58,97,72,20,32,41,37,43,33,32,36,48,76,56,88,65,42,34,38,81,51,30,36,26,39,51,32,39,36,34,34,34,58,42,92,84,50,56,67,62,54,66,72,74,60,79,57,48,65,70,69,55,60,71,91,71,52,44,33,71,77,50,47,45,75,39,45,57,95,57,87,88,76,79,69,38,49,68,56,76,57,54,86,49,35,42,29,51,62,69,66,29,60,74,32,76,49,45,22,41,71,67,28,49,50,54,45,60,73,31,56,73,34,47,46,73,79,41,46,62,18,35,49,46,21,69,72,51,76,59,38,14,42,72,66,27,50,52,49,48,61,73,39,54,75,38,37,55,89,42,51,95,67,61,66,78,57,92,58,66,69,57,50,60,38,61,79,53,39,29,53,52,97,65,88,85,70,93,62,86,64,65,70,57,49,59,76,63,48,54,61,40,48,60,48,33,55,53,52,48,34,72,54,79,34,75,81,54,48,69,67,56,71,67,48,46,78,43,65,39,86,56,67,91,42,29,39,31,34,33,54,72,53,36,33,38,29,28,27,40,40,54,79,56,21,64,23,77,69,94,55,69,96,56,63,89,45,41,45,80,37,83,91,52,48,29,29,35,35,38,88,86,34,84,29,44,71,14,36,37,49,53,30,48,54,38,32,35,48,34,48,58,72,72,47,67,73,42,94,48,91,33,47,42,44,25,55,59,49,48,60,19,40,42,42,49,72,64,44,60,71,67,52,65,75,72,68,81,76,71,84,75,77,69,65,70,61,61,70,67,66,76,80,77,129

Nearest PDB structures (foldseek):
  2jh2-assembly3_C  TM=7.309E-01  e=2.120E-04  Clostridium perfringens
  2o4e-assembly1_A  TM=5.838E-01  e=9.153E-05  Clostridium perfringens
  2w1n-assembly1_A  TM=5.138E-01  e=3.982E-04  Clostridium perfringens
  3ugx-assembly3_C  TM=1.687E-01  e=1.759E-01  Bos taurus
  4j2q-assembly1_A  TM=1.386E-01  e=3.866E-01  Bos taurus